Protein AF-A0A7X8ZK35-F1 (afdb_monomer)

Solvent-accessible surface area (backbone atoms only — not comparable to full-atom values): 42212 Å² total; per-residue (Å²): 133,56,73,66,56,47,32,52,56,42,40,70,70,52,54,20,63,59,37,49,54,46,26,52,63,55,32,66,22,18,46,58,66,20,44,69,35,29,42,52,38,39,57,50,50,43,50,57,40,41,76,57,72,32,56,63,47,79,49,72,44,64,10,46,16,65,50,66,48,88,39,31,60,29,32,38,25,35,41,62,82,48,37,36,33,31,44,91,94,37,74,67,20,37,33,91,83,39,49,41,18,45,27,65,76,31,31,53,52,88,50,84,41,69,34,28,40,36,50,57,91,72,56,63,90,73,52,90,50,41,50,24,35,36,37,65,38,74,69,47,30,68,57,50,48,56,43,39,76,44,42,44,47,35,36,36,34,18,61,40,54,75,53,91,46,80,86,45,42,77,32,26,48,56,45,57,36,42,67,29,48,66,44,40,33,72,83,61,84,65,39,32,36,33,19,30,22,14,54,54,47,47,52,49,52,52,48,29,76,74,72,39,69,38,64,34,40,36,36,31,42,38,47,78,46,79,42,63,50,48,24,30,36,35,35,50,80,28,77,47,86,36,29,23,39,37,37,22,38,57,47,48,46,24,27,31,46,18,30,34,21,43,26,20,53,55,49,20,51,45,35,51,48,51,35,38,73,74,58,80,36,73,79,32,46,24,13,41,33,41,38,36,20,44,67,59,54,43,60,51,43,46,45,71,74,38,50,72,64,29,67,29,35,74,28,35,36,32,35,40,43,27,30,46,52,70,54,100,91,44,70,42,25,43,30,41,32,37,48,74,86,45,60,86,36,70,69,53,46,51,48,52,50,43,51,51,54,51,23,71,74,70,70,45,50,71,53,78,48,67,47,70,77,53,61,34,58,43,40,42,15,75,71,43,28,44,64,35,32,37,46,30,34,43,84,74,74,60,88,89,55,57,72,84,60,35,93,48,58,56,25,72,73,28,41,57,87,61,50,28,34,67,43,38,31,52,52,16,23,43,55,36,32,46,44,50,53,60,15,52,45,88,70,74,75,79,79,76,72,67,76,80,74,79,73,70,72,74,50,88,49,74,66,36,46,53,31,53,23,32,24,35,29,57,74,56,68,41,66,76,26,58,47,73,49,53,70,69,58,41,52,53,47,18,68,63,70,75,47,80,70,54,39,57,65,46,54,95,48,73,62,63,60,60,65,55,39,67,51,76,37,22,44,36,58,38,16,63,74,54,38,62,90,42,36,64,48,50,49,55,50,51,54,50,31,37,75,69,68,49,28,48,76,44,76,48,36,77,33,43,37,65,53,50,34,56,40,49,47,74,70,68,57,49,67,47,39,41,36,44,44,39,50,28,72,80,37,28,39,45,52,48,61,46,59,58,25,52,51,52,24,51,47,65,50,21,38,62,78,7,33,48,30,26,67,35,35,29,71,11,45,69,91,47,96,52,69,47,31,41,68,93,72,53,67,40,38,78,89,68,28,68,54,40,46,52,47,56,71,38,90,77,36,48,59,29,84,30,49,45,74,12,41,26,24,28,34,79,58,26,67,70,46,48,45,44,93,50,55,48,31,66,58,31,87,48,16,47,67,38,47,34,44,78,69,67,13,29,41,34,23,42,19,88,21,66,32,69,54,61,66,58,55,39,50,39,45,77,26,23,57,47,51,40,69,48,48,28,22,45,62,97,40,80,42,74,31,34,56,33,88,72,70,60,50,43,56,35,49,79,44,30,77,72,16,67,60,43,57,56,50,67,76,68,71,62,74,44,71,47,68,39,63,62,11,52,31,39,40,34,48,36,52,62,49,48,58,52,49,52,56,46,35,73,76,41,77,55,59,65,34,48,91,62,93,50,65,51,25,50,57,38,59,75,41,56,49,79,54,88,127

Foldseek 3Di:
DDLLLLLCLLLVPFFLVVLLVQLQVLLVQLQQVFLVSLVVSQVVLQVLLVVLVWDKDKDKDKQALDDDQQQFGRHFGKGWDWKFKDFPNDTQATCVVGVLFWARPADFPVDKAKAWEDELVRDDQADPQRYEYEEQALAALVSQVVVVVSRHAHYEYDRHLDAPDPVQQFKWFHNCQNNFNVRHGPVTDHHTYTTGGSPVSVVCVVCCVVPNTGMMMIGIGMDTHTDIWMKMKTKDAAQDLAEEEEEAESNHSFSLFPSLSSSLQSSLSSSVSVCCVVVVAPGFNHMYMYMYTHWQPPLSSVLSVCLVSLARYLEYEYEGRDFAQDDPHDGKAKEKEFAPQCCVPPLNVLLVVLSVSLCVVLVGHYDYDHDDFTNQQQCCQPSRHPHYMYTHIPQPPPPPDDQSSRDRRRIPVRDSVRGDSSGSSSSSSSRSSSRRVSRRDPRDPGPDRRPPPPPLDQDPDPLSNQQQFKQKAFPDIGAFLNNNPDPVLQVLLCVLLVHRSSSRTRRPQSLVGCSLSNSQGGLCSSCVVSPNVCSVSSVSVSVSCVVVVRIDIDGFFEEELVLLLVQVVVLVQAALAEEEEQEDQSQQGHYNVPLVSNVVSVCVRHDQNHKYKYWQFAPQFDVDPDDADDQLPGARDPVSHDNQRVQCVDPQWGWAPAGGTIMIMHHPCRVCLCDAPCSQECQDCSHNLVVCQVVQHKYKYWFLRQLVPCNVLSLCVVFFPLADWGWGGHPPDIDIHHSHRDDDFQCCSVCRCPQPLNVQVVVQPQWGWGRRGSGIMIMGGPNSSSVSVLVVCVVPVLSRAHPDPGPRSVSSVVRTDGDDD

Structure (mmCIF, N/CA/C/O backbone):
data_AF-A0A7X8ZK35-F1
#
_entry.id   AF-A0A7X8ZK35-F1
#
loop_
_atom_site.group_PDB
_atom_site.id
_atom_site.type_symbol
_atom_site.label_atom_id
_atom_site.label_alt_id
_atom_site.label_comp_id
_atom_site.label_asym_id
_atom_site.label_entity_id
_atom_site.label_seq_id
_atom_site.pdbx_PDB_ins_code
_atom_site.Cartn_x
_atom_site.Cartn_y
_atom_site.Cartn_z
_atom_site.occupancy
_atom_site.B_iso_or_equiv
_atom_site.auth_seq_id
_atom_site.auth_comp_id
_atom_site.auth_asym_id
_atom_site.auth_atom_id
_atom_site.pdbx_PDB_model_num
ATOM 1 N N . MET A 1 1 ? 6.400 -23.693 15.986 1.00 85.88 1 MET A N 1
ATOM 2 C CA . MET A 1 1 ? 7.748 -23.703 15.387 1.00 85.88 1 MET A CA 1
ATOM 3 C C . MET A 1 1 ? 8.292 -22.287 15.411 1.00 85.88 1 MET A C 1
ATOM 5 O O . MET A 1 1 ? 7.509 -21.361 15.199 1.00 85.88 1 MET A O 1
ATOM 9 N N . THR A 1 2 ? 9.574 -22.104 15.717 1.00 92.25 2 THR A N 1
ATOM 10 C CA . THR A 1 2 ? 10.240 -20.791 15.656 1.00 92.25 2 THR A CA 1
ATOM 11 C C . THR A 1 2 ? 10.567 -20.408 14.208 1.00 92.25 2 THR A C 1
ATOM 13 O O . THR A 1 2 ? 10.480 -21.239 13.300 1.00 92.25 2 THR A O 1
ATOM 16 N N . GLN A 1 3 ? 10.939 -19.145 13.968 1.00 93.12 3 GLN A N 1
ATOM 17 C CA . GLN A 1 3 ? 11.359 -18.693 12.635 1.00 93.12 3 GLN A CA 1
ATOM 18 C C . GLN A 1 3 ? 12.614 -19.429 12.148 1.00 93.12 3 GLN A C 1
ATOM 20 O O . GLN A 1 3 ? 12.713 -19.753 10.968 1.00 93.12 3 GLN A O 1
ATOM 25 N N . GLU A 1 4 ? 13.543 -19.733 13.053 1.00 96.44 4 GLU A N 1
ATOM 26 C CA . GLU A 1 4 ? 14.774 -20.471 12.771 1.00 96.44 4 GLU A CA 1
ATOM 27 C C . GLU A 1 4 ? 14.483 -21.905 12.318 1.00 96.44 4 GLU A C 1
ATOM 29 O O . GLU A 1 4 ? 15.046 -22.354 11.322 1.00 96.44 4 GLU A O 1
ATOM 34 N N . GLU A 1 5 ? 13.580 -22.609 13.010 1.00 97.44 5 GLU A N 1
ATOM 35 C CA . GLU A 1 5 ? 13.167 -23.975 12.657 1.00 97.44 5 GLU A CA 1
ATOM 36 C C . GLU A 1 5 ? 12.499 -24.018 11.278 1.00 97.44 5 GLU A C 1
ATOM 38 O O . GLU A 1 5 ? 12.832 -24.863 10.445 1.00 97.44 5 GLU A O 1
ATOM 43 N N . ILE A 1 6 ? 11.590 -23.072 11.019 1.00 97.88 6 ILE A N 1
ATOM 44 C CA . ILE A 1 6 ? 10.895 -22.937 9.733 1.00 97.88 6 ILE A CA 1
ATOM 45 C C . ILE A 1 6 ? 11.901 -22.644 8.614 1.00 97.88 6 ILE A C 1
ATOM 47 O O . ILE A 1 6 ? 11.900 -23.328 7.589 1.00 97.88 6 ILE A O 1
ATOM 51 N N . TYR A 1 7 ? 12.784 -21.660 8.810 1.00 98.44 7 TYR A N 1
ATOM 52 C CA . TYR A 1 7 ? 13.820 -21.310 7.839 1.00 98.44 7 TYR A CA 1
ATOM 53 C C . TYR A 1 7 ? 14.738 -22.501 7.544 1.00 98.44 7 TYR A C 1
ATOM 55 O O . TYR A 1 7 ? 15.009 -22.790 6.378 1.00 98.44 7 TYR A O 1
ATOM 63 N N . ALA A 1 8 ? 15.188 -23.225 8.573 1.00 98.12 8 ALA A N 1
ATOM 64 C CA . ALA A 1 8 ? 16.059 -24.384 8.409 1.00 98.12 8 ALA A CA 1
ATOM 65 C C . ALA A 1 8 ? 15.382 -25.516 7.618 1.00 98.12 8 ALA A C 1
ATOM 67 O O . ALA A 1 8 ? 16.008 -26.061 6.705 1.00 98.12 8 ALA A O 1
ATOM 68 N N . ALA A 1 9 ? 14.115 -25.829 7.916 1.00 98.25 9 ALA A N 1
ATOM 69 C CA . ALA A 1 9 ? 13.343 -26.848 7.201 1.00 98.25 9 ALA A CA 1
ATOM 70 C C . ALA A 1 9 ? 13.174 -26.495 5.714 1.00 98.25 9 ALA A C 1
ATOM 72 O O . ALA A 1 9 ? 13.509 -27.292 4.837 1.00 98.25 9 ALA A O 1
ATOM 73 N N . ILE A 1 10 ? 12.743 -25.263 5.427 1.00 98.56 10 ILE A N 1
ATOM 74 C CA . ILE A 1 10 ? 12.558 -24.751 4.061 1.00 98.56 10 ILE A CA 1
ATOM 75 C C . ILE A 1 10 ? 13.877 -24.737 3.292 1.00 98.56 10 ILE A C 1
ATOM 77 O O . ILE A 1 10 ? 13.969 -25.270 2.187 1.00 98.56 10 ILE A O 1
ATOM 81 N N . LYS A 1 11 ? 14.931 -24.163 3.876 1.00 98.19 11 LYS A N 1
ATOM 82 C CA . LYS A 1 11 ? 16.259 -24.137 3.259 1.00 98.19 11 LYS A CA 1
ATOM 83 C C . LYS A 1 11 ? 16.758 -25.551 2.962 1.00 98.19 11 LYS A C 1
ATOM 85 O O . LYS A 1 11 ? 17.426 -25.742 1.947 1.00 98.19 11 LYS A O 1
ATOM 90 N N . GLY A 1 12 ? 16.452 -26.524 3.824 1.00 97.75 12 GLY A N 1
ATOM 91 C CA . GLY A 1 12 ? 16.862 -27.923 3.699 1.00 97.75 12 GLY A CA 1
ATOM 92 C C . GLY A 1 12 ? 16.408 -28.602 2.405 1.00 97.75 12 GLY A C 1
ATOM 93 O O . GLY A 1 12 ? 17.156 -29.420 1.877 1.00 97.75 12 GLY A O 1
ATOM 94 N N . VAL A 1 13 ? 15.249 -28.217 1.862 1.00 98.31 13 VAL A N 1
ATOM 95 C CA . VAL A 1 13 ? 14.699 -28.782 0.614 1.00 98.31 13 VAL A CA 1
ATOM 96 C C . VAL A 1 13 ? 14.964 -27.923 -0.628 1.00 98.31 13 VAL A C 1
ATOM 98 O O . VAL A 1 13 ? 14.760 -28.381 -1.748 1.00 98.31 13 VAL A O 1
ATOM 101 N N . LEU A 1 14 ? 15.429 -26.683 -0.456 1.00 98.56 14 LEU A N 1
ATOM 102 C CA . LEU A 1 14 ? 15.765 -25.794 -1.570 1.00 98.56 14 LEU A CA 1
ATOM 103 C C . LEU A 1 14 ? 17.147 -26.112 -2.157 1.00 98.56 14 LEU A C 1
ATOM 105 O O . LEU A 1 14 ? 18.141 -26.180 -1.432 1.00 98.56 14 LEU A O 1
ATOM 109 N N . ASP A 1 15 ? 17.221 -26.181 -3.487 1.00 98.19 15 ASP A N 1
ATOM 110 C CA . ASP A 1 15 ? 18.456 -26.360 -4.257 1.00 98.19 15 ASP A CA 1
ATOM 111 C C . ASP A 1 15 ? 18.715 -25.137 -5.148 1.00 98.19 15 ASP A C 1
ATOM 113 O O . ASP A 1 15 ? 18.003 -24.891 -6.122 1.00 98.19 15 ASP A O 1
ATOM 117 N N . GLY A 1 16 ? 19.760 -24.371 -4.826 1.00 97.62 16 GLY A N 1
ATOM 118 C CA . GLY A 1 16 ? 20.117 -23.150 -5.548 1.00 97.62 16 GLY A CA 1
ATOM 119 C C . GLY A 1 16 ? 20.447 -23.364 -7.028 1.00 97.62 16 GLY A C 1
ATOM 120 O O . GLY A 1 16 ? 20.170 -22.481 -7.839 1.00 97.62 16 GLY A O 1
ATOM 121 N N . GLU A 1 17 ? 20.995 -24.524 -7.399 1.00 98.12 17 GLU A N 1
ATOM 122 C CA . GLU A 1 17 ? 21.331 -24.831 -8.795 1.00 98.12 17 GLU A CA 1
ATOM 123 C C . GLU A 1 17 ? 20.069 -25.077 -9.623 1.00 98.12 17 GLU A C 1
ATOM 125 O O . GLU A 1 17 ? 19.979 -24.658 -10.778 1.00 98.12 17 GLU A O 1
ATOM 130 N N . GLN A 1 18 ? 19.040 -25.681 -9.023 1.00 98.25 18 GLN A N 1
ATOM 131 C CA . GLN A 1 18 ? 17.739 -25.846 -9.674 1.00 98.25 18 GLN A CA 1
ATOM 132 C C . GLN A 1 18 ? 17.022 -24.508 -9.857 1.00 98.25 18 GLN A C 1
ATOM 134 O O . GLN A 1 18 ? 16.416 -24.280 -10.909 1.00 98.25 18 GLN A O 1
ATOM 139 N N . ILE A 1 19 ? 17.125 -23.604 -8.875 1.00 98.44 19 ILE A N 1
ATOM 140 C CA . ILE A 1 19 ? 16.582 -22.241 -8.995 1.00 98.44 19 ILE A CA 1
ATOM 141 C C . ILE A 1 19 ? 17.279 -21.511 -10.148 1.00 98.44 19 ILE A C 1
ATOM 143 O O . ILE A 1 19 ? 16.611 -20.934 -11.007 1.00 98.44 19 ILE A O 1
ATOM 147 N N . LEU A 1 20 ? 18.610 -21.603 -10.229 1.00 97.94 20 LEU A N 1
ATOM 148 C CA . 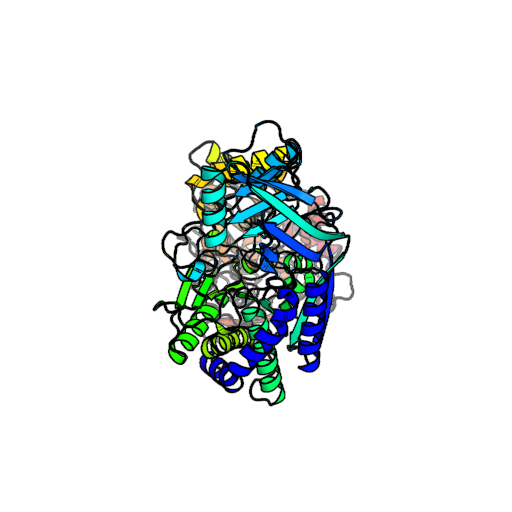LEU A 1 20 ? 19.397 -21.031 -11.320 1.00 97.94 20 LEU A CA 1
ATOM 149 C C . LEU A 1 20 ? 19.033 -21.633 -12.688 1.00 97.94 20 LEU A C 1
ATOM 151 O O . LEU A 1 20 ? 18.883 -20.910 -13.675 1.00 97.94 20 LEU A O 1
ATOM 155 N N . ALA A 1 21 ? 18.871 -22.954 -12.767 1.00 98.12 21 ALA A N 1
ATOM 156 C CA . ALA A 1 21 ? 18.471 -23.633 -13.995 1.00 98.12 21 ALA A CA 1
ATOM 157 C C . ALA A 1 21 ? 17.073 -23.194 -14.455 1.00 98.12 21 ALA A C 1
ATOM 159 O O . ALA A 1 21 ? 16.851 -22.975 -15.648 1.00 98.12 21 ALA A O 1
ATOM 160 N N . PHE A 1 22 ? 16.130 -23.019 -13.525 1.00 98.12 22 PHE A N 1
ATOM 161 C CA . PHE A 1 22 ? 14.823 -22.452 -13.840 1.00 98.12 22 PHE A CA 1
ATOM 162 C C . PHE A 1 22 ? 14.936 -21.004 -14.327 1.00 98.12 22 PHE A C 1
ATOM 164 O O . PHE A 1 22 ? 14.380 -20.698 -15.378 1.00 98.12 22 PHE A O 1
ATOM 171 N N . ALA A 1 23 ? 15.696 -20.152 -13.632 1.00 97.50 23 ALA A N 1
ATOM 172 C CA . ALA A 1 23 ? 15.920 -18.761 -14.024 1.00 97.50 23 ALA A CA 1
ATOM 173 C C . ALA A 1 23 ? 16.425 -18.653 -15.474 1.00 97.50 23 ALA A C 1
ATOM 175 O O . ALA A 1 23 ? 15.874 -17.895 -16.268 1.00 97.50 23 ALA A O 1
ATOM 176 N N . LYS A 1 24 ? 17.407 -19.482 -15.857 1.00 96.88 24 LYS A N 1
ATOM 177 C CA . LYS A 1 24 ? 17.914 -19.560 -17.239 1.00 96.88 24 LYS A CA 1
ATOM 178 C C . LYS A 1 24 ? 16.814 -19.906 -18.245 1.00 96.88 24 LYS A C 1
ATOM 180 O O . LYS A 1 24 ? 16.686 -19.223 -19.250 1.00 96.88 24 LYS A O 1
ATOM 185 N N . ARG A 1 25 ? 15.998 -20.929 -17.963 1.00 96.88 25 ARG A N 1
ATOM 186 C CA . ARG A 1 25 ? 14.895 -21.339 -18.854 1.00 96.88 25 ARG A CA 1
ATOM 187 C C . ARG A 1 25 ? 13.800 -20.279 -18.956 1.00 96.88 25 ARG A C 1
ATOM 189 O O . ARG A 1 25 ? 13.283 -20.050 -20.043 1.00 96.88 25 ARG A O 1
ATOM 196 N N . TYR A 1 26 ? 13.437 -19.653 -17.837 1.00 97.31 26 TYR A N 1
ATOM 197 C CA . TYR A 1 26 ? 12.396 -18.629 -17.804 1.00 97.31 26 TYR A CA 1
ATOM 198 C C . TYR A 1 26 ? 12.830 -17.357 -18.539 1.00 97.31 26 TYR A C 1
ATOM 200 O O . TYR A 1 26 ? 12.022 -16.767 -19.247 1.00 97.31 26 TYR A O 1
ATOM 208 N N . ARG A 1 27 ? 14.107 -16.962 -18.436 1.00 95.75 27 ARG A N 1
ATOM 209 C CA . ARG A 1 27 ? 14.642 -15.746 -19.070 1.00 95.75 27 ARG A CA 1
ATOM 210 C C . ARG A 1 27 ? 14.448 -15.698 -20.588 1.00 95.75 27 ARG A C 1
ATOM 212 O O . ARG A 1 27 ? 14.301 -14.610 -21.131 1.00 95.75 27 ARG A O 1
ATOM 219 N N . GLU A 1 28 ? 14.394 -16.843 -21.264 1.00 95.94 28 GLU A N 1
ATOM 220 C CA . GLU A 1 28 ? 14.202 -16.924 -22.721 1.00 95.94 28 GLU A CA 1
ATOM 221 C C . GLU A 1 28 ? 12.890 -16.284 -23.213 1.00 95.94 28 GLU A C 1
ATOM 223 O O . GLU A 1 28 ? 12.784 -15.916 -24.384 1.00 95.94 28 GLU A O 1
ATOM 228 N N . TYR A 1 29 ? 11.887 -16.134 -22.340 1.00 96.00 29 TYR A N 1
ATOM 229 C CA . TYR A 1 29 ? 10.638 -15.444 -22.667 1.00 96.00 29 TYR A CA 1
ATOM 230 C C . TYR A 1 29 ? 10.804 -13.914 -22.649 1.00 96.00 29 TYR A C 1
ATOM 232 O O . TYR A 1 29 ? 10.718 -13.309 -23.722 1.00 96.00 29 TYR A O 1
ATOM 240 N N . PRO A 1 30 ? 11.089 -13.258 -21.503 1.00 92.81 30 PRO A N 1
ATOM 241 C CA . PRO A 1 30 ? 11.218 -11.806 -21.460 1.00 92.81 30 PRO A CA 1
ATOM 242 C C . PRO A 1 30 ? 12.422 -11.285 -22.260 1.00 92.81 30 PRO A C 1
ATOM 244 O O . PRO A 1 30 ? 12.386 -10.146 -22.719 1.00 92.81 30 PRO A O 1
ATOM 247 N N . LEU A 1 31 ? 13.452 -12.106 -22.529 1.00 93.44 31 LEU A N 1
ATOM 248 C CA . LEU A 1 31 ? 14.601 -11.718 -23.362 1.00 93.44 31 LEU A CA 1
ATOM 249 C C . LEU A 1 31 ? 14.208 -11.310 -24.791 1.00 93.44 31 LEU A C 1
ATOM 251 O O . LEU A 1 31 ? 14.929 -10.533 -25.408 1.00 93.44 31 LEU A O 1
ATOM 255 N N . LYS A 1 32 ? 13.058 -11.769 -25.301 1.00 92.69 32 LYS A N 1
ATOM 256 C CA . LYS A 1 32 ? 12.515 -11.381 -26.616 1.00 92.69 32 LYS A CA 1
ATOM 257 C C . LYS A 1 32 ? 11.858 -9.996 -26.633 1.00 92.69 32 LYS A C 1
ATOM 259 O O . LYS A 1 32 ? 11.255 -9.649 -27.641 1.00 92.69 32 LYS A O 1
ATOM 264 N N . LEU A 1 33 ? 11.870 -9.257 -25.519 1.00 87.69 33 LEU A N 1
ATOM 265 C CA . LEU A 1 33 ? 11.381 -7.874 -25.413 1.00 87.69 33 LEU A CA 1
ATOM 266 C C . LEU A 1 33 ? 10.020 -7.625 -26.092 1.00 87.69 33 LEU A C 1
ATOM 268 O O . LEU A 1 33 ? 9.825 -6.611 -26.750 1.00 87.69 33 LEU A O 1
ATOM 272 N N . SER A 1 34 ? 9.082 -8.563 -25.982 1.00 88.81 34 SER A N 1
ATOM 273 C CA . SER A 1 34 ? 7.791 -8.493 -26.675 1.00 88.81 34 SER A CA 1
ATOM 274 C C . SER A 1 34 ? 6.654 -8.918 -25.761 1.00 88.81 34 SER A C 1
ATOM 276 O O . SER A 1 34 ? 6.800 -9.824 -24.934 1.00 88.81 34 SER A O 1
ATOM 278 N N . PHE A 1 35 ? 5.494 -8.287 -25.934 1.00 90.75 35 PHE A N 1
ATOM 279 C CA . PHE A 1 35 ? 4.290 -8.601 -25.167 1.00 90.75 35 PHE A CA 1
ATOM 280 C C . PHE A 1 35 ? 3.825 -10.034 -25.406 1.00 90.75 35 PHE A C 1
ATOM 282 O O . PHE A 1 35 ? 3.431 -10.724 -24.464 1.00 90.75 35 PHE A O 1
ATOM 289 N N . SER A 1 36 ? 3.917 -10.509 -26.650 1.00 92.44 36 SER A N 1
ATOM 290 C CA . SER A 1 36 ? 3.574 -11.891 -26.984 1.00 92.44 36 SER A CA 1
ATOM 291 C C . SER A 1 36 ? 4.468 -12.898 -26.249 1.00 92.44 36 SER A C 1
ATOM 293 O O . SER A 1 36 ? 3.972 -13.904 -25.739 1.00 92.44 36 SER A O 1
ATOM 295 N N . ALA A 1 37 ? 5.775 -12.635 -26.141 1.00 93.94 37 ALA A N 1
ATOM 296 C CA . ALA A 1 37 ? 6.688 -13.508 -25.405 1.00 93.94 37 ALA A CA 1
ATOM 297 C C . ALA A 1 37 ? 6.479 -13.428 -23.887 1.00 93.94 37 ALA A C 1
ATOM 299 O O . ALA A 1 37 ? 6.516 -14.457 -23.215 1.00 93.94 37 ALA A O 1
ATOM 300 N N . TYR A 1 38 ? 6.193 -12.237 -23.358 1.00 93.38 38 TYR A N 1
ATOM 301 C CA . TYR A 1 38 ? 5.788 -12.053 -21.966 1.00 93.38 38 TYR A CA 1
ATOM 302 C C . TYR A 1 38 ? 4.547 -12.895 -21.621 1.00 93.38 38 TYR A C 1
ATOM 304 O O . TYR A 1 38 ? 4.569 -13.650 -20.648 1.00 93.38 38 TYR A O 1
ATOM 312 N N . ALA A 1 39 ? 3.500 -12.851 -22.452 1.00 95.06 39 ALA A N 1
ATOM 313 C CA . ALA A 1 39 ? 2.295 -13.656 -22.252 1.00 95.06 39 ALA A CA 1
ATOM 314 C C . ALA A 1 39 ? 2.599 -15.167 -22.248 1.00 95.06 39 ALA A C 1
ATOM 316 O O . ALA A 1 39 ? 2.151 -15.887 -21.356 1.00 95.06 39 ALA A O 1
ATOM 317 N N . GLN A 1 40 ? 3.439 -15.635 -23.179 1.00 96.69 40 GLN A N 1
ATOM 318 C CA . GLN A 1 40 ? 3.911 -17.026 -23.201 1.00 96.69 40 GLN A CA 1
ATOM 319 C C . GLN A 1 40 ? 4.692 -17.403 -21.932 1.00 96.69 40 GLN A C 1
ATOM 321 O O . GLN A 1 40 ? 4.557 -18.526 -21.441 1.00 96.69 40 GLN A O 1
ATOM 326 N N . GLY A 1 41 ? 5.492 -16.479 -21.393 1.00 97.44 41 GLY A N 1
ATOM 327 C CA . GLY A 1 41 ? 6.215 -16.654 -20.134 1.00 97.44 41 GLY A CA 1
ATOM 328 C C . GLY A 1 41 ? 5.273 -16.831 -18.943 1.00 97.44 41 GLY A C 1
ATOM 329 O O . GLY A 1 41 ? 5.471 -17.740 -18.137 1.00 97.44 41 GLY A O 1
ATOM 330 N N . ILE A 1 42 ? 4.200 -16.039 -18.869 1.00 98.00 42 ILE A N 1
ATOM 331 C CA . ILE A 1 42 ? 3.164 -16.175 -17.833 1.00 98.00 42 ILE A CA 1
ATOM 332 C C . ILE A 1 42 ? 2.438 -17.522 -17.945 1.00 98.00 42 ILE A C 1
ATOM 334 O O . ILE A 1 42 ? 2.277 -18.207 -16.935 1.00 98.00 42 ILE A O 1
ATOM 338 N N . ASP A 1 43 ? 2.076 -17.960 -19.154 1.00 97.94 43 ASP A N 1
ATOM 339 C CA . ASP A 1 43 ? 1.455 -19.275 -19.375 1.00 97.94 43 ASP A CA 1
ATOM 340 C C . ASP A 1 43 ? 2.397 -20.439 -19.031 1.00 97.94 43 ASP A C 1
ATOM 342 O O . ASP A 1 43 ? 1.977 -21.494 -18.543 1.00 97.94 43 ASP A O 1
ATOM 346 N N . PHE A 1 44 ? 3.694 -20.285 -19.304 1.00 98.25 44 PHE A N 1
ATOM 347 C CA . PHE A 1 44 ? 4.716 -21.236 -18.874 1.00 98.25 44 PHE A CA 1
ATOM 348 C C . PHE A 1 44 ? 4.804 -21.293 -17.343 1.00 98.25 44 PHE A C 1
ATOM 350 O O . PHE A 1 44 ? 4.725 -22.377 -16.767 1.00 98.25 44 PHE A O 1
ATOM 357 N N . LEU A 1 45 ? 4.876 -20.141 -16.678 1.00 98.25 45 LEU A N 1
ATOM 358 C CA . LEU A 1 45 ? 4.947 -20.056 -15.222 1.00 98.25 45 LEU A CA 1
ATOM 359 C C . LEU A 1 45 ? 3.686 -20.616 -14.543 1.00 98.25 45 LEU A C 1
ATOM 361 O O . LEU A 1 45 ? 3.788 -21.337 -13.553 1.00 98.25 45 LEU A O 1
ATOM 365 N N . ALA A 1 46 ? 2.501 -20.359 -15.098 1.00 98.56 46 ALA A N 1
ATOM 366 C CA . ALA A 1 46 ? 1.246 -20.927 -14.611 1.00 98.56 46 ALA A CA 1
ATOM 367 C C . ALA A 1 46 ? 1.240 -22.460 -14.674 1.00 98.56 46 ALA A C 1
ATOM 369 O O . ALA A 1 46 ? 0.807 -23.115 -13.725 1.00 98.56 46 ALA A O 1
ATOM 370 N N . ARG A 1 47 ? 1.778 -23.050 -15.749 1.00 98.56 47 ARG A N 1
ATOM 371 C CA . ARG A 1 47 ? 1.941 -24.509 -15.851 1.00 98.56 47 ARG A CA 1
ATOM 372 C C . ARG A 1 47 ? 2.919 -25.057 -14.815 1.00 98.56 47 ARG A C 1
ATOM 374 O O . ARG A 1 47 ? 2.645 -26.110 -14.251 1.00 98.56 47 ARG A O 1
ATOM 381 N N . GLU A 1 48 ? 4.005 -24.343 -14.527 1.00 98.56 48 GLU A N 1
ATOM 382 C CA . GLU A 1 48 ? 4.985 -24.741 -13.505 1.00 98.56 48 GLU A CA 1
ATOM 383 C C . GLU A 1 48 ? 4.405 -24.692 -12.081 1.00 98.56 48 GLU A C 1
ATOM 385 O O . GLU A 1 48 ? 4.732 -25.548 -11.254 1.00 98.56 48 GLU A O 1
ATOM 390 N N . TYR A 1 49 ? 3.529 -23.726 -11.784 1.00 98.50 49 TYR A N 1
ATOM 391 C CA . TYR A 1 49 ? 2.785 -23.676 -10.521 1.00 98.50 49 TYR A CA 1
ATOM 392 C C . TYR A 1 49 ? 1.742 -24.793 -10.422 1.00 98.50 49 TYR A C 1
ATOM 394 O O . TYR A 1 49 ? 1.699 -25.504 -9.415 1.00 98.50 49 TYR A O 1
ATOM 402 N N . LEU A 1 50 ? 0.964 -25.007 -11.486 1.00 97.81 50 LEU A N 1
ATOM 403 C CA . LEU A 1 50 ? -0.037 -26.071 -11.548 1.00 97.81 50 LEU A CA 1
ATOM 404 C C . LEU A 1 50 ? 0.602 -27.459 -11.396 1.00 97.81 50 LEU A C 1
ATOM 406 O O . LEU A 1 50 ? 0.112 -28.284 -10.628 1.00 97.81 50 LEU A O 1
ATOM 410 N N . SER A 1 51 ? 1.735 -27.709 -12.063 1.00 97.00 51 SER A N 1
ATOM 411 C CA . SER A 1 51 ? 2.479 -28.970 -11.936 1.00 97.00 51 SER A CA 1
ATOM 412 C C . SER A 1 51 ? 3.091 -29.166 -10.549 1.00 97.00 51 SER A C 1
ATOM 414 O O . SER A 1 51 ? 3.460 -30.282 -10.198 1.00 97.00 51 SER A O 1
ATOM 416 N N . SER A 1 52 ? 3.217 -28.088 -9.771 1.00 95.31 52 SER A N 1
ATOM 417 C CA . SER A 1 52 ? 3.670 -28.131 -8.380 1.00 95.31 52 SER A CA 1
ATOM 418 C C . SER A 1 52 ? 2.520 -28.396 -7.401 1.00 95.31 52 SER A C 1
ATOM 420 O O . SER A 1 52 ? 2.769 -28.472 -6.206 1.00 95.31 52 SER A O 1
ATOM 422 N N . GLY A 1 53 ? 1.279 -28.559 -7.881 1.00 94.75 53 GLY A N 1
ATOM 423 C CA . GLY A 1 53 ? 0.111 -28.894 -7.062 1.00 94.75 53 GLY A CA 1
ATOM 424 C C . GLY A 1 53 ? -0.616 -27.695 -6.446 1.00 94.75 53 GLY A C 1
ATOM 425 O O . GLY A 1 53 ? -1.444 -27.894 -5.561 1.00 94.75 53 GLY A O 1
ATOM 426 N N . LEU A 1 54 ? -0.323 -26.467 -6.890 1.00 96.69 54 LEU A N 1
ATOM 427 C CA . LEU A 1 54 ? -0.976 -25.257 -6.383 1.00 96.69 54 LEU A CA 1
ATOM 428 C C . LEU A 1 54 ? -2.228 -24.906 -7.194 1.00 96.69 54 LEU A C 1
ATOM 430 O O . LEU A 1 54 ? -2.250 -25.020 -8.424 1.00 96.69 54 LEU A O 1
ATOM 434 N N . GLU A 1 55 ? -3.241 -24.371 -6.511 1.00 95.38 55 GLU A N 1
ATOM 435 C CA . GLU A 1 55 ? -4.382 -23.736 -7.173 1.00 95.38 55 GLU A CA 1
ATOM 436 C C . GLU A 1 55 ? -3.883 -22.510 -7.941 1.00 95.38 55 GLU A C 1
ATOM 438 O O . GLU A 1 55 ? -3.336 -21.587 -7.340 1.00 95.38 55 GLU A O 1
ATOM 443 N N . THR A 1 56 ? -4.047 -22.506 -9.266 1.00 98.00 56 THR A N 1
ATOM 444 C CA . THR A 1 56 ? -3.433 -21.507 -10.149 1.00 98.00 56 THR A CA 1
ATOM 445 C C . THR A 1 56 ? -4.477 -20.841 -11.042 1.00 98.00 56 THR A C 1
ATOM 447 O O . THR A 1 56 ? -5.288 -21.515 -11.674 1.00 98.00 56 THR A O 1
ATOM 450 N N . LYS A 1 57 ? -4.429 -19.509 -11.126 1.00 96.75 57 LYS A N 1
ATOM 451 C CA . LYS A 1 57 ? -5.332 -18.661 -11.912 1.00 96.75 57 LYS A CA 1
ATOM 452 C C . LYS A 1 57 ? -4.522 -17.691 -12.768 1.00 96.75 57 LYS A C 1
ATOM 454 O O . LYS A 1 57 ? -3.703 -16.938 -12.246 1.00 96.75 57 LYS A O 1
ATOM 459 N N . VAL A 1 58 ? -4.803 -17.661 -14.070 1.00 97.94 58 VAL A N 1
ATOM 460 C CA . VAL A 1 58 ? -4.326 -16.606 -14.975 1.00 97.94 58 VAL A CA 1
ATOM 461 C C . VAL A 1 58 ? -5.427 -15.559 -15.114 1.00 97.94 58 VAL A C 1
ATOM 463 O O . VAL A 1 58 ? -6.579 -15.893 -15.387 1.00 97.94 58 VAL A O 1
ATOM 466 N N . THR A 1 59 ? -5.090 -14.293 -14.884 1.00 96.88 59 THR A N 1
ATOM 467 C CA . THR A 1 59 ? -6.004 -13.158 -15.055 1.00 96.88 59 THR A CA 1
ATOM 468 C C . THR A 1 59 ? -5.408 -12.195 -16.062 1.00 96.88 59 THR A C 1
ATOM 470 O O . THR A 1 59 ? -4.252 -11.821 -15.934 1.00 96.88 59 THR A O 1
ATOM 473 N N . SER A 1 60 ? -6.193 -11.757 -17.040 1.00 95.06 60 SER A N 1
ATOM 474 C CA . SER A 1 60 ? -5.731 -10.800 -18.046 1.00 95.06 60 SER A CA 1
ATOM 475 C C . SER A 1 60 ? -6.398 -9.442 -17.891 1.00 95.06 60 SER A C 1
ATOM 477 O O . SER A 1 60 ? -7.582 -9.342 -17.542 1.00 95.06 60 SER A O 1
ATOM 479 N N . PHE A 1 61 ? -5.616 -8.408 -18.183 1.00 93.50 61 PHE A N 1
ATOM 480 C CA . PHE A 1 61 ? -6.057 -7.025 -18.296 1.00 93.50 61 PHE A CA 1
ATOM 481 C C . PHE A 1 61 ? -5.819 -6.529 -19.730 1.00 93.50 61 PHE A C 1
ATOM 483 O O . PHE A 1 61 ? -4.838 -6.950 -20.349 1.00 93.50 61 PHE A O 1
ATOM 490 N N . PRO A 1 62 ? -6.670 -5.647 -20.280 1.00 92.94 62 PRO A N 1
ATOM 491 C CA . PRO A 1 62 ? -6.446 -5.100 -21.614 1.00 92.94 62 PRO A CA 1
ATOM 492 C C . PRO A 1 62 ? -5.130 -4.317 -21.675 1.00 92.94 62 PRO A C 1
ATOM 494 O O . PRO A 1 62 ? -4.903 -3.432 -20.856 1.00 92.94 62 PRO A O 1
ATOM 497 N N . ALA A 1 63 ? -4.287 -4.644 -22.653 1.00 89.81 63 ALA A N 1
ATOM 498 C CA . ALA A 1 63 ? -3.081 -3.896 -23.002 1.00 89.81 63 ALA A CA 1
ATOM 499 C C . ALA A 1 63 ? -3.357 -3.107 -24.292 1.00 89.81 63 ALA A C 1
ATOM 501 O O . ALA A 1 63 ? -2.896 -3.455 -25.381 1.00 89.81 63 ALA A O 1
ATOM 502 N N . ASP A 1 64 ? -4.247 -2.122 -24.191 1.00 89.19 64 ASP A N 1
ATOM 503 C CA . ASP A 1 64 ? -4.858 -1.409 -25.319 1.00 89.19 64 ASP A CA 1
ATOM 504 C C . ASP A 1 64 ? -4.478 0.078 -25.391 1.00 89.19 64 ASP A C 1
ATOM 506 O O . ASP A 1 64 ? -4.968 0.792 -26.270 1.00 89.19 64 ASP A O 1
ATOM 510 N N . GLY A 1 65 ? -3.635 0.554 -24.471 1.00 85.12 65 GLY A N 1
ATOM 511 C CA . GLY A 1 65 ? -3.258 1.960 -24.383 1.00 85.12 65 GLY A CA 1
ATOM 512 C C . GLY A 1 65 ? -4.417 2.893 -24.017 1.00 85.12 65 GLY A C 1
ATOM 513 O O . GLY A 1 65 ? -4.349 4.083 -24.317 1.00 85.12 65 GLY A O 1
ATOM 514 N N . ARG A 1 66 ? -5.531 2.384 -23.474 1.00 85.56 66 ARG A N 1
ATOM 515 C CA . ARG A 1 66 ? -6.739 3.183 -23.186 1.00 85.56 66 ARG A CA 1
ATOM 516 C C . ARG A 1 66 ? -7.405 2.813 -21.874 1.00 85.56 66 ARG A C 1
ATOM 518 O O . ARG A 1 66 ? -7.902 3.701 -21.190 1.00 85.56 66 ARG A O 1
ATOM 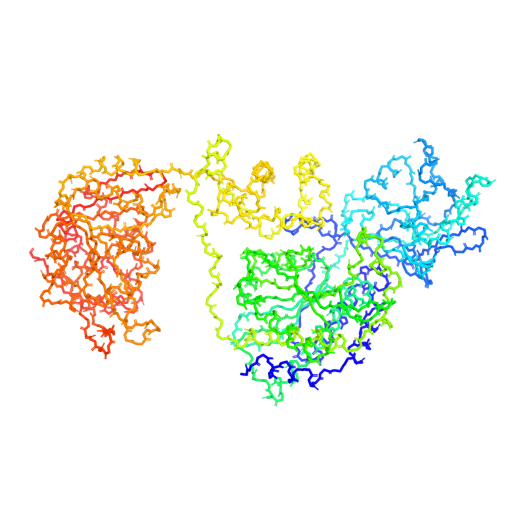525 N N . SER A 1 67 ? -7.429 1.531 -21.535 1.00 88.56 67 SER A N 1
ATOM 526 C CA . SER A 1 67 ? -7.982 1.016 -20.291 1.00 88.56 67 SER A CA 1
ATOM 527 C C . SER A 1 67 ? -7.276 1.647 -19.095 1.00 88.56 67 SER A C 1
ATOM 529 O O . SER A 1 67 ? -6.050 1.732 -19.063 1.00 88.56 67 SER A O 1
ATOM 531 N N . VAL A 1 68 ? -8.062 2.087 -18.111 1.00 85.25 68 VAL A N 1
ATOM 532 C CA . VAL A 1 68 ? -7.565 2.772 -16.915 1.00 85.25 68 VAL A CA 1
ATOM 533 C C . VAL A 1 68 ? -7.849 1.929 -15.683 1.00 85.25 68 VAL A C 1
ATOM 535 O O . VAL A 1 68 ? -8.984 1.509 -15.460 1.00 85.25 68 VAL A O 1
ATOM 538 N N . TYR A 1 69 ? -6.825 1.737 -14.856 1.00 83.38 69 TYR A N 1
ATOM 539 C CA . TYR A 1 69 ? -6.966 1.202 -13.505 1.00 83.38 69 TYR A CA 1
ATOM 540 C C . TYR A 1 69 ? -6.448 2.252 -12.529 1.00 83.38 69 TYR A C 1
ATOM 542 O O . TYR A 1 69 ? -5.285 2.648 -12.597 1.00 83.38 69 TYR A O 1
ATOM 550 N N . GLY A 1 70 ? -7.333 2.739 -11.658 1.00 81.38 70 GLY A N 1
ATOM 551 C CA . GLY A 1 70 ? -7.054 3.894 -10.811 1.00 81.38 70 GLY A CA 1
ATOM 552 C C . GLY A 1 70 ? -6.911 5.139 -11.678 1.00 81.38 70 GLY A C 1
ATOM 553 O O . GLY A 1 70 ? -7.891 5.586 -12.267 1.00 81.38 70 GLY A O 1
ATOM 554 N N . ASP A 1 71 ? -5.695 5.663 -11.778 1.00 76.56 71 ASP A N 1
ATOM 555 C CA . ASP A 1 71 ? -5.340 6.808 -12.619 1.00 76.56 71 ASP A CA 1
ATOM 556 C C . ASP A 1 71 ? -4.224 6.493 -13.630 1.00 76.56 71 ASP A C 1
ATOM 558 O O . ASP A 1 71 ? -3.563 7.405 -14.132 1.00 76.56 71 ASP A O 1
ATOM 562 N N . ARG A 1 72 ? -4.010 5.206 -13.936 1.00 77.81 72 ARG A N 1
ATOM 563 C CA . ARG A 1 72 ? -2.960 4.736 -14.850 1.00 77.81 72 ARG A CA 1
ATOM 564 C C . ARG A 1 72 ? -3.550 4.104 -16.096 1.00 77.81 72 ARG A C 1
ATOM 566 O O . ARG A 1 72 ? -4.406 3.220 -15.991 1.00 77.81 72 ARG A O 1
ATOM 573 N N . HIS A 1 73 ? -3.045 4.514 -17.255 1.00 79.50 73 HIS A N 1
ATOM 574 C CA . HIS A 1 73 ? -3.331 3.847 -18.517 1.00 79.50 73 HIS A CA 1
ATOM 575 C C . HIS A 1 73 ? -2.538 2.545 -18.597 1.00 79.50 73 HIS A C 1
ATOM 577 O O . HIS A 1 73 ? -1.334 2.515 -18.353 1.00 79.50 73 HIS A O 1
ATOM 583 N N . PHE A 1 74 ? -3.213 1.450 -18.931 1.00 83.19 74 PHE A N 1
ATOM 584 C CA . PHE A 1 74 ? -2.521 0.211 -19.252 1.00 83.19 74 PHE A CA 1
ATOM 585 C C . PHE A 1 74 ? -1.813 0.342 -20.602 1.00 83.19 74 PHE A C 1
ATOM 587 O O . PHE A 1 74 ? -2.412 0.876 -21.541 1.00 83.19 74 PHE A O 1
ATOM 594 N N . PRO A 1 75 ? -0.567 -0.148 -20.721 1.00 81.94 75 PRO A N 1
ATOM 595 C CA . PRO A 1 75 ? 0.232 0.053 -21.920 1.00 81.94 75 PRO A CA 1
ATOM 596 C C . PRO A 1 75 ? -0.379 -0.648 -23.131 1.00 81.94 75 PRO A C 1
ATOM 598 O O . PRO A 1 75 ? -1.071 -1.659 -23.012 1.00 81.94 75 PRO A O 1
ATOM 601 N N . LEU A 1 76 ? -0.098 -0.114 -24.313 1.00 86.44 76 LEU A N 1
ATOM 602 C CA . LEU A 1 76 ? -0.387 -0.741 -25.592 1.00 86.44 76 LEU A CA 1
ATOM 603 C C . LEU A 1 76 ? 0.564 -1.927 -25.795 1.00 86.44 76 LEU A C 1
ATOM 605 O O . LEU A 1 76 ? 1.763 -1.810 -25.543 1.00 86.44 76 LEU A O 1
ATOM 609 N N . ALA A 1 77 ? 0.053 -3.070 -26.253 1.00 90.12 77 ALA A N 1
ATOM 610 C CA . ALA A 1 77 ? 0.916 -4.214 -26.520 1.00 90.12 77 ALA A CA 1
ATOM 611 C C . ALA A 1 77 ? 1.878 -3.907 -27.677 1.00 90.12 77 ALA A C 1
ATOM 613 O O . ALA A 1 77 ? 1.493 -3.286 -28.671 1.00 90.12 77 ALA A O 1
ATOM 614 N N . TRP A 1 78 ? 3.125 -4.362 -27.548 1.00 91.44 78 TRP A N 1
ATOM 615 C CA . TRP A 1 78 ? 4.179 -4.147 -28.537 1.00 91.44 78 TRP A CA 1
ATOM 616 C C . TRP A 1 78 ? 4.987 -5.417 -28.781 1.00 91.44 78 TRP A C 1
ATOM 618 O O . TRP A 1 78 ? 5.392 -6.095 -27.835 1.00 91.44 78 TRP A O 1
ATOM 628 N N . ASP A 1 79 ? 5.229 -5.714 -30.055 1.00 93.00 79 ASP A N 1
ATOM 629 C CA . ASP A 1 79 ? 6.092 -6.806 -30.495 1.00 93.00 79 ASP A CA 1
ATOM 630 C C . ASP A 1 79 ? 7.124 -6.284 -31.501 1.00 93.00 79 ASP A C 1
ATOM 632 O O . ASP A 1 79 ? 6.828 -5.402 -32.310 1.00 93.00 79 ASP A O 1
ATOM 636 N N . VAL A 1 80 ? 8.308 -6.893 -31.489 1.00 93.88 80 VAL A N 1
ATOM 637 C CA . VAL A 1 80 ? 9.373 -6.694 -32.476 1.00 93.88 80 VAL A CA 1
ATOM 638 C C . VAL A 1 80 ? 9.696 -8.027 -33.146 1.00 93.88 80 VAL A C 1
ATOM 640 O O . VAL A 1 80 ? 9.827 -9.057 -32.482 1.00 93.88 80 VAL A O 1
ATOM 643 N N . GLU A 1 81 ? 9.795 -8.009 -34.472 1.00 95.00 81 GLU A N 1
ATOM 644 C CA . GLU A 1 81 ? 10.125 -9.179 -35.291 1.00 95.00 81 GLU A CA 1
ATOM 645 C C . GLU A 1 81 ? 11.597 -9.158 -35.709 1.00 95.00 81 GLU A C 1
ATOM 647 O O . GLU A 1 81 ? 12.312 -10.148 -35.552 1.00 95.00 81 GLU A O 1
ATOM 652 N N . ALA A 1 82 ? 12.067 -8.010 -36.196 1.00 96.25 82 ALA A N 1
ATOM 653 C CA . ALA A 1 82 ? 13.444 -7.809 -36.615 1.00 96.25 82 ALA A CA 1
ATOM 654 C C . ALA A 1 82 ? 13.847 -6.345 -36.439 1.00 96.25 82 ALA A C 1
ATOM 656 O O . ALA A 1 82 ? 13.021 -5.438 -36.505 1.00 96.25 82 ALA A O 1
ATOM 657 N N . GLY A 1 83 ? 15.138 -6.095 -36.263 1.00 97.31 83 GLY A N 1
ATOM 658 C CA . GLY A 1 83 ? 15.647 -4.735 -36.232 1.00 97.31 83 GLY A CA 1
ATOM 659 C C . GLY A 1 83 ? 17.159 -4.701 -36.322 1.00 97.31 83 GLY A C 1
ATOM 660 O O . GLY A 1 83 ? 17.839 -5.526 -35.713 1.00 97.31 83 GLY A O 1
ATOM 661 N N . TRP A 1 84 ? 17.691 -3.765 -37.096 1.00 98.31 84 TRP A N 1
ATOM 662 C CA . TRP A 1 84 ? 19.124 -3.567 -37.234 1.00 98.31 84 TRP A CA 1
ATOM 663 C C . TRP A 1 84 ? 19.460 -2.152 -37.693 1.00 98.31 84 TRP A C 1
ATOM 665 O O . TRP A 1 84 ? 18.671 -1.497 -38.371 1.00 98.31 84 TRP A O 1
ATOM 675 N N . LEU A 1 85 ? 20.674 -1.715 -37.365 1.00 98.38 85 LEU A N 1
ATOM 676 C CA . LEU A 1 85 ? 21.281 -0.489 -37.874 1.00 98.38 85 LEU A CA 1
ATOM 677 C C . LEU A 1 85 ? 22.706 -0.789 -38.334 1.00 98.38 85 LEU A C 1
ATOM 679 O O . LEU A 1 85 ? 23.483 -1.429 -37.621 1.00 98.38 85 LEU A O 1
ATOM 683 N N . GLU A 1 86 ? 23.047 -0.319 -39.526 1.00 98.25 86 GLU A N 1
ATOM 684 C CA . GLU A 1 86 ? 24.303 -0.585 -40.213 1.00 98.25 86 GLU A CA 1
ATOM 685 C C . GLU A 1 86 ? 25.033 0.699 -40.589 1.00 98.25 86 GLU A C 1
ATOM 687 O O . GLU A 1 86 ? 24.435 1.641 -41.106 1.00 98.25 86 GLU A O 1
ATOM 692 N N . VAL A 1 87 ? 26.349 0.695 -40.377 1.00 97.88 87 VAL A N 1
ATOM 693 C CA . VAL A 1 87 ? 27.278 1.742 -40.815 1.00 97.88 87 VAL A CA 1
ATOM 694 C C . VAL A 1 87 ? 28.489 1.063 -41.448 1.00 97.88 87 VAL A C 1
ATOM 696 O O . VAL A 1 87 ? 29.081 0.172 -40.838 1.00 97.88 87 VAL A O 1
ATOM 699 N N . ASP A 1 88 ? 28.868 1.477 -42.659 1.00 94.81 88 ASP A N 1
ATOM 700 C CA . ASP A 1 88 ? 29.998 0.925 -43.428 1.00 94.81 88 ASP A CA 1
ATOM 701 C C . ASP A 1 88 ? 29.989 -0.612 -43.548 1.00 94.81 88 ASP A C 1
ATOM 703 O O . ASP A 1 88 ? 31.004 -1.276 -43.328 1.00 94.81 88 ASP A O 1
ATOM 707 N N . GLY A 1 89 ? 28.826 -1.204 -43.842 1.00 93.12 89 GLY A N 1
ATOM 708 C CA . GLY A 1 89 ? 28.683 -2.660 -43.973 1.00 93.12 89 GLY A CA 1
ATOM 709 C C . GLY A 1 89 ? 28.747 -3.428 -42.648 1.00 93.12 89 GLY A C 1
ATOM 710 O O . GLY A 1 89 ? 28.808 -4.657 -42.651 1.00 93.12 89 GLY A O 1
ATOM 711 N N . LYS A 1 90 ? 28.766 -2.731 -41.501 1.00 95.94 90 LYS A N 1
ATOM 712 C CA . LYS A 1 90 ? 28.787 -3.340 -40.169 1.00 95.94 90 LYS A CA 1
ATOM 713 C C . LYS A 1 90 ? 27.509 -3.031 -39.390 1.00 95.94 90 LYS A C 1
ATOM 715 O O . LYS A 1 90 ? 27.211 -1.870 -39.112 1.00 95.94 90 LYS A O 1
ATOM 720 N N . ARG A 1 91 ? 26.825 -4.084 -38.931 1.00 96.31 91 ARG A N 1
ATOM 721 C CA . ARG A 1 91 ? 25.732 -3.993 -37.952 1.00 96.31 91 ARG A CA 1
ATOM 722 C C . ARG A 1 91 ? 26.252 -3.451 -36.617 1.00 96.31 91 ARG A C 1
ATOM 724 O O . ARG A 1 91 ? 27.077 -4.094 -35.967 1.00 96.31 91 ARG A O 1
ATOM 731 N N . LEU A 1 92 ? 25.798 -2.260 -36.234 1.00 96.50 92 LEU A N 1
ATOM 732 C CA . LEU A 1 92 ? 26.055 -1.659 -34.918 1.00 96.50 92 LEU A CA 1
ATOM 733 C C . LEU A 1 92 ? 24.943 -1.992 -33.915 1.00 96.50 92 LEU A C 1
ATOM 735 O O . LEU A 1 92 ? 25.179 -2.011 -32.711 1.00 96.50 92 LEU A O 1
ATOM 739 N N . ALA A 1 93 ? 23.745 -2.272 -34.422 1.00 96.50 93 ALA A N 1
ATOM 740 C CA . ALA A 1 93 ? 22.606 -2.803 -33.688 1.00 96.50 93 ALA A CA 1
ATOM 741 C C . ALA A 1 93 ? 22.036 -3.972 -34.501 1.00 96.50 93 ALA A C 1
ATOM 743 O O . ALA A 1 93 ? 21.885 -3.848 -35.719 1.00 96.50 93 ALA A O 1
ATOM 744 N N . ASP A 1 94 ? 21.752 -5.098 -33.850 1.00 97.19 94 ASP A N 1
ATOM 745 C CA . ASP A 1 94 ? 21.191 -6.290 -34.493 1.00 97.19 94 ASP A CA 1
ATOM 746 C C . ASP A 1 94 ? 20.366 -7.088 -33.479 1.00 97.19 94 ASP A C 1
ATOM 748 O O . ASP A 1 94 ? 20.913 -7.757 -32.601 1.00 97.19 94 ASP A O 1
ATOM 752 N N . TYR A 1 95 ? 19.043 -7.006 -33.607 1.00 96.88 95 TYR A N 1
ATOM 753 C CA . TYR A 1 95 ? 18.086 -7.670 -32.726 1.00 96.88 95 TYR A CA 1
ATOM 754 C C . TYR A 1 95 ? 18.260 -9.194 -32.702 1.00 96.88 95 TYR A C 1
ATOM 756 O O . TYR A 1 95 ? 18.052 -9.817 -31.664 1.00 96.88 95 TYR A O 1
ATOM 764 N N . ALA A 1 96 ? 18.678 -9.800 -33.820 1.00 95.62 96 ALA A N 1
ATOM 765 C CA . ALA A 1 96 ? 18.874 -11.246 -33.896 1.00 95.62 96 ALA A CA 1
ATOM 766 C C . ALA A 1 96 ? 20.099 -11.719 -33.095 1.00 95.62 96 ALA A C 1
ATOM 768 O O . ALA A 1 96 ? 20.149 -12.876 -32.680 1.00 95.62 96 ALA A O 1
ATOM 769 N N . GLN A 1 97 ? 21.084 -10.839 -32.880 1.00 94.94 97 GLN A N 1
ATOM 770 C CA . GLN A 1 97 ? 22.280 -11.133 -32.085 1.00 94.94 97 GLN A CA 1
ATOM 771 C C . GLN A 1 97 ? 22.126 -10.707 -30.627 1.00 94.94 97 GLN A C 1
ATOM 773 O O . GLN A 1 97 ? 22.578 -11.411 -29.726 1.00 94.94 97 GLN A O 1
ATOM 778 N N . ASP A 1 98 ? 21.517 -9.546 -30.396 1.00 94.50 98 ASP A N 1
ATOM 779 C CA . ASP A 1 98 ? 21.320 -8.979 -29.070 1.00 94.50 98 ASP A CA 1
ATOM 780 C C . ASP A 1 98 ? 20.028 -8.164 -29.051 1.00 94.50 98 ASP A C 1
ATOM 782 O O . ASP A 1 98 ? 19.951 -7.080 -29.638 1.00 94.50 98 ASP A O 1
ATOM 786 N N . THR A 1 99 ? 19.019 -8.675 -28.348 1.00 94.31 99 THR A N 1
ATOM 787 C CA . THR A 1 99 ? 17.685 -8.070 -28.296 1.00 94.31 99 THR A CA 1
ATOM 788 C C . THR A 1 99 ? 17.703 -6.668 -27.689 1.00 94.31 99 THR A C 1
ATOM 790 O O . THR A 1 99 ? 16.909 -5.824 -28.100 1.00 94.31 99 THR A O 1
ATOM 793 N N . TYR A 1 100 ? 18.674 -6.357 -26.820 1.00 93.69 100 TYR A N 1
ATOM 794 C CA . TYR A 1 100 ? 18.862 -5.021 -26.242 1.00 93.69 100 TYR A CA 1
ATOM 795 C C . TYR A 1 100 ? 19.279 -3.968 -27.272 1.00 93.69 100 TYR A C 1
ATOM 797 O O . TYR A 1 100 ? 19.307 -2.786 -26.950 1.00 93.69 100 TYR A O 1
ATOM 805 N N . SER A 1 101 ? 19.601 -4.369 -28.505 1.00 95.00 101 SER A N 1
ATOM 806 C CA . SER A 1 101 ? 19.926 -3.457 -29.605 1.00 95.00 101 SER A CA 1
ATOM 807 C C . SER A 1 101 ? 18.751 -2.571 -30.028 1.00 95.00 101 SER A C 1
ATOM 809 O O . SER A 1 101 ? 18.979 -1.547 -30.672 1.00 95.00 101 SER A O 1
ATOM 811 N N . ILE A 1 102 ? 17.515 -2.941 -29.680 1.00 94.38 102 ILE A N 1
ATOM 812 C CA . ILE A 1 102 ? 16.298 -2.198 -30.021 1.00 94.38 102 ILE A CA 1
ATOM 813 C C . ILE A 1 102 ? 15.706 -1.572 -28.766 1.00 94.38 102 ILE A C 1
ATOM 815 O O . ILE A 1 102 ? 15.587 -2.219 -27.725 1.00 94.38 102 ILE A O 1
ATOM 819 N N . VAL A 1 103 ? 15.308 -0.307 -28.873 1.00 91.81 103 VAL A N 1
ATOM 820 C CA . VAL A 1 103 ? 14.578 0.363 -27.799 1.00 91.81 103 VAL A CA 1
ATOM 821 C C . VAL A 1 103 ? 13.127 -0.139 -27.793 1.00 91.81 103 VAL A C 1
ATOM 823 O O . VAL A 1 103 ? 12.472 -0.072 -28.840 1.00 91.81 103 VAL A O 1
ATOM 826 N N . PRO A 1 104 ? 12.598 -0.646 -26.662 1.00 87.62 104 PRO A N 1
ATOM 827 C CA . PRO A 1 104 ? 11.206 -1.071 -26.568 1.00 87.62 104 PRO A CA 1
ATOM 828 C C . PRO A 1 104 ? 10.234 -0.003 -27.052 1.00 87.62 104 PRO A C 1
ATOM 830 O O . PRO A 1 104 ? 10.454 1.188 -26.848 1.00 87.62 104 PRO A O 1
ATOM 833 N N . PHE A 1 105 ? 9.146 -0.451 -27.671 1.00 88.12 105 PHE A N 1
ATOM 834 C CA . PHE A 1 105 ? 8.107 0.402 -28.246 1.00 88.12 105 PHE A CA 1
ATOM 835 C C . PHE A 1 105 ? 8.523 1.286 -29.437 1.00 88.12 105 PHE A C 1
ATOM 837 O O . PHE A 1 105 ? 7.744 2.133 -29.885 1.00 88.12 105 PHE A O 1
ATOM 844 N N . SER A 1 106 ? 9.710 1.061 -30.006 1.00 91.19 106 SER A N 1
ATOM 845 C CA . SER A 1 106 ? 10.120 1.713 -31.253 1.00 91.19 106 SER A CA 1
ATOM 846 C C . SER A 1 106 ? 9.116 1.477 -32.385 1.00 91.19 106 SER A C 1
ATOM 848 O O . SER A 1 106 ? 8.556 0.381 -32.502 1.00 91.19 106 SER A O 1
ATOM 850 N N . ALA A 1 107 ? 8.918 2.494 -33.224 1.00 92.75 107 ALA A N 1
ATOM 851 C CA . ALA A 1 107 ? 8.029 2.438 -34.386 1.00 92.75 107 ALA A CA 1
ATOM 852 C C . ALA A 1 107 ? 8.570 1.536 -35.507 1.00 92.75 107 ALA A C 1
ATOM 854 O O . ALA A 1 107 ? 9.777 1.319 -35.601 1.00 92.75 107 ALA A O 1
ATOM 855 N N . ASP A 1 108 ? 7.672 1.059 -36.371 1.00 95.25 108 ASP A N 1
ATOM 856 C CA . ASP A 1 108 ? 8.031 0.364 -37.608 1.00 95.25 108 ASP A CA 1
ATOM 857 C C . ASP A 1 108 ? 8.665 1.346 -38.603 1.00 95.25 108 ASP A C 1
ATOM 859 O O . ASP A 1 108 ? 8.162 2.453 -38.805 1.00 95.25 108 ASP A O 1
ATOM 863 N N . SER A 1 109 ? 9.765 0.944 -39.238 1.00 96.69 109 SER A N 1
ATOM 864 C CA . SER A 1 109 ? 10.483 1.785 -40.199 1.00 96.69 109 SER A CA 1
ATOM 865 C C . SER A 1 109 ? 9.882 1.757 -41.608 1.00 96.69 109 SER A C 1
ATOM 867 O O . SER A 1 109 ? 10.414 2.412 -42.502 1.00 96.69 109 SER A O 1
ATOM 869 N N . ALA A 1 110 ? 8.814 0.989 -41.846 1.00 95.19 110 ALA A N 1
ATOM 870 C CA . ALA A 1 110 ? 8.176 0.779 -43.145 1.00 95.19 110 ALA A CA 1
ATOM 871 C C . ALA A 1 110 ? 9.147 0.278 -44.234 1.00 95.19 110 ALA A C 1
ATOM 873 O O . ALA A 1 110 ? 9.104 0.711 -45.387 1.00 95.19 110 ALA A O 1
ATOM 874 N N . GLY A 1 111 ? 10.035 -0.648 -43.863 1.00 96.81 111 GLY A N 1
ATOM 875 C CA . GLY A 1 111 ? 11.087 -1.187 -44.728 1.00 96.81 111 GLY A CA 1
ATOM 876 C C . GLY A 1 111 ? 12.469 -0.606 -44.429 1.00 96.81 111 GLY A C 1
ATOM 877 O O . GLY A 1 111 ? 12.685 0.023 -43.394 1.00 96.81 111 GLY A O 1
ATOM 878 N N . VAL A 1 112 ? 13.436 -0.876 -45.310 1.00 97.94 112 VAL A N 1
ATOM 879 C CA . VAL A 1 112 ? 14.816 -0.402 -45.131 1.00 97.94 112 VAL A CA 1
ATOM 880 C C . VAL A 1 112 ? 14.883 1.091 -45.420 1.00 97.94 112 VAL A C 1
ATOM 882 O O . VAL A 1 112 ? 14.527 1.532 -46.511 1.00 97.94 112 VAL A O 1
ATOM 885 N N . GLN A 1 113 ? 15.390 1.841 -44.451 1.00 97.94 113 GLN A N 1
ATOM 886 C CA . GLN A 1 113 ? 15.596 3.276 -44.537 1.00 97.94 113 GLN A CA 1
ATOM 887 C C . GLN A 1 113 ? 17.085 3.598 -44.654 1.00 97.94 113 GLN A C 1
ATOM 889 O O . GLN A 1 113 ? 17.938 2.907 -44.092 1.00 97.94 113 GLN A O 1
ATOM 894 N N . CYS A 1 114 ? 17.389 4.677 -45.368 1.00 97.25 114 CYS A N 1
ATOM 895 C CA . CYS A 1 114 ? 18.718 5.275 -45.426 1.00 97.25 114 CYS A CA 1
ATOM 896 C C . CYS A 1 114 ? 18.685 6.596 -44.664 1.00 97.25 114 CYS A C 1
ATOM 898 O O . CYS A 1 114 ? 17.734 7.362 -44.800 1.00 97.25 114 CYS A O 1
ATOM 900 N N . GLY A 1 115 ? 19.733 6.879 -43.903 1.00 96.44 115 GLY A N 1
ATOM 901 C CA . GLY A 1 115 ? 19.841 8.134 -43.178 1.00 96.44 115 GLY A CA 1
ATOM 902 C C . GLY A 1 115 ? 21.278 8.510 -42.870 1.00 96.44 115 GLY A C 1
ATOM 903 O O . GLY A 1 115 ? 22.228 7.843 -43.288 1.00 96.44 115 GLY A O 1
ATOM 904 N N . ARG A 1 116 ? 21.440 9.611 -42.144 1.00 97.81 116 ARG A N 1
ATOM 905 C CA . ARG A 1 116 ? 22.739 10.164 -41.768 1.00 97.81 116 ARG A CA 1
ATOM 906 C C . ARG A 1 116 ? 22.767 10.403 -40.266 1.00 97.81 116 ARG A C 1
ATOM 908 O O . ARG A 1 116 ? 21.952 11.153 -39.739 1.00 97.81 116 ARG A O 1
ATOM 915 N N . ILE A 1 117 ? 23.709 9.765 -39.582 1.00 98.38 117 ILE A N 1
ATOM 916 C CA . ILE A 1 117 ? 23.898 9.901 -38.141 1.00 98.38 117 ILE A CA 1
ATOM 917 C C . ILE A 1 117 ? 24.561 11.244 -37.842 1.00 98.38 117 ILE A C 1
ATOM 919 O O . ILE A 1 117 ? 25.625 11.556 -38.388 1.00 98.38 117 ILE A O 1
ATOM 923 N N . ILE A 1 118 ? 23.931 12.009 -36.953 1.00 98.25 118 ILE A N 1
ATOM 924 C CA . ILE A 1 118 ? 24.371 13.326 -36.490 1.00 98.25 118 ILE A CA 1
ATOM 925 C C . ILE A 1 118 ? 24.253 13.345 -34.955 1.00 98.25 118 ILE A C 1
ATOM 927 O O . ILE A 1 118 ? 23.227 12.894 -34.436 1.00 98.25 118 ILE A O 1
ATOM 931 N N . PRO A 1 119 ? 25.265 13.824 -34.205 1.00 97.69 119 PRO A N 1
ATOM 932 C CA . PRO A 1 119 ? 25.146 14.031 -32.762 1.00 97.69 119 PRO A CA 1
ATOM 933 C C . PRO A 1 119 ? 23.923 14.886 -32.425 1.00 97.69 119 PRO A C 1
ATOM 935 O O . PRO A 1 119 ? 23.644 15.860 -33.122 1.00 97.69 119 PRO A O 1
ATOM 938 N N . SER A 1 120 ? 23.191 14.526 -31.370 1.00 96.06 120 SER A N 1
ATOM 939 C CA . SER A 1 120 ? 21.934 15.186 -30.986 1.00 96.06 120 SER A CA 1
ATOM 940 C C . SER A 1 120 ? 22.052 16.709 -30.848 1.00 96.06 120 SER A C 1
ATOM 942 O O . SER A 1 120 ? 21.151 17.449 -31.236 1.00 96.06 120 SER A O 1
ATOM 944 N N . GLU A 1 121 ? 23.193 17.170 -30.348 1.00 94.31 121 GLU A N 1
ATOM 945 C CA . GLU A 1 121 ? 23.553 18.563 -30.104 1.00 94.31 121 GLU A CA 1
ATOM 946 C C . GLU A 1 121 ? 23.933 19.347 -31.372 1.00 94.31 121 GLU A C 1
ATOM 948 O O . GLU A 1 121 ? 23.934 20.573 -31.351 1.00 94.31 121 GLU A O 1
ATOM 953 N N . GLU A 1 122 ? 24.211 18.653 -32.479 1.00 96.31 122 GLU A N 1
ATOM 954 C CA . GLU A 1 122 ? 24.585 19.230 -33.781 1.00 96.31 122 GLU A CA 1
ATOM 955 C C . GLU A 1 122 ? 23.441 19.121 -34.811 1.00 96.31 122 GLU A C 1
ATOM 957 O O . GLU A 1 122 ? 23.626 19.396 -36.000 1.00 96.31 122 GLU A O 1
ATOM 962 N N . LEU A 1 123 ? 22.248 18.683 -34.389 1.00 96.00 123 LEU A N 1
ATOM 963 C CA . LEU A 1 123 ? 21.092 18.563 -35.278 1.00 96.00 123 LEU A CA 1
ATOM 964 C C . LEU A 1 123 ? 20.614 19.944 -35.759 1.00 96.00 123 LEU A C 1
ATOM 966 O O . LEU A 1 123 ? 20.412 20.841 -34.936 1.00 96.00 123 LEU A O 1
ATOM 970 N N . PRO A 1 124 ? 20.328 20.115 -37.064 1.00 92.56 124 PRO A N 1
ATOM 971 C CA . PRO A 1 124 ? 19.833 21.382 -37.591 1.00 92.56 124 PRO A CA 1
ATOM 972 C C . PRO A 1 124 ? 18.434 21.695 -37.052 1.00 92.56 124 PRO A C 1
ATOM 974 O O . PRO A 1 124 ? 17.628 20.789 -36.832 1.00 92.56 124 PRO A O 1
ATOM 977 N N . ASP A 1 125 ? 18.101 22.980 -36.895 1.00 88.38 125 ASP A N 1
ATOM 978 C CA . ASP A 1 125 ? 16.791 23.419 -36.379 1.00 88.38 125 ASP A CA 1
ATOM 979 C C . ASP A 1 125 ? 15.619 22.781 -37.139 1.00 88.38 125 ASP A C 1
ATOM 981 O O . ASP A 1 125 ? 14.660 22.292 -36.535 1.00 88.38 125 ASP A O 1
ATOM 985 N N . LYS A 1 126 ? 15.741 22.725 -38.470 1.00 89.94 126 LYS A N 1
ATOM 986 C CA . LYS A 1 126 ? 14.797 22.065 -39.369 1.00 89.94 126 LYS A CA 1
ATOM 987 C C . LYS A 1 126 ? 15.383 20.746 -39.867 1.00 89.94 126 LYS A C 1
ATOM 989 O O . LYS A 1 126 ? 16.393 20.759 -40.568 1.00 89.94 126 LYS A O 1
ATOM 994 N N . LEU A 1 127 ? 14.712 19.642 -39.551 1.00 93.75 127 LEU A N 1
ATOM 995 C CA . LEU A 1 127 ? 15.093 18.307 -40.007 1.00 93.75 127 LEU A CA 1
ATOM 996 C C . LEU A 1 127 ? 14.516 18.036 -41.401 1.00 93.75 127 LEU A C 1
ATOM 998 O O . LEU A 1 127 ? 13.419 18.494 -41.736 1.00 93.75 127 LEU A O 1
ATOM 1002 N N . SER A 1 128 ? 15.275 17.321 -42.226 1.00 89.56 128 SER A N 1
ATOM 1003 C CA . SER A 1 128 ? 14.877 16.909 -43.574 1.00 89.56 128 SER A CA 1
ATOM 1004 C C . SER A 1 128 ? 14.271 15.502 -43.624 1.00 89.56 128 SER A C 1
ATOM 1006 O O . SER A 1 128 ? 13.686 15.130 -44.640 1.00 89.56 128 SER A O 1
ATOM 1008 N N . GLY A 1 129 ? 14.327 14.769 -42.508 1.00 88.31 129 GLY A N 1
ATOM 1009 C CA . GLY A 1 129 ? 13.686 13.469 -42.305 1.00 88.31 129 GLY A CA 1
ATOM 1010 C C . GLY A 1 129 ? 14.616 12.277 -42.534 1.00 88.31 129 GLY A C 1
ATOM 1011 O O . GLY A 1 129 ? 14.224 11.150 -42.242 1.00 88.31 129 GLY A O 1
ATOM 1012 N N . ASP A 1 130 ? 15.839 12.513 -43.016 1.00 94.56 130 ASP A N 1
ATOM 1013 C CA . ASP A 1 130 ? 16.881 11.493 -43.175 1.00 94.56 130 ASP A CA 1
ATOM 1014 C C . ASP A 1 130 ? 17.921 11.519 -42.039 1.00 94.56 130 ASP A C 1
ATOM 1016 O O . ASP A 1 130 ? 18.829 10.687 -42.001 1.00 94.56 130 ASP A O 1
ATOM 1020 N N . GLU A 1 131 ? 17.810 12.465 -41.104 1.00 97.75 131 GLU A N 1
ATOM 1021 C CA . GLU A 1 131 ? 18.694 12.556 -39.951 1.00 97.75 131 GLU A CA 1
ATOM 1022 C C . GLU A 1 131 ? 18.398 11.450 -38.932 1.00 97.75 131 GLU A C 1
ATOM 1024 O O . GLU A 1 131 ? 17.247 11.149 -38.607 1.00 97.75 131 GLU A O 1
ATOM 1029 N N . ILE A 1 132 ? 19.467 10.875 -38.384 1.00 98.19 132 ILE A N 1
ATOM 1030 C CA . ILE A 1 132 ? 19.421 9.911 -37.289 1.00 98.19 132 ILE A CA 1
ATOM 1031 C C . ILE A 1 132 ? 20.176 10.518 -36.107 1.00 98.19 132 ILE A C 1
ATOM 1033 O O . ILE A 1 132 ? 21.386 10.737 -36.182 1.00 98.19 132 ILE A O 1
ATOM 1037 N N . ALA A 1 133 ? 19.478 10.793 -35.008 1.00 98.00 133 ALA A N 1
ATOM 1038 C CA . ALA A 1 133 ? 20.099 11.409 -33.838 1.00 98.00 133 ALA A CA 1
ATOM 1039 C C . ALA A 1 133 ? 21.001 10.406 -33.101 1.00 98.00 133 ALA A C 1
ATOM 1041 O O . ALA A 1 133 ? 20.566 9.297 -32.790 1.00 98.00 133 ALA A O 1
ATOM 1042 N N . LEU A 1 134 ? 22.239 10.791 -32.791 1.00 97.88 134 LEU A N 1
ATOM 1043 C CA . LEU A 1 134 ? 23.119 10.068 -31.871 1.00 97.88 134 LEU A CA 1
ATOM 1044 C C . LEU A 1 134 ? 23.099 10.749 -30.503 1.00 97.88 134 LEU A C 1
ATOM 1046 O O . LEU A 1 134 ? 23.661 11.830 -30.350 1.00 97.88 134 LEU A O 1
ATOM 1050 N N . PHE A 1 135 ? 22.516 10.080 -29.511 1.00 96.06 135 PHE A N 1
ATOM 1051 C CA . PHE A 1 135 ? 22.579 10.509 -28.117 1.00 96.06 135 PHE A CA 1
ATOM 1052 C C . PHE A 1 135 ? 23.773 9.878 -27.405 1.00 96.06 135 PHE A C 1
ATOM 1054 O O . PHE A 1 135 ? 23.967 8.658 -27.423 1.00 96.06 135 PHE A O 1
ATOM 1061 N N . THR A 1 136 ? 24.550 10.723 -26.732 1.00 92.50 136 THR A N 1
ATOM 1062 C CA . THR A 1 136 ? 25.668 10.325 -25.861 1.00 92.50 136 THR A CA 1
ATOM 1063 C C . THR A 1 136 ? 25.311 10.383 -24.375 1.00 92.50 136 THR A C 1
ATOM 1065 O O . THR A 1 136 ? 26.188 10.373 -23.512 1.00 92.50 136 THR A O 1
ATOM 1068 N N . HIS A 1 137 ? 24.020 10.479 -24.086 1.00 88.44 137 HIS A N 1
ATOM 1069 C CA . HIS A 1 137 ? 23.414 10.446 -22.764 1.00 88.44 137 HIS A CA 1
ATOM 1070 C C . HIS A 1 137 ? 22.154 9.582 -22.816 1.00 88.44 137 HIS A C 1
ATOM 1072 O O . HIS A 1 137 ? 21.781 9.061 -23.866 1.00 88.44 137 HIS A O 1
ATOM 1078 N N . TYR A 1 138 ? 21.502 9.406 -21.669 1.00 85.38 138 TYR A N 1
ATOM 1079 C CA . TYR A 1 138 ? 20.188 8.778 -21.596 1.00 85.38 138 TYR A CA 1
ATOM 1080 C C . TYR A 1 138 ? 19.111 9.784 -22.047 1.00 85.38 138 TYR A C 1
ATOM 1082 O O . TYR A 1 138 ? 18.866 10.732 -21.295 1.00 85.38 138 TYR A O 1
ATOM 1090 N N . PRO A 1 139 ? 18.492 9.638 -23.236 1.00 85.38 139 PRO A N 1
ATOM 1091 C CA . PRO A 1 139 ? 17.527 10.618 -23.717 1.00 85.38 139 PRO A CA 1
ATOM 1092 C C . PRO A 1 139 ? 16.197 10.474 -22.974 1.00 85.38 139 PRO A C 1
ATOM 1094 O O . PRO A 1 139 ? 15.678 9.370 -22.807 1.00 85.38 139 PRO A O 1
ATOM 1097 N N . GLY A 1 140 ? 15.632 11.596 -22.532 1.00 76.69 140 GLY A N 1
ATOM 1098 C CA . GLY A 1 140 ? 14.312 11.608 -21.899 1.00 76.69 140 GLY A CA 1
ATOM 1099 C C . GLY A 1 140 ? 13.172 11.592 -22.924 1.00 76.69 140 GLY A C 1
ATOM 1100 O O . GLY A 1 140 ? 13.323 12.082 -24.044 1.00 76.69 140 GLY A O 1
ATOM 1101 N N . ALA A 1 141 ? 11.984 11.130 -22.520 1.00 76.38 141 ALA A N 1
ATOM 1102 C CA . ALA A 1 141 ? 10.798 11.104 -23.388 1.00 76.38 141 ALA A CA 1
ATOM 1103 C C . ALA A 1 141 ? 10.423 12.475 -23.983 1.00 76.38 141 ALA A C 1
ATOM 1105 O O . ALA A 1 141 ? 9.976 12.564 -25.130 1.00 76.38 141 ALA A O 1
ATOM 1106 N N . ALA A 1 142 ? 10.635 13.555 -23.224 1.00 78.00 142 ALA A N 1
ATOM 1107 C CA . ALA A 1 142 ? 10.396 14.922 -23.685 1.00 78.00 142 ALA A CA 1
ATOM 1108 C C . ALA A 1 142 ? 11.374 15.347 -24.796 1.00 78.00 142 ALA A C 1
ATOM 1110 O O . ALA A 1 142 ? 10.966 15.981 -25.765 1.00 78.00 142 ALA A O 1
ATOM 1111 N N . GLU A 1 143 ? 12.648 14.959 -24.684 1.00 85.31 143 GLU A N 1
ATOM 1112 C CA . GLU A 1 143 ? 13.688 15.263 -25.674 1.00 85.31 143 GLU A CA 1
ATOM 1113 C C . GLU A 1 143 ? 13.404 14.547 -27.000 1.00 85.31 143 GLU A C 1
ATOM 1115 O O . GLU A 1 143 ? 13.403 15.168 -28.065 1.00 85.31 143 GLU A O 1
ATOM 1120 N N . ILE A 1 144 ? 13.064 13.258 -26.926 1.00 86.19 144 ILE A N 1
ATOM 1121 C CA . ILE A 1 144 ? 12.681 12.459 -28.095 1.00 86.19 144 ILE A CA 1
ATOM 1122 C C . ILE A 1 144 ? 11.411 13.020 -28.744 1.00 86.19 144 ILE A C 1
ATOM 1124 O O . ILE A 1 144 ? 11.361 13.165 -29.966 1.00 86.19 144 ILE A O 1
ATOM 1128 N N . SER A 1 145 ? 10.404 13.386 -27.946 1.00 84.31 145 SER A N 1
ATOM 1129 C CA . SER A 1 145 ? 9.153 13.959 -28.462 1.00 84.31 145 SER A CA 1
ATOM 1130 C C . SER A 1 145 ? 9.380 15.290 -29.185 1.00 84.31 145 SER A C 1
ATOM 1132 O O . SER A 1 145 ? 8.854 15.477 -30.281 1.00 84.31 145 SER A O 1
ATOM 1134 N N . ALA A 1 146 ? 10.217 16.175 -28.634 1.00 86.94 146 ALA A N 1
ATOM 1135 C CA . ALA A 1 146 ? 10.548 17.454 -29.260 1.00 86.94 146 ALA A CA 1
ATOM 1136 C C . ALA A 1 146 ? 11.278 17.277 -30.605 1.00 86.94 146 ALA A C 1
ATOM 1138 O O . ALA A 1 146 ? 11.020 18.004 -31.566 1.00 86.94 146 ALA A O 1
ATOM 1139 N N . LEU A 1 147 ? 12.176 16.294 -30.707 1.00 91.88 147 LEU A N 1
ATOM 1140 C CA . LEU A 1 147 ? 12.871 15.993 -31.960 1.00 91.88 147 LEU A CA 1
ATOM 1141 C C . LEU A 1 147 ? 11.961 15.315 -32.990 1.00 91.88 147 LEU A C 1
ATOM 1143 O O . LEU A 1 147 ? 12.027 15.650 -34.173 1.00 91.88 147 LEU A O 1
ATOM 1147 N N . ARG A 1 148 ? 11.064 14.425 -32.554 1.00 91.31 148 ARG A N 1
ATOM 1148 C CA . ARG A 1 148 ? 10.015 13.849 -33.408 1.00 91.31 148 ARG A CA 1
ATOM 1149 C C . ARG A 1 148 ? 9.136 14.943 -34.015 1.00 91.31 148 ARG A C 1
ATOM 1151 O O . ARG A 1 148 ? 8.878 14.916 -35.212 1.00 91.31 148 ARG A O 1
ATOM 1158 N N . GLU A 1 149 ? 8.704 15.923 -33.222 1.00 90.06 149 GLU A N 1
ATOM 1159 C CA . GLU A 1 149 ? 7.891 17.057 -33.699 1.00 90.06 149 GLU A CA 1
ATOM 1160 C C . GLU A 1 149 ? 8.618 17.925 -34.734 1.00 90.06 149 GLU A C 1
ATOM 1162 O O . GLU A 1 149 ? 7.985 18.500 -35.618 1.00 90.06 149 GLU A O 1
ATOM 1167 N N . ARG A 1 150 ? 9.954 17.960 -34.682 1.00 93.31 150 ARG A N 1
ATOM 1168 C CA . ARG A 1 150 ? 10.802 18.583 -35.710 1.00 93.31 150 ARG A CA 1
ATOM 1169 C C . ARG A 1 150 ? 10.973 17.725 -36.969 1.00 93.31 150 ARG A C 1
ATOM 1171 O O . ARG A 1 150 ? 11.542 18.218 -37.940 1.00 93.31 150 ARG A O 1
ATOM 1178 N N . GLY A 1 151 ? 10.490 16.481 -36.969 1.00 92.88 151 GLY A N 1
ATOM 1179 C CA . GLY A 1 151 ? 10.517 15.554 -38.103 1.00 92.88 151 GLY A CA 1
ATOM 1180 C C . GLY A 1 151 ? 11.470 14.363 -37.964 1.00 92.88 151 GLY A C 1
ATOM 1181 O O . GLY A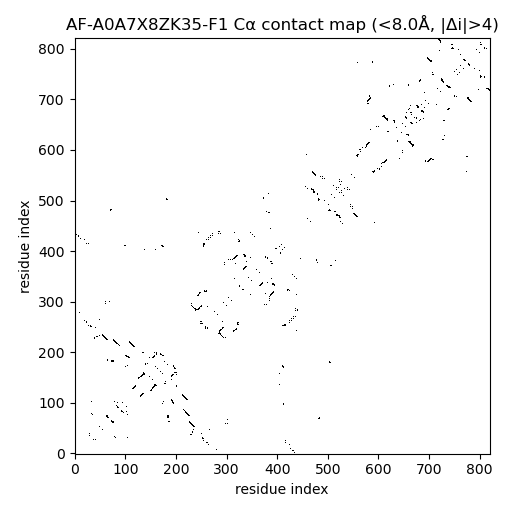 1 151 ? 11.578 13.591 -38.917 1.00 92.88 151 GLY A O 1
ATOM 1182 N N . LEU A 1 152 ? 12.148 14.182 -36.821 1.00 95.88 152 LEU A N 1
ATOM 1183 C CA . LEU A 1 152 ? 13.076 13.063 -36.612 1.00 95.88 152 LEU A CA 1
ATOM 1184 C C . LEU A 1 152 ? 12.340 11.717 -36.719 1.00 95.88 152 LEU A C 1
ATOM 1186 O O . LEU A 1 152 ? 11.287 11.552 -36.110 1.00 95.88 152 LEU A O 1
ATOM 1190 N N . GLN A 1 153 ? 12.910 10.756 -37.453 1.00 95.00 153 GLN A N 1
ATOM 1191 C CA . GLN A 1 153 ? 12.321 9.419 -37.661 1.00 95.00 153 GLN A CA 1
ATOM 1192 C C . GLN A 1 153 ? 13.081 8.291 -36.950 1.00 95.00 153 GLN A C 1
ATOM 1194 O O . GLN A 1 153 ? 12.518 7.220 -36.710 1.00 95.00 153 GLN A O 1
ATOM 1199 N N . ALA A 1 154 ? 14.353 8.511 -36.602 1.00 97.06 154 ALA A N 1
ATOM 1200 C CA . ALA A 1 154 ? 15.174 7.510 -35.936 1.00 97.06 154 ALA A CA 1
ATOM 1201 C C . ALA A 1 154 ? 16.242 8.125 -35.025 1.00 97.06 154 ALA A C 1
ATOM 1203 O O . ALA A 1 154 ? 16.736 9.230 -35.260 1.00 97.06 154 ALA A O 1
ATOM 1204 N N . TYR A 1 155 ? 16.645 7.367 -34.010 1.00 97.31 155 TYR A N 1
ATOM 1205 C CA . TYR A 1 155 ? 17.786 7.685 -33.164 1.00 97.31 155 TYR A CA 1
ATOM 1206 C C . TYR A 1 155 ? 18.533 6.429 -32.723 1.00 97.31 155 TYR A C 1
ATOM 1208 O O . TYR A 1 155 ? 17.997 5.322 -32.691 1.00 97.31 155 TYR A O 1
ATOM 1216 N N . LEU A 1 156 ? 19.779 6.627 -32.317 1.00 96.56 156 LEU A N 1
ATOM 1217 C CA . LEU A 1 156 ? 20.551 5.662 -31.554 1.00 96.56 156 LEU A CA 1
ATOM 1218 C C . LEU A 1 156 ? 21.091 6.320 -30.286 1.00 96.56 156 LEU A C 1
ATOM 1220 O O . LEU A 1 156 ? 21.454 7.495 -30.286 1.00 96.56 156 LEU A O 1
ATOM 1224 N N . ALA A 1 157 ? 21.148 5.559 -29.201 1.00 94.50 157 ALA A N 1
ATOM 1225 C CA . ALA A 1 157 ? 21.556 6.070 -27.904 1.00 94.50 157 ALA A CA 1
ATOM 1226 C C . ALA A 1 157 ? 22.602 5.174 -27.243 1.00 94.50 157 ALA A C 1
ATOM 1228 O O . ALA A 1 157 ? 22.527 3.945 -27.275 1.00 94.50 157 ALA A O 1
ATOM 1229 N N . CYS A 1 158 ? 23.562 5.825 -26.599 1.00 91.06 158 CYS A N 1
ATOM 1230 C CA . CYS A 1 158 ? 24.489 5.237 -25.648 1.00 91.06 158 CYS A CA 1
ATOM 1231 C C . CYS A 1 158 ? 24.425 6.088 -24.376 1.00 91.06 158 CYS A C 1
ATOM 1233 O O . CYS A 1 158 ? 24.664 7.292 -24.429 1.00 91.06 158 CYS A O 1
ATOM 1235 N N . VAL A 1 159 ? 24.167 5.462 -23.224 1.00 81.12 159 VAL A N 1
ATOM 1236 C CA . VAL A 1 159 ? 23.973 6.182 -21.951 1.00 81.12 159 VAL A CA 1
ATOM 1237 C C . VAL A 1 159 ? 25.188 7.007 -21.539 1.00 81.12 159 VAL A C 1
ATOM 1239 O O . VAL A 1 159 ? 25.031 8.097 -20.999 1.00 81.12 159 VAL A O 1
ATOM 1242 N N . ASN A 1 160 ? 26.391 6.486 -21.775 1.00 85.19 160 ASN A N 1
ATOM 1243 C CA . ASN A 1 160 ? 27.631 7.205 -21.526 1.00 85.19 160 ASN A CA 1
ATOM 1244 C C . ASN A 1 160 ? 28.762 6.618 -22.397 1.00 85.19 160 ASN A C 1
ATOM 1246 O O . ASN A 1 160 ? 29.133 5.458 -22.193 1.00 85.19 160 ASN A O 1
ATOM 1250 N N . PRO A 1 161 ? 29.346 7.392 -23.334 1.00 88.81 161 PRO A N 1
ATOM 1251 C CA . PRO A 1 161 ? 30.468 6.944 -24.162 1.00 88.81 161 PRO A CA 1
ATOM 1252 C C . PRO A 1 161 ? 31.729 6.580 -23.368 1.00 88.81 161 PRO A C 1
ATOM 1254 O O . PRO A 1 161 ? 32.602 5.891 -23.893 1.00 88.81 161 PRO A O 1
ATOM 1257 N N . ASN A 1 162 ? 31.838 7.051 -22.122 1.00 88.12 162 ASN A N 1
ATOM 1258 C CA . ASN A 1 162 ? 32.929 6.773 -21.194 1.00 88.12 162 ASN A CA 1
ATOM 1259 C C . ASN A 1 162 ? 32.355 6.083 -19.946 1.00 88.12 162 ASN A C 1
ATOM 1261 O O . ASN A 1 162 ? 32.082 6.752 -18.945 1.00 88.12 162 ASN A O 1
ATOM 1265 N N . PRO A 1 163 ? 32.101 4.765 -20.005 1.00 80.75 163 PRO A N 1
ATOM 1266 C CA . PRO A 1 163 ? 31.380 4.071 -18.951 1.00 80.75 163 PRO A CA 1
ATOM 1267 C C . PRO A 1 163 ? 32.130 4.130 -17.618 1.00 80.75 163 PRO A C 1
ATOM 1269 O O . PRO A 1 163 ? 33.359 4.174 -17.580 1.00 80.75 163 PRO A O 1
ATOM 1272 N N . VAL A 1 164 ? 31.379 4.051 -16.517 1.00 75.75 164 VAL A N 1
ATOM 1273 C CA . VAL A 1 164 ? 31.933 4.065 -15.150 1.00 75.75 164 VAL A CA 1
ATOM 1274 C C . VAL A 1 164 ? 32.881 2.892 -14.872 1.00 75.75 164 VAL A C 1
ATOM 1276 O O . VAL A 1 164 ? 33.722 2.986 -13.983 1.00 75.75 164 VAL A O 1
ATOM 1279 N N . HIS A 1 165 ? 32.780 1.808 -15.653 1.00 78.00 165 HIS A N 1
ATOM 1280 C CA . HIS A 1 165 ? 33.656 0.647 -15.560 1.00 78.00 165 HIS A CA 1
ATOM 1281 C C . HIS A 1 165 ? 34.040 0.086 -16.948 1.00 78.00 165 HIS A C 1
ATOM 1283 O O . HIS A 1 165 ? 33.170 -0.019 -17.819 1.00 78.00 165 HIS A O 1
ATOM 1289 N N . PRO A 1 166 ? 35.302 -0.347 -17.175 1.00 80.50 166 PRO A N 1
ATOM 1290 C CA . PRO A 1 166 ? 35.765 -0.838 -18.481 1.00 80.50 166 PRO A CA 1
ATOM 1291 C C . PRO A 1 166 ? 35.021 -2.060 -19.040 1.00 80.50 166 PRO A C 1
ATOM 1293 O O . PRO A 1 166 ? 34.967 -2.248 -20.252 1.00 80.50 166 PRO A O 1
ATOM 1296 N N . SER A 1 167 ? 34.436 -2.907 -18.190 1.00 78.38 167 SER A N 1
ATOM 1297 C CA . SER A 1 167 ? 33.655 -4.074 -18.645 1.00 78.38 167 SER A CA 1
ATOM 1298 C C . SER A 1 167 ? 32.369 -3.689 -19.391 1.00 78.38 167 SER A C 1
ATOM 1300 O O . SER A 1 167 ? 31.832 -4.495 -20.149 1.00 78.38 167 SER A O 1
ATOM 1302 N N . LEU A 1 168 ? 31.893 -2.452 -19.217 1.00 83.62 168 LEU A N 1
ATOM 1303 C CA . LEU A 1 168 ? 30.679 -1.930 -19.846 1.00 83.62 168 LEU A CA 1
ATOM 1304 C C . LEU A 1 168 ? 30.932 -1.350 -21.239 1.00 83.62 168 LEU A C 1
ATOM 1306 O O . LEU A 1 168 ? 29.995 -0.917 -21.903 1.00 83.62 168 LEU A O 1
ATOM 1310 N N . GLU A 1 169 ? 32.176 -1.378 -21.713 1.00 88.75 169 GLU A N 1
ATOM 1311 C CA . GLU A 1 169 ? 32.596 -0.858 -23.018 1.00 88.75 169 GLU A CA 1
ATOM 1312 C C . GLU A 1 169 ? 31.782 -1.420 -24.195 1.00 88.75 169 GLU A C 1
ATOM 1314 O O . GLU A 1 169 ? 31.578 -0.737 -25.197 1.00 88.75 169 GLU A O 1
ATOM 1319 N N . ASN A 1 170 ? 31.307 -2.662 -24.059 1.00 90.44 170 ASN A N 1
ATOM 1320 C CA . ASN A 1 170 ? 30.474 -3.349 -25.046 1.00 90.44 170 ASN A CA 1
ATOM 1321 C C . ASN A 1 170 ? 29.045 -3.616 -24.530 1.00 90.44 170 ASN A C 1
ATOM 1323 O O . ASN A 1 170 ? 28.345 -4.469 -25.072 1.00 90.44 170 ASN A O 1
ATOM 1327 N N . SER A 1 171 ? 28.624 -2.938 -23.461 1.00 90.38 171 SER A N 1
ATOM 1328 C CA . SER A 1 171 ? 27.273 -3.085 -22.914 1.00 90.38 171 SER A CA 1
ATOM 1329 C C . SER A 1 171 ? 26.253 -2.281 -23.717 1.00 90.38 171 SER A C 1
ATOM 1331 O O . SER A 1 171 ? 26.573 -1.231 -24.274 1.00 90.38 171 SER A O 1
ATOM 1333 N N . ARG A 1 172 ? 25.018 -2.779 -23.752 1.00 91.94 172 ARG A N 1
ATOM 1334 C CA . ARG A 1 172 ? 23.837 -2.085 -24.273 1.00 91.94 172 ARG A CA 1
ATOM 1335 C C . ARG A 1 172 ? 22.851 -1.864 -23.147 1.00 91.94 172 ARG A C 1
ATOM 1337 O O . ARG A 1 172 ? 22.723 -2.705 -22.254 1.00 91.94 172 ARG A O 1
ATOM 1344 N N . ARG A 1 173 ? 22.154 -0.737 -23.204 1.00 87.81 173 ARG A N 1
ATOM 1345 C CA . ARG A 1 173 ? 21.158 -0.338 -22.209 1.00 87.81 173 ARG A CA 1
ATOM 1346 C C . ARG A 1 173 ? 19.751 -0.530 -22.742 1.00 87.81 173 ARG A C 1
ATOM 1348 O O . ARG A 1 173 ? 19.484 -0.231 -23.903 1.00 87.81 173 ARG A O 1
ATOM 1355 N N . TRP A 1 174 ? 18.882 -1.023 -21.873 1.00 86.88 174 TRP A N 1
ATOM 1356 C CA . TRP A 1 174 ? 17.450 -1.134 -22.075 1.00 86.88 174 TRP A CA 1
ATOM 1357 C C . TRP A 1 174 ? 16.798 0.202 -21.727 1.00 86.88 174 TRP A C 1
ATOM 1359 O O . TRP A 1 174 ? 16.808 0.628 -20.575 1.00 86.88 174 TRP A O 1
ATOM 1369 N N . PHE A 1 175 ? 16.274 0.877 -22.746 1.00 82.62 175 PHE A N 1
ATOM 1370 C CA . PHE A 1 175 ? 15.648 2.190 -22.621 1.00 82.62 175 PHE A CA 1
ATOM 1371 C C . PHE A 1 175 ? 14.128 2.028 -22.510 1.00 82.62 175 PHE A C 1
ATOM 1373 O O . PHE A 1 175 ? 13.406 2.165 -23.493 1.00 82.62 175 PHE A O 1
ATOM 1380 N N . ASN A 1 176 ? 13.629 1.666 -21.330 1.00 74.38 176 ASN A N 1
ATOM 1381 C CA . ASN A 1 176 ? 12.209 1.357 -21.126 1.00 74.38 176 ASN A CA 1
ATOM 1382 C C . ASN A 1 176 ? 11.308 2.593 -20.937 1.00 74.38 176 ASN A C 1
ATOM 1384 O O . ASN A 1 176 ? 10.089 2.459 -20.967 1.00 74.38 176 ASN A O 1
ATOM 1388 N N . ASP A 1 177 ? 11.873 3.787 -20.775 1.00 69.44 177 ASP A N 1
ATOM 1389 C CA . ASP A 1 177 ? 11.161 5.054 -20.534 1.00 69.44 177 ASP A CA 1
ATOM 1390 C C . ASP A 1 177 ? 11.387 6.125 -21.616 1.00 69.44 177 ASP A C 1
ATOM 1392 O O . ASP A 1 177 ? 10.845 7.227 -21.510 1.00 69.44 177 ASP A O 1
ATOM 1396 N N . ALA A 1 178 ? 12.123 5.793 -22.682 1.00 64.44 178 ALA A N 1
ATOM 1397 C CA . ALA A 1 178 ? 12.436 6.704 -23.785 1.00 64.44 178 ALA A CA 1
ATOM 1398 C C . ALA A 1 178 ? 11.184 7.269 -24.484 1.00 64.44 178 ALA A C 1
ATOM 1400 O O . ALA A 1 178 ? 11.246 8.309 -25.133 1.00 64.44 178 ALA A O 1
ATOM 1401 N N . PHE A 1 179 ? 10.034 6.616 -24.323 1.00 59.31 179 PHE A N 1
ATOM 1402 C CA . PHE A 1 179 ? 8.752 7.034 -24.888 1.00 59.31 179 PHE A CA 1
ATOM 1403 C C . PHE A 1 179 ? 7.655 7.205 -23.823 1.00 59.31 179 PHE A C 1
ATOM 1405 O O . PHE A 1 179 ? 6.475 7.142 -24.150 1.00 59.31 179 PHE A O 1
ATOM 1412 N N . GLY A 1 180 ? 8.050 7.418 -22.563 1.00 53.75 180 GLY A N 1
ATOM 1413 C CA . GLY A 1 180 ? 7.175 7.389 -21.389 1.00 53.75 180 GLY A CA 1
ATOM 1414 C C . GLY A 1 180 ? 7.398 6.086 -20.628 1.00 53.75 180 GLY A C 1
ATOM 1415 O O . GLY A 1 180 ? 7.264 5.019 -21.212 1.00 53.75 180 GLY A O 1
ATOM 1416 N N . ALA A 1 181 ? 7.798 6.176 -19.357 1.00 53.12 181 ALA A N 1
ATOM 1417 C CA . ALA A 1 181 ? 8.244 5.088 -18.473 1.00 53.12 181 ALA A CA 1
ATOM 1418 C C . ALA A 1 181 ? 7.420 3.785 -18.545 1.00 53.12 181 ALA A C 1
ATOM 1420 O O . ALA A 1 181 ? 6.527 3.554 -17.742 1.00 53.12 181 ALA A O 1
ATOM 1421 N N . GLY A 1 182 ? 7.700 2.930 -19.534 1.00 53.09 182 GLY A N 1
ATOM 1422 C CA . GLY A 1 182 ? 6.914 1.736 -19.855 1.00 53.09 182 GLY A CA 1
ATOM 1423 C C . GLY A 1 182 ? 5.465 1.999 -20.296 1.00 53.09 182 GLY A C 1
ATOM 1424 O O . GLY A 1 182 ? 4.682 1.054 -20.368 1.00 53.09 182 GLY A O 1
ATOM 1425 N N . GLN A 1 183 ? 5.093 3.254 -20.569 1.00 58.72 183 GLN A N 1
ATOM 1426 C CA . GLN A 1 183 ? 3.717 3.727 -20.766 1.00 58.72 183 GLN A CA 1
ATOM 1427 C C . GLN A 1 183 ? 3.526 4.338 -22.140 1.00 58.72 183 GLN A C 1
ATOM 1429 O O . GLN A 1 183 ? 3.292 5.530 -22.297 1.00 58.72 183 GLN A O 1
ATOM 1434 N N . ILE A 1 184 ? 3.585 3.484 -23.153 1.00 65.00 184 ILE A N 1
ATOM 1435 C CA . ILE A 1 184 ? 3.013 3.852 -24.440 1.00 65.00 184 ILE A CA 1
ATOM 1436 C C . ILE A 1 184 ? 1.540 3.545 -24.355 1.00 65.00 184 ILE A C 1
ATOM 1438 O O . ILE A 1 184 ? 1.130 2.387 -24.337 1.00 65.00 184 ILE A O 1
ATOM 1442 N N . ASP A 1 185 ? 0.744 4.592 -24.305 1.00 66.81 185 ASP A N 1
ATOM 1443 C CA . ASP A 1 185 ? -0.687 4.479 -24.491 1.00 66.81 185 ASP A CA 1
ATOM 1444 C C . ASP A 1 185 ? -1.079 4.905 -25.917 1.00 66.81 185 ASP A C 1
ATOM 1446 O O . ASP A 1 185 ? -0.231 5.241 -26.746 1.00 66.81 185 ASP A O 1
ATOM 1450 N N . ALA A 1 186 ? -2.371 4.894 -26.235 1.00 60.41 186 ALA A N 1
ATOM 1451 C CA . ALA A 1 186 ? -2.843 5.190 -27.585 1.00 60.41 186 ALA A CA 1
ATOM 1452 C C . ALA A 1 186 ? -2.592 6.643 -28.046 1.00 60.41 186 ALA A C 1
ATOM 1454 O O . ALA A 1 186 ? -2.851 6.950 -29.210 1.00 60.41 186 ALA A O 1
ATOM 1455 N N . ARG A 1 187 ? -2.143 7.542 -27.160 1.00 66.38 187 ARG A N 1
ATOM 1456 C CA . ARG A 1 187 ? -1.823 8.943 -27.475 1.00 66.38 187 ARG A CA 1
ATOM 1457 C C . ARG A 1 187 ? -0.381 9.107 -27.960 1.00 66.38 187 ARG A C 1
ATOM 1459 O O . ARG A 1 187 ? -0.081 10.080 -28.649 1.00 66.38 187 ARG A O 1
ATOM 1466 N N . HIS A 1 188 ? 0.506 8.181 -27.606 1.00 70.62 188 HIS A N 1
ATOM 1467 C CA . HIS A 1 188 ? 1.934 8.301 -27.872 1.00 70.62 188 HIS A CA 1
ATOM 1468 C C . HIS A 1 188 ? 2.268 8.000 -29.342 1.00 70.62 188 HIS A C 1
ATOM 1470 O O . HIS A 1 188 ? 1.808 7.015 -29.918 1.00 70.62 188 HIS A O 1
ATOM 1476 N N . GLN A 1 189 ? 3.113 8.840 -29.943 1.00 76.38 189 GLN A N 1
ATOM 1477 C CA . GLN A 1 189 ? 3.724 8.597 -31.254 1.00 76.38 189 GLN A CA 1
ATOM 1478 C C . GLN A 1 189 ? 5.209 8.285 -31.065 1.00 76.38 189 GLN A C 1
ATOM 1480 O O . GLN A 1 189 ? 5.932 9.091 -30.474 1.00 76.38 189 GLN A O 1
ATOM 1485 N N . THR A 1 190 ? 5.677 7.144 -31.565 1.00 87.06 190 THR A N 1
ATOM 1486 C CA . THR A 1 190 ? 7.080 6.726 -31.434 1.00 87.06 190 THR A CA 1
ATOM 1487 C C . THR A 1 190 ? 7.854 6.843 -32.736 1.00 87.06 190 THR A C 1
ATOM 1489 O O . THR A 1 190 ? 7.287 7.070 -33.802 1.00 87.06 190 THR A O 1
ATOM 1492 N N . ILE A 1 191 ? 9.174 6.716 -32.621 1.00 92.81 191 ILE A N 1
ATOM 1493 C CA . ILE A 1 191 ? 10.132 6.699 -33.729 1.00 92.81 191 ILE A CA 1
ATOM 1494 C C . ILE A 1 191 ? 11.055 5.484 -33.574 1.00 92.81 191 ILE A C 1
ATOM 1496 O O . ILE A 1 191 ? 10.982 4.781 -32.562 1.00 92.81 191 ILE A O 1
ATOM 1500 N N . CYS A 1 192 ? 11.901 5.197 -34.561 1.00 96.06 192 CYS A N 1
ATOM 1501 C CA . CYS A 1 192 ? 12.835 4.071 -34.469 1.00 96.06 192 CYS A CA 1
ATOM 1502 C C . CYS A 1 192 ? 13.952 4.370 -33.454 1.00 96.06 192 CYS A C 1
ATOM 1504 O O . CYS A 1 192 ? 14.639 5.381 -33.586 1.00 96.06 192 CYS A O 1
ATOM 1506 N N . GLY A 1 193 ? 14.170 3.496 -32.469 1.00 95.62 193 GLY A N 1
ATOM 1507 C CA . GLY A 1 193 ? 15.217 3.651 -31.459 1.00 95.62 193 GLY A CA 1
ATOM 1508 C C . GLY A 1 193 ? 16.168 2.456 -31.399 1.00 95.62 193 GLY A C 1
ATOM 1509 O O . GLY A 1 193 ? 15.738 1.304 -31.304 1.00 95.62 193 GLY A O 1
ATOM 1510 N N . PHE A 1 194 ? 17.473 2.730 -31.387 1.00 97.06 194 PHE A N 1
ATOM 1511 C CA . PHE A 1 194 ? 18.529 1.716 -31.284 1.00 97.06 194 PHE A CA 1
ATOM 1512 C C . PHE A 1 194 ? 19.424 1.947 -30.053 1.00 97.06 194 PHE A C 1
ATOM 1514 O O . PHE A 1 194 ? 19.803 3.079 -29.759 1.00 97.06 194 PHE A O 1
ATOM 1521 N N . SER A 1 195 ? 19.816 0.880 -29.351 1.00 95.44 195 SER A N 1
ATOM 1522 C CA . SER A 1 195 ? 20.821 0.945 -28.275 1.00 95.44 195 SER A CA 1
ATOM 1523 C C . SER A 1 195 ? 22.191 0.553 -28.810 1.00 95.44 195 SER A C 1
ATOM 1525 O O . SER A 1 195 ? 22.388 -0.563 -29.307 1.00 95.44 195 SER A O 1
ATOM 1527 N N . ILE A 1 196 ? 23.164 1.453 -28.684 1.00 96.19 196 ILE A N 1
ATOM 1528 C CA . ILE A 1 196 ? 24.539 1.209 -29.120 1.00 96.19 196 ILE A CA 1
ATOM 1529 C C . ILE A 1 196 ? 25.523 1.115 -27.950 1.00 96.19 196 ILE A C 1
ATOM 1531 O O . ILE A 1 196 ? 25.277 1.644 -26.867 1.00 96.19 196 ILE A O 1
ATOM 1535 N N . THR A 1 197 ? 26.657 0.445 -28.160 1.00 95.12 197 THR A N 1
ATOM 1536 C CA . THR A 1 197 ? 27.697 0.343 -27.127 1.00 95.12 197 THR A CA 1
ATOM 1537 C C . THR A 1 197 ? 28.479 1.654 -26.979 1.00 95.12 197 THR A C 1
ATOM 1539 O O . THR A 1 197 ? 28.621 2.396 -27.960 1.00 95.12 197 THR A O 1
ATOM 1542 N N . PRO A 1 198 ? 29.087 1.924 -25.807 1.00 94.19 198 PRO A N 1
ATOM 1543 C CA . PRO A 1 198 ? 30.002 3.054 -25.633 1.00 94.19 198 PRO A CA 1
ATOM 1544 C C . PRO A 1 198 ? 31.124 3.100 -26.677 1.00 94.19 198 PRO A C 1
ATOM 1546 O O . PRO A 1 198 ? 31.440 4.159 -27.226 1.00 94.19 198 PRO A O 1
ATOM 1549 N N . ARG A 1 199 ? 31.682 1.934 -27.028 1.00 95.06 199 ARG A N 1
ATOM 1550 C CA . ARG A 1 199 ? 32.702 1.810 -28.076 1.00 95.06 199 ARG A CA 1
ATOM 1551 C C . ARG A 1 199 ? 32.205 2.286 -29.436 1.00 95.06 199 ARG A C 1
ATOM 1553 O O . ARG A 1 199 ? 32.927 2.974 -30.157 1.00 95.06 199 ARG A O 1
ATOM 1560 N N . GLU A 1 200 ? 31.006 1.861 -29.821 1.00 96.38 200 GLU A N 1
ATOM 1561 C CA . GLU A 1 200 ? 30.386 2.235 -31.093 1.00 96.38 200 GLU A CA 1
ATOM 1562 C C . GLU A 1 200 ? 30.073 3.730 -31.124 1.00 96.38 200 GLU A C 1
ATOM 1564 O O . GLU A 1 200 ? 30.395 4.383 -32.115 1.00 96.38 200 GLU A O 1
ATOM 1569 N N . ALA A 1 201 ? 29.558 4.286 -30.024 1.00 96.50 201 ALA A N 1
ATOM 1570 C CA . ALA A 1 201 ? 29.248 5.708 -29.913 1.00 96.50 201 ALA A CA 1
ATOM 1571 C C . ALA A 1 201 ? 30.498 6.569 -30.131 1.00 96.50 201 ALA A C 1
ATOM 1573 O O . ALA A 1 201 ? 30.487 7.477 -30.958 1.00 96.50 201 ALA A O 1
ATOM 1574 N N . ARG A 1 202 ? 31.618 6.234 -29.472 1.00 96.38 202 ARG A N 1
ATOM 1575 C CA . ARG A 1 202 ? 32.892 6.954 -29.653 1.00 96.38 202 ARG A CA 1
ATOM 1576 C C . ARG A 1 202 ? 33.390 6.909 -31.095 1.00 96.38 202 ARG A C 1
ATOM 1578 O O . ARG A 1 202 ? 33.759 7.945 -31.640 1.00 96.38 202 ARG A O 1
ATOM 1585 N N . LYS A 1 203 ? 33.326 5.741 -31.741 1.00 96.25 203 LYS A N 1
ATOM 1586 C CA . LYS A 1 203 ? 33.705 5.596 -33.156 1.00 96.25 203 LYS A CA 1
ATOM 1587 C C . LYS A 1 203 ? 32.826 6.431 -34.084 1.00 96.25 203 LYS A C 1
ATOM 1589 O O . LYS A 1 203 ? 33.334 6.990 -35.051 1.00 96.25 203 LYS A O 1
ATOM 1594 N N . LEU A 1 204 ? 31.524 6.513 -33.814 1.00 97.69 204 LEU A N 1
ATOM 1595 C CA . LEU A 1 204 ? 30.615 7.354 -34.593 1.00 97.69 204 LEU A CA 1
ATOM 1596 C C . LEU A 1 204 ? 30.912 8.842 -34.397 1.00 97.69 204 LEU A C 1
ATOM 1598 O O . LEU A 1 204 ? 30.945 9.570 -35.382 1.00 97.69 204 LEU A O 1
ATOM 1602 N N . LEU A 1 205 ? 31.216 9.281 -33.171 1.00 97.12 205 LEU A N 1
ATOM 1603 C CA . LEU A 1 205 ? 31.630 10.662 -32.897 1.00 97.12 205 LEU A CA 1
ATOM 1604 C C . LEU A 1 205 ? 32.940 11.024 -33.606 1.00 97.12 205 LEU A C 1
ATOM 1606 O O . LEU A 1 205 ? 33.052 12.104 -34.177 1.00 97.12 205 LEU A O 1
ATOM 1610 N N . GLU A 1 206 ? 33.934 10.134 -33.590 1.00 97.25 206 GLU A N 1
ATOM 1611 C CA . GLU A 1 206 ? 35.197 10.330 -34.313 1.00 97.25 206 GLU A CA 1
ATOM 1612 C C . GLU A 1 206 ? 34.962 10.449 -35.825 1.00 97.25 206 GLU A C 1
ATOM 1614 O O . GLU A 1 206 ? 35.459 11.382 -36.464 1.00 97.25 206 GLU A O 1
ATOM 1619 N N . LYS A 1 207 ? 34.145 9.555 -36.399 1.00 97.06 207 LYS A N 1
ATOM 1620 C CA . LYS A 1 207 ? 33.754 9.626 -37.814 1.00 97.06 207 LYS A CA 1
ATOM 1621 C C . LYS A 1 207 ? 33.026 10.928 -38.132 1.00 97.06 207 LYS A C 1
ATOM 1623 O O . LYS A 1 207 ? 33.409 11.613 -39.073 1.00 97.06 207 LYS A O 1
ATOM 1628 N N . TYR A 1 208 ? 32.057 11.314 -37.306 1.00 97.50 208 TYR A N 1
ATOM 1629 C CA . TYR A 1 208 ? 31.327 12.563 -37.491 1.00 97.50 208 TYR A CA 1
ATOM 1630 C C . TYR A 1 208 ? 32.253 13.786 -37.476 1.00 97.50 208 TYR A C 1
ATOM 1632 O O . TYR A 1 208 ? 32.211 14.615 -38.378 1.00 97.50 208 TYR A O 1
ATOM 1640 N N . ARG A 1 209 ? 33.165 13.872 -36.502 1.00 97.19 209 ARG A N 1
ATOM 1641 C CA . ARG A 1 209 ? 34.124 14.988 -36.394 1.00 97.19 209 ARG A CA 1
ATOM 1642 C C . ARG A 1 209 ? 35.098 15.077 -37.568 1.00 97.19 209 ARG A C 1
ATOM 1644 O O . ARG A 1 209 ? 35.589 16.160 -37.865 1.00 97.19 209 ARG A O 1
ATOM 1651 N N . SER A 1 210 ? 35.415 13.945 -38.194 1.00 96.75 210 SER A N 1
ATOM 1652 C CA . SER A 1 210 ? 36.377 13.874 -39.302 1.00 96.75 210 SER A CA 1
ATOM 1653 C C . SER A 1 210 ? 35.753 14.085 -40.680 1.00 96.75 210 SER A C 1
ATOM 1655 O O . SER A 1 210 ? 36.415 14.655 -41.544 1.00 96.75 210 SER A O 1
ATOM 1657 N N . ALA A 1 211 ? 34.515 13.635 -40.898 1.00 95.19 211 ALA A N 1
ATOM 1658 C CA . ALA A 1 211 ? 33.889 13.612 -42.223 1.00 95.19 211 ALA A CA 1
ATOM 1659 C C . ALA A 1 211 ? 32.469 14.214 -42.283 1.00 95.19 211 ALA A C 1
ATOM 1661 O O . ALA A 1 211 ? 31.885 14.273 -43.365 1.00 95.19 211 ALA A O 1
ATOM 1662 N N . GLY A 1 212 ? 31.914 14.682 -41.163 1.00 96.25 212 GLY A N 1
ATOM 1663 C CA . GLY A 1 212 ? 30.533 15.162 -41.074 1.00 96.25 212 GLY A CA 1
ATOM 1664 C C . GLY A 1 212 ? 29.505 14.027 -40.924 1.00 96.25 212 GLY A C 1
ATOM 1665 O O . GLY A 1 212 ? 29.856 12.943 -40.456 1.00 96.25 212 GLY A O 1
ATOM 1666 N N . PRO A 1 213 ? 28.226 14.257 -41.288 1.00 97.50 213 PRO A N 1
ATOM 1667 C CA . PRO A 1 213 ? 27.142 13.285 -41.112 1.00 97.50 213 PRO A CA 1
ATOM 1668 C C . PRO A 1 213 ? 27.490 11.881 -41.630 1.00 97.50 213 PRO A C 1
ATOM 1670 O O . PRO A 1 213 ? 27.922 11.728 -42.773 1.00 97.50 213 PRO A O 1
ATOM 1673 N N . VAL A 1 214 ? 27.286 10.853 -40.800 1.00 98.31 214 VAL A N 1
ATOM 1674 C CA . VAL A 1 214 ? 27.743 9.479 -41.087 1.00 98.31 214 VAL A CA 1
ATOM 1675 C C . VAL A 1 214 ? 26.620 8.674 -41.752 1.00 98.31 214 VAL A C 1
ATOM 1677 O O . VAL A 1 214 ? 25.597 8.452 -41.106 1.00 98.31 214 VAL A O 1
ATOM 1680 N N . PRO A 1 215 ? 26.765 8.203 -43.006 1.00 98.06 215 PRO A N 1
ATOM 1681 C CA . PRO A 1 215 ? 25.728 7.416 -43.668 1.00 98.06 215 PRO A CA 1
ATOM 1682 C C . PRO A 1 215 ? 25.415 6.117 -42.920 1.00 98.06 215 PRO A C 1
ATOM 1684 O O . PRO A 1 215 ? 26.320 5.412 -42.469 1.00 98.06 215 PRO A O 1
ATOM 1687 N N . ALA A 1 216 ? 24.133 5.783 -42.829 1.00 98.25 216 ALA A N 1
ATOM 1688 C CA . ALA A 1 216 ? 23.653 4.566 -42.198 1.00 98.25 216 ALA A CA 1
ATOM 1689 C C . ALA A 1 216 ? 22.420 4.015 -42.918 1.00 98.25 216 ALA A C 1
ATOM 1691 O O . ALA A 1 216 ? 21.679 4.743 -43.584 1.00 98.25 216 ALA A O 1
ATOM 1692 N N . GLN A 1 217 ? 22.188 2.720 -42.744 1.00 98.31 217 GLN A N 1
ATOM 1693 C CA . GLN A 1 217 ? 20.941 2.065 -43.121 1.00 98.31 217 GLN A CA 1
ATOM 1694 C C . GLN A 1 217 ? 20.328 1.419 -41.893 1.00 98.31 217 GLN A C 1
ATOM 1696 O O . GLN A 1 217 ? 21.052 0.916 -41.032 1.00 98.31 217 GLN A O 1
ATOM 1701 N N . TYR A 1 218 ? 19.007 1.399 -41.812 1.00 98.38 218 TYR A N 1
ATOM 1702 C CA . TYR A 1 218 ? 18.323 0.727 -40.720 1.00 98.38 218 TYR A CA 1
ATOM 1703 C C . TYR A 1 218 ? 17.012 0.094 -41.170 1.00 98.38 218 TYR A C 1
ATOM 1705 O O . TYR A 1 218 ? 16.395 0.501 -42.153 1.00 98.38 218 TYR A O 1
ATOM 1713 N N . LEU A 1 219 ? 16.599 -0.919 -40.422 1.00 98.25 219 LEU A N 1
ATOM 1714 C CA . LEU A 1 219 ? 15.294 -1.557 -40.508 1.00 98.25 219 LEU A CA 1
ATOM 1715 C C . LEU A 1 219 ? 14.811 -1.774 -39.081 1.00 98.25 219 LEU A C 1
ATOM 1717 O O . LEU A 1 219 ? 15.583 -2.221 -38.233 1.00 98.25 219 LEU A O 1
ATOM 1721 N N . LEU A 1 220 ? 13.537 -1.519 -38.831 1.00 97.50 220 LEU A N 1
ATOM 1722 C CA . LEU A 1 220 ? 12.872 -1.910 -37.602 1.00 97.50 220 LEU A CA 1
ATOM 1723 C C . LEU A 1 220 ? 11.475 -2.401 -37.961 1.00 97.50 220 LEU A C 1
ATOM 1725 O O . LEU A 1 220 ? 10.667 -1.643 -38.482 1.00 97.50 220 LEU A O 1
ATOM 1729 N N . GLN A 1 221 ? 11.229 -3.685 -37.724 1.00 97.50 221 GLN A N 1
ATOM 1730 C CA . GLN A 1 221 ? 9.945 -4.335 -37.942 1.00 97.50 221 GLN A CA 1
ATOM 1731 C C . GLN A 1 221 ? 9.295 -4.582 -36.590 1.00 97.50 221 GLN A C 1
ATOM 1733 O O . GLN A 1 221 ? 9.673 -5.504 -35.859 1.00 97.50 221 GLN A O 1
ATOM 1738 N N . SER A 1 222 ? 8.342 -3.728 -36.244 1.00 94.38 222 SER A N 1
ATOM 1739 C CA . SER A 1 222 ? 7.623 -3.792 -34.978 1.00 94.38 222 SER A CA 1
ATOM 1740 C C . SER A 1 222 ? 6.150 -3.479 -35.182 1.00 94.38 222 SER A C 1
ATOM 1742 O O . SER A 1 222 ? 5.712 -3.005 -36.227 1.00 94.38 222 SER A O 1
ATOM 1744 N N . ARG A 1 223 ? 5.346 -3.765 -34.165 1.00 91.88 223 ARG A N 1
ATOM 1745 C CA . ARG A 1 223 ? 3.933 -3.405 -34.171 1.00 91.88 223 ARG A CA 1
ATOM 1746 C C . ARG A 1 223 ? 3.476 -3.032 -32.781 1.00 91.88 223 ARG A C 1
ATOM 1748 O O . ARG A 1 223 ? 3.827 -3.692 -31.806 1.00 91.88 223 ARG A O 1
ATOM 1755 N N . THR A 1 224 ? 2.616 -2.030 -32.716 1.00 89.69 224 THR A N 1
ATOM 1756 C CA . THR A 1 224 ? 1.746 -1.799 -31.570 1.00 89.69 224 THR A CA 1
ATOM 1757 C C . THR A 1 224 ? 0.349 -2.333 -31.876 1.00 89.69 224 THR A C 1
ATOM 1759 O O . THR A 1 224 ? -0.125 -2.265 -33.011 1.00 89.69 224 THR A O 1
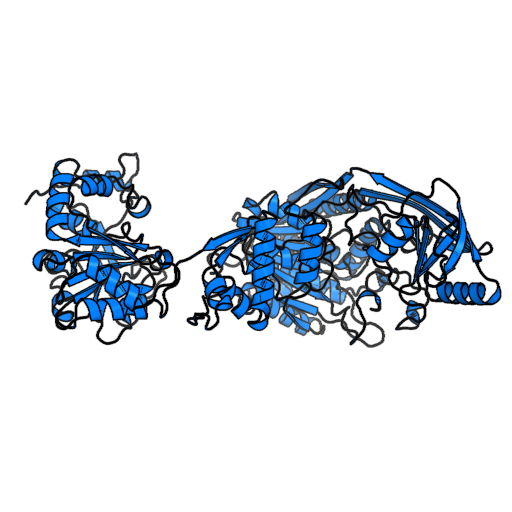ATOM 1762 N N . PHE A 1 225 ? -0.318 -2.922 -30.888 1.00 91.25 225 PHE A N 1
ATOM 1763 C CA . PHE A 1 225 ? -1.649 -3.503 -31.062 1.00 91.25 225 PHE A CA 1
ATOM 1764 C C . PHE A 1 225 ? -2.422 -3.535 -29.743 1.00 91.25 225 PHE A C 1
ATOM 1766 O O . PHE A 1 225 ? -1.850 -3.450 -28.660 1.00 91.25 225 PHE A O 1
ATOM 1773 N N . SER A 1 226 ? -3.746 -3.674 -29.826 1.00 92.19 226 SER A N 1
ATOM 1774 C CA . SER A 1 226 ? -4.570 -3.935 -28.644 1.00 92.19 226 SER A CA 1
ATOM 1775 C C . SER A 1 226 ? -4.408 -5.400 -28.237 1.00 92.19 226 SER A C 1
ATOM 1777 O O . SER A 1 226 ? -4.826 -6.300 -28.967 1.00 92.19 226 SER A O 1
ATOM 1779 N N . GLY A 1 227 ? -3.751 -5.636 -27.102 1.00 91.38 227 GLY A N 1
ATOM 1780 C CA . GLY A 1 227 ? -3.430 -6.968 -26.598 1.00 91.38 227 GLY A CA 1
ATOM 1781 C C . GLY A 1 227 ? -4.000 -7.245 -25.210 1.00 91.38 227 GLY A C 1
ATOM 1782 O O . GLY A 1 227 ? -4.929 -6.589 -24.736 1.00 91.38 227 GLY A O 1
ATOM 1783 N N . GLN A 1 228 ? -3.427 -8.246 -24.547 1.00 91.06 228 GLN A N 1
ATOM 1784 C CA . GLN A 1 228 ? -3.729 -8.608 -23.164 1.00 91.06 228 GLN A CA 1
ATOM 1785 C C . GLN A 1 228 ? -2.425 -8.665 -22.366 1.00 91.06 228 GLN A C 1
ATOM 1787 O O . GLN A 1 228 ? -1.433 -9.206 -22.849 1.00 91.06 228 GLN A O 1
ATOM 1792 N N . ALA A 1 229 ? -2.444 -8.149 -21.141 1.00 91.38 229 ALA A N 1
ATOM 1793 C CA . ALA A 1 229 ? -1.389 -8.301 -20.147 1.00 91.38 229 ALA A CA 1
ATOM 1794 C C . ALA A 1 229 ? -1.837 -9.353 -19.113 1.00 91.38 229 ALA A C 1
ATOM 1796 O O . ALA A 1 229 ? -2.596 -9.019 -18.195 1.00 91.38 229 ALA A O 1
ATOM 1797 N N . PRO A 1 230 ? -1.472 -10.639 -19.287 1.00 96.06 230 PRO A N 1
ATOM 1798 C CA . PRO A 1 230 ? -1.809 -11.685 -18.329 1.00 96.06 230 PRO A CA 1
ATOM 1799 C C . PRO A 1 230 ? -0.918 -11.618 -17.086 1.00 96.06 230 PRO A C 1
ATOM 1801 O O . PRO A 1 230 ? 0.284 -11.427 -17.180 1.00 96.06 230 PRO A O 1
ATOM 1804 N N . CYS A 1 231 ? -1.489 -11.869 -15.917 1.00 96.75 231 CYS A N 1
ATOM 1805 C CA . CYS A 1 231 ? -0.771 -12.168 -14.688 1.00 96.75 231 CYS A CA 1
ATOM 1806 C C . CYS A 1 231 ? -1.157 -13.562 -14.186 1.00 96.75 231 CYS A C 1
ATOM 1808 O O . CYS A 1 231 ? -2.244 -14.066 -14.485 1.00 96.75 231 CYS A O 1
ATOM 1810 N N . VAL A 1 232 ? -0.275 -14.187 -13.411 1.00 97.94 232 VAL A N 1
ATOM 1811 C CA . VAL A 1 232 ? -0.529 -15.478 -12.769 1.00 97.94 232 VAL A CA 1
ATOM 1812 C C . VAL A 1 232 ? -0.565 -15.312 -11.259 1.00 97.94 232 VAL A C 1
ATOM 1814 O O . VAL A 1 232 ? 0.301 -14.670 -10.664 1.00 97.94 232 VAL A O 1
ATOM 1817 N N . SER A 1 233 ? -1.566 -15.928 -10.639 1.00 96.94 233 SER A N 1
ATOM 1818 C CA . SER A 1 233 ? -1.645 -16.113 -9.199 1.00 96.94 233 SER A CA 1
ATOM 1819 C C . SER A 1 233 ? -1.721 -17.598 -8.865 1.00 96.94 233 SER A C 1
ATOM 1821 O O . SER A 1 233 ? -2.491 -18.326 -9.487 1.00 96.94 233 SER A O 1
ATOM 1823 N N . ALA A 1 234 ? -0.936 -18.042 -7.886 1.00 98.19 234 ALA A N 1
ATOM 1824 C CA . ALA A 1 234 ? -0.955 -19.411 -7.382 1.00 98.19 234 ALA A CA 1
ATOM 1825 C C . ALA A 1 234 ? -1.089 -19.414 -5.856 1.00 98.19 234 ALA A C 1
ATOM 1827 O O . ALA A 1 234 ? -0.484 -18.577 -5.190 1.00 98.19 234 ALA A O 1
ATOM 1828 N N . THR A 1 235 ? -1.878 -20.327 -5.291 1.00 97.88 235 THR A N 1
ATOM 1829 C CA . THR A 1 235 ? -2.209 -20.330 -3.858 1.00 97.88 235 THR A CA 1
ATOM 1830 C C . THR A 1 235 ? -1.932 -21.689 -3.218 1.00 97.88 235 THR A C 1
ATOM 1832 O O . THR A 1 235 ? -2.319 -22.731 -3.745 1.00 97.88 235 THR A O 1
ATOM 1835 N N . ILE A 1 236 ? -1.286 -21.657 -2.050 1.00 97.69 236 ILE A N 1
ATOM 1836 C CA . ILE A 1 236 ? -1.271 -22.750 -1.074 1.00 97.69 236 ILE A CA 1
ATOM 1837 C C . ILE A 1 236 ? -2.409 -22.476 -0.090 1.00 97.69 236 ILE A C 1
ATOM 1839 O O . ILE A 1 236 ? -2.416 -21.438 0.579 1.00 97.69 236 ILE A O 1
ATOM 1843 N N . ALA A 1 237 ? -3.379 -23.386 -0.022 1.00 95.44 237 ALA A N 1
ATOM 1844 C CA . ALA A 1 237 ? -4.592 -23.198 0.766 1.00 95.44 237 ALA A CA 1
ATOM 1845 C C . ALA A 1 237 ? -4.337 -23.320 2.279 1.00 95.44 237 ALA A C 1
ATOM 1847 O O . ALA A 1 237 ? -3.851 -24.345 2.773 1.00 95.44 237 ALA A O 1
ATOM 1848 N N . GLY A 1 238 ? -4.725 -22.280 3.016 1.00 94.44 238 GLY A N 1
ATOM 1849 C CA . GLY A 1 238 ? -4.824 -22.301 4.472 1.00 94.44 238 GLY A CA 1
ATOM 1850 C C . GLY A 1 238 ? -6.161 -22.860 4.962 1.00 94.44 238 GLY A C 1
ATOM 1851 O O . GLY A 1 238 ? -6.975 -23.369 4.191 1.00 94.44 238 GLY A O 1
ATOM 1852 N N . ARG A 1 239 ? -6.401 -22.743 6.269 1.00 92.19 239 ARG A N 1
ATOM 1853 C CA . ARG A 1 239 ? -7.662 -23.146 6.919 1.00 92.19 239 ARG A CA 1
ATOM 1854 C C . ARG A 1 239 ? -8.760 -22.087 6.820 1.00 92.19 239 ARG A C 1
ATOM 1856 O O . ARG A 1 239 ? -9.930 -22.411 7.012 1.00 92.19 239 ARG A O 1
ATOM 1863 N N . ASP A 1 240 ? -8.399 -20.835 6.552 1.00 89.12 240 ASP A N 1
ATOM 1864 C CA . ASP A 1 240 ? -9.332 -19.728 6.355 1.00 89.12 240 ASP A CA 1
ATOM 1865 C C . ASP A 1 240 ? -9.047 -18.923 5.069 1.00 89.12 240 ASP A C 1
ATOM 1867 O O . ASP A 1 240 ? -8.158 -19.238 4.277 1.00 89.12 240 ASP A O 1
ATOM 1871 N N . GLN A 1 241 ? -9.868 -17.894 4.839 1.00 86.75 241 GLN A N 1
ATOM 1872 C CA . GLN A 1 241 ? -9.839 -17.056 3.633 1.00 86.75 241 GLN A CA 1
ATOM 1873 C C . GLN A 1 241 ? -8.781 -15.939 3.677 1.00 86.75 241 GLN A C 1
ATOM 1875 O O . GLN A 1 241 ? -8.632 -15.205 2.701 1.00 86.75 241 GLN A O 1
ATOM 1880 N N . ARG A 1 242 ? -8.072 -15.759 4.801 1.00 91.69 242 ARG A N 1
ATOM 1881 C CA . ARG A 1 242 ? -7.013 -14.746 4.913 1.00 91.69 242 ARG A CA 1
ATOM 1882 C C . ARG A 1 242 ? -5.768 -15.203 4.164 1.00 91.69 242 ARG A C 1
ATOM 1884 O O . ARG A 1 242 ? -5.544 -16.402 4.008 1.00 91.69 242 ARG A O 1
ATOM 1891 N N . VAL A 1 243 ? -4.956 -14.254 3.698 1.00 92.94 243 VAL A N 1
ATOM 1892 C CA . VAL A 1 243 ? -3.855 -14.563 2.775 1.00 92.94 243 VAL A CA 1
ATOM 1893 C C . VAL A 1 243 ? -2.610 -13.700 2.986 1.00 92.94 243 VAL A C 1
ATOM 1895 O O . VAL A 1 243 ? -2.701 -12.477 3.096 1.00 92.94 243 VAL A O 1
ATOM 1898 N N . PHE A 1 244 ? -1.435 -14.331 3.024 1.00 94.38 244 PHE A N 1
ATOM 1899 C CA . PHE A 1 244 ? -0.142 -13.648 2.926 1.00 94.38 244 PHE A CA 1
ATOM 1900 C C . PHE A 1 244 ? 0.348 -13.662 1.475 1.00 94.38 244 PHE A C 1
ATOM 1902 O O . PHE A 1 244 ? 0.316 -14.708 0.822 1.00 94.38 244 PHE A O 1
ATOM 1909 N N . TRP A 1 245 ? 0.813 -12.519 0.972 1.00 94.81 245 TRP A N 1
ATOM 1910 C CA . TRP A 1 245 ? 1.193 -12.357 -0.432 1.00 94.81 245 TRP A CA 1
ATOM 1911 C C . TRP A 1 245 ? 2.709 -12.372 -0.645 1.00 94.81 245 TRP A C 1
ATOM 1913 O O . TRP A 1 245 ? 3.463 -11.706 0.057 1.00 94.81 245 TRP A O 1
ATOM 1923 N N . LEU A 1 246 ? 3.151 -13.093 -1.667 1.00 96.69 246 LEU A N 1
ATOM 1924 C CA . LEU A 1 246 ? 4.502 -13.067 -2.208 1.00 96.69 246 LEU A CA 1
ATOM 1925 C C . LEU A 1 246 ? 4.438 -12.630 -3.667 1.00 96.69 246 LEU A C 1
ATOM 1927 O O . LEU A 1 246 ? 3.686 -13.216 -4.450 1.00 96.69 246 LEU A O 1
ATOM 1931 N N . THR A 1 247 ? 5.210 -11.610 -4.043 1.00 95.12 247 THR A N 1
ATOM 1932 C CA . THR A 1 247 ? 5.142 -11.055 -5.405 1.00 95.12 247 THR A CA 1
ATOM 1933 C C . THR A 1 247 ? 6.513 -10.840 -6.026 1.00 95.12 247 THR A C 1
ATOM 1935 O O . THR A 1 247 ? 7.460 -10.461 -5.342 1.00 95.12 247 THR A O 1
ATOM 1938 N N . ALA A 1 248 ? 6.614 -11.105 -7.325 1.00 95.12 248 ALA A N 1
ATOM 1939 C CA . ALA A 1 248 ? 7.754 -10.763 -8.167 1.00 95.12 248 ALA A CA 1
ATOM 1940 C C . ALA A 1 248 ? 7.211 -10.363 -9.543 1.00 95.12 248 ALA A C 1
ATOM 1942 O O . ALA A 1 248 ? 6.224 -10.930 -10.012 1.00 95.12 248 ALA A O 1
ATOM 1943 N N . HIS A 1 249 ? 7.796 -9.356 -10.189 1.00 92.62 249 HIS A N 1
ATOM 1944 C CA . HIS A 1 249 ? 7.372 -8.992 -11.543 1.00 92.62 249 HIS A CA 1
ATOM 1945 C C . HIS A 1 249 ? 8.046 -9.897 -12.578 1.00 92.62 249 HIS A C 1
ATOM 1947 O O . HIS A 1 249 ? 9.128 -10.429 -12.353 1.00 92.62 249 HIS A O 1
ATOM 1953 N N . ALA A 1 250 ? 7.359 -10.120 -13.696 1.00 93.12 250 ALA A N 1
ATOM 1954 C CA . ALA A 1 250 ? 7.671 -11.179 -14.657 1.00 93.12 250 ALA A CA 1
ATOM 1955 C C . ALA A 1 250 ? 7.928 -10.663 -16.083 1.00 93.12 250 ALA A C 1
ATOM 1957 O O . ALA A 1 250 ? 7.983 -11.462 -17.018 1.00 93.12 250 ALA A O 1
ATOM 1958 N N . TYR A 1 251 ? 8.046 -9.344 -16.251 1.00 86.06 251 TYR A N 1
ATOM 1959 C CA . TYR A 1 251 ? 8.138 -8.690 -17.558 1.00 86.06 251 TYR A CA 1
ATOM 1960 C C . TYR A 1 251 ? 9.573 -8.506 -18.049 1.00 86.06 251 TYR A C 1
ATOM 1962 O O . TYR A 1 251 ? 9.841 -8.638 -19.241 1.00 86.06 251 TYR A O 1
ATOM 1970 N N . GLU A 1 252 ? 10.499 -8.205 -17.145 1.00 87.81 252 GLU A N 1
ATOM 1971 C CA . GLU A 1 252 ? 11.824 -7.755 -17.542 1.00 87.81 252 GLU A CA 1
ATOM 1972 C C . GLU A 1 252 ? 12.799 -8.889 -17.903 1.00 87.81 252 GLU A C 1
ATOM 1974 O O . GLU A 1 252 ? 12.782 -9.958 -17.285 1.00 87.81 252 GLU A O 1
ATOM 1979 N N . PRO A 1 253 ? 13.695 -8.660 -18.885 1.00 89.62 253 PRO A N 1
ATOM 1980 C CA . PRO A 1 253 ? 14.649 -9.661 -19.375 1.00 89.62 253 PRO A CA 1
ATOM 1981 C C . PRO A 1 253 ? 15.855 -9.898 -18.452 1.00 89.62 253 PRO A C 1
ATOM 1983 O O . PRO A 1 253 ? 16.653 -10.812 -18.704 1.00 89.62 253 PRO A O 1
ATOM 1986 N N . HIS A 1 254 ? 16.065 -9.057 -17.438 1.00 91.06 254 HIS A N 1
ATOM 1987 C CA . HIS A 1 254 ? 17.307 -9.070 -16.677 1.00 91.06 254 HIS A CA 1
ATOM 1988 C C . HIS A 1 254 ? 17.334 -10.221 -15.676 1.00 91.06 254 HIS A C 1
ATOM 1990 O O . HIS A 1 254 ? 16.331 -10.585 -15.058 1.00 91.06 254 HIS A O 1
ATOM 1996 N N . ALA A 1 255 ? 18.509 -10.831 -15.537 1.00 92.38 255 ALA A N 1
ATOM 1997 C CA . ALA A 1 255 ? 18.663 -11.989 -14.676 1.00 92.38 255 ALA A CA 1
ATOM 1998 C C . ALA A 1 255 ? 18.389 -11.657 -13.208 1.00 92.38 255 ALA A C 1
ATOM 2000 O O . ALA A 1 255 ? 17.690 -12.418 -12.542 1.00 92.38 255 ALA A O 1
ATOM 2001 N N . THR A 1 256 ? 18.909 -10.532 -12.718 1.00 90.19 256 THR A N 1
ATOM 2002 C CA . THR A 1 256 ? 18.638 -10.060 -11.358 1.00 90.19 256 THR A CA 1
ATOM 2003 C C . THR A 1 256 ? 17.321 -9.295 -11.262 1.00 90.19 256 THR A C 1
ATOM 2005 O O . THR A 1 256 ? 16.604 -9.509 -10.289 1.00 90.19 256 THR A O 1
ATOM 2008 N N . ASN A 1 257 ? 16.968 -8.487 -12.276 1.00 88.06 257 ASN A N 1
ATOM 2009 C CA . ASN A 1 257 ? 15.728 -7.694 -12.353 1.00 88.06 257 ASN A CA 1
ATOM 2010 C C . ASN A 1 257 ? 14.779 -8.179 -13.482 1.00 88.06 257 ASN A C 1
ATOM 2012 O O . ASN A 1 257 ? 14.921 -7.799 -14.638 1.00 88.06 257 ASN A O 1
ATOM 2016 N N . ASN A 1 258 ? 13.807 -9.055 -13.243 1.00 92.12 258 ASN A N 1
ATOM 2017 C CA . ASN A 1 258 ? 13.510 -9.756 -11.993 1.00 92.12 258 ASN A CA 1
ATOM 2018 C C . ASN A 1 258 ? 13.275 -11.260 -12.221 1.00 92.12 258 ASN A C 1
ATOM 2020 O O . ASN A 1 258 ? 12.484 -11.916 -11.540 1.00 92.12 258 ASN A O 1
ATOM 2024 N N . VAL A 1 259 ? 14.004 -11.849 -13.176 1.00 96.19 259 VAL A N 1
ATOM 2025 C CA . VAL A 1 259 ? 13.981 -13.305 -13.402 1.00 96.19 259 VAL A CA 1
ATOM 2026 C C . VAL A 1 259 ? 14.356 -14.069 -12.122 1.00 96.19 259 VAL A C 1
ATOM 2028 O O . VAL A 1 259 ? 13.762 -15.109 -11.827 1.00 96.19 259 VAL A O 1
ATOM 2031 N N . ALA A 1 260 ? 15.308 -13.555 -11.337 1.00 96.31 260 ALA A N 1
ATOM 2032 C CA . ALA A 1 260 ? 15.700 -14.130 -10.055 1.00 96.31 260 ALA A CA 1
ATOM 2033 C C . ALA A 1 260 ? 14.545 -14.163 -9.042 1.00 96.31 260 ALA A C 1
ATOM 2035 O O . ALA A 1 260 ? 14.330 -15.206 -8.424 1.00 96.31 260 ALA A O 1
ATOM 2036 N N . GLY A 1 261 ? 13.772 -13.082 -8.886 1.00 96.81 261 GLY A N 1
ATOM 2037 C CA . GLY A 1 261 ? 12.609 -13.061 -7.994 1.00 96.81 261 GLY A CA 1
ATOM 2038 C C . GLY A 1 261 ? 11.536 -14.060 -8.423 1.00 96.81 261 GLY A C 1
ATOM 2039 O O . GLY A 1 261 ? 11.053 -14.829 -7.587 1.00 96.81 261 GLY A O 1
ATOM 2040 N N . VAL A 1 262 ? 11.240 -14.144 -9.728 1.00 98.06 262 VAL A N 1
ATOM 2041 C CA . VAL A 1 262 ? 10.307 -15.146 -10.279 1.00 98.06 262 VAL A CA 1
ATOM 2042 C C . VAL A 1 262 ? 10.761 -16.568 -9.931 1.00 98.06 262 VAL A C 1
ATOM 2044 O O . VAL A 1 262 ? 9.978 -17.372 -9.416 1.00 98.06 262 VAL A O 1
ATOM 2047 N N . ALA A 1 263 ? 12.043 -16.872 -10.155 1.00 98.50 263 ALA A N 1
ATOM 2048 C CA . ALA A 1 263 ? 12.626 -18.176 -9.856 1.00 98.50 263 ALA A CA 1
ATOM 2049 C C . ALA A 1 263 ? 12.589 -18.509 -8.355 1.00 98.50 263 ALA A C 1
ATOM 2051 O O . ALA A 1 263 ? 12.201 -19.618 -7.975 1.00 98.50 263 ALA A O 1
ATOM 2052 N N . CYS A 1 264 ? 12.942 -17.546 -7.500 1.00 98.62 264 CYS A N 1
ATOM 2053 C CA . CYS A 1 264 ? 12.907 -17.691 -6.048 1.00 98.62 264 CYS A CA 1
ATOM 2054 C C . CYS A 1 264 ? 11.494 -17.984 -5.534 1.00 98.62 264 CYS A C 1
ATOM 2056 O O . CYS A 1 264 ? 11.327 -18.855 -4.683 1.00 98.62 264 CYS A O 1
ATOM 2058 N N . LEU A 1 265 ? 10.468 -17.307 -6.058 1.00 98.62 265 LEU A N 1
ATOM 2059 C CA . LEU A 1 265 ? 9.087 -17.509 -5.616 1.00 98.62 265 LEU A CA 1
ATOM 2060 C C . LEU A 1 265 ? 8.474 -18.828 -6.096 1.00 98.62 265 LEU A C 1
ATOM 2062 O O . LEU A 1 265 ? 7.693 -19.434 -5.361 1.00 98.62 265 LEU A O 1
ATOM 2066 N N . LEU A 1 266 ? 8.829 -19.316 -7.287 1.00 98.75 266 LEU A N 1
ATOM 2067 C CA . LEU A 1 266 ? 8.429 -20.662 -7.706 1.00 98.75 266 LEU A CA 1
ATOM 2068 C C . LEU A 1 266 ? 9.087 -21.733 -6.821 1.00 98.75 266 LEU A C 1
ATOM 2070 O O . LEU A 1 266 ? 8.438 -22.699 -6.418 1.00 98.75 266 LEU A O 1
ATOM 2074 N N . ALA A 1 267 ? 10.364 -21.552 -6.480 1.00 98.75 267 ALA A N 1
ATOM 2075 C CA . ALA A 1 267 ? 11.083 -22.463 -5.595 1.00 98.75 267 ALA A CA 1
ATOM 2076 C C . ALA A 1 267 ? 10.527 -22.445 -4.164 1.00 98.75 267 ALA A C 1
ATOM 2078 O O . ALA A 1 267 ? 10.317 -23.504 -3.576 1.00 98.75 267 ALA A O 1
ATOM 2079 N N . ALA A 1 268 ? 10.214 -21.258 -3.639 1.00 98.75 268 ALA A N 1
ATOM 2080 C CA . ALA A 1 268 ? 9.528 -21.072 -2.364 1.00 98.75 268 ALA A CA 1
ATOM 2081 C C . ALA A 1 268 ? 8.197 -21.838 -2.321 1.00 98.75 268 ALA A C 1
ATOM 2083 O O . ALA A 1 268 ? 7.937 -22.572 -1.370 1.00 98.75 268 ALA A O 1
ATOM 2084 N N . ALA A 1 269 ? 7.380 -21.718 -3.371 1.00 98.69 269 ALA A N 1
ATOM 2085 C CA . ALA A 1 269 ? 6.112 -22.432 -3.473 1.00 98.69 269 ALA A CA 1
ATOM 2086 C C . ALA A 1 269 ? 6.286 -23.953 -3.460 1.00 98.69 269 ALA A C 1
ATOM 2088 O O . ALA A 1 269 ? 5.597 -24.638 -2.708 1.00 98.69 269 ALA A O 1
ATOM 2089 N N . ARG A 1 270 ? 7.234 -24.479 -4.247 1.00 98.56 270 ARG A N 1
ATOM 2090 C CA . ARG A 1 270 ? 7.546 -25.917 -4.286 1.00 98.56 270 ARG A CA 1
ATOM 2091 C C . ARG A 1 270 ? 8.019 -26.439 -2.935 1.00 98.56 270 ARG A C 1
ATOM 2093 O O . ARG A 1 270 ? 7.522 -27.464 -2.484 1.00 98.56 270 ARG A O 1
ATOM 2100 N N . ALA A 1 271 ? 8.927 -25.716 -2.280 1.00 98.69 271 ALA A N 1
ATOM 2101 C CA . ALA A 1 271 ? 9.445 -26.086 -0.967 1.00 98.69 271 ALA A CA 1
ATOM 2102 C C . ALA A 1 271 ? 8.334 -26.130 0.090 1.00 98.69 271 ALA A C 1
ATOM 2104 O O . ALA A 1 271 ? 8.216 -27.115 0.815 1.00 98.69 271 ALA A O 1
ATOM 2105 N N . LEU A 1 272 ? 7.487 -25.098 0.150 1.00 98.62 272 LEU A N 1
ATOM 2106 C CA . LEU A 1 272 ? 6.362 -25.063 1.086 1.00 98.62 272 LEU A CA 1
ATOM 2107 C C . LEU A 1 272 ? 5.350 -26.171 0.797 1.00 98.62 272 LEU A C 1
ATOM 2109 O O . LEU A 1 272 ? 4.943 -26.874 1.716 1.00 98.62 272 LEU A O 1
ATOM 2113 N N . GLN A 1 273 ? 4.973 -26.364 -0.468 1.00 97.75 273 GLN A N 1
ATOM 2114 C CA . GLN A 1 273 ? 4.022 -27.404 -0.851 1.00 97.75 273 GLN A CA 1
ATOM 2115 C C . GLN A 1 273 ? 4.545 -28.808 -0.517 1.00 97.75 273 GLN A C 1
ATOM 2117 O O . GLN A 1 273 ? 3.785 -29.629 -0.009 1.00 97.75 273 GLN A O 1
ATOM 2122 N N . GLN A 1 274 ? 5.832 -29.073 -0.760 1.00 97.75 274 GLN A N 1
ATOM 2123 C CA . GLN A 1 274 ? 6.477 -30.336 -0.402 1.00 97.75 274 GLN A CA 1
ATOM 2124 C C . GLN A 1 274 ? 6.436 -30.572 1.111 1.00 97.75 274 GLN A C 1
ATOM 2126 O O . GLN A 1 274 ? 5.925 -31.599 1.550 1.00 97.75 274 GLN A O 1
ATOM 2131 N N . LEU A 1 275 ? 6.918 -29.605 1.897 1.00 98.44 275 LEU A N 1
ATOM 2132 C CA . LEU A 1 275 ? 7.007 -29.722 3.354 1.00 98.44 275 LEU A CA 1
ATOM 2133 C C . LEU A 1 275 ? 5.637 -29.793 4.039 1.00 98.44 275 LEU A C 1
ATOM 2135 O O . LEU A 1 275 ? 5.505 -30.365 5.118 1.00 98.44 275 LEU A O 1
ATOM 2139 N N . ILE A 1 276 ? 4.606 -29.192 3.442 1.00 97.69 276 ILE A N 1
ATOM 2140 C CA . ILE A 1 276 ? 3.231 -29.318 3.936 1.00 97.69 276 ILE A CA 1
ATOM 2141 C C . ILE A 1 276 ? 2.667 -30.700 3.600 1.00 97.69 276 ILE A C 1
ATOM 2143 O O . ILE A 1 276 ? 2.020 -31.324 4.440 1.00 97.69 276 ILE A O 1
ATOM 2147 N N . ALA A 1 277 ? 2.917 -31.198 2.387 1.00 96.12 277 ALA A N 1
ATOM 2148 C CA . ALA A 1 277 ? 2.423 -32.499 1.947 1.00 96.12 277 ALA A CA 1
ATOM 2149 C C . ALA A 1 277 ? 3.072 -33.674 2.699 1.00 96.12 277 ALA A C 1
ATOM 2151 O O . ALA A 1 277 ? 2.399 -34.673 2.948 1.00 96.12 277 ALA A O 1
ATOM 2152 N N . ASP A 1 278 ? 4.351 -33.562 3.070 1.00 96.12 278 ASP A N 1
ATOM 2153 C CA . ASP A 1 278 ? 5.063 -34.591 3.841 1.00 96.12 278 ASP A CA 1
ATOM 2154 C C . ASP A 1 278 ? 4.844 -34.495 5.366 1.00 96.12 278 ASP A C 1
ATOM 2156 O O . ASP A 1 278 ? 5.240 -35.396 6.107 1.00 96.12 278 ASP A O 1
ATOM 2160 N N . GL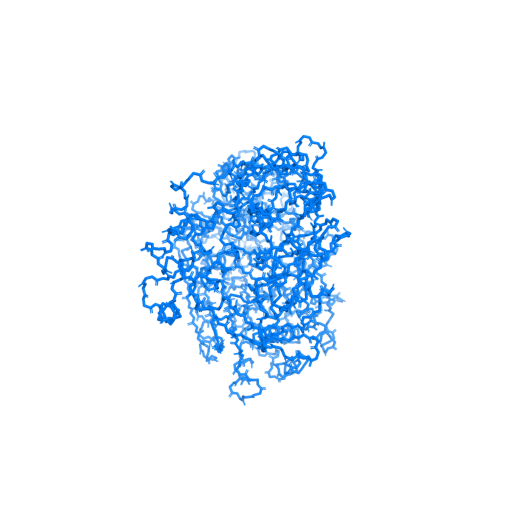Y A 1 279 ? 4.158 -33.445 5.832 1.00 96.56 279 GLY A N 1
ATOM 2161 C CA . GLY A 1 279 ? 3.812 -33.229 7.236 1.00 96.56 279 GLY A CA 1
ATOM 2162 C C . GLY A 1 279 ? 4.917 -32.598 8.087 1.00 96.56 279 GLY A C 1
ATOM 2163 O O . GLY A 1 279 ? 4.711 -32.421 9.289 1.00 96.56 279 GLY A O 1
ATOM 2164 N N . THR A 1 280 ? 6.061 -32.227 7.500 1.00 97.44 280 THR A N 1
ATOM 2165 C CA . THR A 1 280 ? 7.138 -31.502 8.198 1.00 97.44 280 THR A CA 1
ATOM 2166 C C . THR A 1 280 ? 6.669 -30.126 8.664 1.00 97.44 280 THR A C 1
ATOM 2168 O O . THR A 1 280 ? 6.980 -29.694 9.775 1.00 97.44 280 THR A O 1
ATOM 2171 N N . LEU A 1 281 ? 5.901 -29.438 7.818 1.00 97.38 281 LEU A N 1
ATOM 2172 C CA . LEU A 1 281 ? 5.221 -28.193 8.139 1.00 97.38 281 LEU A CA 1
ATOM 2173 C C . LEU A 1 281 ? 3.710 -28.454 8.241 1.00 97.38 281 LEU A C 1
ATOM 2175 O O . LEU A 1 281 ? 3.106 -28.935 7.285 1.00 97.38 281 LEU A O 1
ATOM 2179 N N . PRO A 1 282 ? 3.047 -28.120 9.361 1.00 95.94 282 PRO A N 1
ATOM 2180 C CA . PRO A 1 282 ? 1.591 -28.168 9.433 1.00 95.94 282 PRO A CA 1
ATOM 2181 C C . PRO A 1 282 ? 0.925 -27.298 8.361 1.00 95.94 282 PRO A C 1
ATOM 2183 O O . PRO A 1 282 ? 1.483 -26.287 7.928 1.00 95.94 282 PRO A O 1
ATOM 2186 N N . GLN A 1 283 ? -0.312 -27.631 7.991 1.00 95.69 283 GLN A N 1
ATOM 2187 C CA . GLN A 1 283 ? -1.112 -26.736 7.156 1.00 95.69 283 GLN A CA 1
ATOM 2188 C C . GLN A 1 283 ? -1.241 -25.360 7.841 1.00 95.69 283 GLN A C 1
ATOM 2190 O O . GLN A 1 283 ? -1.660 -25.320 9.007 1.00 95.69 283 GLN A O 1
ATOM 2195 N N . PRO A 1 284 ? -0.913 -24.252 7.150 1.00 95.56 284 PRO A N 1
ATOM 2196 C CA . PRO A 1 284 ? -0.982 -22.923 7.739 1.00 95.56 284 PRO A CA 1
ATOM 2197 C C . PRO A 1 284 ? -2.435 -22.520 8.020 1.00 95.56 284 PRO A C 1
ATOM 2199 O O . PRO A 1 284 ? -3.382 -23.007 7.394 1.00 95.56 284 PRO A O 1
ATOM 2202 N N . GLN A 1 285 ? -2.622 -21.607 8.972 1.00 94.25 285 GLN A N 1
ATOM 2203 C CA . GLN A 1 285 ? -3.945 -21.080 9.296 1.00 94.25 285 GLN A CA 1
ATOM 2204 C C . GLN A 1 285 ? -4.492 -20.229 8.138 1.00 94.25 285 GLN A C 1
ATOM 2206 O O . GLN A 1 285 ? -5.654 -20.376 7.764 1.00 94.25 285 GLN A O 1
ATOM 2211 N N . HIS A 1 286 ? -3.646 -19.385 7.551 1.00 94.75 286 HIS A N 1
ATOM 2212 C CA . HIS A 1 286 ? -3.953 -18.510 6.421 1.00 94.75 286 HIS A CA 1
ATOM 2213 C C . HIS A 1 286 ? -3.348 -19.058 5.131 1.00 94.75 286 HIS A C 1
ATOM 2215 O O . HIS A 1 286 ? -2.366 -19.798 5.147 1.00 94.75 286 HIS A O 1
ATOM 2221 N N . SER A 1 287 ? -3.936 -18.694 3.999 1.00 96.62 287 SER A N 1
ATOM 2222 C CA . SER A 1 287 ? -3.409 -19.060 2.688 1.00 96.62 287 SER A CA 1
ATOM 2223 C C . SER A 1 287 ? -2.123 -18.290 2.371 1.00 96.62 287 SER A C 1
ATOM 2225 O O . SER A 1 287 ? -1.902 -17.181 2.861 1.00 96.62 287 SER A O 1
ATOM 2227 N N . ILE A 1 288 ? -1.275 -18.857 1.516 1.00 97.94 288 ILE A N 1
ATOM 2228 C CA . ILE A 1 288 ? -0.079 -18.188 0.986 1.00 97.94 288 ILE A CA 1
ATOM 2229 C C . ILE A 1 288 ? -0.250 -18.065 -0.517 1.00 97.94 288 ILE A C 1
ATOM 2231 O O . ILE A 1 288 ? -0.495 -19.063 -1.195 1.00 97.94 288 ILE A O 1
ATOM 2235 N N . ARG A 1 289 ? -0.123 -16.850 -1.044 1.00 97.38 289 ARG A N 1
ATOM 2236 C CA . ARG A 1 289 ? -0.353 -16.566 -2.456 1.00 97.38 289 ARG A CA 1
ATOM 2237 C C . ARG A 1 289 ? 0.880 -15.995 -3.125 1.00 97.38 289 ARG A C 1
ATOM 2239 O O . ARG A 1 289 ? 1.471 -15.043 -2.638 1.00 97.38 289 ARG A O 1
ATOM 2246 N N . PHE A 1 290 ? 1.197 -16.547 -4.283 1.00 98.06 290 PHE A N 1
ATOM 2247 C CA . PHE A 1 290 ? 2.246 -16.106 -5.186 1.00 98.06 290 PHE A CA 1
ATOM 2248 C C . PHE A 1 290 ? 1.605 -15.335 -6.338 1.00 98.06 290 PHE A C 1
ATOM 2250 O O . PHE A 1 290 ? 0.570 -15.762 -6.857 1.00 98.06 290 PHE A O 1
ATOM 2257 N N . PHE A 1 291 ? 2.194 -14.211 -6.736 1.00 96.94 291 PHE A N 1
ATOM 2258 C CA . PHE A 1 291 ? 1.689 -13.381 -7.828 1.00 96.94 291 PHE A CA 1
ATOM 2259 C C . PHE A 1 291 ? 2.822 -12.893 -8.729 1.00 96.94 291 PHE A C 1
ATOM 2261 O O . PHE A 1 291 ? 3.826 -12.378 -8.236 1.00 96.94 291 PHE A O 1
ATOM 2268 N N . HIS A 1 292 ? 2.608 -13.002 -10.042 1.00 96.94 292 HIS A N 1
ATOM 2269 C CA . HIS A 1 292 ? 3.528 -12.516 -11.068 1.00 96.94 292 HIS A CA 1
ATOM 2270 C C . HIS A 1 292 ? 2.781 -11.819 -12.192 1.00 96.94 292 HIS A C 1
ATOM 2272 O O . HIS A 1 292 ? 1.762 -12.314 -12.672 1.00 96.94 292 HIS A O 1
ATOM 2278 N N . GLY A 1 293 ? 3.304 -10.689 -12.654 1.00 93.50 293 GLY A N 1
ATOM 2279 C CA . GLY A 1 293 ? 2.703 -9.926 -13.739 1.00 93.50 293 GLY A CA 1
ATOM 2280 C C . GLY A 1 293 ? 3.610 -8.807 -14.230 1.00 93.50 293 GLY A C 1
ATOM 2281 O O . GLY A 1 293 ? 4.802 -8.783 -13.924 1.00 93.50 293 GLY A O 1
ATOM 2282 N N . LEU A 1 294 ? 3.026 -7.893 -14.998 1.00 88.38 294 LEU A N 1
ATOM 2283 C CA . LEU A 1 294 ? 3.683 -6.676 -15.448 1.00 88.38 294 LEU A CA 1
ATOM 2284 C C . LEU A 1 294 ? 3.979 -5.816 -14.220 1.00 88.38 294 LEU A C 1
ATOM 2286 O O . LEU A 1 294 ? 3.069 -5.599 -13.408 1.00 88.38 294 LEU A O 1
ATOM 2290 N N . GLU A 1 295 ? 5.236 -5.385 -14.085 1.00 83.94 295 GLU A N 1
ATOM 2291 C CA . GLU A 1 295 ? 5.706 -4.584 -12.954 1.00 83.94 295 GLU A CA 1
ATOM 2292 C C . GLU A 1 295 ? 4.760 -3.404 -12.725 1.00 83.94 295 GLU A C 1
ATOM 2294 O O . GLU A 1 295 ? 4.372 -2.735 -13.680 1.00 83.94 295 GLU A O 1
ATOM 2299 N N . VAL A 1 296 ? 4.338 -3.192 -11.473 1.00 77.69 296 VAL A N 1
ATOM 2300 C CA . VAL A 1 296 ? 3.416 -2.140 -11.023 1.00 77.69 296 VAL A CA 1
ATOM 2301 C C . VAL A 1 296 ? 1.974 -2.275 -11.551 1.00 77.69 296 VAL A C 1
ATOM 2303 O O . VAL A 1 296 ? 1.026 -2.285 -10.762 1.00 77.69 296 VAL A O 1
ATOM 2306 N N . PHE A 1 297 ? 1.771 -2.444 -12.858 1.00 82.38 297 PHE A N 1
ATOM 2307 C CA . PHE A 1 297 ? 0.457 -2.451 -13.508 1.00 82.38 297 PHE A CA 1
ATOM 2308 C C . PHE A 1 297 ? -0.430 -3.606 -13.068 1.00 82.38 297 PHE A C 1
ATOM 2310 O O . PHE A 1 297 ? -1.555 -3.397 -12.612 1.00 82.38 297 PHE A O 1
ATOM 2317 N N . SER A 1 298 ? 0.056 -4.840 -13.232 1.00 88.50 298 SER A N 1
ATOM 2318 C CA . SER A 1 298 ? -0.797 -6.023 -13.085 1.00 88.50 298 SER A CA 1
ATOM 2319 C C . SER A 1 298 ? -1.307 -6.170 -11.661 1.00 88.50 298 SER A C 1
ATOM 2321 O O . SER A 1 298 ? -2.469 -6.508 -11.456 1.00 88.50 298 SER A O 1
ATOM 2323 N N . LEU A 1 299 ? -0.447 -5.902 -10.680 1.00 87.75 299 LEU A N 1
ATOM 2324 C CA . LEU A 1 299 ? -0.798 -6.030 -9.274 1.00 87.75 299 LEU A CA 1
ATOM 2325 C C . LEU A 1 299 ? -1.766 -4.926 -8.832 1.00 87.75 299 LEU A C 1
ATOM 2327 O O . LEU A 1 299 ? -2.746 -5.220 -8.151 1.00 87.75 299 LEU A O 1
ATOM 2331 N N . TYR A 1 300 ? -1.554 -3.684 -9.281 1.00 84.75 300 TYR A N 1
ATOM 2332 C CA . TYR A 1 300 ? -2.465 -2.572 -9.000 1.00 84.75 300 TYR A CA 1
ATOM 2333 C C . TYR A 1 300 ? -3.852 -2.794 -9.619 1.00 84.75 300 TYR A C 1
ATOM 2335 O O . TYR A 1 300 ? -4.870 -2.676 -8.935 1.00 84.75 300 TYR A O 1
ATOM 2343 N N . ALA A 1 301 ? -3.910 -3.204 -10.890 1.00 88.88 301 ALA A N 1
ATOM 2344 C CA . ALA A 1 301 ? -5.170 -3.541 -11.549 1.00 88.88 301 ALA A CA 1
ATOM 2345 C C . ALA A 1 301 ? -5.873 -4.733 -10.898 1.00 88.88 301 ALA A C 1
ATOM 2347 O O . ALA A 1 301 ? -7.096 -4.721 -10.754 1.00 88.88 301 ALA A O 1
ATOM 2348 N N . TYR A 1 302 ? -5.114 -5.743 -10.463 1.00 91.00 302 TYR A N 1
ATOM 2349 C CA . TYR A 1 302 ? -5.662 -6.871 -9.718 1.00 91.00 302 TYR A CA 1
ATOM 2350 C C . TYR A 1 302 ? -6.288 -6.411 -8.402 1.00 91.00 302 TYR A C 1
ATOM 2352 O O . TYR A 1 302 ? -7.434 -6.752 -8.120 1.00 91.00 302 TYR A O 1
ATOM 2360 N N . ALA A 1 303 ? -5.571 -5.593 -7.631 1.00 88.25 303 ALA A N 1
ATOM 2361 C CA . ALA A 1 303 ? -6.029 -5.093 -6.343 1.00 88.25 303 ALA A CA 1
ATOM 2362 C C . ALA A 1 303 ? -7.304 -4.238 -6.459 1.00 88.25 303 ALA A C 1
ATOM 2364 O O . ALA A 1 303 ? -8.208 -4.358 -5.634 1.00 88.25 303 ALA A O 1
ATOM 2365 N N . LEU A 1 304 ? -7.409 -3.418 -7.510 1.00 87.44 304 LEU A N 1
ATOM 2366 C CA . LEU A 1 304 ? -8.604 -2.618 -7.797 1.00 87.44 304 LEU A CA 1
ATOM 2367 C C . LEU A 1 304 ? -9.783 -3.451 -8.315 1.00 87.44 304 LEU A C 1
ATOM 2369 O O . LEU A 1 304 ? -10.933 -3.110 -8.045 1.00 87.44 304 LEU A O 1
ATOM 2373 N N . ARG A 1 305 ? -9.515 -4.525 -9.066 1.00 90.25 305 ARG A N 1
ATOM 2374 C CA . ARG A 1 305 ? -10.551 -5.414 -9.612 1.00 90.25 305 ARG A CA 1
ATOM 2375 C C . ARG A 1 305 ? -11.119 -6.375 -8.567 1.00 90.25 305 ARG A C 1
ATOM 2377 O O . ARG A 1 305 ? -12.292 -6.721 -8.675 1.00 90.25 305 ARG A O 1
ATOM 2384 N N . TYR A 1 306 ? -10.306 -6.784 -7.592 1.00 89.81 306 TYR A N 1
ATOM 2385 C CA . TYR A 1 306 ? -10.663 -7.752 -6.546 1.00 89.81 306 TYR A CA 1
ATOM 2386 C C . TYR A 1 306 ? -10.416 -7.185 -5.134 1.00 89.81 306 TYR A C 1
ATOM 2388 O O . TYR A 1 306 ? -9.597 -7.720 -4.373 1.00 89.81 306 TYR A O 1
ATOM 2396 N N . PRO A 1 307 ? -11.091 -6.083 -4.752 1.00 86.56 307 PRO A N 1
ATOM 2397 C CA . PRO A 1 307 ? -10.881 -5.429 -3.460 1.00 86.56 307 PRO A CA 1
ATOM 2398 C C . PRO A 1 307 ? -11.216 -6.336 -2.264 1.00 86.56 307 PRO A C 1
ATOM 2400 O O . PRO A 1 307 ? -10.642 -6.180 -1.188 1.00 86.56 307 PRO A O 1
ATOM 2403 N N . GLU A 1 308 ? -12.113 -7.307 -2.430 1.00 85.31 308 GLU A N 1
ATOM 2404 C CA . GLU A 1 308 ? -12.441 -8.318 -1.423 1.00 85.31 308 GLU A CA 1
ATOM 2405 C C . GLU A 1 308 ? -11.277 -9.274 -1.133 1.00 85.31 308 GLU A C 1
ATOM 2407 O O . GLU A 1 308 ? -11.062 -9.641 0.023 1.00 85.31 308 GLU A O 1
ATOM 2412 N N . GLU A 1 309 ? -10.484 -9.634 -2.148 1.00 86.38 309 GLU A N 1
ATOM 2413 C CA . GLU A 1 309 ? -9.291 -10.463 -1.959 1.00 86.38 309 GLU A CA 1
ATOM 2414 C C . GLU A 1 309 ? -8.189 -9.671 -1.245 1.00 86.38 309 GLU A C 1
ATOM 2416 O O . GLU A 1 309 ? -7.503 -10.202 -0.369 1.00 86.38 309 GLU A O 1
ATOM 2421 N N . MET A 1 310 ? -8.063 -8.379 -1.562 1.00 85.88 310 MET A N 1
ATOM 2422 C CA . MET A 1 310 ? -7.148 -7.468 -0.867 1.00 85.88 310 MET A CA 1
ATOM 2423 C C . MET A 1 310 ? -7.563 -7.250 0.593 1.00 85.88 310 MET A C 1
ATOM 2425 O O . MET A 1 310 ? -6.723 -7.258 1.491 1.00 85.88 310 MET A O 1
ATOM 2429 N N . ALA A 1 311 ? -8.868 -7.161 0.871 1.00 83.75 311 ALA A N 1
ATOM 2430 C CA . ALA A 1 311 ? -9.391 -6.992 2.226 1.00 83.75 311 ALA A CA 1
ATOM 2431 C C . ALA A 1 311 ? -9.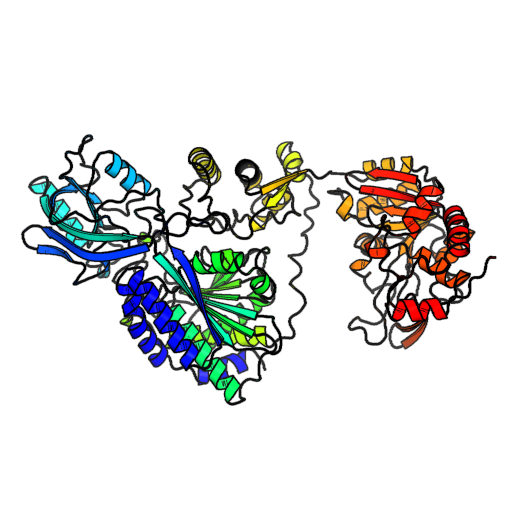034 -8.148 3.182 1.00 83.75 311 ALA A C 1
ATOM 2433 O O . ALA A 1 311 ? -9.046 -7.934 4.403 1.00 83.75 311 ALA A O 1
ATOM 2434 N N . ASN A 1 312 ? -8.718 -9.325 2.626 1.00 88.00 312 ASN A N 1
ATOM 2435 C CA . ASN A 1 312 ? -8.282 -10.536 3.323 1.00 88.00 312 ASN A CA 1
ATOM 2436 C C . ASN A 1 312 ? -6.754 -10.654 3.466 1.00 88.00 312 ASN A C 1
ATOM 2438 O O . ASN A 1 312 ? -6.277 -11.594 4.109 1.00 88.00 312 ASN A O 1
ATOM 2442 N N . ALA A 1 313 ? -5.980 -9.731 2.890 1.00 89.31 313 ALA A N 1
ATOM 2443 C CA . ALA A 1 313 ? -4.534 -9.724 3.047 1.00 89.31 313 ALA A CA 1
ATOM 2444 C C . ALA A 1 313 ? -4.148 -9.531 4.524 1.00 89.31 313 ALA A C 1
ATOM 2446 O O . ALA A 1 313 ? -4.689 -8.661 5.211 1.00 89.31 313 ALA A O 1
ATOM 2447 N N . ILE A 1 314 ? -3.200 -10.339 5.006 1.00 88.88 314 ILE A N 1
ATOM 2448 C CA . ILE A 1 314 ? -2.607 -10.227 6.357 1.00 88.88 314 ILE A CA 1
ATOM 2449 C C . ILE A 1 314 ? -1.177 -9.681 6.336 1.00 88.88 314 ILE A C 1
ATOM 2451 O O . ILE A 1 314 ? -0.619 -9.388 7.385 1.00 88.88 314 ILE A O 1
ATOM 2455 N N . GLY A 1 315 ? -0.602 -9.526 5.147 1.00 89.19 315 GLY A N 1
ATOM 2456 C CA . GLY A 1 315 ? 0.728 -8.984 4.905 1.00 89.19 315 GLY A CA 1
ATOM 2457 C C . GLY A 1 315 ? 1.200 -9.361 3.508 1.00 89.19 315 GLY A C 1
ATOM 2458 O O . GLY A 1 315 ? 0.566 -10.181 2.831 1.00 89.19 315 GLY A O 1
ATOM 2459 N N . GLY A 1 316 ? 2.330 -8.796 3.095 1.00 90.94 316 GLY A N 1
ATOM 2460 C CA . GLY A 1 316 ? 3.000 -9.244 1.885 1.00 90.94 316 GLY A CA 1
ATOM 2461 C C . GLY A 1 316 ? 4.498 -8.971 1.860 1.00 90.94 316 GLY A C 1
ATOM 2462 O O . GLY A 1 316 ? 5.033 -8.192 2.653 1.00 90.94 316 GLY A O 1
ATOM 2463 N N . MET A 1 317 ? 5.184 -9.647 0.946 1.00 92.75 317 MET A N 1
ATOM 2464 C CA . MET A 1 317 ? 6.586 -9.408 0.633 1.00 92.75 317 MET A CA 1
ATOM 2465 C C . MET A 1 317 ? 6.810 -9.460 -0.879 1.00 92.75 317 MET A C 1
ATOM 2467 O O . MET A 1 317 ? 6.490 -10.451 -1.538 1.00 92.75 317 MET A O 1
ATOM 2471 N N . SER A 1 318 ? 7.385 -8.392 -1.421 1.00 93.25 318 SER A N 1
ATOM 2472 C CA . SER A 1 318 ? 7.929 -8.375 -2.777 1.00 93.25 318 SER A CA 1
ATOM 2473 C C . SER A 1 318 ? 9.354 -8.923 -2.767 1.00 93.25 318 SER A C 1
ATOM 2475 O O . SER A 1 318 ? 10.112 -8.663 -1.830 1.00 93.25 318 SER A O 1
ATOM 2477 N N . VAL A 1 319 ? 9.724 -9.667 -3.806 1.00 94.44 319 VAL A N 1
ATOM 2478 C CA . VAL A 1 319 ? 11.092 -10.137 -4.050 1.00 94.44 319 VAL A CA 1
ATOM 2479 C C . VAL A 1 319 ? 11.535 -9.595 -5.399 1.00 94.44 319 VAL A C 1
ATOM 2481 O O . VAL A 1 319 ? 10.924 -9.906 -6.424 1.00 94.44 319 VAL A O 1
ATOM 2484 N N . ASP A 1 320 ? 12.571 -8.763 -5.397 1.00 90.38 320 ASP A N 1
ATOM 2485 C CA . ASP A 1 320 ? 12.984 -8.036 -6.595 1.00 90.38 320 ASP A CA 1
ATOM 2486 C C . ASP A 1 320 ? 14.496 -7.755 -6.622 1.00 90.38 320 ASP A C 1
ATOM 2488 O O . ASP A 1 320 ? 15.151 -7.768 -5.582 1.00 90.38 320 ASP A O 1
ATOM 2492 N N . SER A 1 321 ? 15.041 -7.555 -7.825 1.00 88.31 321 SER A N 1
ATOM 2493 C CA . SER A 1 321 ? 16.416 -7.144 -8.146 1.00 88.31 321 SER A CA 1
ATOM 2494 C C . SER A 1 321 ? 17.473 -7.679 -7.178 1.00 88.31 321 SER A C 1
ATOM 2496 O O . SER A 1 321 ? 18.110 -6.925 -6.438 1.00 88.31 321 SER A O 1
ATOM 2498 N N . LEU A 1 322 ? 17.647 -8.999 -7.174 1.00 90.00 322 LEU A N 1
ATOM 2499 C CA . LEU A 1 322 ? 18.620 -9.697 -6.338 1.00 90.00 322 LEU A CA 1
ATOM 2500 C C . LEU A 1 322 ? 19.284 -10.835 -7.103 1.00 90.00 322 LEU A C 1
ATOM 2502 O O . LEU A 1 322 ? 18.847 -11.225 -8.185 1.00 90.00 322 LEU A O 1
ATOM 2506 N N . GLY A 1 323 ? 20.297 -11.439 -6.492 1.00 86.69 323 GLY A N 1
ATOM 2507 C CA . GLY A 1 323 ? 20.702 -12.792 -6.858 1.00 86.69 323 GLY A CA 1
ATOM 2508 C C . GLY A 1 323 ? 22.176 -12.966 -7.149 1.00 86.69 323 GLY A C 1
ATOM 2509 O O . GLY A 1 323 ? 22.543 -14.062 -7.559 1.00 86.69 323 GLY A O 1
ATOM 2510 N N . ARG A 1 324 ? 23.039 -11.967 -6.938 1.00 82.12 324 ARG A N 1
ATOM 2511 C CA . ARG A 1 324 ? 24.491 -12.133 -7.093 1.00 82.12 324 ARG A CA 1
ATOM 2512 C C . ARG A 1 324 ? 25.180 -12.131 -5.744 1.00 82.12 324 ARG A C 1
ATOM 2514 O O . ARG A 1 324 ? 24.627 -11.722 -4.730 1.00 82.12 324 ARG A O 1
ATOM 2521 N N . ARG A 1 325 ? 26.403 -12.660 -5.738 1.00 76.88 325 ARG A N 1
ATOM 2522 C CA . ARG A 1 325 ? 27.250 -12.712 -4.542 1.00 76.88 325 ARG A CA 1
ATOM 2523 C C . ARG A 1 325 ? 28.343 -11.656 -4.592 1.00 76.88 325 ARG A C 1
ATOM 2525 O O . ARG A 1 325 ? 28.518 -10.932 -3.622 1.00 76.88 325 ARG A O 1
ATOM 2532 N N . GLU A 1 326 ? 29.042 -11.548 -5.719 1.00 73.31 326 GLU A N 1
ATOM 2533 C CA . GLU A 1 326 ? 30.182 -10.646 -5.869 1.00 73.31 326 GLU A CA 1
ATOM 2534 C C . GLU A 1 326 ? 30.263 -10.036 -7.273 1.00 73.31 326 GLU A C 1
ATOM 2536 O O . GLU A 1 326 ? 29.956 -10.703 -8.264 1.00 73.31 326 GLU A O 1
ATOM 2541 N N . ILE A 1 327 ? 30.698 -8.777 -7.344 1.00 66.31 327 ILE A N 1
ATOM 2542 C CA . ILE A 1 327 ? 31.041 -8.030 -8.560 1.00 66.31 327 ILE A CA 1
ATOM 2543 C C . ILE A 1 327 ? 32.358 -7.302 -8.286 1.00 66.31 327 ILE A C 1
ATOM 2545 O O . ILE A 1 327 ? 32.376 -6.443 -7.415 1.00 66.31 327 ILE A O 1
ATOM 2549 N N . ASP A 1 328 ? 33.436 -7.597 -9.016 1.00 62.91 328 ASP A N 1
ATOM 2550 C CA . ASP A 1 328 ? 34.703 -6.838 -8.965 1.00 62.91 328 ASP A CA 1
ATOM 2551 C C . ASP A 1 328 ? 35.196 -6.498 -7.530 1.00 62.91 328 ASP A C 1
ATOM 2553 O O . ASP A 1 328 ? 35.667 -5.395 -7.262 1.00 62.91 328 ASP A O 1
ATOM 2557 N N . GLY A 1 329 ? 35.066 -7.439 -6.581 1.00 64.25 329 GLY A N 1
ATOM 2558 C CA . GLY A 1 329 ? 35.449 -7.264 -5.169 1.00 64.25 329 GLY A CA 1
ATOM 2559 C C . GLY A 1 329 ? 34.354 -6.715 -4.237 1.00 64.25 329 GLY A C 1
ATOM 2560 O O . GLY A 1 329 ? 34.538 -6.687 -3.018 1.00 64.25 329 GLY A O 1
ATOM 2561 N N . TYR A 1 330 ? 33.199 -6.310 -4.768 1.00 66.25 330 TYR A N 1
ATOM 2562 C CA . TYR A 1 330 ? 32.030 -5.865 -4.008 1.00 66.25 330 TYR A CA 1
ATOM 2563 C C . TYR A 1 330 ? 31.072 -7.024 -3.744 1.00 66.25 330 TYR A C 1
ATOM 2565 O O . TYR A 1 330 ? 30.606 -7.674 -4.675 1.00 66.25 330 TYR A O 1
ATOM 2573 N N . GLN A 1 331 ? 30.731 -7.250 -2.475 1.00 73.75 331 GLN A N 1
ATOM 2574 C CA . GLN A 1 331 ? 29.737 -8.251 -2.081 1.00 73.75 331 GLN A CA 1
ATOM 2575 C C . GLN A 1 331 ? 28.335 -7.637 -2.073 1.00 73.75 331 GLN A C 1
ATOM 2577 O O . GLN A 1 331 ? 28.092 -6.661 -1.354 1.00 73.75 331 GLN A O 1
ATOM 2582 N N . GLU A 1 332 ? 27.413 -8.230 -2.830 1.00 76.50 332 GLU A N 1
ATOM 2583 C CA . GLU A 1 332 ? 25.996 -7.870 -2.765 1.00 76.50 332 GLU A CA 1
ATOM 2584 C C . GLU A 1 332 ? 25.424 -8.264 -1.393 1.00 76.50 332 GLU A C 1
ATOM 2586 O O . GLU A 1 332 ? 25.806 -9.271 -0.790 1.00 76.50 332 GLU A O 1
ATOM 2591 N N . ARG A 1 333 ? 24.516 -7.441 -0.873 1.00 87.81 333 ARG A N 1
ATOM 2592 C CA . ARG A 1 333 ? 23.842 -7.638 0.412 1.00 87.81 333 ARG A CA 1
ATOM 2593 C C . ARG A 1 333 ? 22.339 -7.650 0.211 1.00 87.81 333 ARG A C 1
ATOM 2595 O O . ARG A 1 333 ? 21.833 -6.958 -0.669 1.00 87.81 333 ARG A O 1
ATOM 2602 N N . PHE A 1 334 ? 21.625 -8.352 1.084 1.00 92.31 334 PHE A N 1
ATOM 2603 C CA . PHE A 1 334 ? 20.178 -8.206 1.149 1.00 92.31 334 PHE A CA 1
ATOM 2604 C C . PHE A 1 334 ? 19.806 -6.819 1.669 1.00 92.31 334 PHE A C 1
ATOM 2606 O O . PHE A 1 334 ? 20.359 -6.323 2.653 1.00 92.31 334 PHE A O 1
ATOM 2613 N N . VAL A 1 335 ? 18.836 -6.198 1.020 1.00 90.69 335 VAL A N 1
ATOM 2614 C CA . VAL A 1 335 ? 18.262 -4.923 1.427 1.00 90.69 335 VAL A CA 1
ATOM 2615 C C . VAL A 1 335 ? 16.802 -5.168 1.737 1.00 90.69 335 VAL A C 1
ATOM 2617 O O . VAL A 1 335 ? 16.037 -5.567 0.863 1.00 90.69 335 VAL A O 1
ATOM 2620 N N . LEU A 1 336 ? 16.426 -4.946 2.991 1.00 91.06 336 LEU A N 1
ATOM 2621 C CA . LEU A 1 336 ? 15.031 -4.991 3.404 1.00 91.06 336 LEU A CA 1
ATOM 2622 C C . LEU A 1 336 ? 14.487 -3.564 3.432 1.00 91.06 336 LEU A C 1
ATOM 2624 O O . LEU A 1 336 ? 14.906 -2.766 4.277 1.00 91.06 336 LEU A O 1
ATOM 2628 N N . TRP A 1 337 ? 13.568 -3.246 2.524 1.00 86.19 337 TRP A N 1
ATOM 2629 C CA . TRP A 1 337 ? 12.886 -1.955 2.545 1.00 86.19 337 TRP A CA 1
ATOM 2630 C C . TRP A 1 337 ? 11.621 -2.023 3.390 1.00 86.19 337 TRP A C 1
ATOM 2632 O O . TRP A 1 337 ? 10.890 -3.020 3.370 1.00 86.19 337 TRP A O 1
ATOM 2642 N N . GLN A 1 338 ? 11.400 -0.964 4.165 1.00 76.88 338 GLN A N 1
ATOM 2643 C CA . GLN A 1 338 ? 10.300 -0.853 5.116 1.00 76.88 338 GLN A CA 1
ATOM 2644 C C . GLN A 1 338 ? 9.695 0.549 5.065 1.00 76.88 338 GLN A C 1
ATOM 2646 O O . GLN A 1 338 ? 10.406 1.532 4.838 1.00 76.88 338 GLN A O 1
ATOM 2651 N N . ASP A 1 339 ? 8.398 0.660 5.343 1.00 72.06 339 ASP A N 1
ATOM 2652 C CA . ASP A 1 339 ? 7.776 1.966 5.526 1.00 72.06 339 ASP A CA 1
ATOM 2653 C C . ASP A 1 339 ? 8.261 2.602 6.840 1.00 72.06 339 ASP A C 1
ATOM 2655 O O . ASP A 1 339 ? 8.107 1.995 7.912 1.00 72.06 339 ASP A O 1
ATOM 2659 N N . PRO A 1 340 ? 8.783 3.841 6.817 1.00 65.06 340 PRO A N 1
ATOM 2660 C CA . PRO A 1 340 ? 9.238 4.518 8.030 1.00 65.06 340 PRO A CA 1
ATOM 2661 C C . PRO A 1 340 ? 8.137 4.659 9.099 1.00 65.06 340 PRO A C 1
ATOM 2663 O O . PRO A 1 340 ? 8.420 4.600 10.297 1.00 65.06 340 PRO A O 1
ATOM 2666 N N . ARG A 1 341 ? 6.861 4.773 8.705 1.00 65.12 341 ARG A N 1
ATOM 2667 C CA . ARG A 1 341 ? 5.700 4.890 9.612 1.00 65.12 341 ARG A CA 1
ATOM 2668 C C . ARG A 1 341 ? 5.374 3.583 10.327 1.00 65.12 341 ARG A C 1
ATOM 2670 O O . ARG A 1 341 ? 4.716 3.601 11.368 1.00 65.12 341 ARG A O 1
ATOM 2677 N N . LEU A 1 342 ? 5.774 2.461 9.737 1.00 68.19 342 LEU A N 1
ATOM 2678 C CA . LEU A 1 342 ? 5.411 1.110 10.156 1.00 68.19 342 LEU A CA 1
ATOM 2679 C C . LEU A 1 342 ? 6.643 0.328 10.605 1.00 68.19 342 LEU A C 1
ATOM 2681 O O . LEU A 1 342 ? 6.573 -0.877 10.796 1.00 68.19 342 LEU A O 1
ATOM 2685 N N . ARG A 1 343 ? 7.772 0.998 10.855 1.00 66.19 343 ARG A N 1
ATOM 2686 C CA . ARG A 1 343 ? 9.015 0.347 11.281 1.00 66.19 343 ARG A CA 1
ATOM 2687 C C . ARG A 1 343 ? 8.840 -0.563 12.499 1.00 66.19 343 ARG A C 1
ATOM 2689 O O . ARG A 1 343 ? 9.525 -1.570 12.599 1.00 66.19 343 ARG A O 1
ATOM 2696 N N . GLN A 1 344 ? 7.933 -0.228 13.415 1.00 72.19 344 GLN A N 1
ATOM 2697 C CA . GLN A 1 344 ? 7.626 -1.028 14.612 1.00 72.19 344 GLN A CA 1
ATOM 2698 C C . GLN A 1 344 ? 6.513 -2.068 14.391 1.00 72.19 344 GLN A C 1
ATOM 2700 O O . GLN A 1 344 ? 6.110 -2.742 15.336 1.00 72.19 344 GLN A O 1
ATOM 2705 N N . ASP A 1 345 ? 5.990 -2.191 13.171 1.00 79.62 345 ASP A N 1
ATOM 2706 C CA . ASP A 1 345 ? 4.946 -3.155 12.842 1.00 79.62 345 ASP A CA 1
ATOM 2707 C C . ASP A 1 345 ? 5.482 -4.595 12.965 1.00 79.62 345 ASP A C 1
ATOM 2709 O O . ASP A 1 345 ? 6.589 -4.885 12.486 1.00 79.62 345 ASP A O 1
ATOM 2713 N N . PRO A 1 346 ? 4.720 -5.517 13.585 1.00 82.31 346 PRO A N 1
ATOM 2714 C CA . PRO A 1 346 ? 5.142 -6.903 13.761 1.00 82.31 346 PRO A CA 1
ATOM 2715 C C . PRO A 1 346 ? 5.548 -7.613 12.462 1.00 82.31 346 PRO A C 1
ATOM 2717 O O . PRO A 1 346 ? 6.460 -8.439 12.493 1.00 82.31 346 PRO A O 1
ATOM 2720 N N . LEU A 1 347 ? 4.934 -7.290 11.316 1.00 84.44 347 LEU A N 1
ATOM 2721 C CA . LEU A 1 347 ? 5.275 -7.905 10.028 1.00 84.44 347 LEU A CA 1
ATOM 2722 C C . LEU A 1 347 ? 6.673 -7.493 9.562 1.00 84.44 347 LEU A C 1
ATOM 2724 O O . LEU A 1 347 ? 7.468 -8.341 9.150 1.00 84.44 347 LEU A O 1
ATOM 2728 N N . HIS A 1 348 ? 6.997 -6.204 9.679 1.00 85.69 348 HIS A N 1
ATOM 2729 C CA . HIS A 1 348 ? 8.317 -5.674 9.348 1.00 85.69 348 HIS A CA 1
ATOM 2730 C C . HIS A 1 348 ? 9.395 -6.198 10.304 1.00 85.69 348 HIS A C 1
ATOM 2732 O O . HIS A 1 348 ? 10.494 -6.546 9.862 1.00 85.69 348 HIS A O 1
ATOM 2738 N N . GLN A 1 349 ? 9.084 -6.316 11.600 1.00 88.38 349 GLN A N 1
ATOM 2739 C CA . GLN A 1 349 ? 10.000 -6.907 12.581 1.00 88.38 349 GLN A CA 1
ATOM 2740 C C . GLN A 1 349 ? 10.248 -8.396 12.313 1.00 88.38 349 GLN A C 1
ATOM 2742 O O . GLN A 1 349 ? 11.396 -8.840 12.356 1.00 88.38 349 GLN A O 1
ATOM 2747 N N . SER A 1 350 ? 9.199 -9.142 11.954 1.00 91.00 350 SER A N 1
ATOM 2748 C CA . SER A 1 350 ? 9.292 -10.545 11.537 1.00 91.00 350 SER A CA 1
ATOM 2749 C C . SER A 1 350 ? 10.208 -10.717 10.323 1.00 91.00 350 SER A C 1
ATOM 2751 O O . SER A 1 350 ? 11.104 -11.562 10.349 1.00 91.00 350 SER A O 1
ATOM 2753 N N . ALA A 1 351 ? 10.037 -9.885 9.289 1.00 92.69 351 ALA A N 1
ATOM 2754 C CA . ALA A 1 351 ? 10.868 -9.940 8.088 1.00 92.69 351 ALA A CA 1
ATOM 2755 C C . ALA A 1 351 ? 12.344 -9.637 8.401 1.00 92.69 351 ALA A C 1
ATOM 2757 O O . ALA A 1 351 ? 13.240 -10.339 7.933 1.00 92.69 351 ALA A O 1
ATOM 2758 N N . LEU A 1 352 ? 12.611 -8.629 9.239 1.00 94.06 352 LEU A N 1
ATOM 2759 C CA . LEU A 1 352 ? 13.971 -8.281 9.658 1.00 94.06 352 LEU A CA 1
ATOM 2760 C C . LEU A 1 352 ? 14.636 -9.399 10.472 1.00 94.06 352 LEU A C 1
ATOM 2762 O O . LEU A 1 352 ? 15.831 -9.650 10.304 1.00 94.06 352 LEU A O 1
ATOM 2766 N N . ALA A 1 353 ? 13.887 -10.066 11.352 1.00 94.81 353 ALA A N 1
ATOM 2767 C CA . ALA A 1 353 ? 14.384 -11.208 12.113 1.00 94.81 353 ALA A CA 1
ATOM 2768 C C . ALA A 1 353 ? 14.785 -12.370 11.188 1.00 94.81 353 ALA A C 1
ATOM 2770 O O . ALA A 1 353 ? 15.885 -12.904 11.319 1.00 94.81 353 ALA A O 1
ATOM 2771 N N . LEU A 1 354 ? 13.970 -12.688 10.180 1.00 96.00 354 LEU A N 1
ATOM 2772 C CA . LEU A 1 354 ? 14.306 -13.724 9.200 1.00 96.00 354 LEU A CA 1
ATOM 2773 C C . LEU A 1 354 ? 15.512 -13.377 8.328 1.00 96.00 354 LEU A C 1
ATOM 2775 O O . LEU A 1 354 ? 16.363 -14.238 8.109 1.00 96.00 354 LEU A O 1
ATOM 2779 N N . VAL A 1 355 ? 15.638 -12.126 7.878 1.00 96.88 355 VAL A N 1
ATOM 2780 C CA . VAL A 1 355 ? 16.835 -11.684 7.143 1.00 96.88 355 VAL A CA 1
ATOM 2781 C C . VAL A 1 355 ? 18.087 -11.847 8.011 1.00 96.88 355 VAL A C 1
ATOM 2783 O O . VAL A 1 355 ? 19.098 -12.342 7.524 1.00 96.88 355 VAL A O 1
ATOM 2786 N N . LYS A 1 356 ? 18.023 -11.527 9.312 1.00 97.50 356 LYS A N 1
ATOM 2787 C CA . LYS A 1 356 ? 19.137 -11.747 10.254 1.00 97.50 356 LYS A CA 1
ATOM 2788 C C . LYS A 1 356 ? 19.536 -13.216 10.362 1.00 97.50 356 LYS A C 1
ATOM 2790 O O . LYS A 1 356 ? 20.726 -13.517 10.285 1.00 97.50 356 LYS A O 1
ATOM 2795 N N . ILE A 1 357 ? 18.557 -14.105 10.533 1.00 97.88 357 ILE A N 1
ATOM 2796 C CA . ILE A 1 357 ? 18.774 -15.557 10.612 1.00 97.88 357 ILE A CA 1
ATOM 2797 C C . ILE A 1 357 ? 19.456 -16.047 9.331 1.00 97.88 357 ILE A C 1
ATOM 2799 O O . ILE A 1 357 ? 20.506 -16.686 9.381 1.00 97.88 357 ILE A O 1
ATOM 2803 N N . ALA A 1 358 ? 18.895 -15.687 8.177 1.00 96.94 358 ALA A N 1
ATOM 2804 C CA . ALA A 1 358 ? 19.395 -16.099 6.876 1.00 96.94 358 ALA A CA 1
ATOM 2805 C C . ALA A 1 358 ? 20.797 -15.549 6.574 1.00 96.94 358 ALA A C 1
ATOM 2807 O O . ALA A 1 358 ? 21.641 -16.259 6.024 1.00 96.94 358 ALA A O 1
ATOM 2808 N N . SER A 1 359 ? 21.079 -14.306 6.962 1.00 95.75 359 SER A N 1
ATOM 2809 C CA . SER A 1 359 ? 22.400 -13.691 6.829 1.00 95.75 359 SER A CA 1
ATOM 2810 C C . SER A 1 359 ? 23.454 -14.359 7.707 1.00 95.75 359 SER A C 1
ATOM 2812 O O . SER A 1 359 ? 24.561 -14.610 7.234 1.00 95.75 359 SER A O 1
ATOM 2814 N N . ALA A 1 360 ? 23.122 -14.682 8.960 1.00 96.81 360 ALA A N 1
ATOM 2815 C CA . ALA A 1 360 ? 24.032 -15.396 9.855 1.00 96.81 360 ALA A CA 1
ATOM 2816 C C . ALA A 1 360 ? 24.362 -16.804 9.332 1.00 96.81 360 ALA A C 1
ATOM 2818 O O . ALA A 1 360 ? 25.501 -17.249 9.429 1.00 96.81 360 ALA A O 1
ATOM 2819 N N . ASP A 1 361 ? 23.374 -17.477 8.742 1.00 96.81 361 ASP A N 1
ATOM 2820 C CA . ASP A 1 361 ? 23.506 -18.820 8.178 1.00 96.81 361 ASP A CA 1
ATOM 2821 C C . ASP A 1 361 ? 24.288 -18.861 6.852 1.00 96.81 361 ASP A C 1
ATOM 2823 O O . ASP A 1 361 ? 25.137 -19.725 6.648 1.00 96.81 361 ASP A O 1
ATOM 2827 N N . SER A 1 362 ? 24.004 -17.933 5.936 1.00 94.12 362 SER A N 1
ATOM 2828 C CA . SER A 1 362 ? 24.588 -17.918 4.584 1.00 94.12 362 SER A CA 1
ATOM 2829 C C . SER A 1 362 ? 25.917 -17.165 4.483 1.00 94.12 362 SER A C 1
ATOM 2831 O O . SER A 1 362 ? 26.649 -17.338 3.507 1.00 94.12 362 SER A O 1
ATOM 2833 N N . GLY A 1 363 ? 26.212 -16.291 5.449 1.00 92.81 363 GLY A N 1
ATOM 2834 C CA . GLY A 1 363 ? 27.316 -15.333 5.379 1.00 92.81 363 GLY A CA 1
ATOM 2835 C C . GLY A 1 363 ? 27.051 -14.131 4.461 1.00 92.81 363 GLY A C 1
ATOM 2836 O O . GLY A 1 363 ? 27.955 -13.321 4.255 1.00 92.81 363 GLY A O 1
ATOM 2837 N N . ILE A 1 364 ? 25.841 -13.988 3.906 1.00 91.75 364 ILE A N 1
ATOM 2838 C CA . ILE A 1 364 ? 25.453 -12.837 3.077 1.00 91.75 364 ILE A CA 1
ATOM 2839 C C . ILE A 1 364 ? 25.063 -11.675 3.994 1.00 91.75 364 ILE A C 1
ATOM 2841 O O . ILE A 1 364 ? 24.186 -11.812 4.845 1.00 91.75 364 ILE A O 1
ATOM 2845 N N . GLY A 1 365 ? 25.692 -10.510 3.826 1.00 91.38 365 GLY A N 1
ATOM 2846 C CA . GLY A 1 365 ? 25.367 -9.321 4.620 1.00 91.38 365 GLY A CA 1
ATOM 2847 C C . GLY A 1 365 ? 23.965 -8.770 4.333 1.00 91.38 365 GLY A C 1
ATOM 2848 O O . GLY A 1 365 ? 23.366 -9.073 3.303 1.00 91.38 365 GLY A O 1
ATOM 2849 N N . TYR A 1 366 ? 23.459 -7.905 5.215 1.00 93.25 366 TYR A N 1
ATOM 2850 C CA . TYR A 1 366 ? 22.195 -7.197 4.997 1.00 93.25 366 TYR A CA 1
ATOM 2851 C C . TYR A 1 366 ? 22.220 -5.764 5.541 1.00 93.25 366 TYR A C 1
ATOM 2853 O O . TYR A 1 366 ? 23.062 -5.416 6.372 1.00 93.25 366 TYR A O 1
ATOM 2861 N N . TYR A 1 367 ? 21.283 -4.936 5.085 1.00 90.94 367 TYR A N 1
ATOM 2862 C CA . TYR A 1 367 ? 20.919 -3.666 5.717 1.00 90.94 367 TYR A CA 1
ATOM 2863 C C . TYR A 1 367 ? 19.444 -3.324 5.451 1.00 90.94 367 TYR A C 1
ATOM 2865 O O . TYR A 1 367 ? 18.760 -4.010 4.693 1.00 90.94 367 TYR A O 1
ATOM 2873 N N . THR A 1 368 ? 18.936 -2.280 6.108 1.00 88.69 368 THR A N 1
ATOM 2874 C CA . THR A 1 368 ? 17.554 -1.798 5.935 1.00 88.69 368 THR A CA 1
ATOM 2875 C C . THR A 1 368 ? 17.536 -0.443 5.236 1.00 88.69 368 THR A C 1
ATOM 2877 O O . THR A 1 368 ? 18.498 0.323 5.343 1.00 88.69 368 THR A O 1
ATOM 2880 N N . ARG A 1 369 ? 16.454 -0.155 4.513 1.00 82.56 369 ARG A N 1
ATOM 2881 C CA . ARG A 1 369 ? 16.172 1.154 3.910 1.00 82.56 369 ARG A CA 1
ATOM 2882 C C . ARG A 1 369 ? 14.716 1.554 4.134 1.00 82.56 369 ARG A C 1
ATOM 2884 O O . ARG A 1 369 ? 13.862 0.692 4.322 1.00 82.56 369 ARG A O 1
ATOM 2891 N N . GLU A 1 370 ? 14.456 2.856 4.121 1.00 75.62 370 GLU A N 1
ATOM 2892 C CA . GLU A 1 370 ? 13.124 3.427 4.340 1.00 75.62 370 GLU A CA 1
ATOM 2893 C C . GLU A 1 370 ? 12.535 3.937 3.019 1.00 75.62 370 GLU A C 1
ATOM 2895 O O . GLU A 1 370 ? 13.207 4.704 2.330 1.00 75.62 370 GLU A O 1
ATOM 2900 N N . GLY A 1 371 ? 11.299 3.513 2.713 1.00 64.44 371 GLY A N 1
ATOM 2901 C CA . GLY A 1 371 ? 10.526 3.861 1.504 1.00 64.44 371 GLY A CA 1
ATOM 2902 C C . GLY A 1 371 ? 11.097 3.278 0.209 1.00 64.44 371 GLY A C 1
ATOM 2903 O O . GLY A 1 371 ? 12.294 3.390 -0.015 1.00 64.44 371 GLY A O 1
ATOM 2904 N N . SER A 1 372 ? 10.284 2.661 -0.648 1.00 62.53 372 SER A N 1
ATOM 2905 C CA . SER A 1 372 ? 10.743 2.144 -1.946 1.00 62.53 372 SER A CA 1
ATOM 2906 C C . SER A 1 372 ? 10.027 2.854 -3.101 1.00 62.53 372 SER A C 1
ATOM 2908 O O . SER A 1 372 ? 9.447 3.918 -2.925 1.00 62.53 372 SER A O 1
ATOM 2910 N N . SER A 1 373 ? 10.126 2.322 -4.316 1.00 59.81 373 SER A N 1
ATOM 2911 C CA . SER A 1 373 ? 9.350 2.794 -5.466 1.00 59.81 373 SER A CA 1
ATOM 2912 C C . SER A 1 373 ? 8.809 1.631 -6.314 1.00 59.81 373 SER A C 1
ATOM 2914 O O . SER A 1 373 ? 8.505 1.820 -7.490 1.00 59.81 373 SER A O 1
ATOM 2916 N N . ASN A 1 374 ? 8.649 0.439 -5.711 1.00 66.69 374 ASN A N 1
ATOM 2917 C CA . ASN A 1 374 ? 8.201 -0.787 -6.394 1.00 66.69 374 ASN A CA 1
ATOM 2918 C C . ASN A 1 374 ? 6.782 -1.227 -5.952 1.00 66.69 374 ASN A C 1
ATOM 2920 O O . ASN A 1 374 ? 6.043 -0.499 -5.286 1.00 66.69 374 ASN A O 1
ATOM 2924 N N . ASN A 1 375 ? 6.374 -2.437 -6.356 1.00 62.72 375 ASN A N 1
ATOM 2925 C CA . ASN A 1 375 ? 5.044 -3.032 -6.142 1.00 62.72 375 ASN A CA 1
ATOM 2926 C C . ASN A 1 375 ? 4.506 -2.921 -4.703 1.00 62.72 375 ASN A C 1
ATOM 2928 O O . ASN A 1 375 ? 3.316 -2.696 -4.487 1.00 62.72 375 ASN A O 1
ATOM 2932 N N . GLU A 1 376 ? 5.365 -3.103 -3.711 1.00 67.69 376 GLU A N 1
ATOM 2933 C CA . GLU A 1 376 ? 5.020 -3.049 -2.294 1.00 67.69 376 GLU A CA 1
ATOM 2934 C C . GLU A 1 376 ? 4.636 -1.646 -1.843 1.00 67.69 376 GLU A C 1
ATOM 2936 O O . GLU A 1 376 ? 3.775 -1.523 -0.981 1.00 67.69 376 GLU A O 1
ATOM 2941 N N . ASP A 1 377 ? 5.200 -0.582 -2.414 1.00 65.62 377 ASP A N 1
ATOM 2942 C CA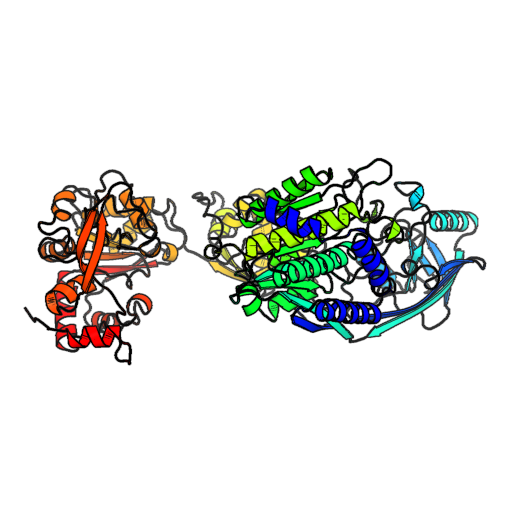 . ASP A 1 377 ?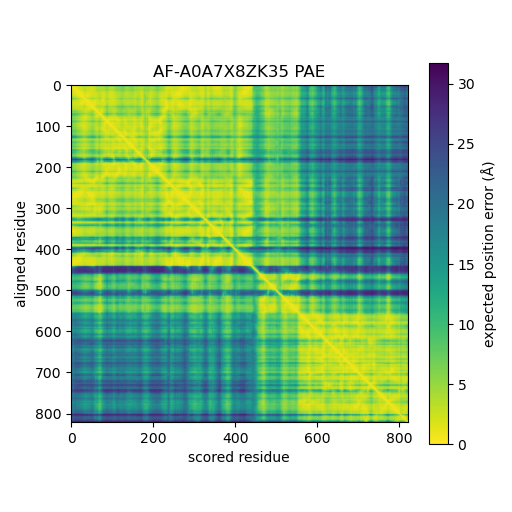 4.810 0.790 -2.075 1.00 65.62 377 ASP A CA 1
ATOM 2943 C C . ASP A 1 377 ? 3.376 1.085 -2.538 1.00 65.62 377 ASP A C 1
ATOM 2945 O O . ASP A 1 377 ? 2.639 1.820 -1.875 1.00 65.62 377 ASP A O 1
ATOM 2949 N N . LEU A 1 378 ? 2.918 0.411 -3.603 1.00 68.12 378 LEU A N 1
ATOM 2950 C CA . LEU A 1 378 ? 1.514 0.449 -4.018 1.00 68.12 378 LEU A CA 1
ATOM 2951 C C . LEU A 1 378 ? 0.598 -0.176 -2.964 1.00 68.12 378 LEU A C 1
ATOM 2953 O O . LEU A 1 378 ? -0.471 0.361 -2.675 1.00 68.12 378 LEU A O 1
ATOM 2957 N N . LEU A 1 379 ? 1.002 -1.326 -2.422 1.00 73.50 379 LEU A N 1
ATOM 2958 C CA . LEU A 1 379 ? 0.151 -2.178 -1.591 1.00 73.50 379 LEU A CA 1
ATOM 2959 C C . LEU A 1 379 ? 0.287 -1.939 -0.086 1.00 73.50 379 LEU A C 1
ATOM 2961 O O . LEU A 1 379 ? -0.558 -2.395 0.681 1.00 73.50 379 LEU A O 1
ATOM 2965 N N . GLN A 1 380 ? 1.282 -1.155 0.325 1.00 71.00 380 GLN A N 1
ATOM 2966 C CA . GLN A 1 380 ? 1.378 -0.562 1.660 1.00 71.00 380 GLN A CA 1
ATOM 2967 C C . GLN A 1 380 ? 0.320 0.529 1.899 1.00 71.00 380 GLN A C 1
ATOM 2969 O O . GLN A 1 380 ? 0.173 1.019 3.024 1.00 71.00 380 GLN A O 1
ATOM 2974 N N . ASP A 1 381 ? -0.437 0.925 0.869 1.00 73.12 381 ASP A N 1
ATOM 2975 C CA . ASP A 1 381 ? -1.579 1.812 1.042 1.00 73.12 381 ASP A CA 1
ATOM 2976 C C . ASP A 1 381 ? -2.652 1.153 1.931 1.00 73.12 381 ASP A C 1
ATOM 2978 O O . ASP A 1 381 ? -3.150 0.070 1.601 1.00 73.12 381 ASP A O 1
ATOM 2982 N N . PRO A 1 382 ? -3.096 1.820 3.015 1.00 67.81 382 PRO A N 1
ATOM 2983 C CA . PRO A 1 382 ? -4.168 1.314 3.869 1.00 67.81 382 PRO A CA 1
ATOM 2984 C C . PRO A 1 382 ? -5.484 1.001 3.139 1.00 67.81 382 PRO A C 1
ATOM 2986 O O . PRO A 1 382 ? -6.327 0.284 3.677 1.00 67.81 382 PRO A O 1
ATOM 2989 N N . GLY A 1 383 ? -5.692 1.576 1.951 1.00 73.00 383 GLY A N 1
ATOM 2990 C CA . GLY A 1 383 ? -6.820 1.303 1.069 1.00 73.00 383 GLY A CA 1
ATOM 2991 C C . GLY A 1 383 ? -6.774 -0.070 0.390 1.00 73.00 383 GLY A C 1
ATOM 2992 O O . GLY A 1 383 ? -7.830 -0.544 -0.020 1.00 73.00 383 GLY A O 1
ATOM 2993 N N . PHE A 1 384 ? -5.608 -0.721 0.308 1.00 74.00 384 PHE A N 1
ATOM 2994 C CA . PHE A 1 384 ? -5.477 -2.092 -0.194 1.00 74.00 384 PHE A CA 1
ATOM 2995 C C . PHE A 1 384 ? -5.311 -3.119 0.922 1.00 74.00 384 PHE A C 1
ATOM 2997 O O . PHE A 1 384 ? -5.992 -4.141 0.900 1.00 74.00 384 PHE A O 1
ATOM 3004 N N . GLY A 1 385 ? -4.454 -2.876 1.916 1.00 73.81 385 GLY A N 1
ATOM 3005 C CA . GLY A 1 385 ? -4.160 -3.925 2.886 1.00 73.81 385 GLY A CA 1
ATOM 3006 C C . GLY A 1 385 ? -3.234 -3.536 4.041 1.00 73.81 385 GLY A C 1
ATOM 3007 O O . GLY A 1 385 ? -2.977 -2.356 4.279 1.00 73.81 385 GLY A O 1
ATOM 3008 N N . PRO A 1 386 ? -2.789 -4.535 4.824 1.00 77.06 386 PRO A N 1
ATOM 3009 C CA . PRO A 1 386 ? -1.752 -4.366 5.843 1.00 77.06 386 PRO A CA 1
ATOM 3010 C C . PRO A 1 386 ? -0.380 -4.086 5.200 1.00 77.06 386 PRO A C 1
ATOM 3012 O O . PRO A 1 386 ? -0.263 -4.206 3.987 1.00 77.06 386 PRO A O 1
ATOM 3015 N N . PRO A 1 387 ? 0.656 -3.744 5.987 1.00 75.12 387 PRO A N 1
ATOM 3016 C CA . PRO A 1 387 ? 2.000 -3.436 5.484 1.00 75.12 387 PRO A CA 1
ATOM 3017 C C . PRO A 1 387 ? 2.661 -4.553 4.654 1.00 75.12 387 PRO A C 1
ATOM 3019 O O . PRO A 1 387 ? 2.452 -5.743 4.910 1.00 75.12 387 PRO A O 1
ATOM 3022 N N . TRP A 1 388 ? 3.510 -4.159 3.698 1.00 84.81 388 TRP A N 1
ATOM 3023 C CA . TRP A 1 388 ? 4.312 -5.045 2.844 1.00 84.81 388 TRP A CA 1
ATOM 3024 C C . TRP A 1 388 ? 5.792 -4.691 2.963 1.00 84.81 388 TRP A C 1
ATOM 3026 O O . TRP A 1 388 ? 6.127 -3.532 3.155 1.00 84.81 388 TRP A O 1
ATOM 3036 N N . SER A 1 389 ? 6.685 -5.676 2.847 1.00 87.81 389 SER A N 1
ATOM 3037 C CA . SER A 1 389 ? 8.141 -5.442 2.796 1.00 87.81 389 SER A CA 1
ATOM 3038 C C . SER A 1 389 ? 8.706 -5.721 1.402 1.00 87.81 389 SER A C 1
ATOM 3040 O O . SER A 1 389 ? 8.185 -6.586 0.700 1.00 87.81 389 SER A O 1
ATOM 3042 N N . LEU A 1 390 ? 9.818 -5.081 1.035 1.00 89.44 390 LEU A N 1
ATOM 3043 C CA . LEU A 1 390 ? 10.606 -5.465 -0.144 1.00 89.44 390 LEU A CA 1
ATOM 3044 C C . LEU A 1 390 ? 11.882 -6.182 0.286 1.00 89.44 390 LEU A C 1
ATOM 3046 O O . LEU A 1 390 ? 12.707 -5.597 0.990 1.00 89.44 390 LEU A O 1
ATOM 3050 N N . LEU A 1 391 ? 12.070 -7.415 -0.180 1.00 93.00 391 LEU A N 1
ATOM 3051 C CA . LEU A 1 391 ? 13.361 -8.090 -0.156 1.00 93.00 391 LEU A CA 1
ATOM 3052 C C . LEU A 1 391 ? 14.090 -7.823 -1.473 1.00 93.00 391 LEU A C 1
ATOM 3054 O O . LEU A 1 391 ? 13.608 -8.189 -2.544 1.00 93.00 391 LEU A O 1
ATOM 3058 N N . TYR A 1 392 ? 15.262 -7.207 -1.367 1.00 89.88 392 TYR A N 1
ATOM 3059 C CA . TYR A 1 392 ? 15.998 -6.673 -2.504 1.00 89.88 392 TYR A CA 1
ATOM 3060 C C . TYR A 1 392 ? 17.495 -6.977 -2.431 1.00 89.88 392 TYR A C 1
ATOM 3062 O O . TYR A 1 392 ? 18.010 -7.343 -1.372 1.00 89.88 392 TYR A O 1
ATOM 3070 N N . GLY A 1 393 ? 18.205 -6.785 -3.539 1.00 85.94 393 GLY A N 1
ATOM 3071 C CA . GLY A 1 393 ? 19.663 -6.821 -3.616 1.00 85.94 393 GLY A CA 1
ATOM 3072 C C . GLY A 1 393 ? 20.301 -5.433 -3.536 1.00 85.94 393 GLY A C 1
ATOM 3073 O O . GLY A 1 393 ? 19.726 -4.425 -3.953 1.00 85.94 393 GLY A O 1
ATOM 3074 N N . SER A 1 394 ? 21.532 -5.339 -3.030 1.00 73.75 394 SER A N 1
ATOM 3075 C CA . SER A 1 394 ? 22.277 -4.072 -2.955 1.00 73.75 394 SER A CA 1
ATOM 3076 C C . SER A 1 394 ? 22.910 -3.646 -4.286 1.00 73.75 394 SER A C 1
ATOM 3078 O O . SER A 1 394 ? 23.854 -2.857 -4.278 1.00 73.75 394 SER A O 1
ATOM 3080 N N . LEU A 1 395 ? 22.400 -4.130 -5.426 1.00 62.62 395 LEU A N 1
ATOM 3081 C CA . LEU A 1 395 ? 22.911 -3.891 -6.791 1.00 62.62 395 LEU A CA 1
ATOM 3082 C C . LEU A 1 395 ? 23.086 -2.403 -7.154 1.00 62.62 395 LEU A C 1
ATOM 3084 O O . LEU A 1 395 ? 23.706 -2.055 -8.155 1.00 62.62 395 LEU A O 1
ATOM 3088 N N . TRP A 1 396 ? 22.539 -1.518 -6.328 1.00 57.69 396 TRP A N 1
ATOM 3089 C CA . TRP A 1 396 ? 22.401 -0.094 -6.563 1.00 57.69 396 TRP A CA 1
ATOM 3090 C C . TRP A 1 396 ? 23.386 0.792 -5.791 1.00 57.69 396 TRP A C 1
ATOM 3092 O O . TRP A 1 396 ? 23.336 2.013 -5.932 1.00 57.69 396 TRP A O 1
ATOM 3102 N N . SER A 1 397 ? 24.247 0.219 -4.945 1.00 50.50 397 SER A N 1
ATOM 3103 C CA . SER A 1 397 ? 25.102 0.978 -4.024 1.00 50.50 397 SER A CA 1
ATOM 3104 C C . SER A 1 397 ? 26.481 1.354 -4.582 1.00 50.50 397 SER A C 1
ATOM 3106 O O . SER A 1 397 ? 27.456 1.312 -3.834 1.00 50.50 397 SER A O 1
ATOM 3108 N N . GLU A 1 398 ? 26.587 1.760 -5.851 1.00 54.53 398 GLU A N 1
ATOM 3109 C CA . GLU A 1 398 ? 27.724 2.594 -6.265 1.00 54.53 398 GLU A CA 1
ATOM 3110 C C . GLU A 1 398 ? 27.468 4.031 -5.777 1.00 54.53 398 GLU A C 1
ATOM 3112 O O . GLU A 1 398 ? 26.482 4.652 -6.194 1.00 54.53 398 GLU A O 1
ATOM 3117 N N . PRO A 1 399 ? 28.286 4.583 -4.861 1.00 42.50 399 PRO A N 1
ATOM 3118 C CA . PRO A 1 399 ? 28.076 5.936 -4.363 1.00 42.50 399 PRO A CA 1
ATOM 3119 C C . PRO A 1 399 ? 28.203 6.955 -5.504 1.00 42.50 399 PRO A C 1
ATOM 3121 O O . PRO A 1 399 ? 29.259 7.078 -6.115 1.00 42.50 399 PRO A O 1
ATOM 3124 N N . GLY A 1 400 ? 27.134 7.712 -5.768 1.00 45.88 400 GLY A N 1
ATOM 3125 C CA . GLY A 1 400 ? 27.167 8.893 -6.640 1.00 45.88 400 GLY A CA 1
ATOM 3126 C C . GLY A 1 400 ? 26.822 8.681 -8.119 1.00 45.88 400 GLY A C 1
ATOM 3127 O O . GLY A 1 400 ? 26.745 9.670 -8.844 1.00 45.88 400 GLY A O 1
ATOM 3128 N N . ALA A 1 401 ? 26.562 7.452 -8.580 1.00 51.50 401 ALA A N 1
ATOM 3129 C CA . ALA A 1 401 ? 26.109 7.208 -9.954 1.00 51.50 401 ALA A CA 1
ATOM 3130 C C . ALA A 1 401 ? 24.570 7.226 -10.054 1.00 51.50 401 ALA A C 1
ATOM 3132 O O . ALA A 1 401 ? 23.868 6.511 -9.327 1.00 51.50 401 ALA A O 1
ATOM 3133 N N . ALA A 1 402 ? 24.038 8.024 -10.985 1.00 58.09 402 ALA A N 1
ATOM 3134 C CA . ALA A 1 402 ? 22.621 7.990 -11.352 1.00 58.09 402 ALA A CA 1
ATOM 3135 C C . ALA A 1 402 ? 22.214 6.567 -11.814 1.00 58.09 402 ALA A C 1
ATOM 3137 O O . ALA A 1 402 ? 23.069 5.874 -12.367 1.00 58.09 402 ALA A O 1
ATOM 3138 N N . PRO A 1 403 ? 20.966 6.098 -11.598 1.00 60.41 403 PRO A N 1
ATOM 3139 C CA . PRO A 1 403 ? 20.524 4.731 -11.918 1.00 60.41 403 PRO A CA 1
ATOM 3140 C C . PRO A 1 403 ? 20.964 4.201 -13.290 1.00 60.41 403 PRO A C 1
ATOM 3142 O O . PRO A 1 403 ? 21.491 3.095 -13.392 1.00 60.41 403 PRO A O 1
ATOM 3145 N N . GLN A 1 404 ? 20.854 5.034 -14.322 1.00 58.19 404 GLN A N 1
ATOM 3146 C CA . GLN A 1 404 ? 21.267 4.765 -15.699 1.00 58.19 404 GLN A CA 1
ATOM 3147 C C . GLN A 1 404 ? 22.778 4.498 -15.863 1.00 58.19 404 GLN A C 1
ATOM 3149 O O . GLN A 1 404 ? 23.200 3.799 -16.786 1.00 58.19 404 GLN A O 1
ATOM 3154 N N . ASN A 1 405 ? 23.602 4.995 -14.941 1.00 57.59 405 ASN A N 1
ATOM 3155 C CA . ASN A 1 405 ? 25.055 4.833 -14.927 1.00 57.59 405 ASN A CA 1
ATOM 3156 C C . ASN A 1 405 ? 25.525 3.661 -14.051 1.00 57.59 405 ASN A C 1
ATOM 3158 O O . ASN A 1 405 ? 26.724 3.422 -13.977 1.00 57.59 405 ASN A O 1
ATOM 3162 N N . ARG A 1 406 ? 24.617 2.913 -13.408 1.00 69.25 406 ARG A N 1
ATOM 3163 C CA . ARG A 1 406 ? 24.971 1.795 -12.516 1.00 69.25 406 ARG A CA 1
ATOM 3164 C C . ARG A 1 406 ? 25.318 0.536 -13.300 1.00 69.25 406 ARG A C 1
ATOM 3166 O O . ARG A 1 406 ? 24.675 0.228 -14.294 1.00 69.25 406 ARG A O 1
ATOM 3173 N N . TYR A 1 407 ? 26.293 -0.233 -12.837 1.00 68.81 407 TYR A N 1
ATOM 3174 C CA . TYR A 1 407 ? 26.952 -1.284 -13.617 1.00 68.81 407 TYR A CA 1
ATOM 3175 C C . TYR A 1 407 ? 26.027 -2.228 -14.425 1.00 68.81 407 TYR A C 1
ATOM 3177 O O . TYR A 1 407 ? 26.204 -2.369 -15.631 1.00 68.81 407 TYR A O 1
ATOM 3185 N N . PHE A 1 408 ? 25.008 -2.844 -13.813 1.00 72.56 408 PHE A N 1
ATOM 3186 C CA . PHE A 1 408 ? 24.187 -3.889 -14.467 1.00 72.56 408 PHE A CA 1
ATOM 3187 C C . PHE A 1 408 ? 22.722 -3.532 -14.679 1.00 72.56 408 PHE A C 1
ATOM 3189 O O . PHE A 1 408 ? 21.991 -4.277 -15.326 1.00 72.56 408 PHE A O 1
ATOM 3196 N N . TYR A 1 409 ? 22.271 -2.425 -14.100 1.00 78.12 409 TYR A N 1
ATOM 3197 C CA . TYR A 1 409 ? 20.856 -2.104 -14.121 1.00 78.12 409 TYR A CA 1
ATOM 3198 C C . TYR A 1 409 ? 20.387 -1.838 -15.551 1.00 78.12 409 TYR A C 1
ATOM 3200 O O . TYR A 1 409 ? 20.954 -0.996 -16.243 1.00 78.12 409 TYR A O 1
ATOM 3208 N N . HIS A 1 410 ? 19.363 -2.552 -16.007 1.00 85.38 410 HIS A N 1
ATOM 3209 C CA . HIS A 1 410 ? 18.799 -2.355 -17.340 1.00 85.38 410 HIS A CA 1
ATOM 3210 C C . HIS A 1 410 ? 19.833 -2.503 -18.469 1.00 85.38 410 HIS A C 1
ATOM 3212 O O . HIS A 1 410 ? 19.882 -1.689 -19.389 1.00 85.38 410 HIS A O 1
ATOM 3218 N N . SER A 1 411 ? 20.716 -3.505 -18.402 1.00 86.69 411 SER A N 1
ATOM 3219 C CA . SER A 1 411 ? 21.682 -3.786 -19.475 1.00 86.69 411 SER A CA 1
ATOM 3220 C C . SER A 1 411 ? 21.752 -5.250 -19.879 1.00 86.69 411 SER A C 1
ATOM 3222 O O . SER A 1 411 ? 21.481 -6.159 -19.095 1.00 86.69 411 SER A O 1
ATOM 3224 N N . ASN A 1 412 ? 22.231 -5.478 -21.104 1.00 90.56 412 ASN A N 1
ATOM 3225 C CA . ASN A 1 412 ? 22.523 -6.809 -21.645 1.00 90.56 412 ASN A CA 1
ATOM 3226 C C . ASN A 1 412 ? 23.620 -7.570 -20.869 1.00 90.56 412 ASN A C 1
ATOM 3228 O O . ASN A 1 412 ? 23.820 -8.760 -21.090 1.00 90.56 412 ASN A O 1
ATOM 3232 N N . THR A 1 413 ? 24.322 -6.900 -19.950 1.00 87.69 413 THR A N 1
ATOM 3233 C CA . THR A 1 413 ? 25.305 -7.499 -19.037 1.00 87.69 413 THR A CA 1
ATOM 3234 C C . THR A 1 413 ? 24.664 -8.164 -17.815 1.00 87.69 413 THR A C 1
ATOM 3236 O O . THR A 1 413 ? 25.364 -8.853 -17.067 1.00 87.69 413 THR A O 1
ATOM 3239 N N . ASP A 1 414 ? 23.356 -7.984 -17.586 1.00 88.81 414 ASP A N 1
ATOM 3240 C CA . ASP A 1 414 ? 22.628 -8.701 -16.540 1.00 88.81 414 ASP A CA 1
ATOM 3241 C C . ASP A 1 414 ? 22.122 -10.067 -17.014 1.00 88.81 414 ASP A C 1
ATOM 3243 O O . ASP A 1 414 ? 20.948 -10.282 -17.336 1.00 88.81 414 ASP A O 1
ATOM 3247 N N . THR A 1 415 ? 23.068 -10.998 -17.081 1.00 89.62 415 THR A N 1
ATOM 3248 C CA . THR A 1 415 ? 22.889 -12.350 -17.599 1.00 89.62 415 THR A CA 1
ATOM 3249 C C . THR A 1 415 ? 22.809 -13.392 -16.487 1.00 89.62 415 THR A C 1
ATOM 3251 O O . THR A 1 415 ? 23.351 -13.236 -15.392 1.00 89.62 415 THR A O 1
ATOM 3254 N N . ALA A 1 416 ? 22.124 -14.503 -16.769 1.00 90.38 416 ALA A N 1
ATOM 3255 C CA . ALA A 1 416 ? 21.830 -15.527 -15.767 1.00 90.38 416 ALA A CA 1
ATOM 3256 C C . ALA A 1 416 ? 23.077 -16.247 -15.220 1.00 90.38 416 ALA A C 1
ATOM 3258 O O . ALA A 1 416 ? 23.020 -16.797 -14.129 1.00 90.38 416 ALA A O 1
ATOM 3259 N N . ASP A 1 417 ? 24.216 -16.234 -15.921 1.00 87.19 417 ASP A N 1
ATOM 3260 C CA . ASP A 1 417 ? 25.498 -16.741 -15.401 1.00 87.19 417 ASP A CA 1
ATOM 3261 C C . ASP A 1 417 ? 26.070 -15.905 -14.246 1.00 87.19 417 ASP A C 1
ATOM 3263 O O . ASP A 1 417 ? 26.963 -16.375 -13.547 1.00 87.19 417 ASP A O 1
ATOM 3267 N N . LYS A 1 418 ? 25.556 -14.689 -14.018 1.00 85.62 418 LYS A N 1
ATOM 3268 C CA . LYS A 1 418 ? 25.947 -13.847 -12.879 1.00 85.62 418 LYS A CA 1
ATOM 3269 C C . LYS A 1 418 ? 25.193 -14.177 -11.595 1.00 85.62 418 LYS A C 1
ATOM 3271 O O . LYS A 1 418 ? 25.571 -13.691 -10.529 1.00 85.62 418 LYS A O 1
ATOM 3276 N N . LEU A 1 419 ? 24.134 -14.979 -11.684 1.00 92.00 419 LEU A N 1
ATOM 3277 C CA . LEU A 1 419 ? 23.345 -15.366 -10.526 1.00 92.00 419 LEU A CA 1
ATOM 3278 C C . LEU A 1 419 ? 24.096 -16.394 -9.672 1.00 92.00 419 LEU A C 1
ATOM 3280 O O . LEU A 1 419 ? 24.679 -17.353 -10.173 1.00 92.00 419 LEU A O 1
ATOM 3284 N N . SER A 1 420 ? 24.043 -16.203 -8.360 1.00 93.81 420 SER A N 1
ATOM 3285 C CA . SER A 1 420 ? 24.622 -17.083 -7.359 1.00 93.81 420 SER A CA 1
ATOM 3286 C C . SER A 1 420 ? 23.566 -18.064 -6.837 1.00 93.81 420 SER A C 1
ATOM 3288 O O . SER A 1 420 ? 22.602 -17.631 -6.199 1.00 93.81 420 SER A O 1
ATOM 3290 N N . PRO A 1 421 ? 23.772 -19.383 -7.002 1.00 96.50 421 PRO A N 1
ATOM 3291 C CA . PRO A 1 421 ? 22.920 -20.418 -6.414 1.00 96.50 421 PRO A CA 1
ATOM 3292 C C . PRO A 1 421 ? 22.691 -20.235 -4.909 1.00 96.50 421 PRO A C 1
ATOM 3294 O O . PRO A 1 421 ? 21.578 -20.421 -4.420 1.00 96.50 421 PRO A O 1
ATOM 3297 N N . LEU A 1 422 ? 23.731 -19.822 -4.172 1.00 95.69 422 LEU A N 1
ATOM 3298 C CA . LEU A 1 422 ? 23.642 -19.552 -2.736 1.00 95.69 422 LEU A CA 1
ATOM 3299 C C . LEU A 1 422 ? 22.644 -18.426 -2.443 1.00 95.69 422 LEU A C 1
ATOM 3301 O O . LEU A 1 422 ? 21.757 -18.597 -1.615 1.00 95.69 422 LEU A O 1
ATOM 3305 N N . VAL A 1 423 ? 22.765 -17.300 -3.147 1.00 95.06 423 VAL A N 1
ATOM 3306 C CA . VAL A 1 423 ? 21.929 -16.112 -2.917 1.00 95.06 423 VAL A CA 1
ATOM 3307 C C . VAL A 1 423 ? 20.481 -16.392 -3.302 1.00 95.06 423 VAL A C 1
ATOM 3309 O O . VAL A 1 423 ? 19.580 -16.063 -2.535 1.00 95.06 423 VAL A O 1
ATOM 3312 N N . LEU A 1 424 ? 20.257 -17.070 -4.432 1.00 97.50 424 LEU A N 1
ATOM 3313 C CA . LEU A 1 424 ? 18.929 -17.511 -4.864 1.00 97.50 424 LEU A CA 1
ATOM 3314 C C . LEU A 1 424 ? 18.270 -18.434 -3.828 1.00 97.50 424 LEU A C 1
ATOM 3316 O O . LEU A 1 424 ? 17.126 -18.211 -3.433 1.00 97.50 424 LEU A O 1
ATOM 3320 N N . ARG A 1 425 ? 19.003 -19.441 -3.334 1.00 98.19 425 ARG A N 1
ATOM 3321 C CA . ARG A 1 425 ? 18.513 -20.355 -2.291 1.00 98.19 425 ARG A CA 1
ATOM 3322 C C . ARG A 1 425 ? 18.151 -19.603 -1.014 1.00 98.19 425 ARG A C 1
ATOM 3324 O O . ARG A 1 425 ? 17.089 -19.847 -0.446 1.00 98.19 425 ARG A O 1
ATOM 3331 N N . THR A 1 426 ? 19.014 -18.695 -0.565 1.00 97.81 426 THR A N 1
ATOM 3332 C CA . THR A 1 426 ? 18.786 -17.915 0.655 1.00 97.81 426 THR A CA 1
ATOM 3333 C C . THR A 1 426 ? 17.600 -16.961 0.503 1.00 97.81 426 THR A C 1
ATOM 3335 O O . THR A 1 426 ? 16.758 -16.909 1.395 1.00 97.81 426 THR A O 1
ATOM 3338 N N . ALA A 1 427 ? 17.464 -16.266 -0.630 1.00 97.62 427 ALA A N 1
ATOM 3339 C CA . ALA A 1 427 ? 16.334 -15.375 -0.897 1.00 97.62 427 ALA A CA 1
ATOM 3340 C C . ALA A 1 427 ? 14.995 -16.130 -0.947 1.00 97.62 427 ALA A C 1
ATOM 3342 O O . ALA A 1 427 ? 14.027 -15.717 -0.305 1.00 97.62 427 ALA A O 1
ATOM 3343 N N . ALA A 1 428 ? 14.951 -17.270 -1.646 1.00 98.56 428 ALA A N 1
ATOM 3344 C CA . ALA A 1 428 ? 13.777 -18.141 -1.678 1.00 98.56 428 ALA A CA 1
ATOM 3345 C C . ALA A 1 428 ? 13.400 -18.639 -0.271 1.00 98.56 428 ALA A C 1
ATOM 3347 O O . ALA A 1 428 ? 12.221 -18.641 0.085 1.00 98.56 428 ALA A O 1
ATOM 3348 N N . ALA A 1 429 ? 14.394 -18.999 0.550 1.00 98.62 429 ALA A N 1
ATOM 3349 C CA . ALA A 1 429 ? 14.177 -19.424 1.930 1.00 98.62 429 ALA A CA 1
ATOM 3350 C C . ALA A 1 429 ? 13.627 -18.295 2.816 1.00 98.62 429 ALA A C 1
ATOM 3352 O O . ALA A 1 429 ? 12.699 -18.541 3.582 1.00 98.62 429 ALA A O 1
ATOM 3353 N N . ILE A 1 430 ? 14.140 -17.062 2.693 1.00 98.44 430 ILE A N 1
ATOM 3354 C CA . ILE A 1 430 ? 13.622 -15.889 3.423 1.00 98.44 430 ILE A CA 1
ATOM 3355 C C . ILE A 1 430 ? 12.148 -15.655 3.073 1.00 98.44 430 ILE A C 1
ATOM 3357 O O . ILE A 1 430 ? 11.313 -15.573 3.973 1.00 98.44 430 ILE A O 1
ATOM 3361 N N . ALA A 1 431 ? 11.824 -15.581 1.778 1.00 98.12 431 ALA A N 1
ATOM 3362 C CA . ALA A 1 431 ? 10.467 -15.302 1.310 1.00 98.12 431 ALA A CA 1
ATOM 3363 C C . ALA A 1 431 ? 9.470 -16.385 1.760 1.00 98.12 431 ALA A C 1
ATOM 3365 O O . ALA A 1 431 ? 8.418 -16.074 2.323 1.00 98.12 431 ALA A O 1
ATOM 3366 N N . ALA A 1 432 ? 9.826 -17.659 1.575 1.00 98.56 432 ALA A N 1
ATOM 3367 C CA . ALA A 1 432 ? 9.011 -18.793 1.999 1.00 98.56 432 ALA A CA 1
ATOM 3368 C C . ALA A 1 432 ? 8.812 -18.835 3.522 1.00 98.56 432 ALA A C 1
ATOM 3370 O O . ALA A 1 432 ? 7.687 -19.016 3.988 1.00 98.56 432 ALA A O 1
ATOM 3371 N N . ALA A 1 433 ? 9.882 -18.640 4.302 1.00 98.38 433 ALA A N 1
ATOM 3372 C CA . ALA A 1 433 ? 9.818 -18.674 5.759 1.00 98.38 433 ALA A CA 1
ATOM 3373 C C . ALA A 1 433 ? 8.985 -17.520 6.321 1.00 98.38 433 ALA A C 1
ATOM 3375 O O . ALA A 1 433 ? 8.189 -17.743 7.230 1.00 98.38 433 ALA A O 1
ATOM 3376 N N . GLN A 1 434 ? 9.110 -16.313 5.759 1.00 96.81 434 GLN A N 1
ATOM 3377 C CA . GLN A 1 434 ? 8.309 -15.160 6.176 1.00 96.81 434 GLN A CA 1
ATOM 3378 C C . GLN A 1 434 ? 6.830 -15.409 5.899 1.00 96.81 434 GLN A C 1
ATOM 3380 O O . GLN A 1 434 ? 6.003 -15.235 6.794 1.00 96.81 434 GLN A O 1
ATOM 3385 N N . ALA A 1 435 ? 6.499 -15.858 4.686 1.00 97.12 435 ALA A N 1
ATOM 3386 C CA . ALA A 1 435 ? 5.119 -16.136 4.323 1.00 97.12 435 ALA A CA 1
ATOM 3387 C C . ALA A 1 435 ? 4.511 -17.236 5.196 1.00 97.12 435 ALA A C 1
ATOM 3389 O O . ALA A 1 435 ? 3.426 -17.048 5.741 1.00 97.12 435 ALA A O 1
ATOM 3390 N N . TYR A 1 436 ? 5.222 -18.350 5.385 1.00 97.88 436 TYR A N 1
ATOM 3391 C CA . TYR A 1 436 ? 4.735 -19.458 6.199 1.00 97.88 436 TYR A CA 1
ATOM 3392 C C . TYR A 1 436 ? 4.609 -19.092 7.678 1.00 97.88 436 TYR A C 1
ATOM 3394 O O . TYR A 1 436 ? 3.592 -19.408 8.296 1.00 97.88 436 TYR A O 1
ATOM 3402 N N . TYR A 1 437 ? 5.600 -18.395 8.242 1.00 96.00 437 TYR A N 1
ATOM 3403 C CA . TYR A 1 437 ? 5.551 -17.946 9.630 1.00 96.00 437 TYR A CA 1
ATOM 3404 C C . TYR A 1 437 ? 4.337 -17.049 9.863 1.00 96.00 437 TYR A C 1
ATOM 3406 O O . TYR A 1 437 ? 3.527 -17.358 10.732 1.00 96.00 437 TYR A O 1
ATOM 3414 N N . CYS A 1 438 ? 4.154 -15.999 9.056 1.00 93.06 438 CYS A N 1
ATOM 3415 C CA . CYS A 1 438 ? 3.015 -15.091 9.185 1.00 93.06 438 CYS A CA 1
ATOM 3416 C C . CYS A 1 438 ? 1.672 -15.790 8.938 1.00 93.06 438 CYS A C 1
ATOM 3418 O O . CYS A 1 438 ? 0.715 -15.542 9.666 1.00 93.06 438 CYS A O 1
ATOM 3420 N N . ALA A 1 439 ? 1.600 -16.690 7.955 1.00 94.69 439 ALA A N 1
ATOM 3421 C CA . ALA A 1 439 ? 0.387 -17.444 7.655 1.00 94.69 439 ALA A CA 1
ATOM 3422 C C . ALA A 1 439 ? 0.026 -18.490 8.726 1.00 94.69 439 ALA A C 1
ATOM 3424 O O . ALA A 1 439 ? -1.114 -18.949 8.776 1.00 94.69 439 ALA A O 1
ATOM 3425 N N . SER A 1 440 ? 0.972 -18.865 9.589 1.00 93.56 440 SER A N 1
ATOM 3426 C CA . SER A 1 440 ? 0.765 -19.842 10.665 1.00 93.56 440 SER A CA 1
ATOM 3427 C C . SER A 1 440 ? 0.435 -19.213 12.019 1.00 93.56 440 SER A C 1
ATOM 3429 O O . SER A 1 440 ? 0.043 -19.937 12.932 1.00 93.56 440 SER A O 1
ATOM 3431 N N . GLN A 1 441 ? 0.591 -17.895 12.178 1.00 81.94 441 GLN A N 1
ATOM 3432 C CA . GLN A 1 441 ? 0.221 -17.217 13.421 1.00 81.94 441 GLN A CA 1
ATOM 3433 C C . GLN A 1 441 ? -1.297 -17.054 13.530 1.00 81.94 441 GLN A C 1
ATOM 3435 O O . GLN A 1 441 ? -1.977 -16.792 12.538 1.00 81.94 441 GLN A O 1
ATOM 3440 N N . GLU A 1 442 ? -1.828 -17.099 14.754 1.00 68.38 442 GLU A N 1
ATOM 3441 C CA . GLU A 1 442 ? -3.142 -16.523 15.043 1.00 68.38 442 GLU A CA 1
ATOM 3442 C C . GLU A 1 442 ? -3.026 -15.006 14.881 1.00 68.38 442 GLU A C 1
ATOM 3444 O O . GLU A 1 442 ? -2.615 -14.284 15.789 1.00 68.38 442 GLU A O 1
ATOM 3449 N N . CYS A 1 443 ? -3.277 -14.517 13.666 1.00 50.94 443 CYS A N 1
ATOM 3450 C CA . CYS A 1 443 ? -3.025 -13.121 13.358 1.00 50.94 443 CYS A CA 1
ATOM 3451 C C . CYS A 1 443 ? -3.903 -12.224 14.255 1.00 50.94 443 CYS A C 1
ATOM 3453 O O . CYS A 1 443 ? -5.132 -12.399 14.250 1.00 50.94 443 CYS A O 1
ATOM 3455 N N . PRO A 1 444 ? -3.326 -11.244 14.984 1.00 43.88 444 PRO A N 1
ATOM 3456 C CA . PRO A 1 444 ? -4.118 -10.228 15.659 1.00 43.88 444 PRO A CA 1
ATOM 3457 C C . PRO A 1 444 ? -4.989 -9.493 14.633 1.00 43.88 444 PRO A C 1
ATOM 3459 O O . PRO A 1 444 ? -4.650 -9.402 13.448 1.00 43.88 444 PRO A O 1
ATOM 3462 N N . ALA A 1 445 ? -6.142 -8.988 15.081 1.00 40.91 445 ALA A N 1
ATOM 3463 C CA . ALA A 1 445 ? -7.012 -8.147 14.263 1.00 40.91 445 ALA A CA 1
ATOM 3464 C C . ALA A 1 445 ? -6.193 -7.043 13.567 1.00 40.91 445 ALA A C 1
ATOM 3466 O O . ALA A 1 445 ? -5.237 -6.548 14.165 1.00 40.91 445 ALA A O 1
ATOM 3467 N N . LYS A 1 446 ? -6.580 -6.693 12.322 1.00 43.97 446 LYS A N 1
ATOM 3468 C CA . LYS A 1 446 ? -5.935 -5.696 11.437 1.00 43.97 446 LYS A CA 1
ATOM 3469 C C . LYS A 1 446 ? -5.130 -4.662 12.235 1.00 43.97 446 LYS A C 1
ATOM 3471 O O . LYS A 1 446 ? -5.738 -4.034 13.111 1.00 43.97 446 LYS A O 1
ATOM 3476 N N . PRO A 1 447 ? -3.827 -4.460 11.946 1.00 38.88 447 PRO A N 1
ATOM 3477 C CA . PRO A 1 447 ? -3.004 -3.539 12.713 1.00 38.88 447 PRO A CA 1
ATOM 3478 C C . PRO A 1 447 ? -3.734 -2.205 12.833 1.00 38.88 447 PRO A C 1
ATOM 3480 O O . PRO A 1 447 ? -4.190 -1.623 11.844 1.00 38.88 447 PRO A O 1
ATOM 3483 N N . ALA A 1 448 ? -3.922 -1.760 14.076 1.00 36.69 448 ALA A N 1
ATOM 3484 C CA . ALA A 1 448 ? -4.420 -0.426 14.325 1.00 36.69 448 ALA A CA 1
ATOM 3485 C C . ALA A 1 448 ? -3.433 0.519 13.641 1.00 36.69 448 ALA A C 1
ATOM 3487 O O . ALA A 1 448 ? -2.256 0.529 14.002 1.00 36.69 448 ALA A O 1
ATOM 3488 N N . HIS A 1 449 ? -3.905 1.261 12.630 1.00 42.31 449 HIS A N 1
ATOM 3489 C CA . HIS A 1 449 ? -3.137 2.341 12.014 1.00 42.31 449 HIS A CA 1
ATOM 3490 C C . HIS A 1 449 ? -2.392 3.098 13.107 1.00 42.31 449 HIS A C 1
ATOM 3492 O O . HIS A 1 449 ? -2.991 3.324 14.166 1.00 42.31 449 HIS A O 1
ATOM 3498 N N . SER A 1 450 ? -1.119 3.423 12.845 1.00 34.53 450 SER A N 1
ATOM 3499 C CA . SER A 1 450 ? -0.184 3.911 13.859 1.00 34.53 450 SER A CA 1
ATOM 3500 C C . SER A 1 450 ? -0.865 4.868 14.842 1.00 34.53 450 SER A C 1
ATOM 3502 O O . SER A 1 450 ? -1.712 5.680 14.428 1.00 34.53 450 SER A O 1
ATOM 3504 N N . PRO A 1 451 ? -0.556 4.749 16.149 1.00 34.41 451 PRO A N 1
ATOM 3505 C CA . PRO A 1 451 ? -1.161 5.597 17.159 1.00 34.41 451 PRO A CA 1
ATOM 3506 C C . PRO A 1 451 ? -1.083 7.041 16.683 1.00 34.41 451 PRO A C 1
ATOM 3508 O O . PRO A 1 451 ? -0.056 7.468 16.159 1.00 34.41 451 PRO A O 1
ATOM 3511 N N . ARG A 1 452 ? -2.194 7.777 16.826 1.00 42.19 452 ARG A N 1
ATOM 3512 C CA . ARG A 1 452 ? -2.194 9.234 16.705 1.00 42.19 452 ARG A CA 1
ATOM 3513 C C . ARG A 1 452 ? -1.090 9.732 17.633 1.00 42.19 452 ARG A C 1
ATOM 3515 O O . ARG A 1 452 ? -1.340 9.891 18.824 1.00 42.19 452 ARG A O 1
ATOM 3522 N N . THR A 1 453 ? 0.116 9.957 17.119 1.00 38.12 453 THR A N 1
ATOM 3523 C CA . THR A 1 453 ? 1.071 10.821 17.789 1.00 38.12 453 THR A CA 1
ATOM 3524 C C . THR A 1 453 ? 0.322 12.129 17.864 1.00 38.12 453 THR A C 1
ATOM 3526 O O . THR A 1 453 ? -0.015 12.718 16.835 1.00 38.12 453 THR A O 1
ATOM 3529 N N . ALA A 1 454 ? -0.128 12.462 19.067 1.00 40.12 454 ALA A N 1
ATOM 3530 C CA . ALA A 1 454 ? -0.971 13.605 19.296 1.00 40.12 454 ALA A CA 1
ATOM 3531 C C . ALA A 1 454 ? -0.111 14.839 19.013 1.00 40.12 454 ALA A C 1
ATOM 3533 O O . ALA A 1 454 ? 0.557 15.374 19.891 1.00 40.12 454 ALA A O 1
ATOM 3534 N N . MET A 1 455 ? -0.091 15.266 17.754 1.00 47.66 455 MET A N 1
ATOM 3535 C CA . MET A 1 455 ? 0.307 16.606 17.365 1.00 47.66 455 MET A CA 1
ATOM 3536 C C . MET A 1 455 ? -0.844 17.502 17.830 1.00 47.66 455 MET A C 1
ATOM 3538 O O . MET A 1 455 ? -1.768 17.813 17.082 1.00 47.66 455 MET A O 1
ATOM 3542 N N . ILE A 1 456 ? -0.848 17.817 19.129 1.00 50.66 456 ILE A N 1
ATOM 3543 C CA . ILE A 1 456 ? -1.847 18.683 19.784 1.00 50.66 456 ILE A CA 1
ATOM 3544 C C . ILE A 1 456 ? -1.571 20.160 19.432 1.00 50.66 456 ILE A C 1
ATOM 3546 O O . ILE A 1 456 ? -2.231 21.060 19.938 1.00 50.66 456 ILE A O 1
ATOM 3550 N N . SER A 1 457 ? -0.618 20.449 18.541 1.00 56.16 457 SER A N 1
ATOM 3551 C CA . SER A 1 457 ? -0.389 21.805 18.062 1.00 56.16 457 SER A CA 1
ATOM 3552 C C . SER A 1 457 ? -1.471 22.219 17.061 1.00 56.16 457 SER A C 1
ATOM 3554 O O . SER A 1 457 ? -1.909 21.459 16.188 1.00 56.16 457 SER A O 1
ATOM 3556 N N . THR A 1 458 ? -1.944 23.450 17.217 1.00 60.19 458 THR A N 1
ATOM 3557 C CA . THR A 1 458 ? -2.628 24.188 16.158 1.00 60.19 458 THR A CA 1
ATOM 3558 C C . THR A 1 458 ? -1.594 24.925 15.326 1.00 60.19 458 THR A C 1
ATOM 3560 O O . THR A 1 458 ? -0.569 25.353 15.854 1.00 60.19 458 THR A O 1
ATOM 3563 N N . GLY A 1 459 ? -1.906 25.134 14.051 1.00 61.28 459 GLY A N 1
ATOM 3564 C CA . GLY A 1 459 ? -1.175 26.079 13.223 1.00 61.28 459 GLY A CA 1
ATOM 3565 C C . GLY A 1 459 ? -1.096 27.469 13.851 1.00 61.28 459 GLY A C 1
ATOM 3566 O O . GLY A 1 459 ? -2.105 27.997 14.329 1.00 61.28 459 GLY A O 1
ATOM 3567 N N . ASN A 1 460 ? 0.084 28.075 13.829 1.00 76.06 460 ASN A N 1
ATOM 3568 C CA . ASN A 1 460 ? 0.309 29.433 14.314 1.00 76.06 460 ASN A CA 1
ATOM 3569 C C . ASN A 1 460 ? 0.113 30.467 13.193 1.00 76.06 460 ASN A C 1
ATOM 3571 O O . ASN A 1 460 ? -0.334 31.585 13.454 1.00 76.06 460 ASN A O 1
ATOM 3575 N N . THR A 1 461 ? 0.366 30.081 11.943 1.00 86.50 461 THR A N 1
ATOM 3576 C CA . THR A 1 461 ? 0.172 30.912 10.746 1.00 86.50 461 THR A CA 1
ATOM 3577 C C . THR A 1 461 ? -1.227 30.746 10.137 1.00 86.50 461 THR A C 1
ATOM 3579 O O . THR A 1 461 ? -1.959 29.806 10.452 1.00 86.50 461 THR A O 1
ATOM 3582 N N . ALA A 1 462 ? -1.622 31.663 9.244 1.00 87.19 462 ALA A N 1
ATOM 3583 C CA . ALA A 1 462 ? -2.898 31.570 8.525 1.00 87.19 462 ALA A CA 1
ATOM 3584 C C . ALA A 1 462 ? -2.988 30.294 7.668 1.00 87.19 462 ALA A C 1
ATOM 3586 O O . ALA A 1 462 ? -4.003 29.600 7.719 1.00 87.19 462 ALA A O 1
ATOM 3587 N N . LEU A 1 463 ? -1.901 29.956 6.963 1.00 89.62 463 LEU A N 1
ATOM 3588 C CA . LEU A 1 463 ? -1.801 28.751 6.140 1.00 89.62 463 LEU A CA 1
ATOM 3589 C C . LEU A 1 463 ? -1.960 27.481 6.980 1.00 89.62 463 LEU A C 1
ATOM 3591 O O . LEU A 1 463 ? -2.761 26.614 6.650 1.00 89.62 463 LEU A O 1
ATOM 3595 N N . GLU A 1 464 ? -1.241 27.375 8.099 1.00 90.19 464 GLU A N 1
ATOM 3596 C CA . GLU A 1 464 ? -1.351 26.199 8.963 1.00 90.19 464 GLU A CA 1
ATOM 3597 C C . GLU A 1 464 ? -2.762 26.046 9.539 1.00 90.19 464 GLU A C 1
ATOM 3599 O O . GLU A 1 464 ? -3.286 24.935 9.571 1.00 90.19 464 GLU A O 1
ATOM 3604 N N . LYS A 1 465 ? -3.411 27.145 9.950 1.00 87.69 465 LYS A N 1
ATOM 3605 C CA . LYS A 1 465 ? -4.799 27.117 10.443 1.00 87.69 465 LYS A CA 1
ATOM 3606 C C . LYS A 1 465 ? -5.786 26.674 9.368 1.00 87.69 465 LYS A C 1
ATOM 3608 O O . LYS A 1 465 ? -6.726 25.944 9.675 1.00 87.69 465 LYS A O 1
ATOM 3613 N N . GLU A 1 466 ? -5.597 27.110 8.127 1.00 90.75 466 GLU A N 1
ATOM 3614 C CA . GLU A 1 466 ? -6.418 26.663 7.004 1.00 90.75 466 GLU A CA 1
ATOM 3615 C C . GLU A 1 466 ? -6.201 25.170 6.721 1.00 90.75 466 GLU A C 1
ATOM 3617 O O . GLU A 1 466 ? -7.156 24.388 6.739 1.00 90.75 466 GLU A O 1
ATOM 3622 N N . CYS A 1 467 ? -4.946 24.752 6.554 1.00 92.06 467 CYS A N 1
ATOM 3623 C CA . CYS A 1 467 ? -4.573 23.365 6.287 1.00 92.06 467 CYS A CA 1
ATOM 3624 C C . CYS A 1 467 ? -4.978 22.406 7.411 1.00 92.06 467 CYS A C 1
ATOM 3626 O O . CYS A 1 467 ? -5.290 21.248 7.141 1.00 92.06 467 CYS A O 1
ATOM 3628 N N . ASP A 1 468 ? -5.017 22.859 8.665 1.00 90.19 468 ASP A N 1
ATOM 3629 C CA . ASP A 1 468 ? -5.439 22.043 9.808 1.00 90.19 468 ASP A CA 1
ATOM 3630 C C . ASP A 1 468 ? -6.957 21.782 9.846 1.00 90.19 468 ASP A C 1
ATOM 3632 O O . ASP A 1 468 ? -7.433 20.848 10.503 1.00 90.19 468 ASP A O 1
ATOM 3636 N N . ARG A 1 469 ? -7.731 22.567 9.090 1.00 89.94 469 ARG A N 1
ATOM 3637 C CA . ARG A 1 469 ? -9.168 22.352 8.882 1.00 89.94 469 ARG A CA 1
ATOM 3638 C C . ARG A 1 469 ? -9.452 21.447 7.691 1.00 89.94 469 ARG A C 1
ATOM 3640 O O . ARG A 1 469 ? -10.504 20.819 7.669 1.00 89.94 469 ARG A O 1
ATOM 3647 N N . MET A 1 470 ? -8.557 21.381 6.711 1.00 93.06 470 MET A N 1
ATOM 3648 C CA . MET A 1 470 ? -8.757 20.633 5.469 1.00 93.06 470 MET A CA 1
ATOM 3649 C C . MET A 1 470 ? -8.419 19.153 5.660 1.00 93.06 470 MET A C 1
ATOM 3651 O O . MET A 1 470 ? -7.256 18.798 5.820 1.00 93.06 470 MET A O 1
ATOM 3655 N N . ILE A 1 471 ? -9.433 18.291 5.618 1.00 90.94 471 ILE A N 1
ATOM 3656 C CA . ILE A 1 471 ? -9.305 16.833 5.590 1.00 90.94 471 ILE A CA 1
ATOM 3657 C C . ILE A 1 471 ? -9.431 16.363 4.145 1.00 90.94 471 ILE A C 1
ATOM 3659 O O . ILE A 1 471 ? -10.461 16.585 3.505 1.00 90.94 471 ILE A O 1
ATOM 3663 N N . VAL A 1 472 ? -8.402 15.683 3.649 1.00 89.06 472 VAL A N 1
ATOM 3664 C CA . VAL A 1 472 ? -8.369 15.155 2.283 1.00 89.06 472 VAL A CA 1
ATOM 3665 C C . VAL A 1 472 ? -8.779 13.689 2.312 1.00 89.06 472 VAL A C 1
ATOM 3667 O O . VAL A 1 472 ? -8.123 12.856 2.941 1.00 89.06 472 VAL A O 1
ATOM 3670 N N . GLN A 1 473 ? -9.871 13.372 1.624 1.00 87.06 473 GLN A N 1
ATOM 3671 C CA . GLN A 1 473 ? -10.310 12.007 1.382 1.00 87.06 473 GLN A CA 1
ATOM 3672 C C . GLN A 1 473 ? -10.008 11.646 -0.070 1.00 87.06 473 GLN A C 1
ATOM 3674 O O . GLN A 1 473 ? -10.604 12.205 -0.988 1.00 87.06 473 GLN A O 1
ATOM 3679 N N . ARG A 1 474 ? -9.100 10.697 -0.287 1.00 86.19 474 ARG A N 1
ATOM 3680 C CA . ARG A 1 474 ? -8.841 10.166 -1.630 1.00 86.19 474 ARG A CA 1
ATOM 3681 C C . ARG A 1 474 ? -10.025 9.341 -2.120 1.00 86.19 474 ARG A C 1
ATOM 3683 O O . ARG A 1 474 ? -10.691 8.676 -1.326 1.00 86.19 474 ARG A O 1
ATOM 3690 N N . LEU A 1 475 ? -10.269 9.394 -3.424 1.00 85.12 475 LEU A N 1
ATOM 3691 C CA . LEU A 1 475 ? -11.323 8.618 -4.080 1.00 85.12 475 LEU A CA 1
ATOM 3692 C C . LEU A 1 475 ? -10.804 7.303 -4.677 1.00 85.12 475 LEU A C 1
ATOM 3694 O O . LEU A 1 475 ? -11.602 6.417 -4.966 1.00 85.12 475 LEU A O 1
ATOM 3698 N N . LEU A 1 476 ? -9.482 7.159 -4.801 1.00 78.56 476 LEU A N 1
ATOM 3699 C CA . LEU A 1 476 ? -8.812 5.947 -5.261 1.00 78.56 476 LEU A CA 1
ATOM 3700 C C . LEU A 1 476 ? -7.790 5.479 -4.210 1.00 78.56 476 LEU A C 1
ATOM 3702 O O . LEU A 1 476 ? -7.078 6.319 -3.645 1.00 78.56 476 LEU A O 1
ATOM 3706 N N . PRO A 1 477 ? -7.714 4.167 -3.923 1.00 76.50 477 PRO A N 1
ATOM 3707 C CA . PRO A 1 477 ? -6.655 3.603 -3.100 1.00 76.50 477 PRO A CA 1
ATOM 3708 C C . PRO A 1 477 ? -5.346 3.494 -3.892 1.00 76.50 477 PRO A C 1
ATOM 3710 O O . PRO A 1 477 ? -5.326 3.432 -5.125 1.00 76.50 477 PRO A O 1
ATOM 3713 N N . GLY A 1 478 ? -4.244 3.428 -3.154 1.00 71.88 478 GLY A N 1
ATOM 3714 C CA . GLY A 1 478 ? -2.906 3.363 -3.715 1.00 71.88 478 GLY A CA 1
ATOM 3715 C C . GLY A 1 478 ? -2.340 4.719 -4.118 1.00 71.88 478 GLY A C 1
ATOM 3716 O O . GLY A 1 478 ? -3.006 5.758 -4.040 1.00 71.88 478 GLY A O 1
ATOM 3717 N N . PRO A 1 479 ? -1.080 4.727 -4.550 1.00 68.12 479 PRO A N 1
ATOM 3718 C CA . PRO A 1 479 ? -0.435 5.935 -5.011 1.00 68.12 479 PRO A CA 1
ATOM 3719 C C . PRO A 1 479 ? -0.950 6.366 -6.382 1.00 68.12 479 PRO A C 1
ATOM 3721 O O . PRO A 1 479 ? -1.055 5.559 -7.311 1.00 68.12 479 PRO A O 1
ATOM 3724 N N . LEU A 1 480 ? -1.208 7.667 -6.488 1.00 71.62 480 LEU A N 1
ATOM 3725 C CA . LEU A 1 480 ? -1.677 8.313 -7.706 1.00 71.62 480 LEU A CA 1
ATOM 3726 C C . LEU A 1 480 ? -0.495 8.554 -8.648 1.00 71.62 480 LEU A C 1
ATOM 3728 O O . LEU A 1 480 ? 0.491 9.181 -8.256 1.00 71.62 480 LEU A O 1
ATOM 3732 N N . GLY A 1 481 ? -0.591 8.008 -9.859 1.00 66.25 481 GLY A N 1
ATOM 3733 C CA . GLY A 1 481 ? 0.374 8.190 -10.944 1.00 66.25 481 GLY A CA 1
ATOM 3734 C C . GLY A 1 481 ? 0.070 9.392 -11.842 1.00 66.25 481 GLY A C 1
ATOM 3735 O O . GLY A 1 481 ? 0.861 9.697 -12.725 1.00 66.25 481 GLY A O 1
ATOM 3736 N N . PHE A 1 482 ? -1.060 10.077 -11.641 1.00 74.81 482 PHE A N 1
ATOM 3737 C CA . PHE A 1 482 ? -1.491 11.264 -12.389 1.00 74.81 482 PHE A CA 1
ATOM 3738 C C . PHE A 1 482 ? -1.649 11.059 -13.910 1.00 74.81 482 PHE A C 1
ATOM 3740 O O . PHE A 1 482 ? -1.723 12.032 -14.664 1.00 74.81 482 PHE A O 1
ATOM 3747 N N . GLY A 1 483 ? -1.751 9.809 -14.375 1.00 71.00 483 GLY A N 1
ATOM 3748 C CA . GLY A 1 483 ? -1.830 9.471 -15.801 1.00 71.00 483 GLY A CA 1
ATOM 3749 C C . GLY A 1 483 ? -3.114 9.944 -16.482 1.00 71.00 483 GLY A C 1
ATOM 3750 O O . GLY A 1 483 ? -3.101 10.290 -17.660 1.00 71.00 483 GLY A O 1
ATOM 3751 N N . THR A 1 484 ? -4.211 10.069 -15.734 1.00 77.00 484 THR A N 1
ATOM 3752 C CA . THR A 1 484 ? -5.490 10.587 -16.248 1.00 77.00 484 THR A CA 1
ATOM 3753 C C . THR A 1 484 ? -5.622 12.110 -16.177 1.00 77.00 484 THR A C 1
ATOM 3755 O O . THR A 1 484 ? -6.678 12.642 -16.524 1.00 77.00 484 THR A O 1
ATOM 3758 N N . LEU A 1 485 ? -4.605 12.835 -15.692 1.00 80.12 485 LEU A N 1
ATOM 3759 C CA . LEU A 1 485 ? -4.641 14.299 -15.683 1.00 80.12 485 LEU A CA 1
ATOM 3760 C C . LEU A 1 485 ? -4.559 14.856 -17.109 1.00 80.12 485 LEU A C 1
ATOM 3762 O O . LEU A 1 485 ? -3.799 14.341 -17.934 1.00 80.12 485 LEU A O 1
ATOM 3766 N N . SER A 1 486 ? -5.281 15.955 -17.359 1.00 82.69 486 SER A N 1
ATOM 3767 C CA . SER A 1 486 ? -5.059 16.791 -18.544 1.00 82.69 486 SER A CA 1
ATOM 3768 C C . SER A 1 486 ? -3.654 17.396 -18.528 1.00 82.69 486 SER A C 1
ATOM 3770 O O . SER A 1 486 ? -3.052 17.534 -17.461 1.00 82.69 486 SER A O 1
ATOM 3772 N N . ASP A 1 487 ? -3.150 17.805 -19.691 1.00 77.56 487 ASP A N 1
ATOM 3773 C CA . ASP A 1 487 ? -1.798 18.365 -19.821 1.00 77.56 487 ASP A CA 1
ATOM 3774 C C . ASP A 1 487 ? -1.578 19.582 -18.906 1.00 77.56 487 ASP A C 1
ATOM 3776 O O . ASP A 1 487 ? -0.555 19.661 -18.227 1.00 77.56 487 ASP A O 1
ATOM 3780 N N . ASP A 1 488 ? -2.577 20.463 -18.781 1.00 84.38 488 ASP A N 1
ATOM 3781 C CA . ASP A 1 488 ? -2.530 21.620 -17.874 1.00 84.38 488 ASP A CA 1
ATOM 3782 C C . ASP A 1 488 ? -2.373 21.203 -16.404 1.00 84.38 488 ASP A C 1
ATOM 3784 O O . ASP A 1 488 ? -1.527 21.729 -15.677 1.00 84.38 488 ASP A O 1
ATOM 3788 N N . LEU A 1 489 ? -3.178 20.235 -15.952 1.00 86.12 489 LEU A N 1
ATOM 3789 C CA . LEU A 1 489 ? -3.122 19.734 -14.577 1.00 86.12 489 LEU A CA 1
ATOM 3790 C C . LEU A 1 489 ? -1.831 18.959 -14.316 1.00 86.12 489 LEU A C 1
ATOM 3792 O O . LEU A 1 489 ? -1.294 19.006 -13.212 1.00 86.12 489 LEU A O 1
ATOM 3796 N N . ARG A 1 490 ? -1.313 18.260 -15.324 1.00 79.62 490 ARG A N 1
ATOM 3797 C CA . ARG A 1 490 ? -0.047 17.535 -15.249 1.00 79.62 490 ARG A CA 1
ATOM 3798 C C . ARG A 1 490 ? 1.145 18.486 -15.171 1.00 79.62 490 ARG A C 1
ATOM 3800 O O . ARG A 1 490 ? 2.064 18.237 -14.394 1.00 79.62 490 ARG A O 1
ATOM 3807 N N . ALA A 1 491 ? 1.119 19.592 -15.913 1.00 78.56 491 ALA A N 1
ATOM 3808 C CA . ALA A 1 491 ? 2.116 20.652 -15.802 1.00 78.56 491 ALA A CA 1
ATOM 3809 C C . ALA A 1 491 ? 2.083 21.303 -14.408 1.00 78.56 491 ALA A C 1
ATOM 3811 O O . ALA A 1 491 ? 3.130 21.493 -13.789 1.00 78.56 491 ALA A O 1
ATOM 3812 N N . GLU A 1 492 ? 0.886 21.571 -13.876 1.00 85.75 492 GLU A N 1
ATOM 3813 C CA . GLU A 1 492 ? 0.697 22.059 -12.504 1.00 85.75 492 GLU A CA 1
ATOM 3814 C C . GLU A 1 492 ? 1.239 21.051 -11.468 1.00 85.75 492 GLU A C 1
ATOM 3816 O O . GLU A 1 492 ? 1.980 21.434 -10.558 1.00 85.75 492 GLU A O 1
ATOM 3821 N N . ALA A 1 493 ? 0.958 19.753 -11.643 1.00 80.88 493 ALA A N 1
ATOM 3822 C CA . ALA A 1 493 ? 1.500 18.677 -10.812 1.00 80.88 493 ALA A CA 1
ATOM 3823 C C . ALA A 1 493 ? 3.033 18.660 -10.829 1.00 80.88 493 ALA A C 1
ATOM 3825 O O . ALA A 1 493 ? 3.658 18.600 -9.771 1.00 80.88 493 ALA A O 1
ATOM 3826 N N . ALA A 1 494 ? 3.640 18.766 -12.013 1.00 76.12 494 ALA A N 1
ATOM 3827 C CA . ALA A 1 494 ? 5.090 18.761 -12.169 1.00 76.12 494 ALA A CA 1
ATOM 3828 C C . ALA A 1 494 ? 5.753 19.944 -11.445 1.00 76.12 494 ALA A C 1
ATOM 3830 O O . ALA A 1 494 ? 6.769 19.773 -10.771 1.00 76.12 494 ALA A O 1
ATOM 3831 N N . GLN A 1 495 ? 5.135 21.130 -11.496 1.00 82.12 495 GLN A N 1
ATOM 3832 C CA . GLN A 1 495 ? 5.600 22.300 -10.746 1.00 82.12 495 GLN A CA 1
ATOM 3833 C C . GLN A 1 495 ? 5.513 22.108 -9.225 1.00 82.12 495 GLN A C 1
ATOM 3835 O O . GLN A 1 495 ? 6.389 22.574 -8.501 1.00 82.12 495 GLN A O 1
ATOM 3840 N N . ILE A 1 496 ? 4.460 21.450 -8.723 1.00 82.75 496 ILE A N 1
ATOM 3841 C CA . ILE A 1 496 ? 4.290 21.169 -7.285 1.00 82.75 496 ILE A CA 1
ATOM 3842 C C . ILE A 1 496 ? 5.297 20.113 -6.810 1.00 82.75 496 ILE A C 1
ATOM 3844 O O . ILE A 1 496 ? 5.832 20.206 -5.704 1.00 82.75 496 ILE A O 1
ATOM 3848 N N . LEU A 1 497 ? 5.525 19.085 -7.627 1.00 74.81 497 LEU A N 1
ATOM 3849 C CA . LEU A 1 497 ? 6.346 17.931 -7.274 1.00 74.81 497 LEU A CA 1
ATOM 3850 C C . LEU A 1 497 ? 7.847 18.178 -7.469 1.00 74.81 497 LEU A C 1
ATOM 3852 O O . LEU A 1 497 ? 8.642 17.546 -6.773 1.00 74.81 497 LEU A O 1
ATOM 3856 N N . GLY A 1 498 ? 8.226 19.107 -8.351 1.00 71.50 498 GLY A N 1
ATOM 3857 C CA . GLY A 1 498 ? 9.621 19.403 -8.690 1.00 71.50 498 GLY A CA 1
ATOM 3858 C C . GLY A 1 498 ? 10.226 18.449 -9.727 1.00 71.50 498 GLY A C 1
ATOM 3859 O O . GLY A 1 498 ? 11.428 18.503 -9.966 1.00 71.50 498 GLY A O 1
ATOM 3860 N N . TYR A 1 499 ? 9.412 17.587 -10.341 1.00 61.31 499 TYR A N 1
ATOM 3861 C CA . TYR A 1 499 ? 9.795 16.675 -11.421 1.00 61.31 499 TYR A CA 1
ATOM 3862 C C . TYR A 1 499 ? 8.593 16.416 -12.339 1.00 61.31 499 TYR A C 1
ATOM 3864 O O . TYR A 1 499 ? 7.441 16.580 -11.934 1.00 61.31 499 TYR A O 1
ATOM 3872 N N . HIS A 1 500 ? 8.843 15.996 -13.580 1.00 57.25 500 HIS A N 1
ATOM 3873 C CA . HIS A 1 500 ? 7.772 15.590 -14.488 1.00 57.25 500 HIS A CA 1
ATOM 3874 C C . HIS A 1 500 ? 7.239 14.216 -14.083 1.00 57.25 500 HIS A C 1
ATOM 3876 O O . HIS A 1 500 ? 7.954 13.220 -14.164 1.00 57.25 500 HIS A O 1
ATOM 3882 N N . CYS A 1 501 ? 5.978 14.150 -13.657 1.00 50.84 501 CYS A N 1
ATOM 3883 C CA . CYS A 1 501 ? 5.327 12.871 -13.413 1.00 50.84 501 CYS A CA 1
ATOM 3884 C C . CYS A 1 501 ? 5.080 12.167 -14.758 1.00 50.84 501 CYS A C 1
ATOM 3886 O O . CYS A 1 501 ? 4.233 12.593 -15.543 1.00 50.84 501 CYS A O 1
ATOM 3888 N N . LEU A 1 502 ? 5.856 11.115 -15.036 1.00 49.06 502 LEU A N 1
ATOM 3889 C CA . LEU A 1 502 ? 5.803 10.330 -16.277 1.00 49.06 502 LEU A CA 1
ATOM 3890 C C . LEU A 1 502 ? 4.862 9.119 -16.165 1.00 49.06 502 LEU A C 1
ATOM 3892 O O . LEU A 1 502 ? 5.169 8.051 -16.680 1.00 49.06 502 LEU A O 1
ATOM 3896 N N . GLU A 1 503 ? 3.743 9.272 -15.451 1.00 54.97 503 GLU A N 1
ATOM 3897 C CA . GLU A 1 503 ? 2.678 8.270 -15.260 1.00 54.97 503 GLU A CA 1
ATOM 3898 C C . GLU A 1 503 ? 3.089 6.970 -14.503 1.00 54.97 503 GLU A C 1
ATOM 3900 O O . GLU A 1 503 ? 2.230 6.265 -13.966 1.00 54.97 503 GLU A O 1
ATOM 3905 N N . TYR A 1 504 ? 4.385 6.632 -14.420 1.00 51.09 504 TYR A N 1
ATOM 3906 C CA . TYR A 1 504 ? 4.932 5.368 -13.881 1.00 51.09 504 TYR A CA 1
ATOM 3907 C C . TYR A 1 504 ? 5.437 5.466 -12.444 1.00 51.09 504 TYR A C 1
ATOM 3909 O O . TYR A 1 504 ? 5.136 4.600 -11.618 1.00 51.09 504 TYR A O 1
ATOM 3917 N N . TRP A 1 505 ? 6.169 6.539 -12.133 1.00 54.88 505 TRP A N 1
ATOM 3918 C CA . TRP A 1 505 ? 6.802 6.708 -10.833 1.00 54.88 505 TRP A CA 1
ATOM 3919 C C . TRP A 1 505 ? 5.837 7.310 -9.828 1.00 54.88 505 TRP A C 1
ATOM 3921 O O . TRP A 1 505 ? 5.460 8.483 -9.874 1.00 54.88 505 TRP A O 1
ATOM 3931 N N . VAL A 1 506 ? 5.480 6.463 -8.875 1.00 50.97 506 VAL A N 1
ATOM 3932 C CA . VAL A 1 506 ? 4.969 6.887 -7.586 1.00 50.97 506 VAL A CA 1
ATOM 3933 C C . VAL A 1 506 ? 6.100 7.615 -6.889 1.00 50.97 506 VAL A C 1
ATOM 3935 O O . VAL A 1 506 ? 7.024 6.976 -6.410 1.00 50.97 506 VAL A O 1
ATOM 3938 N N . LEU A 1 507 ? 6.026 8.944 -6.884 1.00 49.62 507 LEU A N 1
ATOM 3939 C CA . LEU A 1 507 ? 6.601 9.801 -5.852 1.00 49.62 507 LEU A CA 1
ATOM 3940 C C . LEU A 1 507 ? 7.990 9.346 -5.366 1.00 49.62 507 LEU A C 1
ATOM 3942 O O . LEU A 1 507 ? 8.111 8.795 -4.281 1.00 49.62 507 LEU A O 1
ATOM 3946 N N . GLU A 1 508 ? 9.039 9.646 -6.143 1.00 45.06 508 GLU A N 1
ATOM 3947 C CA . GLU A 1 508 ? 10.448 9.335 -5.813 1.00 45.06 508 GLU A CA 1
ATOM 3948 C C . GLU A 1 508 ? 10.921 9.865 -4.437 1.00 45.06 508 GLU A C 1
ATOM 3950 O O . GLU A 1 508 ? 11.980 9.477 -3.948 1.00 45.06 508 GLU A O 1
ATOM 3955 N N . ASP A 1 509 ? 10.147 10.747 -3.794 1.00 49.66 509 ASP A N 1
ATOM 3956 C CA . ASP A 1 509 ? 10.342 11.158 -2.404 1.00 49.66 509 ASP A CA 1
ATOM 3957 C C . ASP A 1 509 ? 9.370 10.370 -1.491 1.00 49.66 509 ASP A C 1
ATOM 3959 O O . ASP A 1 509 ? 8.156 10.632 -1.544 1.00 49.66 509 ASP A O 1
ATOM 3963 N N . PRO A 1 510 ? 9.878 9.484 -0.597 1.00 45.03 510 PRO A N 1
ATOM 3964 C CA . PRO A 1 510 ? 9.106 8.781 0.441 1.00 45.03 510 PRO A CA 1
ATOM 3965 C C . PRO A 1 510 ? 8.202 9.703 1.282 1.00 45.03 510 PRO A C 1
ATOM 3967 O O . PRO A 1 510 ? 7.255 9.255 1.931 1.00 45.03 510 PRO A O 1
ATOM 3970 N N . GLY A 1 511 ? 8.468 11.014 1.263 1.00 46.03 511 GLY A N 1
ATOM 3971 C CA . GLY A 1 511 ? 7.669 12.061 1.887 1.00 46.03 511 GLY A CA 1
ATOM 3972 C C . GLY A 1 511 ? 6.702 12.797 0.954 1.00 46.03 511 GLY A C 1
ATOM 3973 O O . GLY A 1 511 ? 6.384 13.944 1.246 1.00 46.03 511 GLY A O 1
ATOM 3974 N N . SER A 1 512 ? 6.246 12.209 -0.156 1.00 51.81 512 SER A N 1
ATOM 3975 C CA . SER A 1 512 ? 5.092 12.715 -0.932 1.00 51.81 512 SER A CA 1
ATOM 3976 C C . SER A 1 512 ? 3.880 11.788 -0.876 1.00 51.81 512 SER A C 1
ATOM 3978 O O . SER A 1 512 ? 2.821 12.121 -1.410 1.00 51.81 512 SER A O 1
ATOM 3980 N N . ASN A 1 513 ? 4.021 10.637 -0.221 1.00 59.78 513 ASN A N 1
ATOM 3981 C CA . ASN A 1 513 ? 3.057 9.559 -0.296 1.00 59.78 513 ASN A CA 1
ATOM 3982 C C . ASN A 1 513 ? 1.660 9.966 0.198 1.00 59.78 513 ASN A C 1
ATOM 3984 O O . ASN A 1 513 ? 1.407 10.243 1.374 1.00 59.78 513 ASN A O 1
ATOM 3988 N N . LEU A 1 514 ? 0.727 9.967 -0.752 1.00 66.81 514 LEU A N 1
ATOM 3989 C CA . LEU A 1 514 ? -0.657 10.398 -0.585 1.00 66.81 514 LEU A CA 1
ATOM 3990 C C . LEU A 1 514 ? -1.466 9.501 0.357 1.00 66.81 514 LEU A C 1
ATOM 3992 O O . LEU A 1 514 ? -2.552 9.891 0.780 1.00 66.81 514 LEU A O 1
ATOM 3996 N N . TYR A 1 515 ? -0.938 8.339 0.751 1.00 68.12 515 TYR A N 1
ATOM 3997 C CA . TYR A 1 515 ? -1.577 7.462 1.731 1.00 68.12 515 TYR A CA 1
ATOM 3998 C C . TYR A 1 515 ? -1.811 8.130 3.096 1.00 68.12 515 TYR A C 1
ATOM 4000 O O . TYR A 1 515 ? -2.611 7.635 3.888 1.00 68.12 515 TYR A O 1
ATOM 4008 N N . LEU A 1 516 ? -1.124 9.245 3.398 1.00 71.81 516 LEU A N 1
ATOM 4009 C CA . LEU A 1 516 ? -1.327 9.995 4.640 1.00 71.81 516 LEU A CA 1
ATOM 4010 C C . LEU A 1 516 ? -2.669 10.742 4.619 1.00 71.81 516 LEU A C 1
ATOM 4012 O O . LEU A 1 516 ? -3.243 10.990 5.682 1.00 71.81 516 LEU A O 1
ATOM 4016 N N . PHE A 1 517 ? -3.201 11.016 3.422 1.00 79.31 517 PHE A N 1
ATOM 4017 C CA . PHE A 1 517 ? -4.576 11.447 3.195 1.00 79.31 517 PHE A CA 1
ATOM 4018 C C . PHE A 1 517 ? -5.523 10.246 3.270 1.00 79.31 517 PHE A C 1
ATOM 4020 O O . PHE A 1 517 ? -6.008 9.705 2.272 1.00 79.31 517 PHE A O 1
ATOM 4027 N N . ASP A 1 518 ? -5.773 9.818 4.502 1.00 74.94 518 ASP A N 1
ATOM 4028 C CA . ASP A 1 518 ? -6.634 8.690 4.857 1.00 74.94 518 ASP A CA 1
ATOM 4029 C C . ASP A 1 518 ? -8.097 9.101 5.116 1.00 74.94 518 ASP A C 1
ATOM 4031 O O . ASP A 1 518 ? -8.883 8.325 5.663 1.00 74.94 518 ASP A O 1
ATOM 4035 N N . GLY A 1 519 ? -8.463 10.344 4.779 1.00 82.31 519 GLY A N 1
ATOM 4036 C CA . GLY A 1 519 ? -9.766 10.926 5.104 1.00 82.31 519 GLY A CA 1
ATOM 4037 C C . GLY A 1 519 ? -9.966 11.220 6.595 1.00 82.31 519 GLY A C 1
ATOM 4038 O O . GLY A 1 519 ? -11.088 11.511 7.007 1.00 82.31 519 GLY A O 1
ATOM 4039 N N . ARG A 1 520 ? -8.916 11.125 7.424 1.00 78.56 520 ARG A N 1
ATOM 4040 C CA . ARG A 1 520 ? -8.980 11.382 8.874 1.00 78.56 520 ARG A CA 1
ATOM 4041 C C . ARG A 1 520 ? -8.027 12.482 9.321 1.00 78.56 520 ARG A C 1
ATOM 4043 O O . ARG A 1 520 ? -8.370 13.208 10.256 1.00 78.56 520 ARG A O 1
ATOM 4050 N N . ARG A 1 521 ? -6.846 12.572 8.704 1.00 83.12 521 ARG A N 1
ATOM 4051 C CA . ARG A 1 521 ? -5.839 13.599 9.005 1.00 83.12 521 ARG A CA 1
ATOM 4052 C C . ARG A 1 521 ? -6.043 14.871 8.189 1.00 83.12 521 ARG A C 1
ATOM 4054 O O . ARG A 1 521 ? -6.486 14.820 7.040 1.00 83.12 521 ARG A O 1
ATOM 4061 N N . SER A 1 522 ? -5.714 16.008 8.795 1.00 88.31 522 SER A N 1
ATOM 4062 C CA . SER A 1 522 ? -5.641 17.288 8.095 1.00 88.31 522 SER A CA 1
ATOM 4063 C C . SER A 1 522 ? -4.373 17.407 7.260 1.00 88.31 522 SER A C 1
ATOM 4065 O O . SER A 1 522 ? -3.391 16.714 7.517 1.00 88.31 522 SER A O 1
ATOM 4067 N N . ILE A 1 523 ? -4.363 18.314 6.282 1.00 90.31 523 ILE A N 1
ATOM 4068 C CA . ILE A 1 523 ? -3.157 18.620 5.494 1.00 90.31 523 ILE A CA 1
ATOM 4069 C C . ILE A 1 523 ? -2.004 19.026 6.417 1.00 90.31 523 ILE A C 1
ATOM 4071 O O . ILE A 1 523 ? -0.868 18.604 6.212 1.00 90.31 523 ILE A O 1
ATOM 4075 N N . PHE A 1 524 ? -2.306 19.779 7.477 1.00 88.31 524 PHE A N 1
ATOM 4076 C CA . PHE A 1 524 ? -1.320 20.132 8.494 1.00 88.31 524 PHE A CA 1
ATOM 4077 C C . PHE A 1 524 ? -0.767 18.895 9.213 1.00 88.31 524 PHE A C 1
ATOM 4079 O O . PHE A 1 524 ? 0.444 18.726 9.275 1.00 88.31 524 PHE A O 1
ATOM 4086 N N . GLU A 1 525 ? -1.624 17.992 9.699 1.00 83.69 525 GLU A N 1
ATOM 4087 C CA . GLU A 1 525 ? -1.192 16.750 10.360 1.00 83.69 525 GLU A CA 1
ATOM 4088 C C . GLU A 1 525 ? -0.360 15.853 9.432 1.00 83.69 525 GLU A C 1
ATOM 4090 O O . GLU A 1 525 ? 0.600 15.232 9.882 1.00 83.69 525 GLU A O 1
ATOM 4095 N N . VAL A 1 526 ? -0.701 15.803 8.140 1.00 82.44 526 VAL A N 1
ATOM 4096 C CA . VAL A 1 526 ? 0.085 15.094 7.120 1.00 82.44 526 VAL A CA 1
ATOM 4097 C C . VAL A 1 526 ? 1.470 15.718 6.961 1.00 82.44 526 VAL A C 1
ATOM 4099 O O . VAL A 1 526 ? 2.465 14.997 7.039 1.00 82.44 526 VAL A O 1
ATOM 4102 N N . ALA A 1 527 ? 1.552 17.042 6.814 1.00 83.62 527 ALA A N 1
ATOM 4103 C CA . ALA A 1 527 ? 2.826 17.746 6.703 1.00 83.62 527 ALA A CA 1
ATOM 4104 C C . ALA A 1 527 ? 3.695 17.540 7.950 1.00 83.62 527 ALA A C 1
ATOM 4106 O O . ALA A 1 527 ? 4.876 17.254 7.831 1.00 83.62 527 ALA A O 1
ATOM 4107 N N . GLN A 1 528 ? 3.121 17.572 9.153 1.00 82.31 528 GLN A N 1
ATOM 4108 C CA . GLN A 1 528 ? 3.894 17.338 10.375 1.00 82.31 528 GLN A CA 1
ATOM 4109 C C . GLN A 1 528 ? 4.517 15.929 10.450 1.00 82.31 528 GLN A C 1
ATOM 4111 O O . GLN A 1 528 ? 5.551 15.756 11.090 1.00 82.31 528 GLN A O 1
ATOM 4116 N N . ILE A 1 529 ? 3.909 14.923 9.809 1.00 75.38 529 ILE A N 1
ATOM 4117 C CA . ILE A 1 529 ? 4.459 13.558 9.731 1.00 75.38 529 ILE A CA 1
ATOM 4118 C C . ILE A 1 529 ? 5.547 13.463 8.656 1.00 75.38 529 ILE A C 1
ATOM 4120 O O . ILE A 1 529 ? 6.556 12.797 8.864 1.00 75.38 529 ILE A O 1
ATOM 4124 N N . ALA A 1 530 ? 5.326 14.090 7.502 1.00 73.12 530 ALA A N 1
ATOM 4125 C CA . ALA A 1 530 ? 6.181 13.941 6.326 1.00 73.12 530 ALA A CA 1
ATOM 4126 C C . ALA A 1 530 ? 7.317 14.977 6.213 1.00 73.12 530 ALA A C 1
ATOM 4128 O O . ALA A 1 530 ? 8.213 14.801 5.387 1.00 73.12 530 ALA A O 1
ATOM 4129 N N . GLY A 1 531 ? 7.261 16.049 7.005 1.00 77.62 531 GLY A N 1
ATOM 4130 C CA . GLY A 1 531 ? 8.153 17.209 6.949 1.00 77.62 531 GLY A CA 1
ATOM 4131 C C . GLY A 1 531 ? 7.348 18.514 7.045 1.00 77.62 531 GLY A C 1
ATOM 4132 O O . GLY A 1 531 ? 6.657 18.856 6.079 1.00 77.62 531 GLY A O 1
ATOM 4133 N N . PRO A 1 532 ? 7.373 19.248 8.180 1.00 81.94 532 PRO A N 1
ATOM 4134 C CA . PRO A 1 532 ? 6.611 20.490 8.362 1.00 81.94 532 PRO A CA 1
ATOM 4135 C C . PRO A 1 532 ? 6.838 21.537 7.261 1.00 81.94 532 PRO A C 1
ATOM 4137 O O . PRO A 1 532 ? 5.916 22.263 6.891 1.00 81.94 532 PRO A O 1
ATOM 4140 N N . GLU A 1 533 ? 8.043 21.581 6.692 1.00 85.75 533 GLU A N 1
ATOM 4141 C CA . GLU A 1 533 ? 8.433 22.434 5.568 1.00 85.75 533 GLU A CA 1
ATOM 4142 C C . GLU A 1 533 ? 7.668 22.129 4.268 1.00 85.75 533 GLU A C 1
ATOM 4144 O O . GLU A 1 533 ? 7.585 22.978 3.383 1.00 85.75 533 GLU A O 1
ATOM 4149 N N . LYS A 1 534 ? 7.054 20.944 4.155 1.00 84.25 534 LYS A N 1
ATOM 4150 C CA . LYS A 1 534 ? 6.290 20.500 2.979 1.00 84.25 534 LYS A CA 1
ATOM 4151 C C . LYS A 1 534 ? 4.818 20.932 3.009 1.00 84.25 534 LYS A C 1
ATOM 4153 O O . LYS A 1 534 ? 4.056 20.533 2.128 1.00 84.25 534 LYS A O 1
ATOM 4158 N N . LEU A 1 535 ? 4.384 21.731 3.990 1.00 89.06 535 LEU A N 1
ATOM 4159 C CA . LEU A 1 535 ? 2.976 22.118 4.160 1.00 89.06 535 LEU A CA 1
ATOM 4160 C C . LEU A 1 535 ? 2.357 22.736 2.898 1.00 89.06 535 LEU A C 1
ATOM 4162 O O . LEU A 1 535 ? 1.269 22.330 2.489 1.00 89.06 535 LEU A O 1
ATOM 4166 N N . GLU A 1 536 ? 3.049 23.689 2.272 1.00 91.12 536 GLU A N 1
ATOM 4167 C CA . GLU A 1 536 ? 2.569 24.349 1.052 1.00 91.12 536 GLU A CA 1
ATOM 4168 C C . GLU A 1 536 ? 2.478 23.361 -0.120 1.00 91.12 536 GLU A C 1
ATOM 4170 O O . GLU A 1 536 ? 1.465 23.320 -0.821 1.00 91.12 536 GLU A O 1
ATOM 4175 N N . LYS A 1 537 ? 3.490 22.493 -0.281 1.00 87.94 537 LYS A N 1
ATOM 4176 C CA . LYS A 1 537 ? 3.489 21.413 -1.282 1.00 87.94 537 LYS A CA 1
ATOM 4177 C C . LYS A 1 537 ? 2.254 20.525 -1.117 1.00 87.94 537 LYS A C 1
ATOM 4179 O O . LYS A 1 537 ? 1.548 20.277 -2.090 1.00 87.94 537 LYS A O 1
ATOM 4184 N N . TYR A 1 538 ? 1.950 20.093 0.107 1.00 88.12 538 TYR A N 1
ATOM 4185 C CA . TYR A 1 538 ? 0.790 19.244 0.382 1.00 88.12 538 TYR A CA 1
ATOM 4186 C C . TYR A 1 538 ? -0.553 19.954 0.212 1.00 88.12 538 TYR A C 1
ATOM 4188 O O . TYR A 1 538 ? -1.505 19.322 -0.247 1.00 88.12 538 TYR A O 1
ATOM 4196 N N . GLN A 1 539 ? -0.644 21.247 0.536 1.00 92.31 539 GLN A N 1
ATOM 4197 C CA . GLN A 1 539 ? -1.851 22.031 0.275 1.00 92.31 539 GLN A CA 1
ATOM 4198 C C . GLN A 1 539 ? -2.128 22.122 -1.226 1.00 92.31 539 GLN A C 1
ATOM 4200 O O . GLN A 1 539 ? -3.225 21.782 -1.671 1.00 92.31 539 GLN A O 1
ATOM 4205 N N . ARG A 1 540 ? -1.125 22.538 -2.008 1.00 92.19 540 ARG A N 1
ATOM 4206 C CA . ARG A 1 540 ? -1.237 22.655 -3.467 1.00 92.19 540 ARG A CA 1
ATOM 4207 C C . ARG A 1 540 ? -1.576 21.309 -4.101 1.00 92.19 540 ARG A C 1
ATOM 4209 O O . ARG A 1 540 ? -2.468 21.242 -4.940 1.00 92.19 540 ARG A O 1
ATOM 4216 N N . LEU A 1 541 ? -0.935 20.233 -3.644 1.00 87.44 541 LEU A N 1
ATOM 4217 C CA . LEU A 1 541 ? -1.217 18.878 -4.111 1.00 87.44 541 LEU A CA 1
ATOM 4218 C C . LEU A 1 541 ? -2.655 18.444 -3.793 1.00 87.44 541 LEU A C 1
ATOM 4220 O O . LEU A 1 541 ? -3.334 17.913 -4.663 1.00 87.44 541 LEU A O 1
ATOM 4224 N N . ALA A 1 542 ? -3.155 18.701 -2.582 1.00 89.62 542 ALA A N 1
ATOM 4225 C CA . ALA A 1 542 ? -4.533 18.377 -2.219 1.00 89.62 542 ALA A CA 1
ATOM 4226 C C . ALA A 1 542 ? -5.559 19.124 -3.089 1.00 89.62 542 ALA A C 1
ATOM 4228 O O . ALA A 1 542 ? -6.522 18.517 -3.555 1.00 89.62 542 ALA A O 1
ATOM 4229 N N . LEU A 1 543 ? -5.339 20.420 -3.335 1.00 92.62 543 LEU A N 1
ATOM 4230 C CA . LEU A 1 543 ? -6.206 21.238 -4.188 1.00 92.62 543 LEU A CA 1
ATOM 4231 C C . LEU A 1 543 ? -6.182 20.770 -5.648 1.00 92.62 543 LEU A C 1
ATOM 4233 O O . LEU A 1 543 ? -7.236 20.681 -6.276 1.00 92.62 543 LEU A O 1
ATOM 4237 N N . LEU A 1 544 ? -5.005 20.411 -6.170 1.00 90.38 544 LEU A N 1
ATOM 4238 C CA . LEU A 1 544 ? -4.867 19.802 -7.493 1.00 90.38 544 LEU A CA 1
ATOM 4239 C C . LEU A 1 544 ? -5.670 18.496 -7.584 1.00 90.38 544 LEU A C 1
ATOM 4241 O O . LEU A 1 544 ? -6.400 18.286 -8.548 1.00 90.38 544 LEU A O 1
ATOM 4245 N N . LEU A 1 545 ? -5.566 17.631 -6.571 1.00 87.31 545 LEU A N 1
ATOM 4246 C CA . LEU A 1 545 ? -6.292 16.360 -6.522 1.00 87.31 545 LEU A CA 1
ATOM 4247 C C . LEU A 1 545 ? -7.810 16.544 -6.482 1.00 87.31 545 LEU A C 1
ATOM 4249 O O . LEU A 1 545 ? -8.532 15.776 -7.115 1.00 87.31 545 LEU A O 1
ATOM 4253 N N . GLU A 1 546 ? -8.299 17.555 -5.764 1.00 91.62 546 GLU A N 1
ATOM 4254 C CA . GLU A 1 546 ? -9.718 17.914 -5.767 1.00 91.62 546 GLU A CA 1
ATOM 4255 C C . GLU A 1 546 ? -10.163 18.439 -7.138 1.00 91.62 546 GLU A C 1
ATOM 4257 O O . GLU A 1 546 ? -11.163 17.967 -7.679 1.00 91.62 546 GLU A O 1
ATOM 4262 N N . LYS A 1 547 ? -9.380 19.339 -7.748 1.00 92.62 547 LYS A N 1
ATOM 4263 C CA . LYS A 1 547 ? -9.617 19.865 -9.105 1.00 92.62 547 LYS A CA 1
ATOM 4264 C C . LYS A 1 547 ? -9.633 18.755 -10.163 1.00 92.62 547 LYS A C 1
ATOM 4266 O O . LYS A 1 547 ? -10.416 18.826 -11.105 1.00 92.62 547 LYS A O 1
ATOM 4271 N N . ALA A 1 548 ? -8.806 17.724 -9.987 1.00 87.19 548 ALA A N 1
ATOM 4272 C CA . ALA A 1 548 ? -8.733 16.549 -10.852 1.00 87.19 548 ALA A CA 1
ATOM 4273 C C . ALA A 1 548 ? -9.834 15.501 -10.591 1.00 87.19 548 ALA A C 1
ATOM 4275 O O . ALA A 1 548 ? -9.916 14.517 -11.322 1.00 87.19 548 ALA A O 1
ATOM 4276 N N . GLY A 1 549 ? -10.655 15.661 -9.546 1.00 89.38 549 GLY A N 1
ATOM 4277 C CA . GLY A 1 549 ? -11.659 14.664 -9.163 1.00 89.38 549 GLY A CA 1
ATOM 4278 C C . GLY A 1 549 ? -11.070 13.370 -8.586 1.00 89.38 549 GLY A C 1
ATOM 4279 O O . GLY A 1 549 ? -11.743 12.343 -8.586 1.00 89.38 549 GLY A O 1
ATOM 4280 N N . LEU A 1 550 ? -9.828 13.405 -8.090 1.00 85.19 550 LEU A N 1
ATOM 4281 C CA . LEU A 1 550 ? -9.123 12.266 -7.478 1.00 85.19 550 LEU A CA 1
ATOM 4282 C C . LEU A 1 550 ? -9.209 12.273 -5.941 1.00 85.19 550 LEU A C 1
ATOM 4284 O O . LEU A 1 550 ? -8.948 11.262 -5.280 1.00 85.19 550 LEU A O 1
ATOM 4288 N N . ALA A 1 551 ? -9.602 13.403 -5.353 1.00 88.88 551 ALA A N 1
ATOM 4289 C CA . ALA A 1 551 ? -9.860 13.550 -3.928 1.00 88.88 551 ALA A CA 1
ATOM 4290 C C . ALA A 1 551 ? -11.070 14.454 -3.667 1.00 88.88 551 ALA A C 1
ATOM 4292 O O . ALA A 1 551 ? -11.498 15.227 -4.520 1.00 88.88 551 ALA A O 1
ATOM 4293 N N . ARG A 1 552 ? -11.601 14.375 -2.450 1.00 92.12 552 ARG A N 1
ATOM 4294 C CA . ARG A 1 552 ? -12.576 15.312 -1.898 1.00 92.12 552 ARG A CA 1
ATOM 4295 C C . ARG A 1 552 ? -11.978 15.975 -0.669 1.00 92.12 552 ARG A C 1
ATOM 4297 O O . ARG A 1 552 ? -11.512 15.273 0.232 1.00 92.12 552 ARG A O 1
ATOM 4304 N N . ILE A 1 553 ? -12.048 17.300 -0.586 1.00 93.75 553 ILE A N 1
ATOM 4305 C CA . ILE A 1 553 ? -11.640 18.020 0.614 1.00 93.75 553 ILE A CA 1
ATOM 4306 C C . ILE A 1 553 ? -12.880 18.351 1.437 1.00 93.75 553 ILE A C 1
ATOM 4308 O O . ILE A 1 553 ? -13.866 18.919 0.969 1.00 93.75 553 ILE A O 1
ATOM 4312 N N . THR A 1 554 ? -12.835 17.978 2.709 1.00 92.06 554 THR A N 1
ATOM 4313 C CA . THR A 1 554 ? -13.828 18.392 3.702 1.00 92.06 554 THR A CA 1
ATOM 4314 C C . THR A 1 554 ? -13.170 19.320 4.706 1.00 92.06 554 THR A C 1
ATOM 4316 O O . THR A 1 554 ? -11.965 19.248 4.941 1.00 92.06 554 THR A O 1
ATOM 4319 N N . ARG A 1 555 ? -13.947 20.238 5.281 1.00 90.12 555 ARG A N 1
ATOM 4320 C CA . ARG A 1 555 ? -13.454 21.147 6.316 1.00 90.12 555 ARG A CA 1
ATOM 4321 C C . ARG A 1 555 ? -14.032 20.734 7.661 1.00 90.12 555 ARG A C 1
ATOM 4323 O O . ARG A 1 555 ? -15.250 20.711 7.800 1.00 90.12 555 ARG A O 1
ATOM 4330 N N . ARG A 1 556 ? -13.163 20.420 8.623 1.00 87.31 556 ARG A N 1
ATOM 4331 C CA . ARG A 1 556 ? -13.541 20.186 10.023 1.00 87.31 556 ARG A CA 1
ATOM 4332 C C . ARG A 1 556 ? -13.572 21.493 10.809 1.00 87.31 556 ARG A C 1
ATOM 4334 O O . ARG A 1 556 ? -12.806 22.423 10.523 1.00 87.31 556 ARG A O 1
ATOM 4341 N N . SER A 1 557 ? -14.411 21.538 11.833 1.00 88.56 557 SER A N 1
ATOM 4342 C CA . SER A 1 557 ? -14.345 22.578 12.857 1.00 88.56 557 SER A CA 1
ATOM 4343 C C . SER A 1 557 ? -13.128 22.379 13.764 1.00 88.56 557 SER A C 1
ATOM 4345 O O . SER A 1 557 ? -12.664 21.257 13.985 1.00 88.56 557 SER A O 1
ATOM 4347 N N . VAL A 1 558 ? -12.600 23.484 14.290 1.00 86.69 558 VAL A N 1
ATOM 4348 C CA . VAL A 1 558 ? -11.570 23.496 15.336 1.00 86.69 558 VAL A CA 1
ATOM 4349 C C . VAL A 1 558 ? -12.175 24.234 16.518 1.00 86.69 558 VAL A C 1
ATOM 4351 O O . VAL A 1 558 ? -12.566 25.387 16.366 1.00 86.69 558 VAL A O 1
ATOM 4354 N N . VAL A 1 559 ? -12.284 23.560 17.658 1.00 88.88 559 VAL A N 1
ATOM 4355 C CA . VAL A 1 559 ? -12.899 24.099 18.876 1.00 88.88 559 VAL A CA 1
ATOM 4356 C C . VAL A 1 559 ? -11.938 23.993 20.050 1.00 88.88 559 VAL A C 1
ATOM 4358 O O . VAL A 1 559 ? -11.192 23.019 20.165 1.00 88.88 559 VAL A O 1
ATOM 4361 N N . GLY A 1 560 ? -11.939 24.992 20.922 1.00 90.88 560 GLY A N 1
ATOM 4362 C CA . GLY A 1 560 ? -11.193 24.990 22.176 1.00 90.88 560 GLY A CA 1
ATOM 4363 C C . GLY A 1 560 ? -12.087 24.780 23.397 1.00 90.88 560 GLY A C 1
ATOM 4364 O O . GLY A 1 560 ? -13.312 24.687 23.298 1.00 90.88 560 GLY A O 1
ATOM 4365 N N . LYS A 1 561 ? -11.459 24.767 24.581 1.00 94.44 561 LYS A N 1
ATOM 4366 C CA . LYS A 1 561 ? -12.147 24.689 25.882 1.00 94.44 561 LYS A CA 1
ATOM 4367 C C . LYS A 1 561 ? -13.290 25.706 25.998 1.00 94.44 561 LYS A C 1
ATOM 4369 O O . LYS A 1 561 ? -14.381 25.352 26.435 1.00 94.44 561 LYS A O 1
ATOM 4374 N N . GLN A 1 562 ? -13.051 26.953 25.584 1.00 94.62 562 GLN A N 1
ATOM 4375 C CA . GLN A 1 562 ? -14.029 28.034 25.724 1.00 94.62 562 GLN A CA 1
ATOM 4376 C C . GLN A 1 562 ? -15.274 27.823 24.850 1.00 94.62 562 GLN A C 1
ATOM 4378 O O . GLN A 1 562 ? -16.384 28.043 25.326 1.00 94.62 562 GLN A O 1
ATOM 4383 N N . ASP A 1 563 ? -15.107 27.342 23.614 1.00 94.06 563 ASP A N 1
ATOM 4384 C CA . ASP A 1 563 ? -16.231 27.034 22.719 1.00 94.06 563 ASP A CA 1
ATOM 4385 C C . ASP A 1 563 ? -17.107 25.920 23.305 1.00 94.06 563 ASP A C 1
ATOM 4387 O O . ASP A 1 563 ? -18.336 25.994 23.272 1.00 94.06 563 ASP A O 1
ATOM 4391 N N . ILE A 1 564 ? -16.466 24.900 23.892 1.00 95.44 564 ILE A N 1
ATOM 4392 C CA . ILE A 1 564 ? -17.151 23.803 24.581 1.00 95.44 564 ILE A CA 1
ATOM 4393 C C . ILE A 1 564 ? -17.916 24.336 25.790 1.00 95.44 564 ILE A C 1
ATOM 4395 O O . ILE A 1 564 ? -19.105 24.057 25.925 1.00 95.44 564 ILE A O 1
ATOM 4399 N N . LEU A 1 565 ? -17.266 25.126 26.646 1.00 95.62 565 LEU A N 1
ATOM 4400 C CA . LEU A 1 565 ? -17.889 25.694 27.838 1.00 95.62 565 LEU A CA 1
ATOM 4401 C C . LEU A 1 565 ? -19.116 26.541 27.481 1.00 95.62 565 LEU A C 1
ATOM 4403 O O . LEU A 1 565 ? -20.204 26.285 27.992 1.00 95.62 565 LEU A O 1
ATOM 4407 N N . THR A 1 566 ? -18.972 27.500 26.564 1.00 94.69 566 THR A N 1
ATOM 4408 C CA . THR A 1 566 ? -20.073 28.369 26.126 1.00 94.69 566 THR A CA 1
ATOM 4409 C C . THR A 1 566 ? -21.194 27.570 25.457 1.00 94.69 566 THR A C 1
ATOM 4411 O O . THR A 1 566 ? -22.375 27.792 25.735 1.00 94.69 566 THR A O 1
ATOM 4414 N N . GLY A 1 567 ? -20.846 26.585 24.627 1.00 94.69 567 GLY A N 1
ATOM 4415 C CA . GLY A 1 567 ? -21.824 25.709 23.994 1.00 94.69 567 GLY A CA 1
ATOM 4416 C C . GLY A 1 567 ? -22.620 24.874 25.001 1.00 94.69 567 GLY A C 1
ATOM 4417 O O . GLY A 1 567 ? -23.837 24.749 24.861 1.00 94.69 567 GLY A O 1
ATOM 4418 N N . LEU A 1 568 ? -21.974 24.357 26.048 1.00 95.75 568 LEU A N 1
ATOM 4419 C CA . LEU A 1 568 ? -22.643 23.616 27.120 1.00 95.75 568 LEU A CA 1
ATOM 4420 C C . LEU A 1 568 ? -23.482 24.523 28.030 1.00 95.75 568 LEU A C 1
ATOM 4422 O O . LEU A 1 568 ? -24.573 24.128 28.435 1.00 95.75 568 LEU A O 1
ATOM 4426 N N . GLN A 1 569 ? -23.030 25.750 28.307 1.00 94.69 569 GLN A N 1
ATOM 4427 C CA . GLN A 1 569 ? -23.805 26.742 29.066 1.00 94.69 569 GLN A CA 1
ATOM 4428 C C . GLN A 1 569 ? -25.138 27.071 28.382 1.00 94.69 569 GLN A C 1
ATOM 4430 O O . GLN A 1 569 ? -26.157 27.211 29.056 1.00 94.69 569 GLN A O 1
ATOM 4435 N N . SER A 1 570 ? -25.165 27.127 27.047 1.00 94.56 570 SER A N 1
ATOM 4436 C CA . SER A 1 570 ? -26.400 27.399 26.293 1.00 94.56 570 SER A CA 1
ATOM 4437 C C . SER A 1 570 ? -27.471 26.300 26.410 1.00 94.56 570 SER A C 1
ATOM 4439 O O . SER A 1 570 ? -28.639 26.567 26.144 1.00 94.56 570 SER A O 1
ATOM 4441 N N . LEU A 1 571 ? -27.105 25.095 26.872 1.00 94.31 571 LEU A N 1
ATOM 4442 C CA . LEU A 1 571 ? -28.047 24.017 27.206 1.00 94.31 571 LEU A CA 1
ATOM 4443 C C . LEU A 1 571 ? -28.703 24.210 28.585 1.00 94.31 571 LEU A C 1
ATOM 4445 O O . LEU A 1 571 ? -29.376 23.312 29.076 1.00 94.31 571 LEU A O 1
ATOM 4449 N N . GLY A 1 572 ? -28.466 25.337 29.263 1.00 92.94 572 GLY A N 1
ATOM 4450 C CA . GLY A 1 572 ? -29.052 25.613 30.576 1.00 92.94 572 GLY A CA 1
ATOM 4451 C C . GLY A 1 572 ? -28.486 24.747 31.705 1.00 92.94 572 GLY A C 1
ATOM 4452 O O . GLY A 1 572 ? -29.141 24.567 32.732 1.00 92.94 572 GLY A O 1
ATOM 4453 N N . ILE A 1 573 ? -27.278 24.195 31.539 1.00 95.44 573 ILE A N 1
ATOM 4454 C CA . ILE A 1 573 ? -26.604 23.438 32.599 1.00 95.44 573 ILE A CA 1
ATOM 4455 C C . ILE A 1 573 ? -26.163 24.414 33.693 1.00 95.44 573 ILE A C 1
ATOM 4457 O O . ILE A 1 573 ? -25.284 25.249 33.486 1.00 95.44 573 ILE A O 1
ATOM 4461 N N . ALA A 1 574 ? -26.782 24.300 34.866 1.00 91.62 574 ALA A N 1
ATOM 4462 C CA . ALA A 1 574 ? -26.461 25.127 36.021 1.00 91.62 574 ALA A CA 1
ATOM 4463 C C . ALA A 1 574 ? -25.191 24.647 36.744 1.00 91.62 574 ALA A C 1
ATOM 4465 O O . ALA A 1 574 ? -24.863 23.457 36.760 1.00 91.62 574 ALA A O 1
ATOM 4466 N N . ARG A 1 575 ? -24.515 25.578 37.427 1.00 95.75 575 ARG A N 1
ATOM 4467 C CA . ARG A 1 575 ? -23.481 25.245 38.415 1.00 95.75 575 ARG A CA 1
ATOM 4468 C C . ARG A 1 575 ? -24.095 24.359 39.512 1.00 95.75 575 ARG A C 1
ATOM 4470 O O . ARG A 1 575 ? -25.235 24.579 39.909 1.00 95.75 575 ARG A O 1
ATOM 4477 N N . GLY A 1 576 ? -23.357 23.359 39.982 1.00 96.44 576 GLY A N 1
ATOM 4478 C CA . GLY A 1 576 ? -23.835 22.343 40.924 1.00 96.44 576 GLY A CA 1
ATOM 4479 C C . GLY A 1 576 ? -24.579 21.168 40.276 1.00 96.44 576 GLY A C 1
ATOM 4480 O O . GLY A 1 576 ? -25.071 20.299 40.988 1.00 96.44 576 GLY A O 1
ATOM 4481 N N . ALA A 1 577 ? -24.684 21.105 38.942 1.00 97.31 577 ALA A N 1
ATOM 4482 C CA . ALA A 1 577 ? -25.384 20.011 38.271 1.00 97.31 577 ALA A CA 1
ATOM 4483 C C . ALA A 1 577 ? -24.697 18.643 38.457 1.00 97.31 577 ALA A C 1
ATOM 4485 O O . ALA A 1 577 ? -23.471 18.534 38.473 1.00 97.31 577 ALA A O 1
ATOM 4486 N N . LEU A 1 578 ? -25.518 17.588 38.514 1.00 98.25 578 LEU A N 1
ATOM 4487 C CA . LEU A 1 578 ? -25.103 16.189 38.397 1.00 98.25 578 LEU A CA 1
ATOM 4488 C C . LEU A 1 578 ? -25.275 15.730 36.942 1.00 98.25 578 LEU A C 1
ATOM 4490 O O . LEU A 1 578 ? -26.400 15.612 36.449 1.00 98.25 578 LEU A O 1
ATOM 4494 N N . LEU A 1 579 ? -24.162 15.468 36.261 1.00 98.38 579 LEU A N 1
ATOM 4495 C CA . LEU A 1 579 ? -24.112 15.070 34.857 1.00 98.38 579 LEU A CA 1
ATOM 4496 C C . LEU A 1 579 ? -23.587 13.644 34.713 1.00 98.38 579 LEU A C 1
ATOM 4498 O O . LEU A 1 579 ? -22.493 13.335 35.169 1.00 98.38 579 LEU A O 1
ATOM 4502 N N . MET A 1 580 ? -24.325 12.803 33.999 1.00 98.25 580 MET A N 1
ATOM 4503 C CA . MET A 1 580 ? -23.855 11.513 33.507 1.00 98.25 580 MET A CA 1
ATOM 4504 C C . MET A 1 580 ? -23.521 11.643 32.019 1.00 98.25 580 MET A C 1
ATOM 4506 O O . MET A 1 580 ? -24.410 11.737 31.167 1.00 98.25 580 MET A O 1
ATOM 4510 N N . VAL A 1 581 ? -22.228 11.694 31.712 1.00 98.19 581 VAL A N 1
ATOM 4511 C CA . VAL A 1 581 ? -21.700 12.048 30.396 1.00 98.19 581 VAL A CA 1
ATOM 4512 C C . VAL A 1 581 ? -21.389 10.797 29.580 1.00 98.19 581 VAL A C 1
ATOM 4514 O O . VAL A 1 581 ? -20.610 9.937 29.983 1.00 98.19 581 VAL A O 1
ATOM 4517 N N . HIS A 1 582 ? -21.959 10.741 28.382 1.00 95.69 582 HIS A N 1
ATOM 4518 C CA . HIS A 1 582 ? -21.593 9.805 27.323 1.00 95.69 582 HIS A CA 1
ATOM 4519 C C . HIS A 1 582 ? -20.961 10.609 26.187 1.00 95.69 582 HIS A C 1
ATOM 4521 O O . HIS A 1 582 ? -21.404 11.721 25.898 1.00 95.69 582 HIS A O 1
ATOM 4527 N N . SER A 1 583 ? -19.928 10.086 25.523 1.00 92.75 583 SER A N 1
ATOM 4528 C CA . SER A 1 583 ? -19.164 10.904 24.576 1.00 92.75 583 SER A CA 1
ATOM 4529 C C . SER A 1 583 ? -18.729 10.180 23.307 1.00 92.75 583 SER A C 1
ATOM 4531 O O . SER A 1 583 ? -18.422 8.994 23.293 1.00 92.75 583 SER A O 1
ATOM 4533 N N . SER A 1 584 ? -18.675 10.946 22.221 1.00 88.94 584 SER A N 1
ATOM 4534 C CA . SER A 1 584 ? -18.098 10.575 20.935 1.00 88.94 584 SER A CA 1
ATOM 4535 C C . SER A 1 584 ? -17.268 11.755 20.425 1.00 88.94 584 SER A C 1
ATOM 4537 O O . SER A 1 584 ? -17.656 12.429 19.474 1.00 88.94 584 SER A O 1
ATOM 4539 N N . LEU A 1 585 ? -16.100 12.002 21.031 1.00 88.75 585 LEU A N 1
ATOM 4540 C CA . LEU A 1 585 ? -15.267 13.182 20.726 1.00 88.75 585 LEU A CA 1
ATOM 4541 C C . LEU A 1 585 ? -14.918 13.349 19.238 1.00 88.75 585 LEU A C 1
ATOM 4543 O O . LEU A 1 585 ? -14.740 14.467 18.769 1.00 88.75 585 LEU A O 1
ATOM 4547 N N . ARG A 1 586 ? -14.881 12.254 18.466 1.00 81.88 586 ARG A N 1
ATOM 4548 C CA . ARG A 1 586 ? -14.641 12.289 17.013 1.00 81.88 586 ARG A CA 1
ATOM 4549 C C . ARG A 1 586 ? -15.631 13.154 16.225 1.00 81.88 586 ARG A C 1
ATOM 4551 O O . ARG A 1 586 ? -15.312 13.517 15.103 1.00 81.88 586 ARG A O 1
ATOM 4558 N N . SER A 1 587 ? -16.824 13.433 16.756 1.00 85.50 587 SER A N 1
ATOM 4559 C CA . SER A 1 587 ? -17.829 14.226 16.043 1.00 85.50 587 SER A CA 1
ATOM 4560 C C . SER A 1 587 ? -17.657 15.733 16.211 1.00 85.50 587 SER A C 1
ATOM 4562 O O . SER A 1 587 ? -18.389 16.455 15.565 1.00 85.50 587 SER A O 1
ATOM 4564 N N . PHE A 1 588 ? -16.750 16.221 17.066 1.00 86.25 588 PHE A N 1
ATOM 4565 C CA . PHE A 1 588 ? -16.560 17.666 17.291 1.00 86.25 588 PHE A CA 1
ATOM 4566 C C . PHE A 1 588 ? -15.741 18.359 16.192 1.00 86.25 588 PHE A C 1
ATOM 4568 O O . PHE A 1 588 ? -15.731 19.586 16.128 1.00 86.25 588 PHE A O 1
ATOM 4575 N N . GLY A 1 589 ? -15.036 17.588 15.359 1.00 86.06 589 GLY A N 1
ATOM 4576 C CA . GLY A 1 589 ? -13.904 18.079 14.576 1.00 86.06 589 GLY A CA 1
ATOM 4577 C C . GLY A 1 589 ? -12.600 17.919 15.368 1.00 86.06 589 GLY A C 1
ATOM 4578 O O . GLY A 1 589 ? -12.382 16.880 16.001 1.00 86.06 589 GLY A O 1
ATOM 4579 N N . LYS A 1 590 ? -11.719 18.926 15.342 1.00 86.12 590 LYS A N 1
ATOM 4580 C CA . LYS A 1 590 ? -10.506 18.972 16.180 1.00 86.12 590 LYS A CA 1
ATOM 4581 C C . LYS A 1 590 ? -10.805 19.716 17.480 1.00 86.12 590 LYS A C 1
ATOM 4583 O O . LYS A 1 590 ? -11.238 20.862 17.444 1.00 86.12 590 LYS A O 1
ATOM 4588 N N . ILE A 1 591 ? -10.512 19.083 18.614 1.00 88.94 591 ILE A N 1
ATOM 4589 C CA . ILE A 1 591 ? -10.568 19.727 19.930 1.00 88.94 591 ILE A CA 1
ATOM 4590 C C . ILE A 1 591 ? -9.146 20.116 20.338 1.00 88.94 591 ILE A C 1
ATOM 4592 O O . ILE A 1 591 ? -8.296 19.243 20.534 1.00 88.94 591 ILE A O 1
ATOM 4596 N N . VAL A 1 592 ? -8.880 21.413 20.466 1.00 85.81 592 VAL A N 1
ATOM 4597 C CA . VAL A 1 592 ? -7.612 21.933 20.993 1.00 85.81 592 VAL A CA 1
ATOM 4598 C C . VAL A 1 592 ? -7.514 21.562 22.473 1.00 85.81 592 VAL A C 1
ATOM 4600 O O . VAL A 1 592 ? -8.429 21.846 23.239 1.00 85.81 592 VAL A O 1
ATOM 4603 N N . GLY A 1 593 ? -6.429 20.886 22.865 1.00 84.25 593 GLY A N 1
ATOM 4604 C CA . GLY A 1 593 ? -6.270 20.306 24.209 1.00 84.25 593 GLY A CA 1
ATOM 4605 C C . GLY A 1 593 ? -6.941 18.936 24.404 1.00 84.25 593 GLY A C 1
ATOM 4606 O O . GLY A 1 593 ? -6.844 18.349 25.477 1.00 84.25 593 GLY A O 1
ATOM 4607 N N . GLY A 1 594 ? -7.578 18.378 23.366 1.00 90.06 594 GLY A N 1
ATOM 4608 C CA . GLY A 1 594 ? -8.091 17.005 23.374 1.00 90.06 594 GLY A CA 1
ATOM 4609 C C . GLY A 1 594 ? -9.154 16.733 24.445 1.00 90.06 594 GLY A C 1
ATOM 4610 O O . GLY A 1 594 ? -10.018 17.563 24.709 1.00 90.06 594 GLY A O 1
ATOM 4611 N N . ALA A 1 595 ? -9.118 15.531 25.030 1.00 92.56 595 ALA A N 1
ATOM 4612 C CA . ALA A 1 595 ? -10.065 15.114 26.067 1.00 92.56 595 ALA A CA 1
ATOM 4613 C C . ALA A 1 595 ? -9.936 15.940 27.360 1.00 92.56 595 ALA A C 1
ATOM 4615 O O . ALA A 1 595 ? -10.950 16.185 28.007 1.00 92.56 595 ALA A O 1
ATOM 4616 N N . GLU A 1 596 ? -8.732 16.417 27.691 1.00 93.88 596 GLU A N 1
ATOM 4617 C CA . GLU A 1 596 ? -8.492 17.240 28.885 1.00 93.88 596 GLU A CA 1
ATOM 4618 C C . GLU A 1 596 ? -9.257 18.561 28.817 1.00 93.88 596 GLU A C 1
ATOM 4620 O O . GLU A 1 596 ? -9.993 18.894 29.738 1.00 93.88 596 GLU A O 1
ATOM 4625 N N . ALA A 1 597 ? -9.220 19.250 27.671 1.00 93.62 597 ALA A N 1
ATOM 4626 C CA . ALA A 1 597 ? -9.998 20.475 27.477 1.00 93.62 597 ALA A CA 1
ATOM 4627 C C . ALA A 1 597 ? -11.514 20.257 27.656 1.00 93.62 597 ALA A C 1
ATOM 4629 O O . ALA A 1 597 ? -12.221 21.149 28.118 1.00 93.62 597 ALA A O 1
ATOM 4630 N N . VAL A 1 598 ? -12.029 19.070 27.314 1.00 96.38 598 VAL A N 1
ATOM 4631 C CA . VAL A 1 598 ? -13.438 18.717 27.552 1.00 96.38 598 VAL A CA 1
ATOM 4632 C C . VAL A 1 598 ? -13.701 18.519 29.047 1.00 96.38 598 VAL A C 1
ATOM 4634 O O . VAL A 1 598 ? -14.715 19.002 29.547 1.00 96.38 598 VAL A O 1
ATOM 4637 N N . ILE A 1 599 ? -12.807 17.828 29.762 1.00 97.38 599 ILE A N 1
ATOM 4638 C CA . ILE A 1 599 ? -12.919 17.592 31.211 1.00 97.38 599 ILE A CA 1
ATOM 4639 C C . ILE A 1 599 ? -12.866 18.918 31.969 1.00 97.38 599 ILE A C 1
ATOM 4641 O O . ILE A 1 599 ? -13.753 19.185 32.777 1.00 97.38 599 ILE A O 1
ATOM 4645 N N . GLU A 1 600 ? -11.897 19.776 31.658 1.00 96.44 600 GLU A N 1
ATOM 4646 C CA . GLU A 1 600 ? -11.758 21.102 32.260 1.00 96.44 600 GLU A CA 1
ATOM 4647 C C . GLU A 1 600 ? -12.987 21.978 31.990 1.00 96.44 600 GLU A C 1
ATOM 4649 O O . GLU A 1 600 ? -13.493 22.620 32.907 1.00 96.44 600 GLU A O 1
ATOM 4654 N N . ALA A 1 601 ? -13.523 21.970 30.760 1.00 97.44 601 ALA A N 1
ATOM 4655 C CA . ALA A 1 601 ? -14.750 22.700 30.438 1.00 97.44 601 ALA A CA 1
ATOM 4656 C C . ALA A 1 601 ? -15.953 22.188 31.248 1.00 97.44 601 ALA A C 1
ATOM 4658 O O . ALA A 1 601 ? -16.749 22.989 31.733 1.00 97.44 601 ALA A O 1
ATOM 4659 N N . LEU A 1 602 ? -16.090 20.868 31.427 1.00 98.00 602 LEU A N 1
ATOM 4660 C CA . LEU A 1 602 ? -17.150 20.286 32.257 1.00 98.00 602 LEU A CA 1
ATOM 4661 C C . LEU A 1 602 ? -16.978 20.663 33.737 1.00 98.00 602 LEU A C 1
ATOM 4663 O O . LEU A 1 602 ? -17.961 21.020 34.385 1.00 98.00 602 LEU A O 1
ATOM 4667 N N . GLN A 1 603 ? -15.753 20.607 34.268 1.00 97.56 603 GLN A N 1
ATOM 4668 C CA . GLN A 1 603 ? -15.444 20.980 35.655 1.00 97.56 603 GLN A CA 1
ATOM 4669 C C . GLN A 1 603 ? -15.710 22.463 35.915 1.00 97.56 603 GLN A C 1
ATOM 4671 O O . GLN A 1 603 ? -16.290 22.814 36.941 1.00 97.56 603 GLN A O 1
ATOM 4676 N N . GLU A 1 604 ? -15.338 23.333 34.977 1.00 97.81 604 GLU A N 1
ATOM 4677 C CA . GLU A 1 604 ? -15.603 24.770 35.048 1.00 97.81 604 GLU A CA 1
ATOM 4678 C C . GLU A 1 604 ? -17.109 25.072 34.978 1.00 97.81 604 GLU A C 1
ATOM 4680 O O . GLU A 1 604 ? -17.612 25.897 35.747 1.00 97.81 604 GLU A O 1
ATOM 4685 N N . LEU A 1 605 ? -17.837 24.351 34.117 1.00 97.44 605 LEU A N 1
ATOM 4686 C CA . LEU A 1 605 ? -19.285 24.468 33.948 1.00 97.44 605 LEU A CA 1
ATOM 4687 C C . LEU A 1 605 ? -20.049 24.156 35.240 1.00 97.44 605 LEU A C 1
ATOM 4689 O O . LEU A 1 605 ? -20.884 24.955 35.667 1.00 97.44 605 LEU A O 1
ATOM 4693 N N . VAL A 1 606 ? -19.786 23.000 35.863 1.00 97.25 606 VAL A N 1
ATOM 4694 C CA . VAL A 1 606 ? -20.558 22.560 37.039 1.00 97.25 606 VAL A CA 1
ATOM 4695 C C . VAL A 1 606 ? -19.951 23.021 38.365 1.00 97.25 606 VAL A C 1
ATOM 4697 O O . VAL A 1 606 ? -20.679 23.165 39.344 1.00 97.25 606 VAL A O 1
ATOM 4700 N N . GLY A 1 607 ? -18.653 23.322 38.418 1.00 96.75 607 GLY A N 1
ATOM 4701 C CA . GLY A 1 607 ? -17.943 23.652 39.654 1.00 96.75 607 GLY A CA 1
ATOM 4702 C C . GLY A 1 607 ? -17.799 22.463 40.624 1.00 96.75 607 GLY A C 1
ATOM 4703 O O . GLY A 1 607 ? -18.387 21.406 40.409 1.00 96.75 607 GLY A O 1
ATOM 4704 N N . PRO A 1 608 ? -17.032 22.620 41.719 1.00 93.62 608 PRO A N 1
ATOM 4705 C CA . PRO A 1 608 ? -16.698 21.521 42.640 1.00 93.62 608 PRO A CA 1
ATOM 4706 C C . PRO A 1 608 ? -17.897 20.935 43.406 1.00 93.62 608 PRO A C 1
ATOM 4708 O O . PRO A 1 608 ? -17.852 19.772 43.802 1.00 93.62 608 PRO A O 1
ATOM 4711 N N . GLU A 1 609 ? -18.964 21.722 43.583 1.00 94.69 609 GLU A N 1
ATOM 4712 C CA . GLU A 1 609 ? -20.228 21.295 44.208 1.00 94.69 609 GLU A CA 1
ATOM 4713 C C . GLU A 1 609 ? -21.060 20.379 43.291 1.00 94.69 609 GLU A C 1
ATOM 4715 O O . GLU A 1 609 ? -21.942 19.657 43.756 1.00 94.69 609 GLU A O 1
ATOM 4720 N N . GLY A 1 610 ? -20.807 20.426 41.977 1.00 97.06 610 GLY A N 1
ATOM 4721 C CA . GLY A 1 610 ? -21.445 19.554 40.996 1.00 97.06 610 GLY A CA 1
ATOM 4722 C C . GLY A 1 610 ? -20.800 18.173 40.945 1.00 97.06 610 GLY A C 1
ATOM 4723 O O . GLY A 1 610 ? -19.765 17.920 41.559 1.00 97.06 610 GLY A O 1
ATOM 4724 N N . ILE A 1 611 ? -21.405 17.266 40.178 1.00 98.25 611 ILE A N 1
ATOM 4725 C CA . ILE A 1 611 ? -20.855 15.929 39.939 1.00 98.25 611 ILE A CA 1
ATOM 4726 C C . ILE A 1 611 ? -20.789 15.676 38.438 1.00 98.25 611 ILE A C 1
ATOM 4728 O O . ILE A 1 611 ? -21.790 15.797 37.734 1.00 98.25 611 ILE A O 1
ATOM 4732 N N . ILE A 1 612 ? -19.624 15.255 37.956 1.00 98.62 612 ILE A N 1
ATOM 4733 C CA . ILE A 1 612 ? -19.446 14.737 36.595 1.00 98.62 612 ILE A CA 1
ATOM 4734 C C . ILE A 1 612 ? -19.214 13.245 36.723 1.00 98.62 612 ILE A C 1
ATOM 4736 O O . ILE A 1 612 ? -18.262 12.840 37.379 1.00 98.62 612 ILE A O 1
ATOM 4740 N N . ALA A 1 613 ? -20.054 12.438 36.094 1.00 98.44 613 ALA A N 1
ATOM 4741 C CA . ALA A 1 613 ? -19.952 10.992 36.074 1.00 98.44 613 ALA A CA 1
ATOM 4742 C C . ALA A 1 613 ? -19.838 10.476 34.636 1.00 98.44 613 ALA A C 1
ATOM 4744 O O . ALA A 1 613 ? -20.449 11.033 33.727 1.00 98.44 613 ALA A O 1
ATOM 4745 N N . MET A 1 614 ? -19.069 9.411 34.420 1.00 98.12 614 MET A N 1
ATOM 4746 C CA . MET A 1 614 ? -18.913 8.757 33.118 1.00 98.12 614 MET A CA 1
ATOM 4747 C C . MET A 1 614 ? -18.907 7.236 33.279 1.00 98.12 614 MET A C 1
ATOM 4749 O O . MET A 1 614 ? -18.224 6.732 34.177 1.00 98.12 614 MET A O 1
ATOM 4753 N N . PRO A 1 615 ? -19.593 6.483 32.403 1.00 97.00 615 PRO A N 1
ATOM 4754 C CA . PRO A 1 615 ? -19.407 5.041 32.311 1.00 97.00 615 PRO A CA 1
ATOM 4755 C C . PRO A 1 615 ? -17.945 4.702 32.004 1.00 97.00 615 PRO A C 1
ATOM 4757 O O . PRO A 1 615 ? -17.332 5.303 31.123 1.00 97.00 615 PRO A O 1
ATOM 4760 N N . ALA A 1 616 ? -17.393 3.731 32.721 1.00 95.88 616 ALA A N 1
ATOM 4761 C CA . ALA A 1 616 ? -16.004 3.303 32.636 1.00 95.88 616 ALA A CA 1
ATOM 4762 C C . ALA A 1 616 ? -15.953 1.772 32.551 1.00 95.88 616 ALA A C 1
ATOM 4764 O O . ALA A 1 616 ? -15.448 1.106 33.447 1.00 95.88 616 ALA A O 1
ATOM 4765 N N . PHE A 1 617 ? -16.560 1.179 31.526 1.00 94.69 617 PHE A N 1
ATOM 4766 C CA . PHE A 1 617 ? -16.714 -0.278 31.479 1.00 94.69 617 PHE A CA 1
ATOM 4767 C C . PHE A 1 617 ? -15.388 -0.998 31.242 1.00 94.69 617 PHE A C 1
ATOM 4769 O O . PHE A 1 617 ? -14.486 -0.451 30.605 1.00 94.69 617 PHE A O 1
ATOM 4776 N N . THR A 1 618 ? -15.300 -2.217 31.765 1.00 92.00 618 THR A N 1
ATOM 4777 C CA . THR A 1 618 ? -14.178 -3.143 31.585 1.00 92.00 618 THR A CA 1
ATOM 4778 C C . THR A 1 618 ? -14.754 -4.498 31.204 1.00 92.00 618 THR A C 1
ATOM 4780 O O . THR A 1 618 ? -15.697 -4.959 31.846 1.00 92.00 618 THR A O 1
ATOM 4783 N N . ASP A 1 619 ? -14.213 -5.140 30.171 1.00 90.25 619 ASP A N 1
ATOM 4784 C CA . ASP A 1 619 ? -14.541 -6.537 29.906 1.00 90.25 619 ASP A CA 1
ATOM 4785 C C . ASP A 1 619 ? -13.766 -7.413 30.896 1.00 90.25 619 ASP A C 1
ATOM 4787 O O . ASP A 1 619 ? -12.603 -7.754 30.686 1.00 90.25 619 ASP A O 1
ATOM 4791 N N . ALA A 1 620 ? -14.414 -7.686 32.026 1.00 90.44 620 ALA A N 1
ATOM 4792 C CA . ALA A 1 620 ? -13.916 -8.532 33.102 1.00 90.44 620 ALA A CA 1
ATOM 4793 C C . ALA A 1 620 ? -14.744 -9.815 33.246 1.00 90.44 620 ALA A C 1
ATOM 4795 O O . ALA A 1 620 ? -14.701 -10.439 34.307 1.00 90.44 620 ALA A O 1
ATOM 4796 N N . GLU A 1 621 ? -15.526 -10.197 32.231 1.00 89.94 621 GLU A N 1
ATOM 4797 C CA . GLU A 1 621 ? -16.320 -11.426 32.277 1.00 89.94 621 GLU A CA 1
ATOM 4798 C C . GLU A 1 621 ? -15.421 -12.660 32.467 1.00 89.94 621 GLU A C 1
ATOM 4800 O O . GLU A 1 621 ? -14.233 -12.682 32.103 1.00 89.94 621 GLU A O 1
ATOM 4805 N N . ASP A 1 622 ? -15.968 -13.690 33.107 1.00 87.25 622 ASP A N 1
ATOM 4806 C CA . ASP A 1 622 ? -15.266 -14.958 33.263 1.00 87.25 622 ASP A CA 1
ATOM 4807 C C . ASP A 1 622 ? -15.060 -15.614 31.888 1.00 87.25 622 ASP A C 1
ATOM 4809 O O . ASP A 1 622 ? -15.992 -15.739 31.096 1.00 87.25 622 ASP A O 1
ATOM 4813 N N . GLY A 1 623 ? -13.813 -15.970 31.571 1.00 81.00 623 GLY A N 1
ATOM 4814 C CA . GLY A 1 623 ? -13.408 -16.409 30.229 1.00 81.00 623 GLY A CA 1
ATOM 4815 C C . GLY A 1 623 ? -12.966 -15.298 29.261 1.00 81.00 623 GLY A C 1
ATOM 4816 O O . GLY A 1 623 ? -12.486 -15.621 28.174 1.00 81.00 623 GLY A O 1
ATOM 4817 N N . SER A 1 624 ? -13.051 -14.014 29.634 1.00 82.69 624 SER A N 1
ATOM 4818 C CA . SER A 1 624 ? -12.442 -12.928 28.845 1.00 82.69 624 SER A CA 1
ATOM 4819 C C . SER A 1 624 ? -10.904 -13.054 28.811 1.00 82.69 624 SER A C 1
ATOM 4821 O O . SER A 1 624 ? -10.295 -13.427 29.820 1.00 82.69 624 SER A O 1
ATOM 4823 N N . PRO A 1 625 ? -10.226 -12.714 27.695 1.00 81.38 625 PRO A N 1
ATOM 4824 C CA . PRO A 1 625 ? -8.762 -12.680 27.639 1.00 81.38 625 PRO A CA 1
ATOM 4825 C C . PRO A 1 625 ? -8.145 -11.533 28.462 1.00 81.38 625 PRO A C 1
ATOM 4827 O O . PRO A 1 625 ? -6.929 -11.499 28.652 1.00 81.38 625 PRO A O 1
ATOM 4830 N N . ASN A 1 626 ? -8.953 -10.587 28.949 1.00 83.50 626 ASN A N 1
ATOM 4831 C CA . ASN A 1 626 ? -8.484 -9.451 29.736 1.00 83.50 626 ASN A CA 1
ATOM 4832 C C . ASN A 1 626 ? -8.078 -9.846 31.170 1.00 83.50 626 ASN A C 1
ATOM 4834 O O . ASN A 1 626 ? -8.532 -10.871 31.692 1.00 83.50 626 ASN A O 1
ATOM 4838 N N . PRO A 1 627 ? -7.233 -9.044 31.846 1.00 86.88 627 PRO A N 1
ATOM 4839 C CA . PRO A 1 627 ? -6.937 -9.254 33.258 1.00 86.88 627 PRO A CA 1
ATOM 4840 C C . PRO A 1 627 ? -8.177 -9.003 34.138 1.00 86.88 627 PRO A C 1
ATOM 4842 O O . PRO A 1 627 ? -9.068 -8.246 33.745 1.00 86.88 627 PRO A O 1
ATOM 4845 N N . PRO A 1 628 ? -8.233 -9.595 35.346 1.00 91.06 628 PRO A N 1
ATOM 4846 C CA . PRO A 1 628 ? -9.273 -9.298 36.326 1.00 91.06 628 PRO A CA 1
ATOM 4847 C C . PRO A 1 628 ? -9.405 -7.800 36.625 1.00 91.06 628 PRO A C 1
ATOM 4849 O O . PRO A 1 628 ? -8.428 -7.049 36.593 1.00 91.06 628 PRO A O 1
ATOM 4852 N N . PHE A 1 629 ? -10.618 -7.368 36.965 1.00 93.31 629 PHE A N 1
ATOM 4853 C CA . PHE A 1 629 ? -10.893 -5.968 37.257 1.00 93.31 629 PHE A CA 1
ATOM 4854 C C . PHE A 1 629 ? -10.192 -5.493 38.536 1.00 93.31 629 PHE A C 1
ATOM 4856 O O . PHE A 1 629 ? -10.331 -6.097 39.604 1.00 93.31 629 PHE A O 1
ATOM 4863 N N . VAL A 1 630 ? -9.515 -4.350 38.425 1.00 91.56 630 VAL A N 1
ATOM 4864 C CA . VAL A 1 630 ? -8.923 -3.570 39.514 1.00 91.56 630 VAL A CA 1
ATOM 4865 C C . VAL A 1 630 ? -9.211 -2.097 39.225 1.00 91.56 630 VAL A C 1
ATOM 4867 O O . VAL A 1 630 ? -8.691 -1.537 38.263 1.00 91.56 630 VAL A O 1
ATOM 4870 N N . ALA A 1 631 ? -10.032 -1.440 40.051 1.00 88.69 631 ALA A N 1
ATOM 4871 C CA . ALA A 1 631 ? -10.578 -0.113 39.738 1.00 88.69 631 ALA A CA 1
ATOM 4872 C C . ALA A 1 631 ? -9.515 0.949 39.384 1.00 88.69 631 ALA A C 1
ATOM 4874 O O . ALA A 1 631 ? -9.731 1.753 38.473 1.00 88.69 631 ALA A O 1
ATOM 4875 N N . ALA A 1 632 ? -8.371 0.936 40.075 1.00 86.81 632 ALA A N 1
ATOM 4876 C CA . ALA A 1 632 ? -7.277 1.881 39.851 1.00 86.81 632 ALA A CA 1
ATOM 4877 C C . ALA A 1 632 ? -6.492 1.618 38.549 1.00 86.81 632 ALA A C 1
ATOM 4879 O O . ALA A 1 632 ? -5.947 2.551 37.960 1.00 86.81 632 ALA A O 1
ATOM 4880 N N . GLU A 1 633 ? -6.447 0.370 38.082 1.00 88.00 633 GLU A N 1
ATOM 4881 C CA . GLU A 1 633 ? -5.508 -0.078 37.046 1.00 88.00 633 GLU A CA 1
ATOM 4882 C C . GLU A 1 633 ? -6.200 -0.399 35.722 1.00 88.00 633 GLU A C 1
ATOM 4884 O O . GLU A 1 633 ? -5.686 -0.048 34.658 1.00 88.00 633 GLU A O 1
ATOM 4889 N N . SER A 1 634 ? -7.380 -1.024 35.774 1.00 90.88 634 SER A N 1
ATOM 4890 C CA . SER A 1 634 ? -8.069 -1.512 34.582 1.00 90.88 634 SER A CA 1
ATOM 4891 C C . SER A 1 634 ? -8.367 -0.365 33.608 1.00 90.88 634 SER A C 1
ATOM 4893 O O . SER A 1 634 ? -8.922 0.661 34.017 1.00 90.88 634 SER A O 1
ATOM 4895 N N . PRO A 1 635 ? -8.047 -0.506 32.313 1.00 91.62 635 PRO A N 1
ATOM 4896 C CA . PRO A 1 635 ? -8.423 0.489 31.319 1.00 91.62 635 PRO A CA 1
ATOM 4897 C C . PRO A 1 635 ? -9.944 0.528 31.124 1.00 91.62 635 PRO A C 1
ATOM 4899 O O . PRO A 1 635 ? -10.660 -0.420 31.467 1.00 91.62 635 PRO A O 1
ATOM 4902 N N . VAL A 1 636 ? -10.440 1.637 30.571 1.00 92.31 636 VAL A N 1
ATOM 4903 C CA . VAL A 1 636 ? -11.805 1.675 30.030 1.00 92.31 636 VAL A CA 1
ATOM 4904 C C . VAL A 1 636 ? -11.801 1.090 28.624 1.00 92.31 636 VAL A C 1
ATOM 4906 O O . VAL A 1 636 ? -10.901 1.364 27.827 1.00 92.31 636 VAL A O 1
ATOM 4909 N N . GLU A 1 637 ? -12.829 0.315 28.301 1.00 90.50 637 GLU A N 1
ATOM 4910 C CA . GLU A 1 637 ? -12.943 -0.324 26.998 1.00 90.50 637 GLU A CA 1
ATOM 4911 C C . GLU A 1 637 ? -13.053 0.668 25.840 1.00 90.50 637 GLU A C 1
ATOM 4913 O O . GLU A 1 637 ? -13.748 1.689 25.895 1.00 90.50 637 GLU A O 1
ATOM 4918 N N . LYS A 1 638 ? -12.401 0.326 24.722 1.00 86.00 638 LYS A N 1
ATOM 4919 C CA . LYS A 1 638 ? -12.290 1.208 23.547 1.00 86.00 638 LYS A CA 1
ATOM 4920 C C . LYS A 1 638 ? -13.652 1.604 22.965 1.00 86.00 638 LYS A C 1
ATOM 4922 O O . LYS A 1 638 ? -13.772 2.688 22.395 1.00 86.00 638 LYS A O 1
ATOM 4927 N N . TRP A 1 639 ? -14.668 0.745 23.092 1.00 84.94 639 TRP A N 1
ATOM 4928 C CA . TRP A 1 639 ? -16.025 1.015 22.600 1.00 84.94 639 TRP A CA 1
ATOM 4929 C C . TRP A 1 639 ? -16.818 1.996 23.471 1.00 84.94 639 TRP A C 1
ATOM 4931 O O . TRP A 1 639 ? -17.787 2.571 22.979 1.00 84.94 639 TRP A O 1
ATOM 4941 N N . VAL A 1 640 ? -16.403 2.227 24.720 1.00 88.88 640 VAL A N 1
ATOM 4942 C CA . VAL A 1 640 ? -16.994 3.252 25.596 1.00 88.88 640 VAL A CA 1
ATOM 4943 C C . VAL A 1 640 ? -16.498 4.641 25.187 1.00 88.88 640 VAL A C 1
ATOM 4945 O O . VAL A 1 640 ? -17.270 5.598 25.147 1.00 88.88 640 VAL A O 1
ATOM 4948 N N . GLY A 1 641 ? -15.218 4.743 24.821 1.00 86.94 641 GLY A N 1
ATOM 4949 C CA . GLY A 1 641 ? -14.600 5.947 24.268 1.00 86.94 641 GLY A CA 1
ATOM 4950 C C . GLY A 1 641 ? -13.351 6.398 25.026 1.00 86.94 641 GLY A C 1
ATOM 4951 O O . GLY A 1 641 ? -13.041 5.917 26.108 1.00 86.94 641 GLY A O 1
ATOM 4952 N N . VAL A 1 642 ? -12.617 7.352 24.442 1.00 90.75 642 VAL A N 1
ATOM 4953 C CA . VAL A 1 642 ? -11.351 7.854 25.013 1.00 90.75 642 VAL A CA 1
ATOM 4954 C C . VAL A 1 642 ? -11.555 8.795 26.204 1.00 90.75 642 VAL A C 1
ATOM 4956 O O . VAL A 1 642 ? -10.717 8.832 27.098 1.00 90.75 642 VAL A O 1
ATOM 4959 N N . LEU A 1 643 ? -12.661 9.552 26.238 1.00 94.75 643 LEU A N 1
ATOM 4960 C CA . LEU A 1 643 ? -12.894 10.553 27.284 1.00 94.75 643 LEU A CA 1
ATOM 4961 C C . LEU A 1 643 ? -12.986 9.918 28.682 1.00 94.75 643 LEU A C 1
ATOM 4963 O O . LEU A 1 643 ? -12.291 10.417 29.559 1.00 94.75 643 LEU A O 1
ATOM 4967 N N . PRO A 1 644 ? -13.733 8.817 28.915 1.00 94.50 644 PRO A N 1
ATOM 4968 C CA . PRO A 1 644 ? -13.779 8.206 30.244 1.00 94.50 644 PRO A CA 1
ATOM 4969 C C . PRO A 1 644 ? -12.440 7.606 30.698 1.00 94.50 644 PRO A C 1
ATOM 4971 O O . PRO A 1 644 ? -12.135 7.643 31.888 1.00 94.50 644 PRO A O 1
ATOM 4974 N N . ASP A 1 645 ? -11.609 7.096 29.776 1.00 94.38 645 ASP A N 1
ATOM 4975 C CA . ASP A 1 645 ? -10.272 6.580 30.120 1.00 94.38 645 ASP A CA 1
ATOM 4976 C C . ASP A 1 645 ? -9.275 7.690 30.494 1.00 94.38 645 ASP A C 1
ATOM 4978 O O . ASP A 1 645 ? -8.385 7.481 31.320 1.00 94.38 645 ASP A O 1
ATOM 4982 N N . VAL A 1 646 ? -9.409 8.877 29.900 1.00 95.19 646 VAL A N 1
ATOM 4983 C CA . VAL A 1 646 ? -8.652 10.063 30.329 1.00 95.19 646 VAL A CA 1
ATOM 4984 C C . VAL A 1 646 ? -9.215 10.577 31.653 1.00 95.19 646 VAL A C 1
ATOM 4986 O O . VAL A 1 646 ? -8.470 10.767 32.609 1.00 95.19 646 VAL A O 1
ATOM 4989 N N . PHE A 1 647 ? -10.542 10.681 31.757 1.00 96.69 647 PHE A N 1
ATOM 4990 C CA . PHE A 1 647 ? -11.235 11.160 32.948 1.00 96.69 647 PHE A CA 1
ATOM 4991 C C . PHE A 1 647 ? -10.898 10.343 34.195 1.00 96.69 647 PHE A C 1
ATOM 4993 O O . PHE A 1 647 ? -10.579 10.930 35.219 1.00 96.69 647 PHE A O 1
ATOM 5000 N N . ARG A 1 648 ? -10.860 9.003 34.127 1.00 95.19 648 ARG A N 1
ATOM 5001 C CA . ARG A 1 648 ? -10.500 8.174 35.296 1.00 95.19 648 ARG A CA 1
ATOM 5002 C C . ARG A 1 648 ? -9.096 8.457 35.848 1.00 95.19 648 ARG A C 1
ATOM 5004 O O . ARG A 1 648 ? -8.828 8.121 36.995 1.00 95.19 648 ARG A O 1
ATOM 5011 N N . ARG A 1 649 ? -8.193 8.987 35.015 1.00 93.88 649 ARG A N 1
ATOM 5012 C CA . ARG A 1 649 ? -6.808 9.328 35.376 1.00 93.88 649 ARG A CA 1
ATOM 5013 C C . ARG A 1 649 ? -6.663 10.793 35.786 1.00 93.88 649 ARG A C 1
ATOM 5015 O O . ARG A 1 649 ? -5.602 11.177 36.272 1.00 93.88 649 ARG A O 1
ATOM 5022 N N . HIS A 1 650 ? -7.705 11.599 35.596 1.00 94.00 650 HIS A N 1
ATOM 5023 C CA . HIS A 1 650 ? -7.693 13.008 35.945 1.00 94.00 650 HIS A CA 1
ATOM 5024 C C . HIS A 1 650 ? -7.674 13.187 37.475 1.00 94.00 650 HIS A C 1
ATOM 5026 O O . HIS A 1 650 ? -8.370 12.457 38.192 1.00 94.00 650 HIS A O 1
ATOM 5032 N N . PRO A 1 651 ? -6.926 14.170 38.011 1.00 92.88 651 PRO A N 1
ATOM 5033 C CA . PRO A 1 651 ? -6.916 14.459 39.440 1.00 92.88 651 PRO A CA 1
ATOM 5034 C C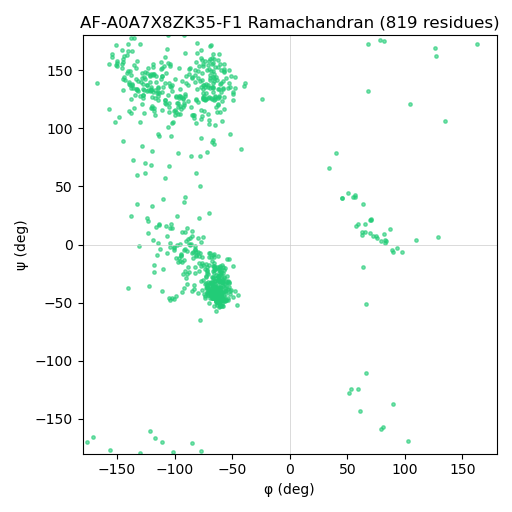 . PRO A 1 651 ? -8.323 14.644 40.029 1.00 92.88 651 PRO A C 1
ATOM 5036 O O . PRO A 1 651 ? -9.172 15.334 39.457 1.00 92.88 651 PRO A O 1
ATOM 5039 N N . GLY A 1 652 ? -8.557 14.028 41.191 1.00 92.81 652 GLY A N 1
ATOM 5040 C CA . GLY A 1 652 ? -9.822 14.111 41.931 1.00 92.81 652 GLY A CA 1
ATOM 5041 C C . GLY A 1 652 ? -10.951 13.215 41.410 1.00 92.81 652 GLY A C 1
ATOM 5042 O O . GLY A 1 652 ? -12.058 13.289 41.939 1.00 92.81 652 GLY A O 1
ATOM 5043 N N . VAL A 1 653 ? -10.706 12.384 40.391 1.00 96.88 653 VAL A N 1
ATOM 5044 C CA . VAL A 1 653 ? -11.689 11.412 39.887 1.00 96.88 653 VAL A CA 1
ATOM 5045 C C . VAL A 1 653 ? -11.572 10.090 40.639 1.00 96.88 653 VAL A C 1
ATOM 5047 O O . VAL A 1 653 ? -10.478 9.588 40.882 1.00 96.88 653 VAL A O 1
ATOM 5050 N N . ILE A 1 654 ? -12.716 9.509 40.995 1.00 96.56 654 ILE A N 1
ATOM 5051 C CA . ILE A 1 654 ? -12.821 8.216 41.680 1.00 96.56 654 ILE A CA 1
ATOM 5052 C C . ILE A 1 654 ? -13.610 7.259 40.786 1.00 96.56 654 ILE A C 1
ATOM 5054 O O . ILE A 1 654 ? -14.513 7.684 40.068 1.00 96.56 654 ILE A O 1
ATOM 5058 N N . ARG A 1 655 ? -13.295 5.962 40.819 1.00 96.50 655 ARG A N 1
ATOM 5059 C CA . ARG A 1 655 ? -14.017 4.911 40.086 1.00 96.50 655 ARG A CA 1
ATOM 5060 C C . ARG A 1 655 ? -14.714 3.954 41.048 1.00 96.50 655 ARG A C 1
ATOM 5062 O O . ARG A 1 655 ? -14.118 3.526 42.033 1.00 96.50 655 ARG A O 1
ATOM 5069 N N . SER A 1 656 ? -15.966 3.599 40.761 1.00 95.38 656 SER A N 1
ATOM 5070 C CA . SER A 1 656 ? -16.707 2.582 41.522 1.00 95.38 656 SER A CA 1
ATOM 5071 C C . SER A 1 656 ? -16.094 1.185 41.359 1.00 95.38 656 SER A C 1
ATOM 5073 O O . SER A 1 656 ? -15.473 0.899 40.339 1.00 95.38 656 SER A O 1
ATOM 5075 N N . GLN A 1 657 ? -16.384 0.278 42.291 1.00 92.50 657 GLN A N 1
ATOM 5076 C CA . GLN A 1 657 ? -15.817 -1.078 42.327 1.00 92.50 657 GLN A CA 1
ATOM 5077 C C . GLN A 1 657 ? -16.556 -2.124 41.467 1.00 92.50 657 GLN A C 1
ATOM 5079 O O . GLN A 1 657 ? -16.306 -3.316 41.615 1.00 92.50 657 GLN A O 1
ATOM 5084 N N . HIS A 1 658 ? -17.476 -1.719 40.588 1.00 94.62 658 HIS A N 1
ATOM 5085 C CA . HIS A 1 658 ? -18.234 -2.679 39.783 1.00 94.62 658 HIS A CA 1
ATOM 5086 C C . HIS A 1 658 ? -17.362 -3.286 38.658 1.00 94.62 658 HIS A C 1
ATOM 5088 O O . HIS A 1 658 ? -16.873 -2.528 37.824 1.00 94.62 658 HIS A O 1
ATOM 5094 N N . PRO A 1 659 ? -17.228 -4.621 38.534 1.00 93.56 659 PRO A N 1
ATOM 5095 C CA . PRO A 1 659 ? -16.244 -5.238 37.635 1.00 93.56 659 PRO A CA 1
ATOM 5096 C C . PRO A 1 659 ? -16.466 -4.999 36.141 1.00 93.56 659 PRO A C 1
ATOM 5098 O O . PRO A 1 659 ? -15.501 -4.835 35.405 1.00 93.56 659 PRO A O 1
ATOM 5101 N N . THR A 1 660 ? -17.724 -4.968 35.688 1.00 93.94 660 THR A N 1
ATOM 5102 C CA . THR A 1 660 ? -18.050 -4.788 34.261 1.00 93.94 660 THR A CA 1
ATOM 5103 C C . THR A 1 660 ? -18.557 -3.382 33.933 1.00 93.94 660 THR A C 1
ATOM 5105 O O . THR A 1 660 ? -18.076 -2.745 33.001 1.00 93.94 660 THR A O 1
ATOM 5108 N N . HIS A 1 661 ? -19.480 -2.851 34.741 1.00 95.19 661 HIS A N 1
ATOM 5109 C CA . HIS A 1 661 ? -20.181 -1.584 34.503 1.00 95.19 661 HIS A CA 1
ATOM 5110 C C . HIS A 1 661 ? -19.792 -0.444 35.463 1.00 95.19 661 HIS A C 1
ATOM 5112 O O . HIS A 1 661 ? -20.649 0.321 35.910 1.00 95.19 661 HIS A O 1
ATOM 5118 N N . SER A 1 662 ? -18.509 -0.317 35.820 1.00 96.31 662 SER A N 1
ATOM 5119 C CA . SER A 1 662 ? -18.087 0.768 36.719 1.00 96.31 662 SER A CA 1
ATOM 5120 C C . SER A 1 662 ? -18.365 2.168 36.156 1.00 96.31 662 SER A C 1
ATOM 5122 O O . SER A 1 662 ? -18.422 2.377 34.944 1.00 96.31 662 SER A O 1
ATOM 5124 N N . VAL A 1 663 ? -18.495 3.138 37.061 1.00 97.75 663 VAL A N 1
ATOM 5125 C CA . VAL A 1 663 ? -18.661 4.566 36.781 1.00 97.75 663 VAL A CA 1
ATOM 5126 C C . VAL A 1 663 ? -17.505 5.330 37.425 1.00 97.75 663 VAL A C 1
ATOM 5128 O O . VAL A 1 663 ? -17.149 5.079 38.579 1.00 97.75 663 VAL A O 1
ATOM 5131 N N . CYS A 1 664 ? -16.923 6.269 36.686 1.00 98.12 664 CYS A N 1
ATOM 5132 C CA . CYS A 1 664 ? -16.005 7.270 37.221 1.00 98.12 664 CYS A CA 1
ATOM 5133 C C . CYS A 1 664 ? -16.776 8.534 37.578 1.00 98.12 664 CYS A C 1
ATOM 5135 O O . CYS A 1 664 ? -17.655 8.924 36.815 1.00 98.12 664 CYS A O 1
ATOM 5137 N N . ALA A 1 665 ? -16.443 9.189 38.689 1.00 98.19 665 ALA A N 1
ATOM 5138 C CA . ALA A 1 665 ? -17.046 10.456 39.071 1.00 98.19 665 ALA A CA 1
ATOM 5139 C C . ALA A 1 665 ? -16.042 11.449 39.666 1.00 98.19 665 ALA A C 1
ATOM 5141 O O . ALA A 1 665 ? -15.082 11.064 40.331 1.00 98.19 665 ALA A O 1
ATOM 5142 N N . TRP A 1 666 ? -16.316 12.731 39.440 1.00 98.44 666 TRP A N 1
ATOM 5143 C CA . TRP A 1 666 ? -15.609 13.891 39.976 1.00 98.44 666 TRP A CA 1
ATOM 5144 C C . TRP A 1 666 ? -16.594 14.821 40.682 1.00 98.44 666 TRP A C 1
ATOM 5146 O O . TRP A 1 666 ? -17.740 14.922 40.245 1.00 98.44 666 TRP A O 1
ATOM 5156 N N . GLY A 1 667 ? -16.134 15.520 41.719 1.00 97.00 667 GLY A N 1
ATOM 5157 C CA . GLY A 1 667 ? -16.924 16.466 42.514 1.00 97.00 667 GLY A CA 1
ATOM 5158 C C . GLY A 1 667 ? -16.839 16.160 44.008 1.00 97.00 667 GLY A C 1
ATOM 5159 O O . GLY A 1 667 ? -16.479 15.047 44.395 1.00 97.00 667 GLY A O 1
ATOM 5160 N N . GLN A 1 668 ? -17.191 17.125 44.860 1.00 93.38 668 GLN A N 1
ATOM 5161 C CA . GLN A 1 668 ? -17.060 16.994 46.319 1.00 93.38 668 GLN A CA 1
ATOM 5162 C C . GLN A 1 668 ? -17.807 15.772 46.883 1.00 93.38 668 GLN A C 1
ATOM 5164 O O . GLN A 1 668 ? -17.321 15.116 47.801 1.00 93.38 668 GLN A O 1
ATOM 5169 N N . ASN A 1 669 ? -18.948 15.416 46.280 1.00 94.06 669 ASN A N 1
ATOM 5170 C CA . ASN A 1 669 ? -19.801 14.301 46.706 1.00 94.06 669 ASN A CA 1
ATOM 5171 C C . ASN A 1 669 ? -19.665 13.043 45.818 1.00 94.06 669 ASN A C 1
ATOM 5173 O O . ASN A 1 669 ? -20.526 12.162 45.844 1.00 94.06 669 ASN A O 1
ATOM 5177 N N . ALA A 1 670 ? -18.594 12.927 45.019 1.00 96.56 670 ALA A N 1
ATOM 5178 C CA . ALA A 1 670 ? -18.403 11.813 44.082 1.00 96.56 670 ALA A CA 1
ATOM 5179 C C . ALA A 1 670 ? -18.347 10.440 44.775 1.00 96.56 670 ALA A C 1
ATOM 5181 O O . ALA A 1 670 ? -18.941 9.478 44.290 1.00 96.56 670 ALA A O 1
ATOM 5182 N N . GLN A 1 671 ? -17.678 10.337 45.927 1.00 96.25 671 GLN A N 1
ATOM 5183 C CA . GLN A 1 671 ? -17.570 9.076 46.669 1.00 96.25 671 GLN A CA 1
ATOM 5184 C C . GLN A 1 671 ? -18.938 8.582 47.162 1.00 96.25 671 GLN A C 1
ATOM 5186 O O . GLN A 1 671 ? -19.272 7.409 47.002 1.00 96.25 671 GLN A O 1
ATOM 5191 N N . GLU A 1 672 ? -19.747 9.484 47.717 1.00 96.38 672 GLU A N 1
ATOM 5192 C CA . GLU A 1 672 ? -21.105 9.180 48.173 1.00 96.38 672 GLU A CA 1
ATOM 5193 C C . GLU A 1 672 ? -22.012 8.788 46.996 1.00 96.38 672 GLU A C 1
ATOM 5195 O O . GLU A 1 672 ? -22.800 7.845 47.094 1.00 96.38 672 GLU A O 1
ATOM 5200 N N . PHE A 1 673 ? -21.871 9.466 45.854 1.00 97.44 673 PHE A N 1
ATOM 5201 C CA . PHE A 1 673 ? -22.590 9.130 44.628 1.00 97.44 673 PHE A CA 1
ATOM 5202 C C . PHE A 1 673 ? -22.233 7.730 44.103 1.00 97.44 673 PHE A C 1
ATOM 5204 O O . PHE A 1 673 ? -23.128 6.980 43.719 1.00 97.44 673 PHE A O 1
ATOM 5211 N N . LEU A 1 674 ? -20.950 7.354 44.131 1.00 97.12 674 LEU A N 1
ATOM 5212 C CA . LEU A 1 674 ? -20.473 6.061 43.630 1.00 97.12 674 LEU A CA 1
ATOM 5213 C C . LEU A 1 674 ? -20.714 4.881 44.582 1.00 97.12 674 LEU A C 1
ATOM 5215 O O . LEU A 1 674 ? -20.730 3.737 44.126 1.00 97.12 674 LEU A O 1
ATOM 5219 N N . ALA A 1 675 ? -20.870 5.129 45.885 1.00 95.00 675 ALA A N 1
ATOM 5220 C CA . ALA A 1 675 ? -21.097 4.076 46.872 1.00 95.00 675 ALA A CA 1
ATOM 5221 C C . ALA A 1 675 ? -22.375 3.279 46.556 1.00 95.00 675 ALA A C 1
ATOM 5223 O O . ALA A 1 675 ? -23.397 3.862 46.214 1.00 95.00 675 ALA A O 1
ATOM 5224 N N . SER A 1 676 ? -22.349 1.957 46.702 1.00 93.69 676 SER A N 1
ATOM 5225 C CA . SER A 1 676 ? -23.534 1.100 46.570 1.00 93.69 676 SER A CA 1
ATOM 5226 C C . SER A 1 676 ? -23.481 0.020 47.642 1.00 93.69 676 SER A C 1
ATOM 5228 O O . SER A 1 676 ? -22.419 -0.554 47.877 1.00 93.69 676 SER A O 1
ATOM 5230 N N . GLU A 1 677 ? -24.617 -0.265 48.277 1.00 92.38 677 GLU A N 1
ATOM 5231 C CA . GLU A 1 677 ? -24.748 -1.350 49.262 1.00 92.38 677 GLU A CA 1
ATOM 5232 C C . GLU A 1 677 ? -24.707 -2.729 48.587 1.00 92.38 677 GLU A C 1
ATOM 5234 O O . GLU A 1 677 ? -24.358 -3.733 49.201 1.00 92.38 677 GLU A O 1
ATOM 5239 N N . THR A 1 678 ? -25.020 -2.766 47.291 1.00 90.12 678 THR A N 1
ATOM 5240 C CA . THR A 1 678 ? -25.069 -3.960 46.438 1.00 90.12 678 THR A CA 1
ATOM 5241 C C . THR A 1 678 ? -24.183 -3.745 45.204 1.00 90.12 678 THR A C 1
ATOM 5243 O O . THR A 1 678 ? -24.676 -3.563 44.094 1.00 90.12 678 THR A O 1
ATOM 5246 N N . PRO A 1 679 ? -22.847 -3.711 45.364 1.00 87.19 679 PRO A N 1
ATOM 5247 C CA . PRO A 1 679 ? -21.916 -3.295 44.308 1.00 87.19 679 PRO A CA 1
ATOM 5248 C C . PRO A 1 679 ? -21.786 -4.280 43.135 1.00 87.19 679 PRO A C 1
ATOM 5250 O O . PRO A 1 679 ? -21.122 -3.952 42.156 1.00 87.19 679 PRO A O 1
ATOM 5253 N N . LEU A 1 680 ? -22.386 -5.471 43.239 1.00 94.06 680 LEU A N 1
ATOM 5254 C CA . LEU A 1 680 ? -22.419 -6.490 42.184 1.00 94.06 680 LEU A CA 1
ATOM 5255 C C . LEU A 1 680 ? -23.743 -6.509 41.405 1.00 94.06 680 LEU A C 1
ATOM 5257 O O . LEU A 1 680 ? -23.885 -7.289 40.468 1.00 94.06 680 LEU A O 1
ATOM 5261 N N . ASP A 1 681 ? -24.704 -5.664 41.779 1.00 95.50 681 ASP A N 1
ATOM 5262 C CA . ASP A 1 681 ? -25.891 -5.381 40.978 1.00 95.50 681 ASP A CA 1
ATOM 5263 C C . ASP A 1 681 ? -25.678 -4.046 40.249 1.00 95.50 681 ASP A C 1
ATOM 5265 O O . ASP A 1 681 ? -25.571 -2.985 40.875 1.00 95.50 681 ASP A O 1
ATOM 5269 N N . ILE A 1 682 ? -25.615 -4.107 38.914 1.00 95.00 682 ILE A N 1
ATOM 5270 C CA . ILE A 1 682 ? -25.303 -2.960 38.048 1.00 95.00 682 ILE A CA 1
ATOM 5271 C C . ILE A 1 682 ? -26.294 -1.815 38.255 1.00 95.00 682 ILE A C 1
ATOM 5273 O O . ILE A 1 682 ? -25.909 -0.642 38.279 1.00 95.00 682 ILE A O 1
ATOM 5277 N N . PHE A 1 683 ? -27.573 -2.154 38.400 1.00 96.19 683 PHE A N 1
ATOM 5278 C CA . PHE A 1 683 ? -28.679 -1.207 38.433 1.00 96.19 683 PHE A CA 1
ATOM 5279 C C . PHE A 1 683 ? -29.425 -1.287 39.761 1.00 96.19 683 PHE A C 1
ATOM 5281 O O . PHE A 1 683 ? -30.628 -1.064 39.808 1.00 96.19 683 PHE A O 1
ATOM 5288 N N . SER A 1 684 ? -28.740 -1.572 40.865 1.00 94.94 684 SER A N 1
ATOM 5289 C CA . SER A 1 684 ? -29.403 -1.631 42.165 1.00 94.94 684 SER A CA 1
ATOM 5290 C C . SER A 1 684 ? -30.037 -0.295 42.567 1.00 94.94 684 SER A C 1
ATOM 5292 O O . SER A 1 684 ? -29.695 0.774 42.046 1.00 94.94 684 SER A O 1
ATOM 5294 N N . LEU A 1 685 ? -30.939 -0.322 43.550 1.00 94.75 685 LEU A N 1
ATOM 5295 C CA . LEU A 1 685 ? -31.567 0.899 44.068 1.00 94.75 685 LEU A CA 1
ATOM 5296 C C . LEU A 1 685 ? -30.591 1.817 44.826 1.00 94.75 685 LEU A C 1
ATOM 5298 O O . LEU A 1 685 ? -30.916 2.968 45.092 1.00 94.75 685 LEU A O 1
ATOM 5302 N N . THR A 1 686 ? -29.383 1.340 45.127 1.00 94.88 686 THR A N 1
ATOM 5303 C CA . THR A 1 686 ? -28.300 2.145 45.709 1.00 94.88 686 THR A CA 1
ATOM 5304 C C . THR A 1 686 ? -27.225 2.517 44.686 1.00 94.88 686 THR A C 1
ATOM 5306 O O . THR A 1 686 ? -26.244 3.166 45.045 1.00 94.88 686 THR A O 1
ATOM 5309 N N . SER A 1 687 ? -27.387 2.109 43.422 1.00 95.94 687 SER A N 1
ATOM 5310 C CA . SER A 1 687 ? -26.411 2.327 42.352 1.00 95.94 687 SER A CA 1
ATOM 5311 C C . SER A 1 687 ? -26.291 3.807 41.948 1.00 95.94 687 SER A C 1
ATOM 5313 O O . SER A 1 687 ? -27.230 4.592 42.137 1.00 95.94 687 SER A O 1
ATOM 5315 N N . PRO A 1 688 ? -25.178 4.197 41.296 1.00 96.75 688 PRO A N 1
ATOM 5316 C CA . PRO A 1 688 ? -25.025 5.532 40.713 1.00 96.75 688 PRO A CA 1
ATOM 5317 C C . PRO A 1 688 ? -26.145 5.886 39.725 1.00 96.75 688 PRO A C 1
ATOM 5319 O O . PRO A 1 688 ? -26.548 7.042 39.627 1.00 96.75 688 PRO A O 1
ATOM 5322 N N . TRP A 1 689 ? -26.692 4.891 39.019 1.00 97.06 689 TRP A N 1
ATOM 5323 C CA . TRP A 1 689 ? -27.801 5.076 38.083 1.00 97.06 689 TRP A CA 1
ATOM 5324 C C . TRP A 1 689 ? -29.104 5.435 38.790 1.00 97.06 689 TRP A C 1
ATOM 5326 O O . TRP A 1 689 ? -29.834 6.306 38.318 1.00 97.06 689 TRP A O 1
ATOM 5336 N N . ARG A 1 690 ? -29.391 4.816 39.942 1.00 96.81 690 ARG A N 1
ATOM 5337 C CA . ARG A 1 690 ? -30.567 5.181 40.736 1.00 96.81 690 ARG A CA 1
ATOM 5338 C C . ARG A 1 690 ? -30.395 6.549 41.393 1.00 96.81 690 ARG A C 1
ATOM 5340 O O . ARG A 1 690 ? -31.276 7.395 41.276 1.00 96.81 690 ARG A O 1
ATOM 5347 N N . LYS A 1 691 ? -29.220 6.827 41.962 1.00 97.62 691 LYS A N 1
ATOM 5348 C CA . LYS A 1 691 ? -28.894 8.143 42.538 1.00 97.62 691 LYS A CA 1
ATOM 5349 C C . LYS A 1 691 ? -28.952 9.271 41.511 1.00 97.62 691 LYS A C 1
ATOM 5351 O O . LYS A 1 691 ? -29.319 10.389 41.863 1.00 97.62 691 LYS A O 1
ATOM 5356 N N . LEU A 1 692 ? -28.630 8.986 40.247 1.00 97.75 692 LEU A N 1
ATOM 5357 C CA . LEU A 1 692 ? -28.805 9.927 39.143 1.00 97.75 692 LEU A CA 1
ATOM 5358 C C . LEU A 1 692 ? -30.273 10.361 38.994 1.00 97.75 692 LEU A C 1
ATOM 5360 O O . LEU A 1 692 ? -30.532 11.544 38.798 1.00 97.75 692 LEU A O 1
ATOM 5364 N N . LEU A 1 693 ? -31.224 9.432 39.126 1.00 97.75 693 LEU A N 1
ATOM 5365 C CA . LEU A 1 693 ? -32.659 9.730 39.098 1.00 97.75 693 LEU A CA 1
ATOM 5366 C C . LEU A 1 693 ? -33.111 10.487 40.352 1.00 97.75 693 LEU A C 1
ATOM 5368 O O . LEU A 1 693 ? -33.760 11.531 40.248 1.00 97.75 693 LEU A O 1
ATOM 5372 N N . ASP A 1 694 ? -32.747 9.974 41.527 1.00 97.00 694 ASP A N 1
ATOM 5373 C CA . ASP A 1 694 ? -33.220 10.495 42.812 1.00 97.00 694 ASP A CA 1
ATOM 5374 C C . ASP A 1 694 ? -32.731 11.934 43.066 1.00 97.00 694 ASP A C 1
ATOM 5376 O O . ASP A 1 694 ? -33.437 12.734 43.675 1.00 97.00 694 ASP A O 1
ATOM 5380 N N . ARG A 1 695 ? -31.544 12.291 42.554 1.00 96.31 695 ARG A N 1
ATOM 5381 C CA . ARG A 1 695 ? -30.936 13.626 42.705 1.00 96.31 695 ARG A CA 1
ATOM 5382 C C . ARG A 1 695 ? -31.244 14.590 41.548 1.00 96.31 695 ARG A C 1
ATOM 5384 O O . ARG A 1 695 ? -30.604 15.633 41.456 1.00 96.31 695 ARG A O 1
ATOM 5391 N N . GLY A 1 696 ? -32.175 14.259 40.646 1.00 95.31 696 GLY A N 1
ATOM 5392 C CA . GLY A 1 696 ? -32.532 15.135 39.514 1.00 95.31 696 GLY A CA 1
ATOM 5393 C C . GLY A 1 696 ? -31.377 15.367 38.528 1.00 95.31 696 GLY A C 1
ATOM 5394 O O . GLY A 1 696 ? -31.199 16.467 37.991 1.00 95.31 696 GLY A O 1
ATOM 5395 N N . GLY A 1 697 ? -30.546 14.342 38.335 1.00 97.56 697 GLY A N 1
ATOM 5396 C CA . GLY A 1 697 ? -29.397 14.381 37.442 1.00 97.56 697 GLY A CA 1
ATOM 5397 C C . GLY A 1 697 ? -29.780 14.441 35.964 1.00 97.56 697 GLY A C 1
ATOM 5398 O O . GLY A 1 697 ? -30.941 14.298 35.574 1.00 97.56 697 GLY A O 1
ATOM 5399 N N . LYS A 1 698 ? -28.778 14.673 35.114 1.00 98.44 698 LYS A N 1
ATOM 5400 C CA . LYS A 1 698 ? -28.957 14.843 33.667 1.00 98.44 698 LYS A CA 1
ATOM 5401 C C . LYS A 1 698 ? -28.032 13.919 32.892 1.00 98.44 698 LYS A C 1
ATOM 5403 O O . LYS A 1 698 ? -26.889 13.703 33.287 1.00 98.44 698 LYS A O 1
ATOM 5408 N N . LEU A 1 699 ? -28.513 13.398 31.770 1.00 98.06 699 LEU A N 1
ATOM 5409 C CA . LEU A 1 699 ? -27.686 12.689 30.797 1.00 98.06 699 LEU A CA 1
ATOM 5410 C C . LEU A 1 699 ? -27.189 13.692 29.761 1.00 98.06 699 LEU A C 1
ATOM 5412 O O . LEU A 1 699 ? -27.995 14.341 29.094 1.00 98.06 699 LEU A O 1
ATOM 5416 N N . LEU A 1 700 ? -25.870 13.797 29.620 1.00 97.81 700 LEU A N 1
ATOM 5417 C CA . LEU A 1 700 ? -25.222 14.641 28.623 1.00 97.81 700 LEU A CA 1
ATOM 5418 C C . LEU A 1 700 ? -24.555 13.754 27.571 1.00 97.81 700 LEU A C 1
ATOM 5420 O O . LEU A 1 700 ? -23.619 13.016 27.869 1.00 97.81 700 LEU A O 1
ATOM 5424 N N . PHE A 1 701 ? -25.020 13.839 26.332 1.00 96.75 701 PHE A N 1
ATOM 5425 C CA . PHE A 1 701 ? -24.431 13.149 25.191 1.00 96.75 701 PHE A CA 1
ATOM 5426 C C . PHE A 1 701 ? -23.598 14.140 24.388 1.00 96.75 701 PHE A C 1
ATOM 5428 O O . PHE A 1 701 ? -24.132 14.985 23.671 1.00 96.75 701 PHE A O 1
ATOM 5435 N N . LEU A 1 702 ? -22.278 14.034 24.508 1.00 95.44 702 LEU A N 1
ATOM 5436 C CA . LEU A 1 702 ? -21.334 14.805 23.712 1.00 95.44 702 LEU A CA 1
ATOM 5437 C C . LEU A 1 702 ? -21.163 14.124 22.351 1.00 95.44 702 LEU A C 1
ATOM 5439 O O . LEU A 1 702 ? -20.481 13.100 22.242 1.00 95.44 702 LEU A O 1
ATOM 5443 N N . GLY A 1 703 ? -21.765 14.689 21.306 1.00 90.69 703 GLY A N 1
ATOM 5444 C CA . GLY A 1 703 ? -21.709 14.118 19.966 1.00 90.69 703 GLY A CA 1
ATOM 5445 C C . GLY A 1 703 ? -22.682 12.959 19.746 1.00 90.69 703 GLY A C 1
ATOM 5446 O O . GLY A 1 703 ? -23.649 12.754 20.475 1.00 90.69 703 GLY A O 1
ATOM 5447 N N . GLU A 1 704 ? -22.390 12.133 18.741 1.00 83.69 704 GLU A N 1
ATOM 5448 C CA . GLU A 1 704 ? -23.225 10.993 18.326 1.00 83.69 704 GLU A CA 1
ATOM 5449 C C . GLU A 1 704 ? -23.079 9.752 19.238 1.00 83.69 704 GLU A C 1
ATOM 5451 O O . GLU A 1 704 ? -22.849 8.630 18.763 1.00 83.69 704 GLU A O 1
ATOM 5456 N N . ALA A 1 705 ? -23.201 9.970 20.553 1.00 85.62 705 ALA A N 1
ATOM 5457 C CA . ALA A 1 705 ? -23.023 8.996 21.635 1.00 85.62 705 ALA A CA 1
ATOM 5458 C C . ALA A 1 705 ? -24.338 8.397 22.166 1.00 85.62 705 ALA A C 1
ATOM 5460 O O . ALA A 1 705 ? -24.322 7.555 23.059 1.00 85.62 705 ALA A O 1
ATOM 5461 N N . ILE A 1 706 ? -25.485 8.805 21.618 1.00 88.25 706 ILE A N 1
ATOM 5462 C CA . ILE A 1 706 ? -26.807 8.480 22.175 1.00 88.25 706 ILE A CA 1
ATOM 5463 C C . ILE A 1 706 ? -27.151 6.993 22.176 1.00 88.25 706 ILE A C 1
ATOM 5465 O O . ILE A 1 706 ? -27.916 6.525 23.013 1.00 88.25 706 ILE A O 1
ATOM 5469 N N . GLY A 1 707 ? -26.546 6.244 21.254 1.00 83.75 707 GLY A N 1
ATOM 5470 C CA . GLY A 1 707 ? -26.666 4.793 21.214 1.00 83.75 707 GLY A CA 1
ATOM 5471 C C . GLY A 1 707 ? -26.027 4.099 22.420 1.00 83.75 707 GLY A C 1
ATOM 5472 O O . GLY A 1 707 ? -26.370 2.964 22.697 1.00 83.75 707 GLY A O 1
ATOM 5473 N N . GLY A 1 708 ? -25.134 4.766 23.155 1.00 85.06 708 GLY A N 1
ATOM 5474 C CA . GLY A 1 708 ? -24.518 4.236 24.372 1.00 85.06 708 GLY A CA 1
ATOM 5475 C C . GLY A 1 708 ? -25.298 4.536 25.652 1.00 85.06 708 GLY A C 1
ATOM 5476 O O . GLY A 1 708 ? -24.715 4.428 26.725 1.00 85.06 708 GLY A O 1
ATOM 5477 N N . ASN A 1 709 ? -26.564 4.970 25.568 1.00 91.75 709 ASN A N 1
ATOM 5478 C CA . ASN A 1 709 ? -27.356 5.382 26.729 1.00 91.75 709 ASN A CA 1
ATOM 5479 C C . ASN A 1 709 ? -27.643 4.212 27.688 1.00 91.75 709 ASN A C 1
ATOM 5481 O O . ASN A 1 709 ? -28.701 3.585 27.637 1.00 91.75 709 ASN A O 1
ATOM 5485 N N . THR A 1 710 ? -26.712 3.969 28.608 1.00 92.94 710 THR A N 1
ATOM 5486 C CA . THR A 1 710 ? -26.787 2.856 29.565 1.00 92.94 710 THR A CA 1
ATOM 5487 C C . THR A 1 710 ? -27.948 3.033 30.547 1.00 92.94 710 THR A C 1
ATOM 5489 O O . THR A 1 710 ? -28.479 2.056 31.063 1.00 92.94 710 THR A O 1
ATOM 5492 N N . TYR A 1 711 ? -28.428 4.262 30.761 1.00 96.06 711 TYR A N 1
ATOM 5493 C CA . TYR A 1 711 ? -29.564 4.515 31.646 1.00 96.06 711 TYR A CA 1
ATOM 5494 C C . TYR A 1 711 ? -30.852 3.807 31.188 1.00 96.06 711 TYR A C 1
ATOM 5496 O O . TYR A 1 711 ? -31.685 3.452 32.017 1.00 96.06 711 TYR A O 1
ATOM 5504 N N . LEU A 1 712 ? -31.007 3.526 29.887 1.00 94.56 712 LEU A N 1
ATOM 5505 C CA . LEU A 1 712 ? -32.139 2.730 29.398 1.00 94.56 712 LEU A CA 1
ATOM 5506 C C . LEU A 1 712 ? -32.134 1.309 29.974 1.00 94.56 712 LEU A C 1
ATOM 5508 O O . LEU A 1 712 ? -33.198 0.790 30.297 1.00 94.56 712 LEU A O 1
ATOM 5512 N N . HIS A 1 713 ? -30.954 0.718 30.177 1.00 94.44 713 HIS A N 1
ATOM 5513 C CA . HIS A 1 713 ? -30.821 -0.586 30.825 1.00 94.44 713 HIS A CA 1
ATOM 5514 C C . HIS A 1 713 ? -31.214 -0.533 32.305 1.00 94.44 713 HIS A C 1
ATOM 5516 O O . HIS A 1 713 ? -31.823 -1.472 32.809 1.00 94.44 713 HIS A O 1
ATOM 5522 N N . ALA A 1 714 ? -30.977 0.591 32.985 1.00 95.44 714 ALA A N 1
ATOM 5523 C CA . ALA A 1 714 ? -31.479 0.786 34.342 1.00 95.44 714 ALA A CA 1
ATOM 5524 C C . ALA A 1 714 ? -33.017 0.736 34.378 1.00 95.44 714 ALA A C 1
ATOM 5526 O O . ALA A 1 714 ? -33.598 0.060 35.224 1.00 95.44 714 ALA A O 1
ATOM 5527 N N . LEU A 1 715 ? -33.686 1.368 33.406 1.00 95.69 715 LEU A N 1
ATOM 5528 C CA . LEU A 1 715 ? -35.146 1.316 33.296 1.00 95.69 715 LEU A CA 1
ATOM 5529 C C . LEU A 1 715 ? -35.660 -0.088 32.944 1.00 95.69 715 LEU A C 1
ATOM 5531 O O . LEU A 1 715 ? -36.669 -0.524 33.495 1.00 95.69 715 LEU A O 1
ATOM 5535 N N . GLU A 1 716 ? -34.971 -0.808 32.056 1.00 93.62 716 GLU A N 1
ATOM 5536 C CA . GLU A 1 716 ? -35.271 -2.212 31.760 1.00 93.62 716 GLU A CA 1
ATOM 5537 C C . GLU A 1 716 ? -35.145 -3.087 33.026 1.00 93.62 716 GLU A C 1
ATOM 5539 O O . GLU A 1 716 ? -36.038 -3.890 33.301 1.00 93.62 716 GLU A O 1
ATOM 5544 N N . ALA A 1 717 ? -34.100 -2.897 33.838 1.00 94.12 717 ALA A N 1
ATOM 5545 C CA . ALA A 1 717 ? -33.907 -3.620 35.097 1.00 94.12 717 ALA A CA 1
ATOM 5546 C C . ALA A 1 717 ? -35.011 -3.305 36.122 1.00 94.12 717 ALA A C 1
ATOM 5548 O O . ALA A 1 717 ? -35.632 -4.216 36.669 1.00 94.12 717 ALA A O 1
ATOM 5549 N N . TRP A 1 718 ? -35.304 -2.022 36.353 1.00 94.88 718 TRP A N 1
ATOM 5550 C CA . TRP A 1 718 ? -36.274 -1.594 37.368 1.00 94.88 718 TRP A CA 1
ATOM 5551 C C . TRP A 1 718 ? -37.725 -1.897 36.999 1.00 94.88 718 TRP A C 1
ATOM 5553 O O . TRP A 1 718 ? -38.526 -2.211 37.882 1.00 94.88 718 TRP A O 1
ATOM 5563 N N . HIS A 1 719 ? -38.072 -1.794 35.712 1.00 94.75 719 HIS A N 1
ATOM 5564 C CA . HIS A 1 719 ? -39.469 -1.796 35.278 1.00 94.75 719 HIS A CA 1
ATOM 5565 C C . HIS A 1 719 ? -39.853 -2.949 34.365 1.00 94.75 719 HIS A C 1
ATOM 5567 O O . HIS A 1 719 ? -41.047 -3.185 34.243 1.00 94.75 719 HIS A O 1
ATOM 5573 N N . LEU A 1 720 ? -38.913 -3.654 33.728 1.00 92.69 720 LEU A N 1
ATOM 5574 C CA . LEU A 1 720 ? -39.233 -4.740 32.791 1.00 92.69 720 LEU A CA 1
ATOM 5575 C C . LEU A 1 720 ? -38.701 -6.108 33.235 1.00 92.69 720 LEU A C 1
ATOM 5577 O O . LEU A 1 720 ? -39.276 -7.119 32.842 1.00 92.69 720 LEU A O 1
ATOM 5581 N N . GLY A 1 721 ? -37.660 -6.159 34.070 1.00 88.56 721 GLY A N 1
ATOM 5582 C CA . GLY A 1 721 ? -37.289 -7.345 34.851 1.00 88.56 721 GLY A CA 1
ATOM 5583 C C . GLY A 1 721 ? -36.709 -8.528 34.068 1.00 88.56 721 GLY A C 1
ATOM 5584 O O . GLY A 1 721 ? -36.750 -9.646 34.569 1.00 88.56 721 GLY A O 1
ATOM 5585 N N . TYR A 1 722 ? -36.179 -8.309 32.861 1.00 89.69 722 TYR A N 1
ATOM 5586 C CA . TYR A 1 722 ? -35.613 -9.372 32.013 1.00 89.69 722 TYR A CA 1
ATOM 5587 C C . TYR A 1 722 ? -34.081 -9.349 31.906 1.00 89.69 722 TYR A C 1
ATOM 5589 O O . TYR A 1 722 ? -33.527 -9.963 30.997 1.00 89.69 722 TYR A O 1
ATOM 5597 N N . MET A 1 723 ? -33.390 -8.626 32.791 1.00 91.19 723 MET A N 1
ATOM 5598 C CA . MET A 1 723 ? -31.926 -8.615 32.791 1.00 91.19 723 MET A CA 1
ATOM 5599 C C . MET A 1 723 ? -31.341 -9.959 33.221 1.00 91.19 723 MET A C 1
ATOM 5601 O O . MET A 1 723 ? -31.941 -10.676 34.022 1.00 91.19 723 MET A O 1
ATOM 5605 N N . ASP A 1 724 ? -30.163 -10.275 32.691 1.00 91.12 724 ASP A N 1
ATOM 5606 C CA . ASP A 1 724 ? -29.471 -11.527 32.972 1.00 91.12 724 ASP A CA 1
ATOM 5607 C C . ASP A 1 724 ? -28.507 -11.387 34.159 1.00 91.12 724 ASP A C 1
ATOM 5609 O O . ASP A 1 724 ? -28.362 -10.331 34.785 1.00 91.12 724 ASP A O 1
ATOM 5613 N N . GLU A 1 725 ? -27.839 -12.488 34.476 1.00 93.94 725 GLU A N 1
ATOM 5614 C CA . GLU A 1 725 ? -26.730 -12.547 35.417 1.00 93.94 725 GLU A CA 1
ATOM 5615 C C . GLU A 1 725 ? -25.499 -13.072 34.669 1.00 93.94 725 GLU A C 1
ATOM 5617 O O . GLU A 1 725 ? -25.626 -13.902 33.771 1.00 93.94 725 GLU A O 1
ATOM 5622 N N . THR A 1 726 ? -24.310 -12.610 35.049 1.00 94.38 726 THR A N 1
ATOM 5623 C CA . THR A 1 726 ? -23.033 -13.122 34.522 1.00 94.38 726 THR A CA 1
ATOM 5624 C C . THR A 1 726 ? -22.040 -13.325 35.667 1.00 94.38 726 THR A C 1
ATOM 5626 O O . THR A 1 726 ? -22.337 -13.035 36.831 1.00 94.38 726 THR A O 1
ATOM 5629 N N . TYR A 1 727 ? -20.852 -13.824 35.352 1.00 95.56 727 TYR A N 1
ATOM 5630 C CA . TYR A 1 727 ? -19.735 -13.930 36.279 1.00 95.56 727 TYR A CA 1
ATOM 5631 C C . TYR A 1 727 ? -18.590 -13.045 35.801 1.00 95.56 727 TYR A C 1
ATOM 5633 O O . TYR A 1 727 ? -18.309 -12.971 34.609 1.00 95.56 727 TYR A O 1
ATOM 5641 N N . ALA A 1 728 ? -17.929 -12.364 36.733 1.00 94.50 728 ALA A N 1
ATOM 5642 C CA . ALA A 1 728 ? -16.812 -11.481 36.426 1.00 94.50 728 ALA A CA 1
ATOM 5643 C C . ALA A 1 728 ? -15.632 -11.718 37.366 1.00 94.50 728 ALA A C 1
ATOM 5645 O O . ALA A 1 728 ? -15.808 -12.110 38.520 1.00 94.50 728 ALA A O 1
ATOM 5646 N N . ARG A 1 729 ? -14.420 -11.453 36.884 1.00 93.62 729 ARG A N 1
ATOM 5647 C CA . ARG A 1 729 ? -13.171 -11.616 37.631 1.00 93.62 729 ARG A CA 1
ATOM 5648 C C . ARG A 1 729 ? -12.759 -10.299 38.287 1.00 93.62 729 ARG A C 1
ATOM 5650 O O . ARG A 1 729 ? -12.637 -9.275 37.619 1.00 93.62 729 ARG A O 1
ATOM 5657 N N . MET A 1 730 ? -12.521 -10.331 39.595 1.00 91.25 730 MET A N 1
ATOM 5658 C CA . MET A 1 730 ? -12.058 -9.214 40.426 1.00 91.25 730 MET A CA 1
ATOM 5659 C C . MET A 1 730 ? -10.861 -9.662 41.263 1.00 91.25 730 MET A C 1
ATOM 5661 O O . MET A 1 730 ? -11.030 -10.401 42.239 1.00 91.25 730 MET A O 1
ATOM 5665 N N . GLY A 1 731 ? -9.655 -9.228 40.889 1.00 85.44 731 GLY A N 1
ATOM 5666 C CA . GLY A 1 731 ? -8.422 -9.834 41.403 1.00 85.44 731 GLY A CA 1
ATOM 5667 C C . GLY A 1 731 ? -8.454 -11.358 41.232 1.00 85.44 731 GLY A C 1
ATOM 5668 O O . GLY A 1 731 ? -8.788 -11.853 40.158 1.00 85.44 731 GLY A O 1
ATOM 5669 N N . ASP A 1 732 ? -8.213 -12.100 42.311 1.00 85.06 732 ASP A N 1
ATOM 5670 C CA . ASP A 1 732 ? -8.209 -13.572 42.296 1.00 85.06 732 ASP A CA 1
ATOM 5671 C C . ASP A 1 732 ? -9.602 -14.213 42.463 1.00 85.06 732 ASP A C 1
ATOM 5673 O O . ASP A 1 732 ? -9.718 -15.424 42.653 1.00 85.06 732 ASP A O 1
ATOM 5677 N N . LYS A 1 733 ? -10.683 -13.421 42.456 1.00 91.94 733 LYS A N 1
ATOM 5678 C CA . LYS A 1 733 ? -12.050 -13.902 42.717 1.00 91.94 733 LYS A CA 1
ATOM 5679 C C . LYS A 1 733 ? -12.915 -13.846 41.469 1.00 91.94 733 LYS A C 1
ATOM 5681 O O . LYS A 1 733 ? -12.856 -12.883 40.713 1.00 91.94 733 LYS A O 1
ATOM 5686 N N . VAL A 1 734 ? -13.806 -14.824 41.332 1.00 93.69 734 VAL A N 1
ATOM 5687 C CA . VAL A 1 734 ? -14.951 -14.764 40.416 1.00 93.69 734 VAL A CA 1
ATOM 5688 C C . VAL A 1 734 ? -16.186 -14.374 41.226 1.00 93.69 734 VAL A C 1
ATOM 5690 O O . VAL A 1 734 ? -16.485 -14.991 42.249 1.00 93.69 734 VAL A O 1
ATOM 5693 N N . VAL A 1 735 ? -16.889 -13.329 40.799 1.00 95.12 735 VAL A N 1
ATOM 5694 C CA . VAL A 1 735 ? -18.079 -12.788 41.464 1.00 95.12 735 VAL A CA 1
ATOM 5695 C C . VAL A 1 735 ? -19.289 -12.866 40.543 1.00 95.12 735 VAL A C 1
ATOM 5697 O O . VAL A 1 735 ? -19.167 -12.703 39.331 1.00 95.12 735 VAL A O 1
ATOM 5700 N N . LYS A 1 736 ? -20.469 -13.101 41.121 1.00 96.81 736 LYS A N 1
ATOM 5701 C CA . LYS A 1 736 ? -21.735 -13.088 40.384 1.00 96.81 736 LYS A CA 1
ATOM 5702 C C . LYS A 1 736 ? -22.212 -11.647 40.209 1.00 96.81 736 LYS A C 1
ATOM 5704 O O . LYS A 1 736 ? -22.374 -10.945 41.203 1.00 96.81 736 LYS A O 1
ATOM 5709 N N . VAL A 1 737 ? -22.446 -11.235 38.969 1.00 96.31 737 VAL A N 1
ATOM 5710 C CA . VAL A 1 737 ? -22.956 -9.913 38.591 1.00 96.31 737 VAL A CA 1
ATOM 5711 C C . VAL A 1 737 ? -24.437 -10.025 38.244 1.00 96.31 737 VAL A C 1
ATOM 5713 O O . VAL A 1 737 ? -24.832 -10.901 37.475 1.00 96.31 737 VAL A O 1
ATOM 5716 N N . GLN A 1 738 ? -25.249 -9.132 38.802 1.00 95.56 738 GLN A N 1
ATOM 5717 C CA . GLN A 1 738 ? -26.694 -9.072 38.588 1.00 95.56 738 GLN A CA 1
ATOM 5718 C C . GLN A 1 738 ? -27.084 -7.900 37.687 1.00 95.56 738 GLN A C 1
ATOM 5720 O O . GLN A 1 738 ? -26.375 -6.895 37.597 1.00 95.56 738 GLN A O 1
ATOM 5725 N N . ASN A 1 739 ? -28.248 -8.038 37.051 1.00 93.88 739 ASN A N 1
ATOM 5726 C CA . ASN A 1 739 ? -28.802 -7.085 36.096 1.00 93.88 739 ASN A CA 1
ATOM 5727 C C . ASN A 1 739 ? -27.866 -6.785 34.907 1.00 93.88 739 ASN A C 1
ATOM 5729 O O . ASN A 1 739 ? -27.744 -5.644 34.458 1.00 93.88 739 ASN A O 1
ATOM 5733 N N . TYR A 1 740 ? -27.207 -7.828 34.395 1.00 93.62 740 TYR A N 1
ATOM 5734 C CA . TYR A 1 740 ? -26.291 -7.767 33.263 1.00 93.62 740 TYR A CA 1
ATOM 5735 C C . TYR A 1 740 ? -27.055 -7.580 31.938 1.00 93.62 740 TYR A C 1
ATOM 5737 O O . TYR A 1 740 ? -27.956 -8.370 31.629 1.00 93.62 740 TYR A O 1
ATOM 5745 N N . PRO A 1 741 ? -26.746 -6.532 31.145 1.00 89.75 741 PRO A N 1
ATOM 5746 C CA . PRO A 1 741 ? -27.455 -6.236 29.905 1.00 89.75 741 PRO A CA 1
ATOM 5747 C C . PRO A 1 741 ? -26.953 -7.089 28.724 1.00 89.75 741 PRO A C 1
ATOM 5749 O O . PRO A 1 741 ? -26.479 -6.549 27.727 1.00 89.75 741 PRO A O 1
ATOM 5752 N N . ASP A 1 742 ? -27.089 -8.417 28.815 1.00 83.50 742 ASP A N 1
ATOM 5753 C CA . ASP A 1 742 ? -26.650 -9.345 27.761 1.00 83.50 742 ASP A CA 1
ATOM 5754 C C . ASP A 1 742 ? -27.652 -9.473 26.597 1.00 83.50 742 ASP A C 1
ATOM 5756 O O . ASP A 1 742 ? -28.837 -9.093 26.673 1.00 83.50 742 ASP A O 1
ATOM 5760 N N . GLY A 1 743 ? -27.152 -10.046 25.504 1.00 81.06 743 GLY A N 1
ATOM 5761 C CA . GLY A 1 743 ? -27.898 -10.456 24.330 1.00 81.06 743 GLY A CA 1
ATOM 5762 C C . GLY A 1 743 ? -28.267 -9.312 23.393 1.00 81.06 743 GLY A C 1
ATOM 5763 O O . GLY A 1 743 ? -28.039 -8.122 23.628 1.00 81.06 743 GLY A O 1
ATOM 5764 N N . CYS A 1 744 ? -28.879 -9.668 22.267 1.00 79.44 744 CYS A N 1
ATOM 5765 C CA . CYS A 1 744 ? -29.354 -8.683 21.307 1.00 79.44 744 CYS A CA 1
ATOM 5766 C C . CYS A 1 744 ? -30.444 -7.764 21.910 1.00 79.44 744 CYS A C 1
ATOM 5768 O O . CYS A 1 744 ? -31.527 -8.218 22.277 1.00 79.44 744 CYS A O 1
ATOM 5770 N N . ARG A 1 745 ? -30.195 -6.445 21.934 1.00 80.00 745 ARG A N 1
ATOM 5771 C CA . ARG A 1 745 ? -31.138 -5.392 22.375 1.00 80.00 745 ARG A CA 1
ATOM 5772 C C . ARG A 1 745 ? -31.663 -4.567 21.205 1.00 80.00 745 ARG A C 1
ATOM 5774 O O . ARG A 1 745 ? -31.383 -3.381 21.087 1.00 80.00 745 ARG A O 1
ATOM 5781 N N . GLY A 1 746 ? -32.287 -5.215 20.221 1.00 69.31 746 GLY A N 1
ATOM 5782 C CA . GLY A 1 746 ? -32.932 -4.496 19.109 1.00 69.31 746 GLY A CA 1
ATOM 5783 C C . GLY A 1 746 ? -32.003 -3.662 18.211 1.00 69.31 746 GLY A C 1
ATOM 5784 O O . GLY A 1 746 ? -32.482 -2.865 17.408 1.00 69.31 746 GLY A O 1
ATOM 5785 N N . GLY A 1 747 ? -30.680 -3.780 18.386 1.00 74.56 747 GLY A N 1
ATOM 5786 C CA . GLY A 1 747 ? -29.682 -2.967 17.695 1.00 74.56 747 GLY A CA 1
ATOM 5787 C C . GLY A 1 747 ? -29.843 -1.456 17.898 1.00 74.56 747 GLY A C 1
ATOM 5788 O O . GLY A 1 747 ? -29.260 -0.694 17.123 1.00 74.56 747 GLY A O 1
ATOM 5789 N N . TRP A 1 748 ? -30.614 -0.993 18.895 1.00 80.75 748 TRP A N 1
ATOM 5790 C CA . TRP A 1 748 ? -30.959 0.430 19.018 1.00 80.75 748 TRP A CA 1
ATOM 5791 C C . TRP A 1 748 ? -29.723 1.311 19.225 1.00 80.75 748 TRP A C 1
ATOM 5793 O O . TRP A 1 748 ? -29.661 2.419 18.694 1.00 80.75 748 TRP A O 1
ATOM 5803 N N . TYR A 1 749 ? -28.676 0.776 19.855 1.00 77.94 749 TYR A N 1
ATOM 5804 C CA . TYR A 1 749 ? -27.372 1.426 19.979 1.00 77.94 749 TYR A CA 1
ATOM 5805 C C . TYR A 1 749 ? -26.695 1.714 18.621 1.00 77.94 749 TYR A C 1
ATOM 5807 O O . TYR A 1 749 ? -25.992 2.716 18.474 1.00 77.94 749 TYR A O 1
ATOM 5815 N N . LYS A 1 750 ? -26.944 0.890 17.588 1.00 82.12 750 LYS A N 1
ATOM 5816 C CA . LYS A 1 750 ? -26.478 1.118 16.203 1.00 82.12 750 LYS A CA 1
ATOM 5817 C C . LYS A 1 750 ? -27.398 2.063 15.432 1.00 82.12 750 LYS A C 1
ATOM 5819 O O . LYS A 1 750 ? -26.924 2.833 14.597 1.00 82.12 750 LYS A O 1
ATOM 5824 N N . LEU A 1 751 ? -28.705 2.003 15.700 1.00 85.00 751 LEU A N 1
ATOM 5825 C CA . LEU A 1 751 ? -29.706 2.862 15.060 1.00 85.00 751 LEU A CA 1
ATOM 5826 C C . LEU A 1 751 ? -29.630 4.312 15.562 1.00 85.00 751 LEU A C 1
ATOM 5828 O O . LEU A 1 751 ? -29.948 5.233 14.803 1.00 85.00 751 LEU A O 1
ATOM 5832 N N . LYS A 1 752 ? -29.150 4.525 16.795 1.00 87.19 752 LYS A N 1
ATOM 5833 C CA . LYS A 1 752 ? -29.003 5.842 17.431 1.00 87.19 752 LYS A CA 1
ATOM 5834 C C . LYS A 1 752 ? -30.333 6.598 17.389 1.00 87.19 752 LYS A C 1
ATOM 5836 O O . LYS A 1 752 ? -31.360 6.063 17.785 1.00 87.19 752 LYS A O 1
ATOM 5841 N N . ARG A 1 753 ? -30.346 7.804 16.820 1.00 89.75 753 ARG A N 1
ATOM 5842 C CA . ARG A 1 753 ? -31.545 8.634 16.652 1.00 89.75 753 ARG A CA 1
ATOM 5843 C C . ARG A 1 753 ? -32.639 7.991 15.790 1.00 89.75 753 ARG A C 1
ATOM 5845 O O . ARG A 1 753 ? -33.797 8.371 15.873 1.00 89.75 753 ARG A O 1
ATOM 5852 N N . ARG A 1 754 ? -32.302 6.995 14.963 1.00 90.50 754 ARG A N 1
ATOM 5853 C CA . ARG A 1 754 ? -33.291 6.236 14.176 1.00 90.50 754 ARG A CA 1
ATOM 5854 C C . ARG A 1 754 ? -33.955 5.116 14.977 1.00 90.50 754 ARG A C 1
ATOM 5856 O O . ARG A 1 754 ? -34.820 4.431 14.441 1.00 90.50 754 ARG A O 1
ATOM 5863 N N . ALA A 1 755 ? -33.537 4.885 16.221 1.00 90.19 755 ALA A N 1
ATOM 5864 C CA . ALA A 1 755 ? -34.142 3.868 17.060 1.00 90.19 755 ALA A CA 1
ATOM 5865 C C . ALA A 1 755 ? -35.601 4.232 17.399 1.00 90.19 755 ALA A C 1
ATOM 5867 O O . ALA A 1 755 ? -35.886 5.404 17.659 1.00 90.19 755 ALA A O 1
ATOM 5868 N N . PRO A 1 756 ? -36.517 3.247 17.475 1.00 90.75 756 PRO A N 1
ATOM 5869 C CA . PRO A 1 756 ? -37.925 3.505 17.780 1.00 90.75 756 PRO A CA 1
ATOM 5870 C C . PRO A 1 756 ? -38.150 4.266 19.093 1.00 90.75 756 PRO A C 1
ATOM 5872 O O . PRO A 1 756 ? -38.970 5.181 19.133 1.00 90.75 756 PRO A O 1
ATOM 5875 N N . TYR A 1 757 ? -37.391 3.944 20.151 1.00 91.12 757 TYR A N 1
ATOM 5876 C CA . TYR A 1 757 ? -37.492 4.659 21.429 1.00 91.12 757 TYR A CA 1
ATOM 5877 C C . TYR A 1 757 ? -37.123 6.141 21.278 1.00 91.12 757 TYR A C 1
ATOM 5879 O O . TYR A 1 757 ? -37.783 7.001 21.853 1.00 91.12 757 TYR A O 1
ATOM 5887 N N . TRP A 1 758 ? -36.101 6.452 20.471 1.00 93.25 758 TRP A N 1
ATOM 5888 C CA . TRP A 1 758 ? -35.653 7.824 20.259 1.00 93.25 758 TRP A CA 1
ATOM 5889 C C . TRP A 1 758 ? -36.705 8.636 19.505 1.00 93.25 758 TRP A C 1
ATOM 5891 O O . TRP A 1 758 ? -37.076 9.719 19.944 1.00 93.25 758 TRP A O 1
ATOM 5901 N N . GLN A 1 759 ? -37.263 8.076 18.431 1.00 93.00 759 GLN A N 1
ATOM 5902 C CA . GLN A 1 759 ? -38.349 8.708 17.673 1.00 93.00 759 GLN A CA 1
ATOM 5903 C C . GLN A 1 759 ? -39.611 8.930 18.521 1.00 93.00 759 GLN A C 1
ATOM 5905 O O . GLN A 1 759 ? -40.369 9.869 18.280 1.00 93.00 759 GLN A O 1
ATOM 5910 N N . ALA A 1 760 ? -39.864 8.065 19.508 1.00 93.44 760 ALA A N 1
ATOM 5911 C CA . ALA A 1 760 ? -40.938 8.265 20.474 1.00 93.44 760 ALA A CA 1
ATOM 5912 C C . ALA A 1 760 ? -40.612 9.400 21.462 1.00 93.44 760 ALA A C 1
ATOM 5914 O O . ALA A 1 760 ? -41.479 10.230 21.730 1.00 93.44 760 ALA A O 1
ATOM 5915 N N . LEU A 1 761 ? -39.368 9.482 21.948 1.00 93.94 761 LEU A N 1
ATOM 5916 C CA . LEU A 1 761 ? -38.901 10.563 22.822 1.00 93.94 761 LEU A CA 1
ATOM 5917 C C . LEU A 1 761 ? -38.890 11.933 22.129 1.00 93.94 761 LEU A C 1
ATOM 5919 O O . LEU A 1 761 ? -39.240 12.921 22.762 1.00 93.94 761 LEU A O 1
ATOM 5923 N N . GLU A 1 762 ? -38.570 12.015 20.835 1.00 93.12 762 GLU A N 1
ATOM 5924 C CA . GLU A 1 762 ? -38.612 13.278 20.072 1.00 93.12 762 GLU A CA 1
ATOM 5925 C C . GLU A 1 762 ? -39.989 13.953 20.103 1.00 93.12 762 GLU A C 1
ATOM 5927 O O . GLU A 1 762 ? -40.082 15.178 20.073 1.00 93.12 762 GLU A O 1
ATOM 5932 N N . LYS A 1 763 ? -41.065 13.175 20.257 1.00 93.31 763 LYS A N 1
ATOM 5933 C CA . LYS A 1 763 ? -42.439 13.692 20.324 1.00 93.31 763 LYS A CA 1
ATOM 5934 C C . LYS A 1 763 ? -42.813 14.281 21.686 1.00 93.31 763 LYS A C 1
ATOM 5936 O O . LYS A 1 763 ? -43.883 14.868 21.803 1.00 93.31 763 LYS A O 1
ATOM 5941 N N . THR A 1 764 ? -41.985 14.107 22.718 1.00 93.62 764 THR A N 1
ATOM 5942 C CA . THR A 1 764 ? -42.304 14.551 24.087 1.00 93.62 764 THR A CA 1
ATOM 5943 C C . THR A 1 764 ? -41.770 15.946 24.409 1.00 93.62 764 THR A C 1
ATOM 5945 O O . THR A 1 764 ? -42.195 16.536 25.397 1.00 93.62 764 THR A O 1
ATOM 5948 N N . GLY A 1 765 ? -40.853 16.479 23.591 1.00 92.81 765 GLY A N 1
ATOM 5949 C CA . GLY A 1 765 ? -40.264 17.810 23.774 1.00 92.81 765 GLY A CA 1
ATOM 5950 C C . GLY A 1 765 ? -39.222 17.918 24.896 1.00 92.81 765 GLY A C 1
ATOM 5951 O O . GLY A 1 765 ? -38.769 19.020 25.184 1.00 92.81 765 GLY A O 1
ATOM 5952 N N . ILE A 1 766 ? -38.816 16.806 25.521 1.00 94.88 766 ILE A N 1
ATOM 5953 C CA . ILE A 1 766 ? -37.868 16.808 26.657 1.00 94.88 766 ILE A CA 1
ATOM 5954 C C . ILE A 1 766 ? -36.388 16.910 26.239 1.00 94.88 766 ILE A C 1
ATOM 5956 O O . ILE A 1 766 ? -35.502 16.980 27.087 1.00 94.88 766 ILE A O 1
ATOM 5960 N N . ILE A 1 767 ? -36.108 16.844 24.935 1.00 95.12 767 ILE A N 1
ATOM 5961 C CA . ILE A 1 767 ? -34.756 16.820 24.369 1.00 95.12 767 ILE A CA 1
ATOM 5962 C C . ILE A 1 767 ? -34.253 18.253 24.196 1.00 95.12 767 ILE A C 1
ATOM 5964 O O . ILE A 1 767 ? -34.816 19.016 23.414 1.00 95.12 767 ILE A O 1
ATOM 5968 N N . GLN A 1 768 ? -33.167 18.600 24.889 1.00 95.56 768 GLN A N 1
ATOM 5969 C CA . GLN A 1 768 ? -32.460 19.867 24.702 1.00 95.56 768 GLN A CA 1
ATOM 5970 C C . GLN A 1 768 ? -31.176 19.636 23.921 1.00 95.56 768 GLN A C 1
ATOM 5972 O O . GLN A 1 768 ? -30.448 18.677 24.187 1.00 95.56 768 GLN A O 1
ATOM 5977 N N . GLU A 1 769 ? -30.882 20.502 22.955 1.00 95.12 769 GLU A N 1
ATOM 5978 C CA . GLU A 1 769 ? -29.743 20.305 22.066 1.00 95.12 769 GLU A CA 1
ATOM 5979 C C . GLU A 1 769 ? -29.070 21.599 21.649 1.00 95.12 769 GLU A C 1
ATOM 5981 O O . GLU A 1 769 ? -29.695 22.651 21.546 1.00 95.12 769 GLU A O 1
ATOM 5986 N N . ASN A 1 770 ? -27.778 21.476 21.366 1.00 95.31 770 ASN A N 1
ATOM 5987 C CA . ASN A 1 770 ? -26.952 22.521 20.794 1.00 95.31 770 ASN A CA 1
ATOM 5988 C C . ASN A 1 770 ? -25.910 21.889 19.855 1.00 95.31 770 ASN A C 1
ATOM 5990 O O . ASN A 1 770 ? -25.712 20.672 19.855 1.00 95.31 770 ASN A O 1
ATOM 5994 N N . THR A 1 771 ? -25.235 22.707 19.054 1.00 94.38 771 THR A N 1
ATOM 5995 C CA . THR A 1 771 ? -24.104 22.293 18.221 1.00 94.38 771 THR A CA 1
ATOM 5996 C C . THR A 1 771 ? -22.827 22.971 18.710 1.00 94.38 771 THR A C 1
ATOM 5998 O O . THR A 1 771 ? -22.803 24.182 18.908 1.00 94.38 771 THR A O 1
ATOM 6001 N N . ILE A 1 772 ? -21.763 22.190 18.905 1.00 93.94 772 ILE A N 1
ATOM 6002 C CA . ILE A 1 772 ? -20.431 22.668 19.296 1.00 93.94 772 ILE A CA 1
ATOM 6003 C C . ILE A 1 772 ? -19.422 22.113 18.290 1.00 93.94 772 ILE A C 1
ATOM 6005 O O . ILE A 1 772 ? -19.209 20.900 18.221 1.00 93.94 772 ILE A O 1
ATOM 6009 N N . GLY A 1 773 ? -18.806 22.992 17.497 1.00 89.81 773 GLY A N 1
ATOM 6010 C CA . GLY A 1 773 ? -18.021 22.565 16.336 1.00 89.81 773 GLY A CA 1
ATOM 6011 C C . GLY A 1 773 ? -18.899 21.773 15.367 1.00 89.81 773 GLY A C 1
ATOM 6012 O O . GLY A 1 773 ? -19.969 22.240 14.989 1.00 89.81 773 GLY A O 1
ATOM 6013 N N . ASP A 1 774 ? -18.486 20.551 15.032 1.00 89.38 774 ASP A N 1
ATOM 6014 C CA . ASP A 1 774 ? -19.273 19.649 14.177 1.00 89.38 774 ASP A CA 1
ATOM 6015 C C . ASP A 1 774 ? -20.222 18.728 14.986 1.00 89.38 774 ASP A C 1
ATOM 6017 O O . ASP A 1 774 ? -20.988 17.945 14.415 1.00 89.38 774 ASP A O 1
ATOM 6021 N N . ALA A 1 775 ? -20.181 18.789 16.326 1.00 91.75 775 ALA A N 1
ATOM 6022 C CA . ALA A 1 775 ? -20.902 17.859 17.192 1.00 91.75 775 ALA A CA 1
ATOM 6023 C C . ALA A 1 775 ? -22.257 18.405 17.633 1.00 91.75 775 ALA A C 1
ATOM 6025 O O . ALA A 1 775 ? -22.344 19.450 18.275 1.00 91.75 775 ALA A O 1
ATOM 6026 N N . ARG A 1 776 ? -23.307 17.608 17.422 1.00 93.50 776 ARG A N 1
ATOM 6027 C CA . ARG A 1 776 ? -24.583 17.779 18.122 1.00 93.50 776 ARG A CA 1
ATOM 6028 C C . ARG A 1 776 ? -24.440 17.273 19.554 1.00 93.50 776 ARG A C 1
ATOM 6030 O O . ARG A 1 776 ? -24.042 16.129 19.772 1.00 93.50 776 ARG A O 1
ATOM 6037 N N . VAL A 1 777 ? -24.756 18.123 20.517 1.00 95.88 777 VAL A N 1
ATOM 6038 C CA . VAL A 1 777 ? -24.726 17.826 21.947 1.00 95.88 777 VAL A CA 1
ATOM 6039 C C . VAL A 1 777 ? -26.154 17.788 22.460 1.00 95.88 777 VAL A C 1
ATOM 6041 O O . VAL A 1 777 ? -26.933 18.695 22.174 1.00 95.88 777 VAL A O 1
ATOM 6044 N N . THR A 1 778 ? -26.495 16.740 23.205 1.00 96.44 778 THR A N 1
ATOM 6045 C CA . THR A 1 778 ? -27.857 16.504 23.693 1.00 96.44 778 THR A CA 1
ATOM 6046 C C . THR A 1 778 ? -27.876 16.396 25.209 1.00 96.44 778 THR A C 1
ATOM 6048 O O . THR A 1 778 ? -27.082 15.657 25.788 1.00 96.44 778 THR A O 1
ATOM 6051 N N . LEU A 1 779 ? -28.813 17.093 25.843 1.00 97.50 779 LEU A N 1
ATOM 6052 C CA . LEU A 1 779 ? -29.066 17.056 27.274 1.00 97.50 779 LEU A CA 1
ATOM 6053 C C . LEU A 1 779 ? -30.476 16.513 27.529 1.00 97.50 779 LEU A C 1
ATOM 6055 O O . LEU A 1 779 ? -31.447 16.941 26.903 1.00 97.50 779 LEU A O 1
ATOM 6059 N N . LEU A 1 780 ? -30.576 15.567 28.458 1.00 97.19 780 LEU A N 1
ATOM 6060 C CA . LEU A 1 780 ? -31.836 14.998 28.926 1.00 97.19 780 LEU A CA 1
ATOM 6061 C C . LEU A 1 780 ? -31.903 15.073 30.445 1.00 97.19 780 LEU A C 1
ATOM 6063 O O . LEU A 1 780 ? -30.993 14.606 31.132 1.00 97.19 780 LEU A O 1
ATOM 6067 N N . ASP A 1 781 ? -33.000 15.610 30.968 1.00 97.56 781 ASP A N 1
ATOM 6068 C CA . ASP A 1 781 ? -33.309 15.490 32.387 1.00 97.56 781 ASP A CA 1
ATOM 6069 C C . ASP A 1 781 ? -33.798 14.072 32.694 1.00 97.56 781 ASP A C 1
ATOM 6071 O O . ASP A 1 781 ? -34.692 13.548 32.025 1.00 97.56 781 ASP A O 1
ATOM 6075 N N . VAL A 1 782 ? -33.181 13.426 33.682 1.00 97.44 782 VAL A N 1
ATOM 6076 C CA . VAL A 1 782 ? -33.394 11.999 33.930 1.00 97.44 782 VAL A CA 1
ATOM 6077 C C . VAL A 1 782 ? -34.794 11.716 34.467 1.00 97.44 782 VAL A C 1
ATOM 6079 O O . VAL A 1 782 ? -35.382 10.701 34.106 1.00 97.44 782 VAL A O 1
ATOM 6082 N N . GLN A 1 783 ? -35.382 12.622 35.249 1.00 97.62 783 GLN A N 1
ATOM 6083 C CA . GLN A 1 783 ? -36.745 12.440 35.753 1.00 97.62 783 GLN A CA 1
ATOM 6084 C C . GLN A 1 783 ? -37.768 12.553 34.620 1.00 97.62 783 GLN A C 1
ATOM 6086 O O . GLN A 1 783 ? -38.675 11.723 34.511 1.00 97.62 783 GLN A O 1
ATOM 6091 N N . GLN A 1 784 ? -37.585 13.531 33.727 1.00 97.69 784 GLN A N 1
ATOM 6092 C CA . GLN A 1 784 ? -38.432 13.684 32.542 1.00 97.69 784 GLN A CA 1
ATOM 6093 C C . GLN A 1 784 ? -38.283 12.498 31.583 1.00 97.69 784 GLN A C 1
ATOM 6095 O O . GLN A 1 784 ? -39.285 11.986 31.078 1.00 97.69 784 GLN A O 1
ATOM 6100 N N . LEU A 1 785 ? -37.049 12.028 31.368 1.00 97.25 785 LEU A N 1
ATOM 6101 C CA . LEU A 1 785 ? -36.768 10.853 30.547 1.00 97.25 785 LEU A CA 1
ATOM 6102 C C . LEU A 1 785 ? -37.448 9.606 31.109 1.00 97.25 785 LEU A C 1
ATOM 6104 O O . LEU A 1 785 ? -38.112 8.899 30.356 1.00 97.25 785 LEU A O 1
ATOM 6108 N N . THR A 1 786 ? -37.326 9.349 32.410 1.00 97.31 786 THR A N 1
ATOM 6109 C CA . THR A 1 786 ? -37.969 8.205 33.066 1.00 97.31 786 THR A CA 1
ATOM 6110 C C . THR A 1 786 ? -39.480 8.274 32.921 1.00 97.31 786 THR A C 1
ATOM 6112 O O . THR A 1 786 ? -40.089 7.319 32.446 1.00 97.31 786 THR A O 1
ATOM 6115 N N . ALA A 1 787 ? -40.097 9.420 33.219 1.00 96.81 787 ALA A N 1
ATOM 6116 C CA . ALA A 1 787 ? -41.540 9.593 33.064 1.00 96.81 787 ALA A CA 1
ATOM 6117 C C . ALA A 1 787 ? -42.008 9.368 31.612 1.00 96.81 787 ALA A C 1
ATOM 6119 O O . ALA A 1 787 ? -43.042 8.736 31.378 1.00 96.81 787 ALA A O 1
ATOM 6120 N N . ALA A 1 788 ? -41.251 9.854 30.625 1.00 97.12 788 ALA A N 1
ATOM 6121 C CA . ALA A 1 788 ? -41.543 9.634 29.212 1.00 97.12 788 ALA A CA 1
ATOM 6122 C C . ALA A 1 788 ? -41.376 8.161 28.809 1.00 97.12 788 ALA A C 1
ATOM 6124 O O . ALA A 1 788 ? -42.259 7.595 28.165 1.00 97.12 788 ALA A O 1
ATOM 6125 N N . MET A 1 789 ? -40.281 7.520 29.219 1.00 96.44 789 MET A N 1
ATOM 6126 C CA . MET A 1 789 ? -40.003 6.120 28.905 1.00 96.44 789 MET A CA 1
ATOM 6127 C C . MET A 1 789 ? -41.000 5.167 29.555 1.00 96.44 789 MET A C 1
ATOM 6129 O O . MET A 1 789 ? -41.383 4.198 28.914 1.00 96.44 789 MET A O 1
ATOM 6133 N N . LEU A 1 790 ? -41.494 5.450 30.761 1.00 96.38 790 LEU A N 1
ATOM 6134 C CA . LEU A 1 790 ? -42.550 4.645 31.383 1.00 96.38 790 LEU A CA 1
ATOM 6135 C C . LEU A 1 790 ? -43.858 4.695 30.588 1.00 96.38 790 LEU A C 1
ATOM 6137 O O . LEU A 1 790 ? -44.500 3.662 30.406 1.00 96.38 790 LEU A O 1
ATOM 6141 N N . LYS A 1 791 ? -44.225 5.861 30.039 1.00 95.56 791 LYS A N 1
ATOM 6142 C CA . LYS A 1 791 ? -45.371 5.975 29.118 1.00 95.56 791 LYS A CA 1
ATOM 6143 C C . LYS A 1 791 ? -45.137 5.187 27.829 1.00 95.56 791 LYS A C 1
ATOM 6145 O O . LYS A 1 791 ? -46.055 4.548 27.325 1.00 95.56 791 LYS A O 1
ATOM 6150 N N . ILE A 1 792 ? -43.911 5.216 27.309 1.00 95.06 792 ILE A N 1
ATOM 6151 C CA . ILE A 1 792 ? -43.524 4.459 26.114 1.00 95.06 792 ILE A CA 1
ATOM 6152 C C . ILE A 1 792 ? -43.568 2.949 26.392 1.00 95.06 792 ILE A C 1
ATOM 6154 O O . ILE A 1 792 ? -44.145 2.213 25.600 1.00 95.06 792 ILE A O 1
ATOM 6158 N N . PHE A 1 793 ? -43.028 2.484 27.520 1.00 95.31 793 PHE A N 1
ATOM 6159 C CA . PHE A 1 793 ? -43.064 1.079 27.929 1.00 95.31 793 PHE A CA 1
ATOM 6160 C C . PHE A 1 793 ? -44.479 0.591 28.212 1.00 95.31 793 PHE A C 1
ATOM 6162 O O . PHE A 1 793 ? -44.786 -0.546 27.885 1.00 95.31 793 PHE A O 1
ATOM 6169 N N . ALA A 1 794 ? -45.365 1.435 28.742 1.00 93.88 794 ALA A N 1
ATOM 6170 C CA . ALA A 1 794 ? -46.770 1.073 28.892 1.00 93.88 794 ALA A CA 1
ATOM 6171 C C . ALA A 1 794 ? -47.454 0.796 27.537 1.00 93.88 794 ALA A C 1
ATOM 6173 O O . ALA A 1 794 ? -48.352 -0.039 27.468 1.00 93.88 794 ALA A O 1
ATOM 6174 N N . ALA A 1 795 ? -47.026 1.473 26.463 1.00 93.44 795 ALA A N 1
ATOM 6175 C CA . ALA A 1 795 ? -47.548 1.264 25.112 1.00 93.44 795 ALA A CA 1
ATOM 6176 C C . ALA A 1 795 ? -46.851 0.111 24.362 1.00 93.44 795 ALA A C 1
ATOM 6178 O O . ALA A 1 795 ? -47.509 -0.646 23.650 1.00 93.44 795 ALA A O 1
ATOM 6179 N N . ASP A 1 796 ? -45.530 -0.021 24.502 1.00 93.12 796 ASP A N 1
ATOM 6180 C CA . ASP A 1 796 ? -44.722 -1.090 23.904 1.00 93.12 796 ASP A CA 1
ATOM 6181 C C . ASP A 1 796 ? -43.574 -1.485 24.863 1.00 93.12 796 ASP A C 1
ATOM 6183 O O . ASP A 1 796 ? -42.468 -0.936 24.775 1.00 93.12 796 ASP A O 1
ATOM 6187 N N . PRO A 1 797 ? -43.800 -2.451 25.780 1.00 91.69 797 PRO A N 1
ATOM 6188 C CA . PRO A 1 797 ? -42.785 -2.912 26.734 1.00 91.69 797 PRO A CA 1
ATOM 6189 C C . PRO A 1 797 ? -41.540 -3.515 26.068 1.00 91.69 797 PRO A C 1
ATOM 6191 O O . PRO A 1 797 ? -40.494 -3.646 26.699 1.00 91.69 797 PRO A O 1
ATOM 6194 N N . ALA A 1 798 ? -41.646 -3.902 24.793 1.00 91.25 798 ALA A N 1
ATOM 6195 C CA . ALA A 1 798 ? -40.583 -4.528 24.021 1.00 91.25 798 ALA A CA 1
ATOM 6196 C C . ALA A 1 798 ? -39.919 -3.558 23.027 1.00 91.25 798 ALA A C 1
ATOM 6198 O O . ALA A 1 798 ? -39.180 -4.009 22.153 1.00 91.25 798 ALA A O 1
ATOM 6199 N N . ILE A 1 799 ? -40.140 -2.240 23.142 1.00 91.94 799 ILE A N 1
ATOM 6200 C CA . ILE A 1 799 ? -39.633 -1.239 22.184 1.00 91.94 799 ILE A CA 1
ATOM 6201 C C . ILE A 1 799 ? -38.101 -1.244 22.016 1.00 91.94 799 ILE A C 1
ATOM 6203 O O . ILE A 1 799 ? -37.586 -0.831 20.976 1.00 91.94 799 ILE A O 1
ATOM 6207 N N . LEU A 1 800 ? -37.366 -1.721 23.026 1.00 91.19 800 LEU A N 1
ATOM 6208 C CA . LEU A 1 800 ? -35.904 -1.852 23.013 1.00 91.19 800 LEU A CA 1
ATOM 6209 C C . LEU A 1 800 ? -35.416 -3.202 22.448 1.00 91.19 800 LEU A C 1
ATOM 6211 O O . LEU A 1 800 ? -34.215 -3.464 22.417 1.00 91.19 800 LEU A O 1
ATOM 6215 N N . LEU A 1 801 ? -36.316 -4.057 21.957 1.00 89.44 801 LEU A N 1
ATOM 6216 C CA . LEU A 1 801 ? -36.019 -5.387 21.418 1.00 89.44 801 LEU A CA 1
ATOM 6217 C C . LEU A 1 801 ? -36.436 -5.485 19.938 1.00 89.44 801 LEU A C 1
ATOM 6219 O O . LEU A 1 801 ? -37.353 -4.806 19.477 1.00 89.44 801 LEU A O 1
ATOM 6223 N N . HIS A 1 802 ? -35.776 -6.350 19.156 1.00 81.69 802 HIS A N 1
ATOM 6224 C CA . HIS A 1 802 ? -36.183 -6.590 17.766 1.00 81.69 802 HIS A CA 1
ATOM 6225 C C . HIS A 1 802 ? -37.549 -7.277 17.717 1.00 81.69 802 HIS A C 1
ATOM 6227 O O . HIS A 1 802 ? -37.790 -8.241 18.442 1.00 81.69 802 HIS A O 1
ATOM 6233 N N . LYS A 1 803 ? -38.406 -6.860 16.775 1.00 71.19 803 LYS A N 1
ATOM 6234 C CA . LYS A 1 803 ? -39.684 -7.541 16.510 1.00 71.19 803 LYS A CA 1
ATOM 6235 C C . LYS A 1 803 ? -39.525 -8.838 15.695 1.00 71.19 803 LYS A C 1
ATOM 6237 O O . LYS A 1 803 ? -40.406 -9.687 15.767 1.00 71.19 803 LYS A O 1
ATOM 6242 N N . SER A 1 804 ? -38.399 -9.028 15.000 1.00 69.00 804 SER A N 1
ATOM 6243 C CA . SER A 1 804 ? -38.081 -10.193 14.152 1.00 69.00 804 SER A CA 1
ATOM 6244 C C . SER A 1 804 ? -37.660 -11.457 14.936 1.00 69.00 804 SER A C 1
ATOM 6246 O O . SER A 1 804 ? -37.644 -11.463 16.170 1.00 69.00 804 SER A O 1
ATOM 6248 N N . GLY A 1 805 ? -37.308 -12.532 14.211 1.00 73.88 805 GLY A N 1
ATOM 6249 C CA . GLY A 1 805 ? -36.930 -13.866 14.718 1.00 73.88 805 GLY A CA 1
ATOM 6250 C C . GLY A 1 805 ? -35.581 -13.975 15.448 1.00 73.88 805 GLY A C 1
ATOM 6251 O O . GLY A 1 805 ? -34.964 -15.034 15.435 1.00 73.88 805 GLY A O 1
ATOM 6252 N N . CYS A 1 806 ? -35.096 -12.897 16.070 1.00 87.50 806 CYS A N 1
ATOM 6253 C CA . CYS A 1 806 ? -33.899 -12.939 16.912 1.00 87.50 806 CYS A CA 1
ATOM 6254 C C . CYS A 1 806 ? -34.172 -13.741 18.197 1.00 87.50 806 CYS A C 1
ATOM 6256 O O . CYS A 1 806 ? -35.108 -13.423 18.938 1.00 87.50 806 CYS A O 1
ATOM 6258 N N . ARG A 1 807 ? -33.334 -14.753 18.465 1.00 87.06 807 ARG A N 1
ATOM 6259 C CA . ARG A 1 807 ? -33.458 -15.657 19.619 1.00 87.06 807 ARG A CA 1
ATOM 6260 C C . ARG A 1 807 ? -33.380 -14.912 20.955 1.00 87.06 807 ARG A C 1
ATOM 6262 O O . ARG A 1 807 ? -34.307 -15.042 21.749 1.00 87.06 807 ARG A O 1
ATOM 6269 N N . ASP A 1 808 ? -32.347 -14.100 21.175 1.00 86.62 808 ASP A N 1
ATOM 6270 C CA . ASP A 1 808 ? -32.149 -13.384 22.447 1.00 86.62 808 ASP A CA 1
ATOM 6271 C C . ASP A 1 808 ? -33.316 -12.431 22.728 1.00 86.62 808 ASP A C 1
ATOM 6273 O O . ASP A 1 808 ? -33.920 -12.459 23.796 1.00 86.62 808 ASP A O 1
ATOM 6277 N N . CYS A 1 809 ? -33.730 -11.647 21.723 1.00 88.06 809 CYS A N 1
ATOM 6278 C CA . CYS A 1 809 ? -34.883 -10.754 21.848 1.00 88.06 809 CYS A CA 1
ATOM 6279 C C . CYS A 1 809 ? -36.188 -11.517 22.134 1.00 88.06 809 CYS A C 1
ATOM 6281 O O . CYS A 1 809 ? -37.091 -10.970 22.763 1.00 88.06 809 CYS A O 1
ATOM 6283 N N . ALA A 1 810 ? -36.348 -12.750 21.641 1.00 87.56 810 ALA A N 1
ATOM 6284 C CA . ALA A 1 810 ? -37.506 -13.583 21.968 1.00 87.56 810 ALA A CA 1
ATOM 6285 C C . ALA A 1 810 ? -37.465 -14.068 23.427 1.00 87.56 810 ALA A C 1
ATOM 6287 O O . ALA A 1 810 ? -38.485 -14.010 24.112 1.00 87.56 810 ALA A O 1
ATOM 6288 N N . GLN A 1 811 ? -36.291 -14.468 23.922 1.00 88.44 811 GLN A N 1
ATOM 6289 C CA . GLN A 1 811 ? -36.096 -14.863 25.321 1.00 88.44 811 GLN A CA 1
ATOM 6290 C C . GLN A 1 811 ? -36.315 -13.699 26.291 1.00 88.44 811 GLN A C 1
ATOM 6292 O O . GLN A 1 811 ? -36.936 -13.884 27.336 1.00 88.44 811 GLN A O 1
ATOM 6297 N N . HIS A 1 812 ? -35.846 -12.501 25.940 1.00 90.69 812 HIS A N 1
ATOM 6298 C CA . HIS A 1 812 ? -36.076 -11.285 26.725 1.00 90.69 812 HIS A CA 1
ATOM 6299 C C . HIS A 1 812 ? -37.553 -10.921 26.753 1.00 90.69 812 HIS A C 1
ATOM 6301 O O . HIS A 1 812 ? -38.110 -10.731 27.830 1.00 90.69 812 HIS A O 1
ATOM 6307 N N . ARG A 1 813 ? -38.231 -10.946 25.594 1.00 90.31 813 ARG A N 1
ATOM 6308 C CA . ARG A 1 813 ? -39.685 -10.719 25.507 1.00 90.31 813 ARG A CA 1
ATOM 6309 C C . ARG A 1 813 ? -40.489 -11.669 26.390 1.00 90.31 813 ARG A C 1
ATOM 6311 O O . ARG A 1 813 ? -41.420 -11.217 27.045 1.00 90.31 813 ARG A O 1
ATOM 6318 N N . ALA A 1 814 ? -40.122 -12.949 26.436 1.00 89.88 814 ALA A N 1
ATOM 6319 C CA . ALA A 1 814 ? -40.803 -13.945 27.265 1.00 89.88 814 ALA A CA 1
ATOM 6320 C C . ALA A 1 814 ? -40.665 -13.688 28.779 1.00 89.88 814 ALA A C 1
ATOM 6322 O O . ALA A 1 814 ? -41.473 -14.191 29.553 1.00 89.88 814 ALA A O 1
ATOM 6323 N N . ARG A 1 815 ? -39.654 -12.915 29.195 1.00 91.50 815 ARG A N 1
ATOM 6324 C CA . ARG A 1 815 ? -39.366 -12.577 30.596 1.00 91.50 815 ARG A CA 1
ATOM 6325 C C . ARG A 1 815 ? -39.854 -11.184 31.004 1.00 91.50 815 ARG A C 1
ATOM 6327 O O . ARG A 1 815 ? -39.748 -10.840 32.177 1.00 91.50 815 ARG A O 1
ATOM 6334 N N . ILE A 1 816 ? -40.390 -10.386 30.071 1.00 91.06 816 ILE A N 1
ATOM 6335 C CA . ILE A 1 816 ? -40.888 -9.040 30.379 1.00 91.06 816 ILE A CA 1
ATOM 6336 C C . ILE A 1 816 ? -41.993 -9.121 31.436 1.00 91.06 816 ILE A C 1
ATOM 6338 O O . ILE A 1 816 ? -43.038 -9.733 31.229 1.00 91.06 816 ILE A O 1
ATOM 6342 N N . SER A 1 817 ? -41.785 -8.402 32.533 1.00 87.88 817 SER A N 1
ATOM 6343 C CA . SER A 1 817 ? -42.759 -8.168 33.590 1.00 87.88 817 SER A CA 1
ATOM 6344 C C . SER A 1 817 ? -42.839 -6.665 33.854 1.00 87.88 817 SER A C 1
ATOM 6346 O O . SER A 1 817 ? -42.164 -6.156 34.751 1.00 87.88 817 SER A O 1
ATOM 6348 N N . PHE A 1 818 ? -43.660 -5.949 33.075 1.00 85.94 818 PHE A N 1
ATOM 6349 C CA . PHE A 1 818 ? -43.788 -4.498 33.218 1.00 85.94 818 PHE A CA 1
ATOM 6350 C C . PHE A 1 818 ? -44.404 -4.104 34.568 1.00 85.94 818 PHE A C 1
ATOM 6352 O O . PHE A 1 818 ? -45.504 -4.541 34.907 1.00 85.94 818 PHE A O 1
ATOM 6359 N N . LYS A 1 819 ? -43.703 -3.254 35.321 1.00 79.25 819 LYS A N 1
ATOM 6360 C CA . LYS A 1 819 ? -44.154 -2.677 36.593 1.00 79.25 819 LYS A CA 1
ATOM 6361 C C . LYS A 1 819 ? -44.338 -1.162 36.431 1.00 79.25 819 LYS A C 1
ATOM 6363 O O . LYS A 1 819 ? -43.354 -0.424 36.564 1.00 79.25 819 LYS A O 1
ATOM 6368 N N . PRO A 1 820 ? -45.564 -0.689 36.135 1.00 59.78 820 PRO A N 1
ATOM 6369 C CA . PRO A 1 820 ? -45.887 0.728 36.214 1.00 59.78 820 PRO A CA 1
ATOM 6370 C C . PRO A 1 820 ? -45.901 1.085 37.702 1.00 59.78 820 PRO A C 1
ATOM 6372 O O . PRO A 1 820 ? -46.795 0.642 38.417 1.00 59.78 820 PRO A O 1
ATOM 6375 N N . GLN A 1 821 ? -44.861 1.755 38.201 1.00 56.88 821 GLN A N 1
ATOM 6376 C CA . GLN A 1 821 ? -44.910 2.291 39.566 1.00 56.88 821 GLN A CA 1
ATOM 6377 C C . GLN A 1 821 ? -45.918 3.430 39.646 1.00 56.88 821 GLN A C 1
ATOM 6379 O O . GLN A 1 821 ? -45.914 4.268 38.713 1.00 56.88 821 GLN A O 1
#

pLDDT: mean 87.86, std 12.48, range [34.41, 98.75]

Secondary structure (DSSP, 8-state):
--HHHHHHHHHHH--HHHHHHHHHHHHTTGGG-SHHHHHHHHHHHHHHHHTTT-EEEEEEEEEBS--EETTEEPPBEEEEEEEEEEETTEEEEETTT-GGGB-TTPPP-SS-EEEEEEEGGG--SS--S-EEEEESS---HHHHHHHHHTT--EEEE-S-SS-SSGGGGG--B--SSTTSTT---TT----EEEE--HHHHHHHHHHHHHHSSEEEEEEEEEEEE-EEEEEEEEEE--SSS-EEEEEEE----BTTTBHHHHHHHHHHHHHHHHHHHTTSSPPPSSEEEEEEESTTHHHHHHHHH-HHHHHTEEEEEEE-S---SEETTEEP-EEEEE-GGGTT-HHHHHHHHHHHHHHHHH---EEEEE--SSHHHHHTSTTT-S-EEEEEE-TT--TT--GGGSSSTTBTT--GGG--HHHHHHHHHHHHHHHHHHHHS-PPSS----------PPPSSHHHHHHHHEEEEESSSS----TTS-HHHHHHHHHHHTS---SS---SSTT--GGG-EEEEEHHHHHHHH-GGGHHHHHHHHHHHHHTTSEEEEE--EE-HHHHHHHHHTTT--TT-EEEEEE-GGGGSEETTHHHHHHHHHHHHH-TTSEEEEE-----BTT-SSPPB-TTTPPPPTTT-HHHHHHTTSTT-EE---TTT-EEEESTTHHHHH--SSTTBTT-TTSHHHHHHHTT-EEEEESS-GGG-THHHHHHHHHT---EEEEEEETTEEEEEEEE--S--TTHHHHGGGSHHHHHHHTTT-EEEEEETTEEEEEEEHHHHHHHHHHHHHH-TTTTS-SSS-HHHHHHHHH------

Mean predicted aligned error: 10.87 Å

Sequence (821 aa):
MTQEEIYAAIKGVLDGEQILAFAKRYREYPLKLSFSAYAQGIDFLAREYLSSGLETKVTSFPADGRSVYGDRHFPLAWDVEAGWLEVDGKRLADYAQDTYSIVPFSADSAGVQCGRIIPSEELPDKLSGDEIALFTHYPGAAEISALRERGLQAYLACVNPNPVHPSLENSRRWFNDAFGAGQIDARHQTICGFSITPREARKLLEKYRSAGPVPAQYLLQSRTFSGQAPCVSATIAGRDQRVFWLTAHAYEPHATNNVAGVACLLAAARALQQLIADGTLPQPQHSIRFFHGLEVFSLYAYALRYPEEMANAIGGMSVDSLGRREIDGYQERFVLWQDPRLRQDPLHQSALALVKIASADSGIGYYTREGSSNNEDLLQDPGFGPPWSLLYGSLWSEPGAAPQNRYFYHSNTDTADKLSPLVLRTAAAIAAAQAYYCASQECPAKPAHSPRTAMISTGNTALEKECDRMIVQRLLPGPLGFGTLSDDLRAEAAQILGYHCLEYWVLEDPGSNLYLFDGRRSIFEVAQIAGPEKLEKYQRLALLLEKAGLARITRRSVVGKQDILTGLQSLGIARGALLMVHSSLRSFGKIVGGAEAVIEALQELVGPEGIIAMPAFTDAEDGSPNPPFVAAESPVEKWVGVLPDVFRRHPGVIRSQHPTHSVCAWGQNAQEFLASETPLDIFSLTSPWRKLLDRGGKLLFLGEAIGGNTYLHALEAWHLGYMDETYARMGDKVVKVQNYPDGCRGGWYKLKRRAPYWQALEKTGIIQENTIGDARVTLLDVQQLTAAMLKIFAADPAILLHKSGCRDCAQHRARISFKPQ

Nearest PDB structures (foldseek):
  6mb6-assembly1_A  TM=8.605E-01  e=1.144E-17  Pseudomonas aeruginosa
  7q1x-assembly1_B  TM=8.765E-01  e=1.229E-16  Pseudomonas aeruginosa
  6mmz-assembly3_E  TM=8.590E-01  e=8.348E-17  uncultured bacterium
  7lap-assembly1_A  TM=8.264E-01  e=5.672E-17  Streptomyces griseus
  7q10-assembly1_A  TM=8.392E-01  e=1.372E-16  Pseudomonas aeruginosa

Radius of gyration: 33.81 Å; Cα contacts (8 Å, |Δi|>4): 1820; chains: 1; bounding box: 84×66×95 Å